Protein AF-0000000069706539 (afdb_homodimer)

Foldseek 3Di:
DCPVPPCPDDDDDPFPDDWDWFQFKKWWKFFPLLQVLLVVCVVVPKFQLLSLLLSLLQCQLLLQLHHQQFFKWKWKQDPVVLAIWIKGQFFFFAQPDALCVQVVVVHQFQDQAFLALFGGGRRLQRSLVSCLPPIDDALCSSNVSSLVLQQWDFHAAVQQVLCQVCVVVLVLFPVSNVQAFCQPPDPGRGDHGGGIRHHPLQSVLSVQLNVQLVVCVVVPDDRNVSSVSSVCCCQQNPVVVLLQVQSVVRPHDDDSVSSNPDHMDIDHWDWDDQPQKIKTKHALLELACLLLLLSLLCSVDQLLVCDDLFLVNQQLSQQSSVQSLLLSFAFGFFCVDPPHGPSQLSNDSVNSPVSSVVRDLFDDLQDHHDDSQVVVVHDDPCVVLRVVLSVVAAADPLVAAQDPPPRPVQCQQFDGWMWIWMRGNVAMTMIMIIRALHPVFHDRGSNSTTGGSQSRLAGSDCSRYVRRHDHHGTRHRFHGIWMWMDGPSGTFKTKWFGTGNCTSQLVSQLVCCCPSVNDDNQCSQADWGKDAFSHFGSGDPRHGRGQHMETEPPNDPVSVVSNVVSPHNYDYDNGHGGWMWMWGADPVVSMIIIHTYPHHNMDMDHD/DCPPPPCVDDDDDPFPDDWDWFQFKKWWKFFPLLQVLLVVCVVVPKFQLLSLLLSLLQCQLLLQLHHQQFFKWKWKQDPVVLAIWIKGQFFFFAQPDALCVQVVVVHQFQDQAFLALFGGGRRLQRSLCSCLPPIDDALCSSNVSSLVLQQWDFHAAVQQVLCQVCVVVLVLFPVSNVQAFCQPPDPGRGDHGGGIRHHPLQSVLSVQLNVQLVVCVVVPDDRNVSSVSSVCCCLQNPVVVLLQVQSVVRPHDDDSVSSNPDHMDIDHWDWDDQPQKIKTKHALLELACLLLLLSLLCSVDQLLVCDDLFLVNQQLSQQSSVQSLLLSQAFGFFCVDPPHGPSQLSNDSVNSPVSSVVRDLFDDLQDHYDDSQVVVVHDDPCVVLRVVLSVVAAADPLVAAQDPPPRPVQCQQFDGWMWIWMRGNVAMTMIMIIRALHPVFHDRGSNSTTGGSQSRLAGSDCSRYVRRHHHHGTRHRFHGIWMWMDGPSGTFKTKWFGTGNCTSQLVSQLVCCCPSVNDDNQCSQADWGKDAFSHFGSGDPRHGRGQHMETEPPNDDVSVVSNVVSRHNYDYDNGHGGWMWMWGADPVVSMIIIHTYPRRNMDMDHD

Secondary structure (DSSP, 8-state):
-------------SSSSPPEEESSEEEEESSHHHHHHHHHHHHTT--HHHHHHHHHHHHHHTTSSB-TBSBEEEEEEETTTTEEEEEEE-----TT--HHHHHHTT-SS--SSSGGGPPPP-HHHHHHHHHHHH--S-HHHHHHHHHHHHH-EEPPHHHHHHHHHTHHHHTTSHHHHHHH-TTTTSS--SPPTT-EE--HHHHHHHHHHHHHHHHHHHTT--HHHHHHHHHHHHHHSHHHHHHHHHHHHTT----HHHHHH---EEEPPEEEEETTEEEEE--TTBSTHHHHHHHHHHTTS-HHHH-TT-HHHHHHHHHHHHHHHHHHHHH---TTSSSPP-HHHHT-HHHHHHHHTT--SS--TT------GGGGT---TTHHHHHHHTTT-EESSTTS---STT-HHHHHHT-----EEEEETTS-EEEE--BBSPSS--B-GGG--BBP-GGGG-BS-TTT-TTSB--TTPPPPB----EEEEETTEEEEEEEE--GGGHHHHHHHHHHHHHTT---HHHHHHS---EE--SPPSSTT-EE-TTEEEEETTS-HHHHHHHHHTT-EEEEES--S--EEEEEEETTTTEEEEEE-SSSS-EEEE-/-------------SSSSPPEEESSEEEEESSHHHHHHHHHHHHTT--HHHHHHHHHHHHHHTTSSB-TBSBEEEEEEETTTTEEEEEEE-----TT--HHHHHHTT-SS--SSSGGGPPPP-HHHHHHHHHHHH--S-HHHHHHHHHHHHH-EEPPHHHHHHHHHTHHHHTTSHHHHHHH-TTTTSS--SPPTT-EE--HHHHHHHHHHHHHHHHHHHTT--HHHHHHHHHHHHHHSHHHHHHHHHHHHTT----HHHHHH---EEEPPEEEEETTEEEEE--TTBSTHHHHHHHHHHTTS-HHHH-TT-HHHHHHHHHHHHHHHHHHHHH---TTSSSPP-HHHHT-HHHHHHHHTT--SS--TT------GGGGT---TTHHHHHHHTTT-EESSTTS---STT-HHHHHHT-----EEEEETTS-EEEE--BBSPSS--B-GGG--BBP-GGGG-BS-TTT-TTSB--TTPPPPB----EEEEETTEEEEEEEE--GGGHHHHHHHHHHHHHTT---HHHHHHS---EE--SPPSSTT-EE-TTEEEEETTS-HHHHHHHHHTT-EEEEES--S--EEEEEEETTTTEEEEEE-SSSS-EEEE-

Organism: NCBI:txid1187080

Solvent-accessible surface area (backbone atoms only — not comparable to full-atom values): 58320 Å² total; per-residue (Å²): 137,81,76,73,73,74,73,78,68,86,68,65,66,90,40,58,56,58,64,39,50,16,56,50,31,39,21,32,21,51,30,54,58,20,10,42,36,12,46,55,34,41,75,73,67,36,49,18,50,27,14,45,40,13,22,50,41,25,33,23,68,62,41,49,27,11,16,51,15,4,28,26,36,34,40,34,38,37,58,89,77,69,42,70,43,21,41,44,8,65,29,29,34,26,74,68,46,40,48,64,58,40,44,75,70,72,36,81,44,48,42,63,57,51,44,67,1,33,27,45,61,9,25,60,52,29,42,45,47,48,31,45,75,68,28,80,62,55,67,53,66,37,40,43,57,24,43,52,37,19,68,38,36,49,36,54,49,69,56,24,50,49,44,47,76,36,40,77,66,32,58,76,35,70,48,23,31,64,60,54,30,78,35,67,91,47,95,64,25,28,55,54,61,41,26,61,46,57,34,64,41,33,31,52,44,54,46,52,36,38,50,39,23,51,51,34,40,74,72,68,42,52,73,46,54,9,39,49,48,20,48,43,33,48,32,68,32,70,54,25,52,40,36,29,52,28,27,39,74,65,61,20,58,57,43,66,64,52,42,54,69,57,72,65,40,80,45,77,49,40,71,43,72,56,96,73,29,38,38,38,22,44,51,44,29,25,46,25,48,36,42,48,29,24,48,47,28,52,67,80,53,69,58,58,80,49,31,90,80,27,48,64,30,47,51,51,52,53,47,39,45,47,49,27,37,25,34,49,58,40,43,36,14,28,74,92,42,80,54,67,52,60,56,67,8,54,65,28,62,66,45,19,54,59,56,44,69,70,63,62,87,48,75,64,61,76,66,57,53,76,78,36,30,63,64,61,80,43,75,68,87,53,59,70,38,61,65,53,21,71,76,67,65,42,66,53,64,51,89,53,43,68,66,58,88,78,21,69,65,53,54,57,41,44,37,58,31,21,27,38,39,23,29,29,64,83,47,33,35,33,14,25,20,34,24,30,12,31,84,70,35,44,30,22,32,83,35,57,32,14,34,13,36,53,39,13,32,26,38,67,48,50,52,61,20,57,28,27,42,56,40,54,62,38,44,49,35,39,53,53,45,24,28,39,30,30,41,91,87,33,77,38,36,34,34,29,42,17,19,24,68,45,24,52,56,44,52,45,49,35,51,44,33,36,74,60,66,64,39,52,55,33,50,28,30,62,49,82,34,59,43,75,34,53,44,63,33,59,43,64,81,27,39,19,24,41,40,24,34,41,35,24,62,81,59,51,69,70,41,52,53,51,39,43,74,29,62,47,33,68,30,70,34,88,72,44,51,47,35,24,38,34,39,35,51,38,74,91,46,63,25,36,36,32,13,48,10,46,47,38,41,36,24,66,46,38,60,138,81,77,73,74,75,73,80,67,88,68,62,62,87,40,58,56,59,65,39,52,18,54,51,31,41,22,32,21,52,29,54,59,19,12,42,35,13,47,54,33,41,74,72,68,36,48,19,49,27,14,46,41,11,22,50,42,24,32,23,67,64,41,50,27,11,16,53,15,4,28,27,34,34,40,35,38,37,57,88,77,68,42,70,41,21,40,43,8,65,29,28,32,27,75,68,47,40,48,63,60,41,44,75,68,72,37,81,45,48,41,62,57,51,44,66,2,34,27,45,62,8,25,60,53,30,42,44,48,49,31,46,75,66,28,80,61,53,65,54,66,37,39,42,58,22,44,52,36,21,68,38,36,48,36,53,49,68,59,24,50,49,43,46,76,35,40,75,67,32,59,74,34,70,49,24,30,64,61,54,30,77,36,68,91,46,96,63,25,28,55,52,63,42,28,61,45,56,35,63,41,32,31,53,46,54,47,52,36,37,49,40,23,52,52,33,39,74,72,68,42,50,74,46,55,8,38,49,48,22,46,45,33,49,32,68,29,69,55,23,51,40,34,28,52,28,27,38,75,64,62,20,58,57,44,64,63,52,42,53,69,56,71,66,41,80,45,76,49,40,70,42,73,55,96,73,30,37,38,38,22,46,51,45,29,26,48,26,46,36,42,49,30,24,47,46,27,51,67,80,52,69,58,59,80,50,31,90,79,28,48,66,31,47,51,50,52,52,46,39,45,48,49,26,37,25,33,50,55,39,43,36,14,29,74,92,41,80,54,66,51,60,55,68,6,55,64,29,62,68,46,19,53,59,55,46,68,70,64,63,86,47,74,63,61,76,67,58,53,77,78,36,30,62,64,60,79,42,77,68,89,54,58,71,38,61,66,54,23,72,77,68,66,43,67,53,63,50,89,53,42,67,66,59,89,79,21,69,66,52,54,56,42,44,35,60,30,20,28,38,40,22,29,29,65,85,48,32,35,33,15,25,19,34,24,30,12,29,82,70,35,44,30,22,33,82,36,58,32,15,34,11,37,51,40,13,32,26,37,66,48,51,52,61,20,56,28,28,43,55,40,53,62,37,44,48,37,40,53,54,45,23,29,38,29,29,40,91,87,34,76,39,36,35,34,28,42,16,20,25,70,46,23,52,54,45,52,45,50,34,52,42,33,35,74,57,67,64,40,52,56,34,51,29,32,60,49,82,36,58,44,76,35,53,44,64,34,58,43,62,81,28,39,18,24,42,40,26,34,40,36,25,62,82,60,50,68,70,42,52,53,51,39,44,73,28,61,47,33,68,30,68,33,88,72,45,54,48,35,24,40,34,37,33,50,38,73,91,46,64,26,37,37,33,13,48,9,48,51,35,42,36,26,68,48,38,60

InterPro domains:
  IPR029055 Nucleophile aminohydrolases, N-terminal [SSF56235] (16-603)
  IPR043137 Gamma-glutamyltranspeptidase, small subunit, C-terminal domain [G3DSA:3.60.20.40] (417-604)
  IPR043138 Gamma-glutamyltranspeptidase, large subunit [G3DSA:1.10.246.130] (269-392)
  IPR052896 Gamma-glutamyltransferase-like enzyme [PTHR43881] (11-601)

Structure (mmCIF, N/CA/C/O backbone):
data_AF-0000000069706539-model_v1
#
loop_
_entity.id
_entity.type
_entity.pdbx_description
1 polymer 'Gamma-glutamyltranspeptidase/glutathione hydrolase'
#
loop_
_atom_site.group_PDB
_atom_site.id
_atom_site.type_symbol
_atom_site.label_atom_id
_atom_site.label_alt_id
_atom_site.label_comp_id
_atom_site.label_asym_id
_atom_site.label_entity_id
_atom_site.label_seq_id
_atom_site.pdbx_PDB_ins_code
_atom_site.Cartn_x
_atom_site.Cartn_y
_atom_site.Cartn_z
_atom_site.occupancy
_atom_site.B_iso_or_equiv
_atom_site.auth_seq_id
_atom_site.auth_comp_id
_atom_site.auth_asym_id
_atom_site.auth_atom_id
_atom_site.pdbx_PDB_model_num
ATOM 1 N N . MET A 1 1 ? 32.812 21.266 -20.422 1 22.33 1 MET A N 1
ATOM 2 C CA . MET A 1 1 ? 33 20 -19.734 1 22.33 1 MET A CA 1
ATOM 3 C C . MET A 1 1 ? 32.062 19.906 -18.531 1 22.33 1 MET A C 1
ATOM 5 O O . MET A 1 1 ? 32.5 19.766 -17.391 1 22.33 1 MET A O 1
ATOM 9 N N . PHE A 1 2 ? 30.906 20.531 -18.562 1 23.3 2 PHE A N 1
ATOM 10 C CA . PHE A 1 2 ? 29.812 20.891 -17.672 1 23.3 2 PHE A CA 1
ATOM 11 C C . PHE A 1 2 ? 29.094 19.656 -17.172 1 23.3 2 PHE A C 1
ATOM 13 O O . PHE A 1 2 ? 28.438 18.953 -17.953 1 23.3 2 PHE A O 1
ATOM 20 N N . LEU A 1 3 ? 29.875 18.984 -16.188 1 25.23 3 LEU A N 1
ATOM 21 C CA . LEU A 1 3 ? 29.422 17.922 -15.297 1 25.23 3 LEU A CA 1
ATOM 22 C C . LEU A 1 3 ? 28.047 18.266 -14.719 1 25.23 3 LEU A C 1
ATOM 24 O O . LEU A 1 3 ? 27.938 19.125 -13.844 1 25.23 3 LEU A O 1
ATOM 28 N N . GLY A 1 4 ? 27.156 18.484 -15.641 1 26.5 4 GLY A N 1
ATOM 29 C CA . GLY A 1 4 ? 25.797 18.734 -15.172 1 26.5 4 GLY A CA 1
ATOM 30 C C . GLY A 1 4 ? 25.344 17.75 -14.117 1 26.5 4 GLY A C 1
ATOM 31 O O . GLY A 1 4 ? 25.219 16.547 -14.383 1 26.5 4 GLY A O 1
ATOM 32 N N . LEU A 1 5 ? 25.812 18 -12.844 1 27.31 5 LEU A N 1
ATOM 33 C CA . LEU A 1 5 ? 25.344 17.406 -11.594 1 27.31 5 LEU A CA 1
ATOM 34 C C . LEU A 1 5 ? 23.812 17.359 -11.555 1 27.31 5 LEU A C 1
ATOM 36 O O . LEU A 1 5 ? 23.156 18.406 -11.555 1 27.31 5 LEU A O 1
ATOM 40 N N . MET A 1 6 ? 23.281 16.438 -12.297 1 27.92 6 MET A N 1
ATOM 41 C CA . MET A 1 6 ? 21.859 16.109 -12.172 1 27.92 6 MET A CA 1
ATOM 42 C C . MET A 1 6 ? 21.453 15.992 -10.711 1 27.92 6 MET A C 1
ATOM 44 O O . MET A 1 6 ? 21.891 15.078 -10.016 1 27.92 6 MET A O 1
ATOM 48 N N . LEU A 1 7 ? 21.5 17.156 -10.031 1 29.5 7 LEU A N 1
ATOM 49 C CA . LEU A 1 7 ? 20.828 17.266 -8.742 1 29.5 7 LEU A CA 1
ATOM 50 C C . LEU A 1 7 ? 19.484 16.547 -8.773 1 29.5 7 LEU A C 1
ATOM 52 O O . LEU A 1 7 ? 18.562 16.969 -9.5 1 29.5 7 LEU A O 1
ATOM 56 N N . ASN A 1 8 ? 19.5 15.25 -8.883 1 32.78 8 ASN A N 1
ATOM 57 C CA . ASN A 1 8 ? 18.328 14.445 -8.594 1 32.78 8 ASN A CA 1
ATOM 58 C C . ASN A 1 8 ? 17.656 14.875 -7.297 1 32.78 8 ASN A C 1
ATOM 60 O O . ASN A 1 8 ? 18.062 14.469 -6.211 1 32.78 8 ASN A O 1
ATOM 64 N N . GLU A 1 9 ? 17.234 16.125 -7.125 1 33.12 9 GLU A N 1
ATOM 65 C CA . GLU A 1 9 ? 16.469 16.734 -6.051 1 33.12 9 GLU A CA 1
ATOM 66 C C . GLU A 1 9 ? 15.383 15.789 -5.539 1 33.12 9 GLU A C 1
ATOM 68 O O . GLU A 1 9 ? 15.031 14.82 -6.211 1 33.12 9 GLU A O 1
ATOM 73 N N . SER A 1 10 ? 14.633 16.266 -4.398 1 36.5 10 SER A N 1
ATOM 74 C CA . SER A 1 10 ? 13.797 15.797 -3.303 1 36.5 10 SER A CA 1
ATOM 75 C C . SER A 1 10 ? 12.484 15.211 -3.82 1 36.5 10 SER A C 1
ATOM 77 O O . SER A 1 10 ? 11.453 15.297 -3.154 1 36.5 10 SER A O 1
ATOM 79 N N . PHE A 1 11 ? 12.273 15.008 -5.047 1 41.41 11 PHE A N 1
ATOM 80 C CA . PHE A 1 11 ? 10.898 14.672 -5.375 1 41.41 11 PHE A CA 1
ATOM 81 C C . PHE A 1 11 ? 10.469 13.398 -4.656 1 41.41 11 PHE A C 1
ATOM 83 O O . PHE A 1 11 ? 11.305 12.562 -4.305 1 41.41 11 PHE A O 1
ATOM 90 N N . GLY A 1 12 ? 9.266 13.336 -4.266 1 46.53 12 GLY A N 1
ATOM 91 C CA . GLY A 1 12 ? 8.477 12.188 -3.855 1 46.53 12 GLY A CA 1
ATOM 92 C C . GLY A 1 12 ? 8.836 10.914 -4.602 1 46.53 12 GLY A C 1
ATOM 93 O O . GLY A 1 12 ? 9.523 10.961 -5.621 1 46.53 12 GLY A O 1
ATOM 94 N N . GLN A 1 13 ? 8.555 9.812 -3.979 1 56.66 13 GLN A N 1
ATOM 95 C CA . GLN A 1 13 ? 8.836 8.484 -4.52 1 56.66 13 GLN A CA 1
ATOM 96 C C . GLN A 1 13 ? 8.367 8.375 -5.973 1 56.66 13 GLN A C 1
ATOM 98 O O . GLN A 1 13 ? 7.238 8.742 -6.297 1 56.66 13 GLN A O 1
ATOM 103 N N . ASN A 1 14 ? 9.242 8.195 -6.836 1 78.75 14 ASN A N 1
ATOM 104 C CA . ASN A 1 14 ? 8.961 8.031 -8.258 1 78.75 14 ASN A CA 1
ATOM 105 C C . ASN A 1 14 ? 8.055 6.832 -8.516 1 78.75 14 ASN A C 1
ATOM 107 O O . ASN A 1 14 ? 7.344 6.789 -9.523 1 78.75 14 ASN A O 1
ATOM 111 N N . THR A 1 15 ? 7.992 6.035 -7.457 1 92.06 15 THR A N 1
ATOM 112 C CA . THR A 1 15 ? 7.156 4.852 -7.617 1 92.06 15 THR A CA 1
ATOM 113 C C . THR A 1 15 ? 5.715 5.148 -7.203 1 92.06 15 THR A C 1
ATOM 115 O O . THR A 1 15 ? 5.441 6.18 -6.582 1 92.06 15 THR A O 1
ATOM 118 N N . GLN A 1 16 ? 4.762 4.398 -7.633 1 94.56 16 GLN A N 1
ATOM 119 C CA . GLN A 1 16 ? 3.35 4.57 -7.301 1 94.56 16 GLN A CA 1
ATOM 120 C C . GLN A 1 16 ? 3.07 4.148 -5.859 1 94.56 16 GLN A C 1
ATOM 122 O O . GLN A 1 16 ? 2.23 4.746 -5.184 1 94.56 16 GLN A O 1
ATOM 127 N N . LYS A 1 17 ? 3.75 3.121 -5.375 1 96.44 17 LYS A N 1
ATOM 128 C CA . LYS A 1 17 ? 3.721 2.68 -3.982 1 96.44 17 LYS A CA 1
ATOM 129 C C . LYS A 1 17 ? 5.066 2.92 -3.303 1 96.44 17 LYS A C 1
ATOM 131 O O . LYS A 1 17 ? 6.105 2.951 -3.967 1 96.44 17 LYS A O 1
ATOM 136 N N . PRO A 1 18 ? 5.055 3.088 -2.004 1 95.81 18 PRO A N 1
ATOM 137 C CA . PRO A 1 18 ? 6.344 3.223 -1.321 1 95.81 18 PRO A CA 1
ATOM 138 C C . PRO A 1 18 ? 7.051 1.884 -1.122 1 95.81 18 PRO A C 1
ATOM 140 O O . PRO A 1 18 ? 6.395 0.857 -0.932 1 95.81 18 PRO A O 1
ATOM 143 N N . PRO A 1 19 ? 8.43 1.904 -1.182 1 96.75 19 PRO A N 1
ATOM 144 C CA . PRO A 1 19 ? 9.125 0.719 -0.67 1 96.75 19 PRO A CA 1
ATOM 145 C C . PRO A 1 19 ? 8.812 0.442 0.799 1 96.75 19 PRO A C 1
ATOM 147 O O . PRO A 1 19 ? 8.664 1.378 1.589 1 96.75 19 PRO A O 1
ATOM 150 N N . LEU A 1 20 ? 8.719 -0.765 1.154 1 98.06 20 LEU A N 1
ATOM 151 C CA . LEU A 1 20 ? 8.578 -1.17 2.549 1 98.06 20 LEU A CA 1
ATOM 152 C C . LEU A 1 20 ? 9.945 -1.479 3.164 1 98.06 20 LEU A C 1
ATOM 154 O O . LEU A 1 20 ? 10.742 -2.203 2.572 1 98.06 20 LEU A O 1
ATOM 158 N N . HIS A 1 21 ? 10.195 -0.873 4.262 1 97.94 21 HIS A N 1
ATOM 159 C CA . HIS A 1 21 ? 11.406 -1.18 5.016 1 97.94 21 HIS A CA 1
ATOM 160 C C . HIS A 1 21 ? 11.086 -1.981 6.273 1 97.94 21 HIS A C 1
ATOM 162 O O . HIS A 1 21 ? 10.062 -1.744 6.918 1 97.94 21 HIS A O 1
ATOM 168 N N . GLY A 1 22 ? 11.891 -2.943 6.574 1 97.88 22 GLY A N 1
ATOM 169 C CA . GLY A 1 22 ? 11.734 -3.713 7.797 1 97.88 22 GLY A CA 1
ATOM 170 C C . GLY A 1 22 ? 13.055 -4.156 8.391 1 97.88 22 GLY A C 1
ATOM 171 O O . GLY A 1 22 ? 14.055 -4.289 7.68 1 97.88 22 GLY A O 1
ATOM 172 N N . LYS A 1 23 ? 13.055 -4.293 9.641 1 97.81 23 LYS A N 1
ATOM 173 C CA . LYS A 1 23 ? 14.188 -4.875 10.359 1 97.81 23 LYS A CA 1
ATOM 174 C C . LYS A 1 23 ? 13.812 -6.227 10.961 1 97.81 23 LYS A C 1
ATOM 176 O O . LYS A 1 23 ? 14.633 -7.145 11 1 97.81 23 LYS A O 1
ATOM 181 N N . HIS A 1 24 ? 12.586 -6.391 11.383 1 98.44 24 HIS A N 1
ATOM 182 C CA . HIS A 1 24 ? 12.148 -7.582 12.102 1 98.44 24 HIS A CA 1
ATOM 183 C C . HIS A 1 24 ? 11.477 -8.578 11.148 1 98.44 24 HIS A C 1
ATOM 185 O O . HIS A 1 24 ? 11.711 -9.781 11.242 1 98.44 24 HIS A O 1
ATOM 191 N N . TRP A 1 25 ? 10.609 -8.062 10.289 1 98.75 25 TRP A N 1
ATOM 192 C CA . TRP A 1 25 ? 9.898 -8.992 9.414 1 98.75 25 TRP A CA 1
ATOM 193 C C . TRP A 1 25 ? 9.25 -8.258 8.25 1 98.75 25 TRP A C 1
ATOM 195 O O . TRP A 1 25 ? 9.164 -7.031 8.25 1 98.75 25 TRP A O 1
ATOM 205 N N . MET A 1 26 ? 8.883 -8.969 7.215 1 98.75 26 MET A N 1
ATOM 206 C CA . MET A 1 26 ? 8.195 -8.539 6 1 98.75 26 MET A CA 1
ATOM 207 C C . MET A 1 26 ? 7.145 -9.562 5.586 1 98.75 26 MET A C 1
ATOM 209 O O . MET A 1 26 ? 7.426 -10.766 5.535 1 98.75 26 MET A O 1
ATOM 213 N N . ALA A 1 27 ? 5.938 -9.109 5.352 1 98.81 27 ALA A N 1
ATOM 214 C CA . ALA A 1 27 ? 4.832 -9.938 4.871 1 98.81 27 ALA A CA 1
ATOM 215 C C . ALA A 1 27 ? 4.184 -9.32 3.635 1 98.81 27 ALA A C 1
ATOM 217 O O . ALA A 1 27 ? 3.539 -8.273 3.717 1 98.81 27 ALA A O 1
ATOM 218 N N . ILE A 1 28 ? 4.316 -9.938 2.48 1 98.81 28 ILE A N 1
ATOM 219 C CA . ILE A 1 28 ? 3.758 -9.43 1.234 1 98.81 28 ILE A CA 1
ATOM 220 C C . ILE A 1 28 ? 2.945 -10.523 0.544 1 98.81 28 ILE A C 1
ATOM 222 O O . ILE A 1 28 ? 3.389 -11.664 0.453 1 98.81 28 ILE A O 1
ATOM 226 N N . THR A 1 29 ? 1.733 -10.195 0.082 1 98.44 29 THR A N 1
ATOM 227 C CA . THR A 1 29 ? 0.932 -11.148 -0.671 1 98.44 29 THR A CA 1
ATOM 228 C C . THR A 1 29 ? -0.071 -10.43 -1.568 1 98.44 29 THR A C 1
ATOM 230 O O . THR A 1 29 ? 0.051 -9.227 -1.8 1 98.44 29 THR A O 1
ATOM 233 N N . GLY A 1 30 ? -0.983 -11.18 -2.121 1 96.38 30 GLY A N 1
ATOM 234 C CA . GLY A 1 30 ? -1.78 -10.711 -3.244 1 96.38 30 GLY A CA 1
ATOM 235 C C . GLY A 1 30 ? -2.934 -9.82 -2.824 1 96.38 30 GLY A C 1
ATOM 236 O O . GLY A 1 30 ? -3.57 -9.18 -3.664 1 96.38 30 GLY A O 1
ATOM 237 N N . LYS A 1 31 ? -3.219 -9.711 -1.516 1 96.69 31 LYS A N 1
ATOM 238 C CA . LYS A 1 31 ? -4.328 -8.898 -1.021 1 96.69 31 LYS A CA 1
ATOM 239 C C . LYS A 1 31 ? -3.959 -8.195 0.283 1 96.69 31 LYS A C 1
ATOM 241 O O . LYS A 1 31 ? -3.264 -8.766 1.125 1 96.69 31 LYS A O 1
ATOM 246 N N . PRO A 1 32 ? -4.586 -7.016 0.495 1 97.94 32 PRO A N 1
ATOM 247 C CA . PRO A 1 32 ? -4.305 -6.305 1.745 1 97.94 32 PRO A CA 1
ATOM 248 C C . PRO A 1 32 ? -4.66 -7.129 2.982 1 97.94 32 PRO A C 1
ATOM 250 O O . PRO A 1 32 ? -3.852 -7.242 3.906 1 97.94 32 PRO A O 1
ATOM 253 N N . LEU A 1 33 ? -5.773 -7.742 3.012 1 98.44 33 LEU A N 1
ATOM 254 C CA . LEU A 1 33 ? -6.184 -8.508 4.184 1 98.44 33 LEU A CA 1
ATOM 255 C C . LEU A 1 33 ? -5.289 -9.727 4.379 1 98.44 33 LEU A C 1
ATOM 257 O O . LEU A 1 33 ? -5.027 -10.133 5.512 1 98.44 33 LEU A O 1
ATOM 261 N N . GLY A 1 34 ? -4.852 -10.297 3.262 1 98.56 34 GLY A N 1
ATOM 262 C CA . GLY A 1 34 ? -3.883 -11.383 3.365 1 98.56 34 GLY A CA 1
ATOM 263 C C . GLY A 1 34 ? -2.588 -10.961 4.035 1 98.56 34 GLY A C 1
ATOM 264 O O . GLY A 1 34 ? -2.055 -11.688 4.875 1 98.56 34 GLY A O 1
ATOM 265 N N . ALA A 1 35 ? -2.09 -9.805 3.656 1 98.75 35 ALA A N 1
ATOM 266 C CA . ALA A 1 35 ? -0.878 -9.273 4.273 1 98.75 35 ALA A CA 1
ATOM 267 C C . ALA A 1 35 ? -1.093 -9 5.758 1 98.75 35 ALA A C 1
ATOM 269 O O . ALA A 1 35 ? -0.197 -9.234 6.574 1 98.75 35 ALA A O 1
ATOM 270 N N . THR A 1 36 ? -2.232 -8.5 6.121 1 98.81 36 THR A N 1
ATOM 271 C CA . THR A 1 36 ? -2.541 -8.242 7.523 1 98.81 36 THR A CA 1
ATOM 272 C C . THR A 1 36 ? -2.521 -9.539 8.328 1 98.81 36 THR A C 1
ATOM 274 O O . THR A 1 36 ? -2.055 -9.555 9.469 1 98.81 36 THR A O 1
ATOM 277 N N . ALA A 1 37 ? -3.01 -10.602 7.742 1 98.88 37 ALA A N 1
ATOM 278 C CA . ALA A 1 37 ? -2.955 -11.906 8.398 1 98.88 37 ALA A CA 1
ATOM 279 C C . ALA A 1 37 ? -1.515 -12.305 8.719 1 98.88 37 ALA A C 1
ATOM 281 O O . ALA A 1 37 ? -1.227 -12.797 9.805 1 98.88 37 ALA A O 1
ATOM 282 N N . GLY A 1 38 ? -0.653 -12.109 7.746 1 98.81 38 GLY A N 1
ATOM 283 C CA . GLY A 1 38 ? 0.756 -12.383 7.984 1 98.81 38 GLY A CA 1
ATOM 284 C C . GLY A 1 38 ? 1.348 -11.531 9.094 1 98.81 38 GLY A C 1
ATOM 285 O O . GLY A 1 38 ? 2.072 -12.031 9.953 1 98.81 38 GLY A O 1
ATOM 286 N N . ALA A 1 39 ? 1.016 -10.266 9.094 1 98.69 39 ALA A N 1
ATOM 287 C CA . ALA A 1 39 ? 1.519 -9.336 10.102 1 98.69 39 ALA A CA 1
ATOM 288 C C . ALA A 1 39 ? 1.058 -9.742 11.5 1 98.69 39 ALA A C 1
ATOM 290 O O . ALA A 1 39 ? 1.806 -9.602 12.469 1 98.69 39 ALA A O 1
ATOM 291 N N . MET A 1 40 ? -0.148 -10.188 11.602 1 98.19 40 MET A N 1
ATOM 292 C CA . MET A 1 40 ? -0.686 -10.633 12.883 1 98.19 40 MET A CA 1
ATOM 293 C C . MET A 1 40 ? 0.145 -11.773 13.461 1 98.19 40 MET A C 1
ATOM 295 O O . MET A 1 40 ? 0.426 -11.805 14.656 1 98.19 40 MET A O 1
ATOM 299 N N . ILE A 1 41 ? 0.536 -12.695 12.602 1 98.75 41 ILE A N 1
ATOM 300 C CA . ILE A 1 41 ? 1.306 -13.859 13.023 1 98.75 41 ILE A CA 1
ATOM 301 C C . ILE A 1 41 ? 2.709 -13.422 13.445 1 98.75 41 ILE A C 1
ATOM 303 O O . ILE A 1 41 ? 3.223 -13.867 14.477 1 98.75 41 ILE A O 1
ATOM 307 N N . PHE A 1 42 ? 3.305 -12.547 12.703 1 98.5 42 PHE A N 1
ATOM 308 C CA . PHE A 1 42 ? 4.609 -12.008 13.078 1 98.5 42 PHE A CA 1
ATOM 309 C C . PHE A 1 42 ? 4.535 -11.312 14.43 1 98.5 42 PHE A C 1
ATOM 311 O O . PHE A 1 42 ? 5.434 -11.461 15.266 1 98.5 42 PHE A O 1
ATOM 318 N N . ALA A 1 43 ? 3.488 -10.555 14.617 1 95.56 43 ALA A N 1
ATOM 319 C CA . ALA A 1 43 ? 3.314 -9.82 15.867 1 95.56 43 ALA A CA 1
ATOM 320 C C . ALA A 1 43 ? 3.191 -10.773 17.047 1 95.56 43 ALA A C 1
ATOM 322 O O . ALA A 1 43 ? 3.516 -10.414 18.188 1 95.56 43 ALA A O 1
ATOM 323 N N . GLN A 1 44 ? 2.779 -11.945 16.812 1 97 44 GLN A N 1
ATOM 324 C CA . GLN A 1 44 ? 2.631 -12.953 17.844 1 97 44 GLN A CA 1
ATOM 325 C C . GLN A 1 44 ? 3.918 -13.758 18.031 1 97 44 GLN A C 1
ATOM 327 O O . GLN A 1 44 ? 3.963 -14.703 18.812 1 97 44 GLN A O 1
ATOM 332 N N . GLY A 1 45 ? 4.902 -13.438 17.234 1 97.5 45 GLY A N 1
ATOM 333 C CA . GLY A 1 45 ? 6.207 -14.055 17.422 1 97.5 45 GLY A CA 1
ATOM 334 C C . GLY A 1 45 ? 6.477 -15.188 16.453 1 97.5 45 GLY A C 1
ATOM 335 O O . GLY A 1 45 ? 7.488 -15.883 16.562 1 97.5 45 GLY A O 1
ATOM 336 N N . GLY A 1 46 ? 5.605 -15.406 15.438 1 98.75 46 GLY A N 1
ATOM 337 C CA . GLY A 1 46 ? 5.832 -16.438 14.438 1 98.75 46 GLY A CA 1
ATOM 338 C C . GLY A 1 46 ? 6.988 -16.125 13.508 1 98.75 46 GLY A C 1
ATOM 339 O O . GLY A 1 46 ? 7.297 -14.953 13.266 1 98.75 46 GLY A O 1
ATOM 340 N N . ASN A 1 47 ? 7.594 -17.141 12.977 1 98.81 47 ASN A N 1
ATOM 341 C CA . ASN A 1 47 ? 8.633 -16.922 11.977 1 98.81 47 ASN A CA 1
ATOM 342 C C . ASN A 1 47 ? 8.039 -16.75 10.578 1 98.81 47 ASN A C 1
ATOM 344 O O . ASN A 1 47 ? 6.824 -16.672 10.422 1 98.81 47 ASN A O 1
ATOM 348 N N . ALA A 1 48 ? 8.836 -16.609 9.602 1 98.94 48 ALA A N 1
ATOM 349 C CA . ALA A 1 48 ? 8.391 -16.328 8.242 1 98.94 48 ALA A CA 1
ATOM 350 C C . ALA A 1 48 ? 7.559 -17.469 7.68 1 98.94 48 ALA A C 1
ATOM 352 O O . ALA A 1 48 ? 6.645 -17.25 6.883 1 98.94 48 ALA A O 1
ATOM 353 N N . VAL A 1 49 ? 7.848 -18.703 8.055 1 98.94 49 VAL A N 1
ATOM 354 C CA . VAL A 1 49 ? 7.07 -19.844 7.594 1 98.94 49 VAL A CA 1
ATOM 355 C C . VAL A 1 49 ? 5.66 -19.781 8.188 1 98.94 49 VAL A C 1
ATOM 357 O O . VAL A 1 49 ? 4.672 -19.969 7.473 1 98.94 49 VAL A O 1
ATOM 360 N N . ASP A 1 50 ? 5.586 -19.484 9.508 1 98.94 50 ASP A N 1
ATOM 361 C CA . ASP A 1 50 ? 4.285 -19.328 10.156 1 98.94 50 ASP A CA 1
ATOM 362 C C . ASP A 1 50 ? 3.441 -18.281 9.438 1 98.94 50 ASP A C 1
ATOM 364 O O . ASP A 1 50 ? 2.271 -18.516 9.133 1 98.94 50 ASP A O 1
ATOM 368 N N . ALA A 1 51 ? 4.086 -17.125 9.227 1 98.94 51 ALA A N 1
ATOM 369 C CA . ALA A 1 51 ? 3.385 -16.016 8.594 1 98.94 51 ALA A CA 1
ATOM 370 C C . ALA A 1 51 ? 2.949 -16.375 7.176 1 98.94 51 ALA A C 1
ATOM 372 O O . ALA A 1 51 ? 1.864 -15.977 6.738 1 98.94 51 ALA A O 1
ATOM 373 N N . SER A 1 52 ? 3.768 -17.047 6.453 1 98.94 52 SER A N 1
ATOM 374 C CA . SER A 1 52 ? 3.424 -17.469 5.098 1 98.94 52 SER A CA 1
ATOM 375 C C . SER A 1 52 ? 2.219 -18.406 5.098 1 98.94 52 SER A C 1
ATOM 377 O O . SER A 1 52 ? 1.364 -18.312 4.211 1 98.94 52 SER A O 1
ATOM 379 N N . CYS A 1 53 ? 2.193 -19.312 6.043 1 98.94 53 CYS A N 1
ATOM 380 C CA . CYS A 1 53 ? 1.056 -20.219 6.156 1 98.94 53 CYS A CA 1
ATOM 381 C C . CYS A 1 53 ? -0.227 -19.453 6.445 1 98.94 53 CYS A C 1
ATOM 383 O O . CYS A 1 53 ? -1.281 -19.766 5.887 1 98.94 53 CYS A O 1
ATOM 385 N N . ALA A 1 54 ? -0.137 -18.453 7.262 1 98.94 54 ALA A N 1
ATOM 386 C CA . ALA A 1 54 ? -1.307 -17.641 7.57 1 98.94 54 ALA A CA 1
ATOM 387 C C . ALA A 1 54 ? -1.764 -16.844 6.352 1 98.94 54 ALA A C 1
ATOM 389 O O . ALA A 1 54 ? -2.965 -16.734 6.09 1 98.94 54 ALA A O 1
ATOM 390 N N . MET A 1 55 ? -0.815 -16.266 5.672 1 98.94 55 MET A N 1
ATOM 391 C CA . MET A 1 55 ? -1.16 -15.531 4.453 1 98.94 55 MET A CA 1
ATOM 392 C C . MET A 1 55 ? -1.788 -16.469 3.424 1 98.94 55 MET A C 1
ATOM 394 O O . MET A 1 55 ? -2.773 -16.109 2.773 1 98.94 55 MET A O 1
ATOM 398 N N . LEU A 1 56 ? -1.217 -17.641 3.271 1 98.81 56 LEU A N 1
ATOM 399 C CA . LEU A 1 56 ? -1.753 -18.641 2.342 1 98.81 56 LEU A CA 1
ATOM 400 C C . LEU A 1 56 ? -3.193 -18.984 2.695 1 98.81 56 LEU A C 1
ATOM 402 O O . LEU A 1 56 ? -4.062 -19.016 1.822 1 98.81 56 LEU A O 1
ATOM 406 N N . ALA A 1 57 ? -3.414 -19.266 3.959 1 98.88 57 ALA A N 1
ATOM 407 C CA . ALA A 1 57 ? -4.762 -19.578 4.418 1 98.88 57 ALA A CA 1
ATOM 408 C C . ALA A 1 57 ? -5.73 -18.438 4.129 1 98.88 57 ALA A C 1
ATOM 410 O O . ALA A 1 57 ? -6.852 -18.672 3.67 1 98.88 57 ALA A O 1
ATOM 411 N N . ALA A 1 58 ? -5.293 -17.281 4.395 1 98.75 58 ALA A N 1
ATOM 412 C CA . ALA A 1 58 ? -6.145 -16.109 4.199 1 98.75 58 ALA A CA 1
ATOM 413 C C . ALA A 1 58 ? -6.492 -15.922 2.727 1 98.75 58 ALA A C 1
ATOM 415 O O . ALA A 1 58 ? -7.66 -15.734 2.379 1 98.75 58 ALA A O 1
ATOM 416 N N . VAL A 1 59 ? -5.52 -15.969 1.857 1 97.94 59 VAL A N 1
ATOM 417 C CA . VAL A 1 59 ? -5.77 -15.672 0.45 1 97.94 59 VAL A CA 1
ATOM 418 C C . VAL A 1 59 ? -6.566 -16.812 -0.185 1 97.94 59 VAL A C 1
ATOM 420 O O . VAL A 1 59 ? -7.352 -16.594 -1.108 1 97.94 59 VAL A O 1
ATOM 423 N N . CYS A 1 60 ? -6.449 -18.062 0.315 1 97.88 60 CYS A N 1
ATOM 424 C CA . CYS A 1 60 ? -7.336 -19.141 -0.096 1 97.88 60 CYS A CA 1
ATOM 425 C C . CYS A 1 60 ? -8.789 -18.812 0.23 1 97.88 60 CYS A C 1
ATOM 427 O O . CYS A 1 60 ? -9.672 -19 -0.606 1 97.88 60 CYS A O 1
ATOM 429 N N . THR A 1 61 ? -8.953 -18.359 1.424 1 98.31 61 THR A N 1
ATOM 430 C CA . THR A 1 61 ? -10.289 -18.047 1.91 1 98.31 61 THR A CA 1
ATOM 431 C C . THR A 1 61 ? -10.891 -16.875 1.117 1 98.31 61 THR A C 1
ATOM 433 O O . THR A 1 61 ? -12.102 -16.844 0.887 1 98.31 61 THR A O 1
ATOM 436 N N . MET A 1 62 ? -10.07 -16.062 0.587 1 97.38 62 MET A N 1
ATOM 437 C CA . MET A 1 62 ? -10.5 -14.883 -0.152 1 97.38 62 MET A CA 1
ATOM 438 C C . MET A 1 62 ? -10.695 -15.203 -1.63 1 97.38 62 MET A C 1
ATOM 440 O O . MET A 1 62 ? -11.148 -14.359 -2.4 1 97.38 62 MET A O 1
ATOM 444 N N . TRP A 1 63 ? -10.305 -16.359 -2.064 1 96.69 63 TRP A N 1
ATOM 445 C CA . TRP A 1 63 ? -10.375 -16.766 -3.467 1 96.69 63 TRP A CA 1
ATOM 446 C C . TRP A 1 63 ? -9.508 -15.859 -4.336 1 96.69 63 TRP A C 1
ATOM 448 O O . TRP A 1 63 ? -9.945 -15.383 -5.383 1 96.69 63 TRP A O 1
ATOM 458 N N . ASP A 1 64 ? -8.336 -15.508 -3.824 1 93.19 64 ASP A N 1
ATOM 459 C CA . ASP A 1 64 ? -7.383 -14.711 -4.594 1 93.19 64 ASP A CA 1
ATOM 460 C C . ASP A 1 64 ? -6.707 -15.555 -5.672 1 93.19 64 ASP A C 1
ATOM 462 O O . ASP A 1 64 ? -5.5 -15.789 -5.621 1 93.19 64 ASP A O 1
ATOM 466 N N . VAL A 1 65 ? -7.422 -15.953 -6.613 1 90.44 65 VAL A N 1
ATOM 467 C CA . VAL A 1 65 ? -7.066 -16.844 -7.719 1 90.44 65 VAL A CA 1
ATOM 468 C C . VAL A 1 65 ? -6.555 -18.172 -7.172 1 90.44 65 VAL A C 1
ATOM 470 O O . VAL A 1 65 ? -5.609 -18.75 -7.715 1 90.44 65 VAL A O 1
ATOM 473 N N . LEU A 1 66 ? -7.02 -18.422 -6.031 1 92.56 66 LEU A N 1
ATOM 474 C CA . LEU A 1 66 ? -6.613 -19.594 -5.262 1 92.56 66 LEU A CA 1
ATOM 475 C C . LEU A 1 66 ? -7.715 -20 -4.285 1 92.56 66 LEU A C 1
ATOM 477 O O . LEU A 1 66 ? -8.43 -19.156 -3.758 1 92.56 66 LEU A O 1
ATOM 481 N N . SER A 1 67 ? -7.855 -21.281 -4.098 1 95.44 67 SER A N 1
ATOM 482 C CA . SER A 1 67 ? -8.664 -21.828 -3.008 1 95.44 67 SER A CA 1
ATOM 483 C C . SER A 1 67 ? -7.965 -23 -2.332 1 95.44 67 SER A C 1
ATOM 485 O O . SER A 1 67 ? -6.875 -23.406 -2.746 1 95.44 67 SER A O 1
ATOM 487 N N . TRP A 1 68 ? -8.617 -23.531 -1.337 1 97.38 68 TRP A N 1
ATOM 488 C CA . TRP A 1 68 ? -8.039 -24.562 -0.478 1 97.38 68 TRP A CA 1
ATOM 489 C C . TRP A 1 68 ? -7.809 -25.859 -1.257 1 97.38 68 TRP A C 1
ATOM 491 O O . TRP A 1 68 ? -6.945 -26.656 -0.893 1 97.38 68 TRP A O 1
ATOM 501 N N . GLY A 1 69 ? -8.539 -26.109 -2.324 1 97.75 69 GLY A N 1
ATOM 502 C CA . GLY A 1 69 ? -8.328 -27.297 -3.127 1 97.75 69 GLY A CA 1
ATOM 503 C C . GLY A 1 69 ? -7.277 -27.125 -4.207 1 97.75 69 GLY A C 1
ATOM 504 O O . GLY A 1 69 ? -7.078 -28 -5.043 1 97.75 69 GLY A O 1
ATOM 505 N N . GLY A 1 70 ? -6.594 -25.953 -4.141 1 96.5 70 GLY A N 1
ATOM 506 C CA . GLY A 1 70 ? -5.578 -25.625 -5.133 1 96.5 70 GLY A CA 1
ATOM 507 C C . GLY A 1 70 ? -4.23 -26.25 -4.824 1 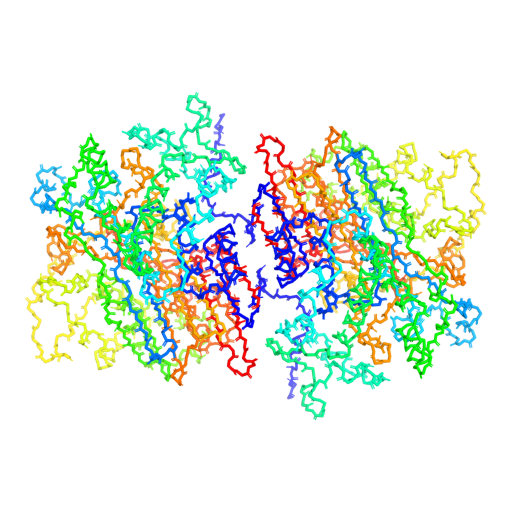96.5 70 GLY A C 1
ATOM 508 O O . GLY A 1 70 ? -4.16 -27.359 -4.289 1 96.5 70 GLY A O 1
ATOM 509 N N . GLU A 1 71 ? -3.227 -25.672 -5.379 1 95.81 71 GLU A N 1
ATOM 510 C CA . GLU A 1 71 ? -1.857 -26.156 -5.25 1 95.81 71 GLU A CA 1
ATOM 511 C C . GLU A 1 71 ? -0.948 -25.109 -4.633 1 95.81 71 GLU A C 1
ATOM 513 O O . GLU A 1 71 ? -1.214 -23.906 -4.75 1 95.81 71 GLU A O 1
ATOM 518 N N . THR A 1 72 ? 0.089 -25.516 -3.984 1 96.56 72 THR A N 1
ATOM 519 C CA . THR A 1 72 ? 1.052 -24.641 -3.33 1 96.56 72 THR A CA 1
ATOM 520 C C . THR A 1 72 ? 2.479 -25.094 -3.6 1 96.56 72 THR A C 1
ATOM 522 O O . THR A 1 72 ? 2.82 -26.25 -3.336 1 96.56 72 THR A O 1
ATOM 525 N N . GLN A 1 73 ? 3.291 -24.25 -4.133 1 97.38 73 GLN A N 1
ATOM 526 C CA . GLN A 1 73 ? 4.727 -24.484 -4.277 1 97.38 73 GLN A CA 1
ATOM 527 C C . GLN A 1 73 ? 5.527 -23.359 -3.621 1 97.38 73 GLN A C 1
ATOM 529 O O . GLN A 1 73 ? 5.133 -22.203 -3.668 1 97.38 73 GLN A O 1
ATOM 534 N N . ALA A 1 74 ? 6.574 -23.75 -3 1 98.75 74 ALA A N 1
ATOM 535 C CA . ALA A 1 74 ? 7.332 -22.766 -2.223 1 98.75 74 ALA A CA 1
ATOM 536 C C . ALA A 1 74 ? 8.828 -23.047 -2.299 1 98.75 74 ALA A C 1
ATOM 538 O O . ALA A 1 74 ? 9.242 -24.188 -2.518 1 98.75 74 ALA A O 1
ATOM 539 N N . LEU A 1 75 ? 9.578 -22 -2.211 1 98.94 75 LEU A N 1
ATOM 540 C CA . LEU A 1 75 ? 10.992 -22.047 -1.836 1 98.94 75 LEU A CA 1
ATOM 541 C C . LEU A 1 75 ? 11.195 -21.453 -0.445 1 98.94 75 LEU A C 1
ATOM 543 O O . LEU A 1 75 ? 10.672 -20.375 -0.139 1 98.94 75 LEU A O 1
ATOM 547 N N . ILE A 1 76 ? 11.953 -22.188 0.402 1 98.94 76 ILE A N 1
ATOM 548 C CA . ILE A 1 76 ? 12.219 -21.75 1.771 1 98.94 76 ILE A CA 1
ATOM 549 C C . ILE A 1 76 ? 13.719 -21.766 2.031 1 98.94 76 ILE A C 1
ATOM 551 O O . ILE A 1 76 ? 14.391 -22.781 1.839 1 98.94 76 ILE A O 1
ATOM 555 N N . TYR A 1 77 ? 14.266 -20.656 2.41 1 98.94 77 TYR A N 1
ATOM 556 C CA . TYR A 1 77 ? 15.625 -20.641 2.926 1 98.94 77 TYR A CA 1
ATOM 557 C C . TYR A 1 77 ? 15.648 -20.953 4.418 1 98.94 77 TYR A C 1
ATOM 559 O O . TYR A 1 77 ? 15.016 -20.25 5.211 1 98.94 77 TYR A O 1
ATOM 567 N N . ASN A 1 78 ? 16.344 -21.969 4.75 1 98.69 78 ASN A N 1
ATOM 568 C CA . ASN A 1 78 ? 16.547 -22.359 6.137 1 98.69 78 ASN A CA 1
ATOM 569 C C . ASN A 1 78 ? 17.844 -21.781 6.699 1 98.69 78 ASN A C 1
ATOM 571 O O . ASN A 1 78 ? 18.938 -22.219 6.34 1 98.69 78 ASN A O 1
ATOM 575 N N . PRO A 1 79 ? 17.688 -20.797 7.543 1 98.12 79 PRO A N 1
ATOM 576 C CA . PRO A 1 79 ? 18.891 -20.125 8.039 1 98.12 79 PRO A CA 1
ATOM 577 C C . PRO A 1 79 ? 19.766 -21.047 8.891 1 98.12 79 PRO A C 1
ATOM 579 O O . PRO A 1 79 ? 20.953 -20.766 9.086 1 98.12 79 PRO A O 1
ATOM 582 N N . ASN A 1 80 ? 19.266 -22.094 9.453 1 97.94 80 ASN A N 1
ATOM 583 C CA . ASN A 1 80 ? 20.031 -23.016 10.273 1 97.94 80 ASN A CA 1
ATOM 584 C C . ASN A 1 80 ? 20.938 -23.922 9.422 1 97.94 80 ASN A C 1
ATOM 586 O O . ASN A 1 80 ? 22.062 -24.203 9.805 1 97.94 80 ASN A O 1
ATOM 590 N N . THR A 1 81 ? 20.438 -24.359 8.305 1 97.81 81 THR A N 1
ATOM 591 C CA . THR A 1 81 ? 21.203 -25.234 7.434 1 97.81 81 THR A CA 1
ATOM 592 C C . THR A 1 81 ? 21.812 -24.469 6.27 1 97.81 81 THR A C 1
ATOM 594 O O . THR A 1 81 ? 22.688 -24.969 5.574 1 97.81 81 THR A O 1
ATOM 597 N N . LYS A 1 82 ? 21.328 -23.297 6.02 1 97.88 82 LYS A N 1
ATOM 598 C CA . LYS A 1 82 ? 21.75 -22.422 4.934 1 97.88 82 LYS A CA 1
ATOM 599 C C . LYS A 1 82 ? 21.438 -23.031 3.572 1 97.88 82 LYS A C 1
ATOM 601 O O . LYS A 1 82 ? 22.234 -22.938 2.643 1 97.88 82 LYS A O 1
ATOM 606 N N . GLN A 1 83 ? 20.297 -23.75 3.555 1 97.88 83 GLN A N 1
ATOM 607 C CA . GLN A 1 83 ? 19.875 -24.391 2.318 1 97.88 83 GLN A CA 1
ATOM 608 C C . GLN A 1 83 ? 18.531 -23.828 1.844 1 97.88 83 GLN A C 1
ATOM 610 O O . GLN A 1 83 ? 17.719 -23.375 2.654 1 97.88 83 GLN A O 1
ATOM 615 N N . VAL A 1 84 ? 18.391 -23.828 0.562 1 98.75 84 VAL A N 1
ATOM 616 C CA . VAL A 1 84 ? 17.078 -23.547 -0.036 1 98.75 84 VAL A CA 1
ATOM 617 C C . VAL A 1 84 ? 16.312 -24.859 -0.232 1 98.75 84 VAL A C 1
ATOM 619 O O . VAL A 1 84 ? 16.828 -25.797 -0.844 1 98.75 84 VAL A O 1
ATOM 622 N N . ILE A 1 85 ? 15.109 -24.906 0.285 1 98.38 85 ILE A N 1
ATOM 623 C CA . ILE A 1 85 ? 14.242 -26.078 0.248 1 98.38 85 ILE A CA 1
ATOM 624 C C . ILE A 1 85 ? 13.055 -25.828 -0.677 1 98.38 85 ILE A C 1
ATOM 626 O O . ILE A 1 85 ? 12.492 -24.719 -0.681 1 98.38 85 ILE A O 1
ATOM 630 N N . ALA A 1 86 ? 12.695 -26.828 -1.451 1 98.69 86 ALA A N 1
ATOM 631 C CA . ALA A 1 86 ? 11.539 -26.703 -2.33 1 98.69 86 ALA A CA 1
ATOM 632 C C . ALA A 1 86 ? 10.375 -27.562 -1.826 1 98.69 86 ALA A C 1
ATOM 634 O O . ALA A 1 86 ? 10.57 -28.703 -1.434 1 98.69 86 ALA A O 1
ATOM 635 N N . ILE A 1 87 ? 9.219 -26.938 -1.771 1 98.81 87 ILE A N 1
ATOM 636 C CA . ILE A 1 87 ? 7.992 -27.625 -1.393 1 98.81 87 ILE A CA 1
ATOM 637 C C . ILE A 1 87 ? 7.137 -27.875 -2.633 1 98.81 87 ILE A C 1
ATOM 639 O O . ILE A 1 87 ? 6.75 -26.938 -3.326 1 98.81 87 ILE A O 1
ATOM 643 N N . ASN A 1 88 ? 6.871 -29.125 -2.936 1 98.62 88 ASN A N 1
ATOM 644 C CA . ASN A 1 88 ? 5.973 -29.562 -3.996 1 98.62 88 ASN A CA 1
ATOM 645 C C . ASN A 1 88 ? 4.645 -30.062 -3.436 1 98.62 88 ASN A C 1
ATOM 647 O O . ASN A 1 88 ? 4.527 -31.234 -3.061 1 98.62 88 ASN A O 1
ATOM 651 N N . ALA A 1 89 ? 3.699 -29.156 -3.381 1 98.44 89 ALA A N 1
ATOM 652 C CA . ALA A 1 89 ? 2.336 -29.5 -2.984 1 98.44 89 ALA A CA 1
ATOM 653 C C . ALA A 1 89 ? 1.375 -29.375 -4.164 1 98.44 89 ALA A C 1
ATOM 655 O O . ALA A 1 89 ? 0.33 -28.734 -4.059 1 98.44 89 ALA A O 1
ATOM 656 N N . MET A 1 90 ? 1.741 -29.906 -5.234 1 97.88 90 MET A N 1
ATOM 657 C CA . MET A 1 90 ? 0.914 -30.016 -6.43 1 97.88 90 MET A CA 1
ATOM 658 C C . MET A 1 90 ? 0.063 -31.281 -6.391 1 97.88 90 MET A C 1
ATOM 660 O O . MET A 1 90 ? 0.57 -32.375 -6.098 1 97.88 90 MET A O 1
ATOM 664 N N . GLY A 1 91 ? -1.212 -31.141 -6.672 1 97.62 91 GLY A N 1
ATOM 665 C CA . GLY A 1 91 ? -2.08 -32.312 -6.793 1 97.62 91 GLY A CA 1
ATOM 666 C C . GLY A 1 91 ? -1.727 -33.188 -7.973 1 97.62 91 GLY A C 1
ATOM 667 O O . GLY A 1 91 ? -0.984 -32.781 -8.867 1 97.62 91 GLY A O 1
ATOM 668 N N . ILE A 1 92 ? -2.281 -34.406 -7.973 1 97.94 92 ILE A N 1
ATOM 669 C CA . ILE A 1 92 ? -2.016 -35.375 -9.039 1 97.94 92 ILE A CA 1
ATOM 670 C C . ILE A 1 92 ? -3.316 -35.719 -9.758 1 97.94 92 ILE A C 1
ATOM 672 O O . ILE A 1 92 ? -4.406 -35.5 -9.234 1 97.94 92 ILE A O 1
ATOM 676 N N . SER A 1 93 ? -3.166 -36.188 -10.961 1 98.31 93 SER A N 1
ATOM 677 C CA . SER A 1 93 ? -4.324 -36.688 -11.703 1 98.31 93 SER A CA 1
ATOM 678 C C . SER A 1 93 ? -4.941 -37.906 -11.023 1 98.31 93 SER A C 1
ATOM 680 O O . SER A 1 93 ? -4.223 -38.812 -10.594 1 98.31 93 SER A O 1
ATOM 682 N N . PRO A 1 94 ? -6.27 -37.906 -10.914 1 98.12 94 PRO A N 1
ATOM 683 C CA . PRO A 1 94 ? -6.918 -39.062 -10.32 1 98.12 94 PRO A CA 1
ATOM 684 C C . PRO A 1 94 ? -6.711 -40.344 -11.141 1 98.12 94 PRO A C 1
ATOM 686 O O . PRO A 1 94 ? -6.438 -40.281 -12.336 1 98.12 94 PRO A O 1
ATOM 689 N N . THR A 1 95 ? -6.926 -41.469 -10.523 1 97.62 95 THR A N 1
ATOM 690 C CA . THR A 1 95 ? -6.645 -42.75 -11.133 1 97.62 95 THR A CA 1
ATOM 691 C C . THR A 1 95 ? -7.531 -42.969 -12.352 1 97.62 95 THR A C 1
ATOM 693 O O . THR A 1 95 ? -7.133 -43.688 -13.289 1 97.62 95 THR A O 1
ATOM 696 N N . GLY A 1 96 ? -8.648 -42.375 -12.375 1 97.12 96 GLY A N 1
ATOM 697 C CA . GLY A 1 96 ? -9.57 -42.531 -13.484 1 97.12 96 GLY A CA 1
ATOM 698 C C . GLY A 1 96 ? -9.273 -41.625 -14.656 1 97.12 96 GLY A C 1
ATOM 699 O O . GLY A 1 96 ? -9.852 -41.781 -15.734 1 97.12 96 GLY A O 1
ATOM 700 N N . ALA A 1 97 ? -8.414 -40.781 -14.547 1 97.88 97 ALA A N 1
ATOM 701 C CA . ALA A 1 97 ? -8.07 -39.812 -15.609 1 97.88 97 ALA A CA 1
ATOM 702 C C . ALA A 1 97 ? -7.02 -40.438 -16.547 1 97.88 97 ALA A C 1
ATOM 704 O O . ALA A 1 97 ? -5.836 -40.5 -16.203 1 97.88 97 ALA A O 1
ATOM 705 N N . THR A 1 98 ? -7.504 -40.781 -17.719 1 97.88 98 THR A N 1
ATOM 706 C CA . THR A 1 98 ? -6.637 -41.344 -18.75 1 97.88 98 THR A CA 1
ATOM 707 C C . THR A 1 98 ? -6.84 -40.625 -20.078 1 97.88 98 THR A C 1
ATOM 709 O O . THR A 1 98 ? -7.844 -39.906 -20.266 1 97.88 98 THR A O 1
ATOM 712 N N . VAL A 1 99 ? -5.852 -40.812 -20.891 1 98.06 99 VAL A N 1
ATOM 713 C CA . VAL A 1 99 ? -5.98 -40.281 -22.25 1 98.06 99 VAL A CA 1
ATOM 714 C C . VAL A 1 99 ? -7.246 -40.812 -22.906 1 98.06 99 VAL A C 1
ATOM 716 O O . VAL A 1 99 ? -8.023 -40.062 -23.484 1 98.06 99 VAL A O 1
ATOM 719 N N . ASP A 1 100 ? -7.488 -42.062 -22.797 1 97.75 100 ASP A N 1
ATOM 720 C CA . ASP A 1 100 ? -8.641 -42.719 -23.406 1 97.75 100 ASP A CA 1
ATOM 721 C C . ASP A 1 100 ? -9.945 -42.156 -22.859 1 97.75 100 ASP A C 1
ATOM 723 O O . ASP A 1 100 ? -10.914 -41.969 -23.609 1 97.75 100 ASP A O 1
ATOM 727 N N . PHE A 1 101 ? -9.984 -41.938 -21.594 1 97.75 101 PHE A N 1
ATOM 728 C CA . PHE A 1 101 ? -11.188 -41.375 -20.969 1 97.75 101 PHE A CA 1
ATOM 729 C C . PHE A 1 101 ? -11.602 -40.094 -21.656 1 97.75 101 PHE A C 1
ATOM 731 O O . PHE A 1 101 ? -12.773 -39.906 -22.016 1 97.75 101 PHE A O 1
ATOM 738 N N . PHE A 1 102 ? -10.711 -39.219 -21.844 1 97.56 102 PHE A N 1
ATOM 739 C CA . PHE A 1 102 ? -11.031 -37.906 -22.422 1 97.56 102 PHE A CA 1
ATOM 740 C C . PHE A 1 102 ? -11.266 -38.031 -23.922 1 97.56 102 PHE A C 1
ATOM 742 O O . PHE A 1 102 ? -12.148 -37.344 -24.469 1 97.56 102 PHE A O 1
ATOM 749 N N . LYS A 1 103 ? -10.523 -38.844 -24.562 1 96.5 103 LYS A N 1
ATOM 750 C CA . LYS A 1 103 ? -10.711 -39.031 -26 1 96.5 103 LYS A CA 1
ATOM 751 C C . LYS A 1 103 ? -12.078 -39.625 -26.297 1 96.5 103 LYS A C 1
ATOM 753 O O . LYS A 1 103 ? -12.703 -39.281 -27.297 1 96.5 103 LYS A O 1
ATOM 758 N N . GLU A 1 104 ? -12.484 -40.5 -25.531 1 97.12 104 GLU A N 1
ATOM 759 C CA . GLU A 1 104 ? -13.797 -41.094 -25.703 1 97.12 104 GLU A CA 1
ATOM 760 C C . GLU A 1 104 ? -14.906 -40.062 -25.578 1 97.12 104 GLU A C 1
ATOM 762 O O . GLU A 1 104 ? -15.992 -40.25 -26.125 1 97.12 104 GLU A O 1
ATOM 767 N N . LYS A 1 105 ? -14.625 -39.094 -24.891 1 96 105 LYS A N 1
ATOM 768 C CA . LYS A 1 105 ? -15.578 -38 -24.75 1 96 105 LYS A CA 1
ATOM 769 C C . LYS A 1 105 ? -15.352 -36.938 -25.812 1 96 105 LYS A C 1
ATOM 771 O O . LYS A 1 105 ? -15.891 -35.812 -25.703 1 96 105 LYS A O 1
ATOM 776 N N . ASN A 1 106 ? -14.484 -37.156 -26.766 1 96.06 106 ASN A N 1
ATOM 777 C CA . ASN A 1 106 ? -14.164 -36.312 -27.891 1 96.06 106 ASN A CA 1
ATOM 778 C C . ASN A 1 106 ? -13.484 -35.031 -27.453 1 96.06 106 ASN A C 1
ATOM 780 O O . ASN A 1 106 ? -13.742 -33.938 -28 1 96.06 106 ASN A O 1
ATOM 784 N N . MET A 1 107 ? -12.742 -35.156 -26.375 1 95.44 107 MET A N 1
ATOM 785 C CA . MET A 1 107 ? -11.977 -34 -25.922 1 95.44 107 MET A CA 1
ATOM 786 C C . MET A 1 107 ? -10.539 -34.062 -26.406 1 95.44 107 MET A C 1
ATOM 788 O O . MET A 1 107 ? -9.891 -35.125 -26.328 1 95.44 107 MET A O 1
ATOM 792 N N . GLN A 1 108 ? -10.086 -32.938 -26.938 1 94.12 108 GLN A N 1
ATOM 793 C CA . GLN A 1 108 ? -8.703 -32.875 -27.375 1 94.12 108 GLN A CA 1
ATOM 794 C C . GLN A 1 108 ? -7.773 -32.562 -26.188 1 94.12 108 GLN A C 1
ATOM 796 O O . GLN A 1 108 ? -6.582 -32.875 -26.25 1 94.12 108 GLN A O 1
ATOM 801 N N . TYR A 1 109 ? -8.289 -31.953 -25.188 1 94.62 109 TYR A N 1
ATOM 802 C CA . TYR A 1 109 ? -7.637 -31.625 -23.922 1 94.62 109 TYR A CA 1
ATOM 803 C C . TYR A 1 109 ? -8.594 -31.781 -22.75 1 94.62 109 TYR A C 1
ATOM 805 O O . TYR A 1 109 ? -9.812 -31.734 -22.938 1 94.62 109 TYR A O 1
ATOM 813 N N . PRO A 1 110 ? -8.062 -32 -21.547 1 96.06 110 PRO A N 1
ATOM 814 C CA . PRO A 1 110 ? -8.969 -31.875 -20.406 1 96.06 110 PRO A CA 1
ATOM 815 C C . PRO A 1 110 ? -9.617 -30.5 -20.312 1 96.06 110 PRO A C 1
ATOM 817 O O . PRO A 1 110 ? -9.023 -29.516 -20.75 1 96.06 110 PRO A O 1
ATOM 820 N N . PRO A 1 111 ? -10.773 -30.453 -19.734 1 95.56 111 PRO A N 1
ATOM 821 C CA . PRO A 1 111 ? -11.5 -29.188 -19.734 1 95.56 111 PRO A CA 1
ATOM 822 C C . PRO A 1 111 ? -10.875 -28.141 -18.812 1 95.56 111 PRO A C 1
ATOM 824 O O . PRO A 1 111 ? -10.195 -28.5 -17.844 1 95.56 111 PRO A O 1
ATOM 827 N N . GLU A 1 112 ? -11.172 -26.859 -19.078 1 93.88 112 GLU A N 1
ATOM 828 C CA . GLU A 1 112 ? -10.633 -25.734 -18.312 1 93.88 112 GLU A CA 1
ATOM 829 C C . GLU A 1 112 ? -11.32 -25.625 -16.953 1 93.88 112 GLU A C 1
ATOM 831 O O . GLU A 1 112 ? -10.695 -25.219 -15.969 1 93.88 112 GLU A O 1
ATOM 836 N N . PHE A 1 113 ? -12.586 -25.969 -16.906 1 94.81 113 PHE A N 1
ATOM 837 C CA . PHE A 1 113 ? -13.398 -25.812 -15.711 1 94.81 113 PHE A CA 1
ATOM 838 C C . PHE A 1 113 ? -14.219 -27.062 -15.438 1 94.81 113 PHE A C 1
ATOM 840 O O . PHE A 1 113 ? -14.273 -27.969 -16.281 1 94.81 113 PHE A O 1
ATOM 847 N N . GLY A 1 114 ? -14.727 -27.109 -14.203 1 96.19 114 GLY A N 1
ATOM 848 C CA . GLY A 1 114 ? -15.57 -28.234 -13.82 1 96.19 114 GLY A CA 1
ATOM 849 C C . GLY A 1 114 ? -14.836 -29.297 -13.023 1 96.19 114 GLY A C 1
ATOM 850 O O . GLY A 1 114 ? -13.625 -29.188 -12.812 1 96.19 114 GLY A O 1
ATOM 851 N N . PRO A 1 115 ? -15.594 -30.281 -12.625 1 96.94 115 PRO A N 1
ATOM 852 C CA . PRO A 1 115 ? -15.016 -31.297 -11.742 1 96.94 115 PRO A CA 1
ATOM 853 C C . PRO A 1 115 ? -13.945 -32.125 -12.43 1 96.94 115 PRO A C 1
ATOM 855 O O . PRO A 1 115 ? -13.039 -32.656 -11.773 1 96.94 115 PRO A O 1
ATOM 858 N N . LEU A 1 116 ? -14 -32.25 -13.789 1 97.62 116 LEU A N 1
ATOM 859 C CA . LEU A 1 116 ? -13.031 -33.031 -14.531 1 97.62 116 LEU A CA 1
ATOM 860 C C . LEU A 1 116 ? -11.711 -32.281 -14.68 1 97.62 116 LEU A C 1
ATOM 862 O O . LEU A 1 116 ? -10.695 -32.875 -15.047 1 97.62 116 LEU A O 1
ATOM 866 N N . ALA A 1 117 ? -11.719 -31.047 -14.352 1 97 117 ALA A N 1
ATOM 867 C CA . ALA A 1 117 ? -10.516 -30.219 -14.453 1 97 117 ALA A CA 1
ATOM 868 C C . ALA A 1 117 ? -9.656 -30.359 -13.195 1 97 117 ALA A C 1
ATOM 870 O O . ALA A 1 117 ? -8.531 -29.844 -13.148 1 97 117 ALA A O 1
ATOM 871 N N . ALA A 1 118 ? -10.031 -31.141 -12.234 1 97.62 118 ALA A N 1
ATOM 872 C CA . ALA A 1 118 ? -9.445 -31.062 -10.898 1 97.62 118 ALA A CA 1
ATOM 873 C C . ALA A 1 118 ? -8.352 -32.125 -10.719 1 97.62 118 ALA A C 1
ATOM 875 O O . ALA A 1 118 ? -8.555 -33.281 -11.039 1 97.62 118 ALA A O 1
ATOM 876 N N . THR A 1 119 ? -7.207 -31.688 -10.25 1 97.81 119 THR A N 1
ATOM 877 C CA . THR A 1 119 ? -6.266 -32.562 -9.578 1 97.81 119 THR A CA 1
ATOM 878 C C . THR A 1 119 ? -6.574 -32.656 -8.086 1 97.81 119 THR A C 1
ATOM 880 O O . THR A 1 119 ? -7.367 -31.859 -7.566 1 97.81 119 THR A O 1
ATOM 883 N N . THR A 1 120 ? -6.055 -33.688 -7.398 1 98.06 120 THR A N 1
ATOM 884 C CA . THR A 1 120 ? -6.262 -33.75 -5.957 1 98.06 120 THR A CA 1
ATOM 885 C C . THR A 1 120 ? -5.809 -32.469 -5.277 1 98.06 120 THR A C 1
ATOM 887 O O . THR A 1 120 ? -4.93 -31.766 -5.785 1 98.06 120 THR A O 1
ATOM 890 N N . PRO A 1 121 ? -6.406 -32.094 -4.125 1 98.12 121 PRO A N 1
ATOM 891 C CA . PRO A 1 121 ? -6.023 -30.859 -3.43 1 98.12 121 PRO A CA 1
ATOM 892 C C . PRO A 1 121 ? -4.594 -30.891 -2.902 1 98.12 121 PRO A C 1
ATOM 894 O O . PRO A 1 121 ? -4.195 -31.875 -2.26 1 98.12 121 PRO A O 1
ATOM 897 N N . GLY A 1 122 ? -3.822 -29.797 -3.113 1 98.31 122 GLY A N 1
ATOM 898 C CA . GLY A 1 122 ? -2.445 -29.734 -2.65 1 98.31 122 GLY A CA 1
ATOM 899 C C . GLY A 1 122 ? -2.221 -28.703 -1.566 1 98.31 122 GLY A C 1
ATOM 900 O O . GLY A 1 122 ? -1.331 -28.859 -0.727 1 98.31 122 GLY A O 1
ATOM 901 N N . THR A 1 123 ? -3.012 -27.672 -1.449 1 98.38 123 THR A N 1
ATOM 902 C CA . THR A 1 123 ? -2.762 -26.5 -0.627 1 98.38 123 THR A CA 1
ATOM 903 C C . THR A 1 123 ? -2.834 -26.844 0.856 1 98.38 123 THR A C 1
ATOM 905 O O . THR A 1 123 ? -1.946 -26.484 1.63 1 98.38 123 THR A O 1
ATOM 908 N N . PRO A 1 124 ? -3.863 -27.641 1.364 1 98.75 124 PRO A N 1
ATOM 909 C CA . PRO A 1 124 ? -3.887 -27.953 2.795 1 98.75 124 PRO A CA 1
ATOM 910 C C . PRO A 1 124 ? -2.666 -28.75 3.242 1 98.75 124 PRO A C 1
ATOM 912 O O . PRO A 1 124 ? -2.072 -28.453 4.281 1 98.75 124 PRO A O 1
ATOM 915 N N . GLY A 1 125 ? -2.311 -29.734 2.395 1 98.75 125 GLY A N 1
ATOM 916 C CA . GLY A 1 125 ? -1.131 -30.531 2.721 1 98.75 125 GLY A CA 1
ATOM 917 C C . GLY A 1 125 ? 0.148 -29.703 2.715 1 98.75 125 GLY A C 1
ATOM 918 O O . GLY A 1 125 ? 1.01 -29.891 3.576 1 98.75 125 GLY A O 1
ATOM 919 N N . GLY A 1 126 ? 0.274 -28.859 1.669 1 98.81 126 GLY A N 1
ATOM 920 C CA . GLY A 1 126 ? 1.436 -27.984 1.607 1 98.81 126 GLY A CA 1
ATOM 921 C C . GLY A 1 126 ? 1.568 -27.078 2.82 1 98.81 126 GLY A C 1
ATOM 922 O O . GLY A 1 126 ? 2.646 -26.984 3.408 1 98.81 126 GLY A O 1
ATOM 923 N N . LEU A 1 127 ? 0.491 -26.453 3.215 1 98.88 127 LEU A N 1
ATOM 924 C CA . LEU A 1 127 ? 0.475 -25.562 4.367 1 98.88 127 LEU A CA 1
ATOM 925 C C . LEU A 1 127 ? 0.88 -26.312 5.637 1 98.88 127 LEU A C 1
ATOM 927 O O . LEU A 1 127 ? 1.764 -25.859 6.367 1 98.88 127 LEU A O 1
ATOM 931 N N . MET A 1 128 ? 0.261 -27.406 5.871 1 98.94 128 MET A N 1
ATOM 932 C CA . MET A 1 128 ? 0.489 -28.141 7.117 1 98.94 128 MET A CA 1
ATOM 933 C C . MET A 1 128 ? 1.894 -28.734 7.152 1 98.94 128 MET A C 1
ATOM 935 O O . MET A 1 128 ? 2.518 -28.797 8.211 1 98.94 128 MET A O 1
ATOM 939 N N . THR A 1 129 ? 2.414 -29.141 5.973 1 98.94 129 THR A N 1
ATOM 940 C CA . THR A 1 129 ? 3.779 -29.641 5.922 1 98.94 129 THR A CA 1
ATOM 941 C C . THR A 1 129 ? 4.785 -28.531 6.195 1 98.94 129 THR A C 1
ATOM 943 O O . THR A 1 129 ? 5.715 -28.703 6.984 1 98.94 129 THR A O 1
ATOM 946 N N . MET A 1 130 ? 4.648 -27.406 5.559 1 98.94 130 MET A N 1
ATOM 947 C CA . MET A 1 130 ? 5.52 -26.266 5.824 1 98.94 130 MET A CA 1
ATOM 948 C C . MET A 1 130 ? 5.508 -25.906 7.309 1 98.94 130 MET A C 1
ATOM 950 O O . MET A 1 130 ? 6.562 -25.703 7.91 1 98.94 130 MET A O 1
ATOM 954 N N . LEU A 1 131 ? 4.324 -25.812 7.844 1 98.94 131 LEU A N 1
ATOM 955 C CA . LEU A 1 131 ? 4.16 -25.438 9.242 1 98.94 131 LEU A CA 1
ATOM 956 C C . LEU A 1 131 ? 4.812 -26.453 10.164 1 98.94 131 LEU A C 1
ATOM 958 O O . LEU A 1 131 ? 5.551 -26.094 11.078 1 98.94 131 LEU A O 1
ATOM 962 N N . ALA A 1 132 ? 4.516 -27.75 9.922 1 98.94 132 ALA A N 1
ATOM 963 C CA . ALA A 1 132 ? 4.996 -28.844 10.773 1 98.94 132 ALA A CA 1
ATOM 964 C C . ALA A 1 132 ? 6.52 -28.922 10.75 1 98.94 132 ALA A C 1
ATOM 966 O O . ALA A 1 132 ? 7.156 -29.109 11.789 1 98.94 132 ALA A O 1
ATOM 967 N N . GLU A 1 133 ? 7.062 -28.797 9.609 1 98.81 133 GLU A N 1
ATOM 968 C CA . GLU A 1 133 ? 8.484 -29.062 9.43 1 98.81 133 GLU A CA 1
ATOM 969 C C . GLU A 1 133 ? 9.328 -27.844 9.75 1 98.81 133 GLU A C 1
ATOM 971 O O . GLU A 1 133 ? 10.461 -27.969 10.219 1 98.81 133 GLU A O 1
ATOM 976 N N . PHE A 1 134 ? 8.781 -26.609 9.492 1 98.75 134 PHE A N 1
ATOM 977 C CA . PHE A 1 134 ? 9.68 -25.469 9.516 1 98.75 134 PHE A CA 1
ATOM 978 C C . PHE A 1 134 ? 9.078 -24.328 10.328 1 98.75 134 PHE A C 1
ATOM 980 O O . PHE A 1 134 ? 9.766 -23.344 10.641 1 98.75 134 PHE A O 1
ATOM 987 N N . GLY A 1 135 ? 7.789 -24.422 10.664 1 98.75 135 GLY A N 1
ATOM 988 C CA . GLY A 1 135 ? 7.141 -23.406 11.484 1 98.75 135 GLY A CA 1
ATOM 989 C C . GLY A 1 135 ? 7.367 -23.609 12.969 1 98.75 135 GLY A C 1
ATOM 990 O O . GLY A 1 135 ? 8.078 -24.531 13.375 1 98.75 135 GLY A O 1
ATOM 991 N N . THR A 1 136 ? 6.805 -22.688 13.758 1 98.81 136 THR A N 1
ATOM 992 C CA . THR A 1 136 ? 6.957 -22.75 15.211 1 98.81 136 THR A CA 1
ATOM 993 C C . THR A 1 136 ? 5.594 -22.703 15.898 1 98.81 136 THR A C 1
ATOM 995 O O . THR A 1 136 ? 5.477 -23.047 17.078 1 98.81 136 THR A O 1
ATOM 998 N N . MET A 1 137 ? 4.602 -22.312 15.18 1 98.81 137 MET A N 1
ATOM 999 C CA . MET A 1 137 ? 3.287 -22.078 15.781 1 98.81 137 MET A CA 1
ATOM 1000 C C . MET A 1 137 ? 2.365 -23.266 15.523 1 98.81 137 MET A C 1
ATOM 1002 O O . MET A 1 137 ? 2.703 -24.172 14.758 1 98.81 137 MET A O 1
ATOM 1006 N N . SER A 1 138 ? 1.208 -23.312 16.203 1 98.88 138 SER A N 1
ATOM 1007 C CA . SER A 1 138 ? 0.201 -24.344 16 1 98.88 138 SER A CA 1
ATOM 1008 C C . SER A 1 138 ? -0.643 -24.062 14.758 1 98.88 138 SER A C 1
ATOM 1010 O O . SER A 1 138 ? -0.637 -22.953 14.242 1 98.88 138 SER A O 1
ATOM 1012 N N . LEU A 1 139 ? -1.3 -25.078 14.328 1 98.94 139 LEU A N 1
ATOM 1013 C CA . LEU A 1 139 ? -2.248 -24.938 13.234 1 98.94 139 LEU A CA 1
ATOM 1014 C C . LEU A 1 139 ? -3.369 -23.969 13.609 1 98.94 139 LEU A C 1
ATOM 1016 O O . LEU A 1 139 ? -3.799 -23.156 12.789 1 98.94 139 LEU A O 1
ATOM 1020 N N . GLU A 1 140 ? -3.832 -24.062 14.836 1 98.88 140 GLU A N 1
ATOM 1021 C CA . GLU A 1 140 ? -4.867 -23.172 15.352 1 98.88 140 GLU A CA 1
ATOM 1022 C C . GLU A 1 140 ? -4.457 -21.703 15.211 1 98.88 140 GLU A C 1
ATOM 1024 O O . GLU A 1 140 ? -5.246 -20.875 14.75 1 98.88 140 GLU A O 1
ATOM 1029 N N . GLN A 1 141 ? -3.244 -21.391 15.594 1 98.75 141 GLN A N 1
ATOM 1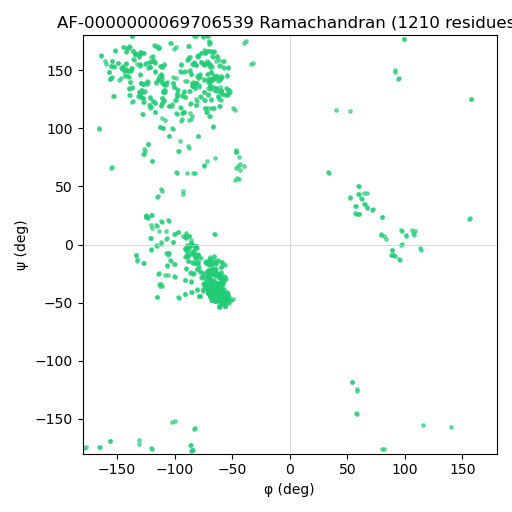030 C CA . GLN A 1 141 ? -2.758 -20.016 15.547 1 98.75 141 GLN A CA 1
ATOM 1031 C C . GLN A 1 141 ? -2.686 -19.516 14.109 1 98.75 141 GLN A C 1
ATOM 1033 O O . GLN A 1 141 ? -3.148 -18.406 13.812 1 98.75 141 GLN A O 1
ATOM 1038 N N . VAL A 1 142 ? -2.15 -20.328 13.18 1 98.81 142 VAL A N 1
ATOM 1039 C CA . VAL A 1 142 ? -1.876 -19.828 11.828 1 98.81 142 VAL A CA 1
ATOM 1040 C C . VAL A 1 142 ? -3.174 -19.781 11.031 1 98.81 142 VAL A C 1
ATOM 1042 O O . VAL A 1 142 ? -3.303 -18.984 10.102 1 98.81 142 VAL A O 1
ATOM 1045 N N . LEU A 1 143 ? -4.23 -20.578 11.406 1 98.88 143 LEU A N 1
ATOM 1046 C CA . LEU A 1 143 ? -5.484 -20.609 10.656 1 98.88 143 LEU A CA 1
ATOM 1047 C C . LEU A 1 143 ? -6.465 -19.578 11.203 1 98.88 143 LEU A C 1
ATOM 1049 O O . LEU A 1 143 ? -7.477 -19.266 10.57 1 98.88 143 LEU A O 1
ATOM 1053 N N . ALA A 1 144 ? -6.18 -18.984 12.344 1 98.88 144 ALA A N 1
ATOM 1054 C CA . ALA A 1 144 ? -7.129 -18.125 13.055 1 98.88 144 ALA A CA 1
ATOM 1055 C C . ALA A 1 144 ? -7.605 -16.984 12.164 1 98.88 144 ALA A C 1
ATOM 1057 O O . ALA A 1 144 ? -8.805 -16.719 12.07 1 98.88 144 ALA A O 1
ATOM 1058 N N . PRO A 1 145 ? -6.684 -16.281 11.5 1 98.81 145 PRO A N 1
ATOM 1059 C CA . PRO A 1 145 ? -7.18 -15.195 10.648 1 98.81 145 PRO A CA 1
ATOM 1060 C C . PRO A 1 145 ? -8.102 -15.688 9.539 1 98.81 145 PRO A C 1
ATOM 1062 O O . PRO A 1 145 ? -9.148 -15.078 9.281 1 98.81 145 PRO A O 1
ATOM 1065 N N . ALA A 1 146 ? -7.742 -16.734 8.875 1 98.88 146 ALA A N 1
ATOM 1066 C CA . ALA A 1 146 ? -8.555 -17.266 7.781 1 98.88 146 ALA A CA 1
ATOM 1067 C C . ALA A 1 146 ? -9.914 -17.734 8.289 1 98.88 146 ALA A C 1
ATOM 1069 O O . ALA A 1 146 ? -10.922 -17.594 7.594 1 98.88 146 ALA A O 1
ATOM 1070 N N . MET A 1 147 ? -9.93 -18.359 9.461 1 98.88 147 MET A N 1
ATOM 1071 C CA . MET A 1 147 ? -11.188 -18.828 10.039 1 98.88 147 MET A CA 1
ATOM 1072 C C . MET A 1 147 ? -12.094 -17.641 10.367 1 98.88 147 MET A C 1
ATOM 1074 O O . MET A 1 147 ? -13.305 -17.703 10.141 1 98.88 147 MET A O 1
ATOM 1078 N N . GLU A 1 148 ? -11.523 -16.594 10.906 1 98.69 148 GLU A N 1
ATOM 1079 C CA . GLU A 1 148 ? -12.32 -15.398 11.133 1 98.69 148 GLU A CA 1
ATOM 1080 C C . GLU A 1 148 ? -12.883 -14.852 9.82 1 98.69 148 GLU A C 1
ATOM 1082 O O . GLU A 1 148 ? -14.047 -14.453 9.758 1 98.69 148 GLU A O 1
ATOM 1087 N N . MET A 1 149 ? -12.062 -14.844 8.82 1 98.62 149 MET A N 1
ATOM 1088 C CA . MET A 1 149 ? -12.5 -14.367 7.512 1 98.62 149 MET A CA 1
ATOM 1089 C C . MET A 1 149 ? -13.625 -15.242 6.965 1 98.62 149 MET A C 1
ATOM 1091 O O . MET A 1 149 ? -14.57 -14.742 6.359 1 98.62 149 MET A O 1
ATOM 1095 N N . ALA A 1 150 ? -13.492 -16.531 7.125 1 98.81 150 ALA A N 1
ATOM 1096 C CA . ALA A 1 150 ? -14.523 -17.438 6.625 1 98.81 150 ALA A CA 1
ATOM 1097 C C . ALA A 1 150 ? -15.875 -17.125 7.25 1 98.81 150 ALA A C 1
ATOM 1099 O O . ALA A 1 150 ? -16.922 -17.312 6.617 1 98.81 150 ALA A O 1
ATOM 1100 N N . LYS A 1 151 ? -15.867 -16.609 8.477 1 98.69 151 LYS A N 1
ATOM 1101 C CA . LYS A 1 151 ? -17.109 -16.203 9.133 1 98.69 151 LYS A CA 1
ATOM 1102 C C . LYS A 1 151 ? -17.688 -14.953 8.484 1 98.69 151 LYS A C 1
ATOM 1104 O O . LYS A 1 151 ? -18.875 -14.656 8.648 1 98.69 151 LYS A O 1
ATOM 1109 N N . GLY A 1 152 ? -16.781 -14.18 7.887 1 98.44 152 GLY A N 1
ATOM 1110 C CA . GLY A 1 152 ? -17.234 -13.008 7.148 1 98.44 152 GLY A CA 1
ATOM 1111 C C . GLY A 1 152 ? -16.156 -11.953 6.988 1 98.44 152 GLY A C 1
ATOM 1112 O O . GLY A 1 152 ? -15.539 -11.539 7.965 1 98.44 152 GLY A O 1
ATOM 1113 N N . TYR A 1 153 ? -15.859 -11.531 5.828 1 98.38 153 TYR A N 1
ATOM 1114 C CA . TYR A 1 153 ? -14.953 -10.438 5.523 1 98.38 153 TYR A CA 1
ATOM 1115 C C . TYR A 1 153 ? -15.484 -9.594 4.371 1 98.38 153 TYR A C 1
ATOM 1117 O O . TYR A 1 153 ? -16.266 -10.07 3.547 1 98.38 153 TYR A O 1
ATOM 1125 N N . PRO A 1 154 ? -15.188 -8.281 4.324 1 98.38 154 PRO A N 1
ATOM 1126 C CA . PRO A 1 154 ? -15.586 -7.48 3.162 1 98.38 154 PRO A CA 1
ATOM 1127 C C . PRO A 1 154 ? -14.852 -7.895 1.885 1 98.38 154 PRO A C 1
ATOM 1129 O O . PRO A 1 154 ? -13.641 -7.707 1.776 1 98.38 154 PRO A O 1
ATOM 1132 N N . ILE A 1 155 ? -15.57 -8.352 0.902 1 97.88 155 ILE A N 1
ATOM 1133 C CA . ILE A 1 155 ? -14.992 -8.898 -0.319 1 97.88 155 ILE A CA 1
ATOM 1134 C C . ILE A 1 155 ? -14.617 -7.77 -1.269 1 97.88 155 ILE A C 1
ATOM 1136 O O . ILE A 1 155 ? -15.336 -6.773 -1.382 1 97.88 155 ILE A O 1
ATOM 1140 N N . GLU A 1 156 ? -13.523 -7.859 -1.889 1 94.88 156 GLU A N 1
ATOM 1141 C CA . GLU A 1 156 ? -13.047 -6.82 -2.799 1 94.88 156 GLU A CA 1
ATOM 1142 C C . GLU A 1 156 ? -13.727 -6.922 -4.156 1 94.88 156 GLU A C 1
ATOM 1144 O O . GLU A 1 156 ? -14.289 -7.965 -4.5 1 94.88 156 GLU A O 1
ATOM 1149 N N . ALA A 1 157 ? -13.68 -5.883 -4.914 1 95.06 157 ALA A N 1
ATOM 1150 C CA . ALA A 1 157 ? -14.422 -5.719 -6.156 1 95.06 157 ALA A CA 1
ATOM 1151 C C . ALA A 1 157 ? -13.984 -6.742 -7.199 1 95.06 157 ALA A C 1
ATOM 1153 O O . ALA A 1 157 ? -14.805 -7.277 -7.941 1 95.06 157 ALA A O 1
ATOM 1154 N N . GLN A 1 158 ? -12.711 -7.012 -7.258 1 92.19 158 GLN A N 1
ATOM 1155 C CA . GLN A 1 158 ? -12.195 -7.875 -8.32 1 92.19 158 GLN A CA 1
ATOM 1156 C C . GLN A 1 158 ? -12.812 -9.266 -8.242 1 92.19 158 GLN A C 1
ATOM 1158 O O . GLN A 1 158 ? -13.352 -9.766 -9.234 1 92.19 158 GLN A O 1
ATOM 1163 N N . THR A 1 159 ? -12.711 -9.852 -7.082 1 94.75 159 THR A N 1
ATOM 1164 C CA . THR A 1 159 ? -13.266 -11.195 -6.906 1 94.75 159 THR A CA 1
ATOM 1165 C C . THR A 1 159 ? -14.781 -11.18 -7.043 1 94.75 159 THR A C 1
ATOM 1167 O O . THR A 1 159 ? -15.359 -12.047 -7.695 1 94.75 159 THR A O 1
ATOM 1170 N N . ALA A 1 160 ? -15.438 -10.203 -6.48 1 97.06 160 ALA A N 1
ATOM 1171 C CA . ALA A 1 160 ? -16.891 -10.078 -6.562 1 97.06 160 ALA A CA 1
ATOM 1172 C C . ALA A 1 160 ? -17.359 -9.961 -8.016 1 97.06 160 ALA A C 1
ATOM 1174 O O . ALA A 1 160 ? -18.328 -10.609 -8.414 1 97.06 160 ALA A O 1
ATOM 1175 N N . ASN A 1 161 ? -16.703 -9.141 -8.766 1 96.12 161 ASN A N 1
ATOM 1176 C CA . ASN A 1 161 ? -17.062 -8.93 -10.172 1 96.12 161 ASN A CA 1
ATOM 1177 C C . ASN A 1 161 ? -16.781 -10.18 -11.008 1 96.12 161 ASN A C 1
ATOM 1179 O O . ASN A 1 161 ? -17.5 -10.461 -11.969 1 96.12 161 ASN A O 1
ATOM 1183 N N . MET A 1 162 ? -15.719 -10.875 -10.648 1 95.19 162 MET A N 1
ATOM 1184 C CA . MET A 1 162 ? -15.438 -12.133 -11.344 1 95.19 162 MET A CA 1
ATOM 1185 C C . MET A 1 162 ? -16.547 -13.148 -11.102 1 95.19 162 MET A C 1
ATOM 1187 O O . MET A 1 162 ? -16.969 -13.844 -12.023 1 95.19 162 MET A O 1
ATOM 1191 N N . ILE A 1 163 ? -17.016 -13.25 -9.883 1 97.88 163 ILE A N 1
ATOM 1192 C CA . ILE A 1 163 ? -18.125 -14.141 -9.555 1 97.88 163 ILE A CA 1
ATOM 1193 C C . ILE A 1 163 ? -19.344 -13.773 -10.398 1 97.88 163 ILE A C 1
ATOM 1195 O O . ILE A 1 163 ? -19.969 -14.641 -11.008 1 97.88 163 ILE A O 1
ATOM 1199 N N . GLU A 1 164 ? -19.609 -12.477 -10.469 1 98.31 164 GLU A N 1
ATOM 1200 C CA . GLU A 1 164 ? -20.781 -12.016 -11.211 1 98.31 164 GLU A CA 1
ATOM 1201 C C . GLU A 1 164 ? -20.641 -12.32 -12.703 1 98.31 164 GLU A C 1
ATOM 1203 O O . GLU A 1 164 ? -21.594 -12.766 -13.344 1 98.31 164 GLU A O 1
ATOM 1208 N N . SER A 1 165 ? -19.5 -12.117 -13.234 1 96.38 165 SER A N 1
ATOM 1209 C CA . SER A 1 165 ? -19.281 -12.281 -14.672 1 96.38 165 SER A CA 1
ATOM 1210 C C . SER A 1 165 ? -19.359 -13.75 -15.078 1 96.38 165 SER A C 1
ATOM 1212 O O . SER A 1 165 ? -19.625 -14.062 -16.234 1 96.38 165 SER A O 1
ATOM 1214 N N . ARG A 1 166 ? -19.109 -14.664 -14.125 1 97 166 ARG A N 1
ATOM 1215 C CA . ARG A 1 166 ? -19.094 -16.094 -14.43 1 97 166 ARG A CA 1
ATOM 1216 C C . ARG A 1 166 ? -20.266 -16.812 -13.781 1 97 166 ARG A C 1
ATOM 1218 O O . ARG A 1 166 ? -20.25 -18.031 -13.633 1 97 166 ARG A O 1
ATOM 1225 N N . LYS A 1 167 ? -21.266 -16.094 -13.438 1 97.88 167 LYS A N 1
ATOM 1226 C CA . LYS A 1 167 ? -22.359 -16.625 -12.625 1 97.88 167 LYS A CA 1
ATOM 1227 C C . LYS A 1 167 ? -23.094 -17.734 -13.352 1 97.88 167 LYS A C 1
ATOM 1229 O O . LYS A 1 167 ? -23.594 -18.672 -12.727 1 97.88 167 LYS A O 1
ATOM 1234 N N . ASP A 1 168 ? -23.234 -17.719 -14.711 1 97.94 168 ASP A N 1
ATOM 1235 C CA . ASP A 1 168 ? -23.969 -18.75 -15.445 1 97.94 168 ASP A CA 1
ATOM 1236 C C . ASP A 1 168 ? -23.281 -20.109 -15.305 1 97.94 168 ASP A C 1
ATOM 1238 O O . ASP A 1 168 ? -23.953 -21.125 -15.117 1 97.94 168 ASP A O 1
ATOM 1242 N N . LEU A 1 169 ? -21.984 -20.094 -15.398 1 97.62 169 LEU A N 1
ATOM 1243 C CA . LEU A 1 169 ? -21.234 -21.328 -15.203 1 97.62 169 LEU A CA 1
ATOM 1244 C C . LEU A 1 169 ? -21.312 -21.797 -13.75 1 97.62 169 LEU A C 1
ATOM 1246 O O . LEU A 1 169 ? -21.469 -22.984 -13.484 1 97.62 169 LEU A O 1
ATOM 1250 N N . ILE A 1 170 ? -21.203 -20.891 -12.844 1 98.38 170 ILE A N 1
ATOM 1251 C CA . ILE A 1 170 ? -21.234 -21.188 -11.414 1 98.38 170 ILE A CA 1
ATOM 1252 C C . ILE A 1 170 ? -22.562 -21.859 -11.055 1 98.38 170 ILE A C 1
ATOM 1254 O O . ILE A 1 170 ? -22.594 -22.766 -10.227 1 98.38 170 ILE A O 1
ATOM 1258 N N . LYS A 1 171 ? -23.578 -21.484 -11.695 1 98.12 171 LYS A N 1
ATOM 1259 C CA . LYS A 1 171 ? -24.922 -22 -11.398 1 98.12 171 LYS A CA 1
ATOM 1260 C C . LYS A 1 171 ? -25.047 -23.469 -11.781 1 98.12 171 LYS A C 1
ATOM 1262 O O . LYS A 1 171 ? -25.969 -24.156 -11.328 1 98.12 171 LYS A O 1
ATOM 1267 N N . GLU A 1 172 ? -24.156 -23.969 -12.578 1 97.88 172 GLU A N 1
ATOM 1268 C CA . GLU A 1 172 ? -24.188 -25.375 -12.953 1 97.88 172 GLU A CA 1
ATOM 1269 C C . GLU A 1 172 ? -23.734 -26.266 -11.797 1 97.88 172 GLU A C 1
ATOM 1271 O O . GLU A 1 172 ? -23.953 -27.484 -11.82 1 97.88 172 GLU A O 1
ATOM 1276 N N . TRP A 1 173 ? -23.141 -25.75 -10.82 1 98.44 173 TRP A N 1
ATOM 1277 C CA . TRP A 1 173 ? -22.594 -26.484 -9.695 1 98.44 173 TRP A CA 1
ATOM 1278 C C . TRP A 1 173 ? -23.281 -26.109 -8.391 1 98.44 173 TRP A C 1
ATOM 1280 O O . TRP A 1 173 ? -23.031 -25.031 -7.84 1 98.44 173 TRP A O 1
ATOM 1290 N N . PRO A 1 174 ? -23.969 -27.031 -7.812 1 98.44 174 PRO A N 1
ATOM 1291 C CA . PRO A 1 174 ? -24.891 -26.672 -6.73 1 98.44 174 PRO A CA 1
ATOM 1292 C C . PRO A 1 174 ? -24.172 -26.078 -5.516 1 98.44 174 PRO A C 1
ATOM 1294 O O . PRO A 1 174 ? -24.672 -25.125 -4.914 1 98.44 174 PRO A O 1
ATOM 1297 N N . TYR A 1 175 ? -23.078 -26.594 -5.129 1 98.56 175 TYR A N 1
ATOM 1298 C CA . TYR A 1 175 ? -22.375 -26.125 -3.938 1 98.56 175 TYR A CA 1
ATOM 1299 C C . TYR A 1 175 ? -21.719 -24.766 -4.195 1 98.56 175 TYR A C 1
ATOM 1301 O O . TYR A 1 175 ? -21.656 -23.922 -3.303 1 98.56 175 TYR A O 1
ATOM 1309 N N . SER A 1 176 ? -21.25 -24.531 -5.43 1 98.69 176 SER A N 1
ATOM 1310 C CA . SER A 1 176 ? -20.688 -23.25 -5.824 1 98.69 176 SER A CA 1
ATOM 1311 C C . SER A 1 176 ? -21.75 -22.172 -5.848 1 98.69 176 SER A C 1
ATOM 1313 O O . SER A 1 176 ? -21.531 -21.062 -5.359 1 98.69 176 SER A O 1
ATOM 1315 N N . LYS A 1 177 ? -22.875 -22.531 -6.43 1 98.5 177 LYS A N 1
ATOM 1316 C CA . LYS A 1 177 ? -24 -21.609 -6.488 1 98.5 177 LYS A CA 1
ATOM 1317 C C . LYS A 1 177 ? -24.391 -21.125 -5.09 1 98.5 177 LYS A C 1
ATOM 1319 O O . LYS A 1 177 ? -24.625 -19.938 -4.879 1 98.5 177 LYS A O 1
ATOM 1324 N N . LYS A 1 178 ? -24.391 -22.031 -4.148 1 98.25 178 LYS A N 1
ATOM 1325 C CA . LYS A 1 178 ? -24.781 -21.75 -2.768 1 98.25 178 LYS A CA 1
ATOM 1326 C C . LYS A 1 178 ? -23.844 -20.75 -2.119 1 98.25 178 LYS A C 1
ATOM 1328 O O . LYS A 1 178 ? -24.281 -19.859 -1.384 1 98.25 178 LYS A O 1
ATOM 1333 N N . VAL A 1 179 ? -22.578 -20.812 -2.416 1 98.38 179 VAL A N 1
ATOM 1334 C CA . VAL A 1 179 ? -21.578 -20.016 -1.723 1 98.38 179 VAL A CA 1
ATOM 1335 C C . VAL A 1 179 ? -21.375 -18.688 -2.451 1 98.38 179 VAL A C 1
ATOM 1337 O O . VAL A 1 179 ? -21.328 -17.625 -1.821 1 98.38 179 VAL A O 1
ATOM 1340 N N . PHE A 1 180 ? -21.312 -18.656 -3.783 1 98.69 180 PHE A N 1
ATOM 1341 C CA . PHE A 1 180 ? -20.828 -17.516 -4.539 1 98.69 180 PHE A CA 1
ATOM 1342 C C . PHE A 1 180 ? -21.953 -16.562 -4.883 1 98.69 180 PHE A C 1
ATOM 1344 O O . PHE A 1 180 ? -21.719 -15.391 -5.191 1 98.69 180 PHE A O 1
ATOM 1351 N N . LEU A 1 181 ? -23.203 -17.047 -4.855 1 98.69 181 LEU A N 1
ATOM 1352 C CA . LEU A 1 181 ? -24.312 -16.219 -5.316 1 98.69 181 LEU A CA 1
ATOM 1353 C C . LEU A 1 181 ? -25.328 -15.984 -4.195 1 98.69 181 LEU A C 1
ATOM 1355 O O . LEU A 1 181 ? -26.469 -16.438 -4.281 1 98.69 181 LEU A O 1
ATOM 1359 N N . PRO A 1 182 ? -24.922 -15.18 -3.254 1 98.25 182 PRO A N 1
ATOM 1360 C CA . PRO A 1 182 ? -25.797 -14.953 -2.104 1 98.25 182 PRO A CA 1
ATOM 1361 C C . PRO A 1 182 ? -27.062 -14.18 -2.473 1 98.25 182 PRO A C 1
ATOM 1363 O O . PRO A 1 182 ? -28.031 -14.18 -1.709 1 98.25 182 PRO A O 1
ATOM 1366 N N . HIS A 1 183 ? -27.156 -13.562 -3.631 1 98.5 183 HIS A N 1
ATOM 1367 C CA . HIS A 1 183 ? -28.312 -12.773 -4.039 1 98.5 183 HIS A CA 1
ATOM 1368 C C . HIS A 1 183 ? -29.016 -13.398 -5.246 1 98.5 183 HIS A C 1
ATOM 1370 O O . HIS A 1 183 ? -29.391 -12.695 -6.18 1 98.5 183 HIS A O 1
ATOM 1376 N N . LEU A 1 184 ? -29.125 -14.703 -5.219 1 97.88 184 LEU A N 1
ATOM 1377 C CA . LEU A 1 184 ? -29.703 -15.453 -6.328 1 97.88 184 LEU A CA 1
ATOM 1378 C C . LEU A 1 184 ? -31.062 -14.891 -6.719 1 97.88 184 LEU A C 1
ATOM 1380 O O . LEU A 1 184 ? -31.906 -14.648 -5.855 1 97.88 184 LEU A O 1
ATOM 1384 N N . GLY A 1 185 ? -31.281 -14.656 -7.992 1 97.38 185 GLY A N 1
ATOM 1385 C CA . GLY A 1 185 ? -32.562 -14.18 -8.508 1 97.38 185 GLY A CA 1
ATOM 1386 C C . GLY A 1 185 ? -32.625 -12.672 -8.672 1 97.38 185 GLY A C 1
ATOM 1387 O O . GLY A 1 185 ? -33.5 -12.148 -9.344 1 97.38 185 GLY A O 1
ATOM 1388 N N . GLN A 1 186 ? -31.672 -12.016 -8.094 1 98 186 GLN A N 1
ATOM 1389 C CA . GLN A 1 186 ? -31.594 -10.562 -8.273 1 98 186 GLN A CA 1
ATOM 1390 C C . GLN A 1 186 ? -30.797 -10.203 -9.523 1 98 186 GLN A C 1
ATOM 1392 O O . GLN A 1 186 ? -30.25 -11.086 -10.195 1 98 186 GLN A O 1
ATOM 1397 N N . GLU A 1 187 ? -30.812 -8.906 -9.891 1 96.94 187 GLU A N 1
ATOM 1398 C CA . GLU A 1 187 ? -30.047 -8.453 -11.039 1 96.94 187 GLU A CA 1
ATOM 1399 C C . GLU A 1 187 ? -28.562 -8.805 -10.883 1 96.94 187 GLU A C 1
ATOM 1401 O O . GLU A 1 187 ? -27.969 -9.398 -11.781 1 96.94 187 GLU A O 1
ATOM 1406 N N . ARG A 1 188 ? -28.031 -8.406 -9.766 1 97.75 188 ARG A N 1
ATOM 1407 C CA . ARG A 1 188 ? -26.719 -8.906 -9.367 1 97.75 188 ARG A CA 1
ATOM 1408 C C . ARG A 1 188 ? -26.844 -10.039 -8.352 1 97.75 188 ARG A C 1
ATOM 1410 O O . ARG A 1 188 ? -27.484 -9.875 -7.312 1 97.75 188 ARG A O 1
ATOM 1417 N N . GLU A 1 189 ? -26.25 -11.117 -8.711 1 98.69 189 GLU A N 1
ATOM 1418 C CA . GLU A 1 189 ? -26.406 -12.289 -7.859 1 98.69 189 GLU A CA 1
ATOM 1419 C C . GLU A 1 189 ? -25.188 -12.484 -6.957 1 98.69 189 GLU A C 1
ATOM 1421 O O . GLU A 1 189 ? -25.297 -13.078 -5.883 1 98.69 189 GLU A O 1
ATOM 1426 N N . ALA A 1 190 ? -23.953 -12 -7.414 1 98.69 190 ALA A N 1
ATOM 1427 C CA . ALA A 1 190 ? -22.719 -12.055 -6.648 1 98.69 190 ALA A CA 1
ATOM 1428 C C . ALA A 1 190 ? -22.688 -10.977 -5.566 1 98.69 190 ALA A C 1
ATOM 1430 O O . ALA A 1 190 ? -23.516 -10.062 -5.57 1 98.69 190 ALA A O 1
ATOM 1431 N N . PRO A 1 191 ? -21.797 -11.094 -4.609 1 98.5 191 PRO A N 1
ATOM 1432 C CA . PRO A 1 191 ? -21.641 -10.016 -3.631 1 98.5 191 PRO A CA 1
ATOM 1433 C C . PRO A 1 191 ? -21.219 -8.695 -4.27 1 98.5 191 PRO A C 1
ATOM 1435 O O . PRO A 1 191 ? -20.641 -8.688 -5.363 1 98.5 191 PRO A O 1
ATOM 1438 N N . HIS A 1 192 ? -21.562 -7.621 -3.619 1 97.38 192 HIS A N 1
ATOM 1439 C CA . HIS A 1 192 ? -21.047 -6.309 -3.98 1 97.38 192 HIS A CA 1
ATOM 1440 C C . HIS A 1 192 ? -19.688 -6.059 -3.34 1 97.38 192 HIS A C 1
ATOM 1442 O O . HIS A 1 192 ? -19.344 -6.676 -2.326 1 97.38 192 HIS A O 1
ATOM 1448 N N . ALA A 1 193 ? -18.891 -5.188 -3.945 1 96.06 193 ALA A N 1
ATOM 1449 C CA . ALA A 1 193 ? -17.641 -4.785 -3.316 1 96.06 193 ALA A CA 1
ATOM 1450 C C . ALA A 1 193 ? -17.875 -4.266 -1.9 1 96.06 193 ALA A C 1
ATOM 1452 O O . ALA A 1 193 ? -18.766 -3.447 -1.674 1 96.06 193 ALA A O 1
ATOM 1453 N N . GLY A 1 194 ? -17.125 -4.781 -0.987 1 96.94 194 GLY A N 1
ATOM 1454 C CA . GLY A 1 194 ? -17.234 -4.332 0.393 1 96.94 194 GLY A CA 1
ATOM 1455 C C . GLY A 1 194 ? -18.266 -5.098 1.192 1 96.94 194 GLY A C 1
ATOM 1456 O O . GLY A 1 194 ? -18.328 -4.977 2.418 1 96.94 194 GLY A O 1
ATOM 1457 N N . GLU A 1 195 ? -19.078 -5.938 0.565 1 98.25 195 GLU A N 1
ATOM 1458 C CA . GLU A 1 195 ? -20.094 -6.738 1.252 1 98.25 195 GLU A CA 1
ATOM 1459 C C . GLU A 1 195 ? -19.438 -7.844 2.086 1 98.25 195 GLU A C 1
ATOM 1461 O O . GLU A 1 195 ? -18.422 -8.414 1.688 1 98.25 195 GLU A O 1
ATOM 1466 N N . ILE A 1 196 ? -19.969 -8.141 3.264 1 98.62 196 ILE A N 1
ATOM 1467 C CA . ILE A 1 196 ? -19.453 -9.203 4.117 1 98.62 196 ILE A CA 1
ATOM 1468 C C . ILE A 1 196 ? -19.75 -10.562 3.479 1 98.62 196 ILE A C 1
ATOM 1470 O O . ILE A 1 196 ? -20.922 -10.961 3.359 1 98.62 196 ILE A O 1
ATOM 1474 N N . PHE A 1 197 ? -18.75 -11.234 3.031 1 98.62 197 PHE A N 1
ATOM 1475 C CA . PHE A 1 197 ? -18.828 -12.539 2.373 1 98.62 197 PHE A CA 1
ATOM 1476 C C . PHE A 1 197 ? -18.594 -13.664 3.373 1 98.62 197 PHE A C 1
ATOM 1478 O O . PHE A 1 197 ? -17.516 -13.75 3.975 1 98.62 197 PHE A O 1
ATOM 1485 N N . VAL A 1 198 ? -19.594 -14.531 3.566 1 98.62 198 VAL A N 1
ATOM 1486 C CA . VAL A 1 198 ? -19.578 -15.562 4.598 1 98.62 198 VAL A CA 1
ATOM 1487 C C . VAL A 1 198 ? -19.406 -16.938 3.955 1 98.62 198 VAL A C 1
ATOM 1489 O O . VAL A 1 198 ? -20.062 -17.25 2.957 1 98.62 198 VAL A O 1
ATOM 1492 N N . GLN A 1 199 ? -18.531 -17.734 4.473 1 98.69 199 GLN A N 1
ATOM 1493 C CA . GLN A 1 199 ? -18.266 -19.078 3.992 1 98.69 199 GLN A CA 1
ATOM 1494 C C . GLN A 1 199 ? -18.359 -20.094 5.129 1 98.69 199 GLN A C 1
ATOM 1496 O O . GLN A 1 199 ? -17.344 -20.672 5.535 1 98.69 199 GLN A O 1
ATOM 1501 N N . GLU A 1 200 ? -19.547 -20.438 5.492 1 98.62 200 GLU A N 1
ATOM 1502 C CA . GLU A 1 200 ? -19.812 -21.25 6.672 1 98.62 200 GLU A CA 1
ATOM 1503 C C . GLU A 1 200 ? -19.234 -22.656 6.527 1 98.62 200 GLU A C 1
ATOM 1505 O O . GLU A 1 200 ? -18.625 -23.172 7.461 1 98.62 200 GLU A O 1
ATOM 1510 N N . ASP A 1 201 ? -19.406 -23.297 5.379 1 98.75 201 ASP A N 1
ATOM 1511 C CA . ASP A 1 201 ? -18.875 -24.641 5.176 1 98.75 201 ASP A CA 1
ATOM 1512 C C . ASP A 1 201 ? -17.359 -24.672 5.293 1 98.75 201 ASP A C 1
ATOM 1514 O O . ASP A 1 201 ? -16.781 -25.609 5.855 1 98.75 201 ASP A O 1
ATOM 1518 N N . LEU A 1 202 ? -16.703 -23.641 4.742 1 98.88 202 LEU A N 1
ATOM 1519 C CA . LEU A 1 202 ? -15.258 -23.562 4.855 1 98.88 202 LEU A CA 1
ATOM 1520 C C . LEU A 1 202 ? -14.828 -23.406 6.312 1 98.88 202 LEU A C 1
ATOM 1522 O O . LEU A 1 202 ? -13.875 -24.047 6.758 1 98.88 202 LEU A O 1
ATOM 1526 N N . TYR A 1 203 ? -15.539 -22.531 7.086 1 98.81 203 TYR A N 1
ATOM 1527 C CA . TYR A 1 203 ? -15.242 -22.375 8.5 1 98.81 203 TYR A CA 1
ATOM 1528 C C . TYR A 1 203 ? -15.297 -23.703 9.234 1 98.81 203 TYR A C 1
ATOM 1530 O O . TYR A 1 203 ? -14.398 -24.016 10.016 1 98.81 203 TYR A O 1
ATOM 1538 N N . GLN A 1 204 ? -16.344 -24.469 8.922 1 98.88 204 GLN A N 1
ATOM 1539 C CA . GLN A 1 204 ? -16.516 -25.75 9.586 1 98.88 204 GLN A CA 1
ATOM 1540 C C . GLN A 1 204 ? -15.406 -26.734 9.211 1 98.88 204 GLN A C 1
ATOM 1542 O O . GLN A 1 204 ? -14.945 -27.5 10.055 1 98.88 204 GLN A O 1
ATOM 1547 N N . THR A 1 205 ? -15.039 -26.719 7.992 1 98.94 205 THR A N 1
ATOM 1548 C CA . THR A 1 205 ? -13.953 -27.578 7.543 1 98.94 205 THR A CA 1
ATOM 1549 C C . THR A 1 205 ? -12.648 -27.219 8.25 1 98.94 205 THR A C 1
ATOM 1551 O O . THR A 1 205 ? -11.938 -28.109 8.734 1 98.94 205 THR A O 1
ATOM 1554 N N . LEU A 1 206 ? -12.281 -25.953 8.328 1 98.94 206 LEU A N 1
ATOM 1555 C CA . LEU A 1 206 ? -11.07 -25.516 9.008 1 98.94 206 LEU A CA 1
ATOM 1556 C C . LEU A 1 206 ? -11.133 -25.812 10.5 1 98.94 206 LEU A C 1
ATOM 1558 O O . LEU A 1 206 ? -10.125 -26.188 11.109 1 98.94 206 LEU A O 1
ATOM 1562 N N . LYS A 1 207 ? -12.32 -25.656 11.039 1 98.88 207 LYS A N 1
ATOM 1563 C CA . LYS A 1 207 ? -12.516 -25.984 12.453 1 98.88 207 LYS A CA 1
ATOM 1564 C C . LYS A 1 207 ? -12.234 -27.453 12.727 1 98.88 207 LYS A C 1
ATOM 1566 O O . LYS A 1 207 ? -11.68 -27.797 13.766 1 98.88 207 LYS A O 1
ATOM 1571 N N . LYS A 1 208 ? -12.656 -28.328 11.852 1 98.88 208 LYS A N 1
ATOM 1572 C CA . LYS A 1 208 ? -12.367 -29.75 11.992 1 98.88 208 LYS A CA 1
ATOM 1573 C C . LYS A 1 208 ? -10.867 -30 12.078 1 98.88 208 LYS A C 1
ATOM 1575 O O . LYS A 1 208 ? -10.414 -30.859 12.852 1 98.88 208 LYS A O 1
ATOM 1580 N N . LEU A 1 209 ? -10.094 -29.328 11.289 1 98.94 209 LEU A N 1
ATOM 1581 C CA . LEU A 1 209 ? -8.648 -29.484 11.305 1 98.94 209 LEU A CA 1
ATOM 1582 C C . LEU A 1 209 ? -8.07 -29.016 12.641 1 98.94 209 LEU A C 1
ATOM 1584 O O . LEU A 1 209 ? -7.246 -29.719 13.242 1 98.94 209 LEU A O 1
ATOM 1588 N N . VAL A 1 210 ? -8.477 -27.828 13.086 1 98.88 210 VAL A N 1
ATOM 1589 C CA . VAL A 1 210 ? -7.992 -27.25 14.336 1 98.88 210 VAL A CA 1
ATOM 1590 C C . VAL A 1 210 ? -8.367 -28.156 15.5 1 98.88 210 VAL A C 1
ATOM 1592 O O . VAL A 1 210 ? -7.555 -28.422 16.391 1 98.88 210 VAL A O 1
ATOM 1595 N N . ASP A 1 211 ? -9.648 -28.703 15.461 1 98.88 211 ASP A N 1
ATOM 1596 C CA . ASP A 1 211 ? -10.109 -29.609 16.516 1 98.88 211 ASP A CA 1
ATOM 1597 C C . ASP A 1 211 ? -9.273 -30.891 16.547 1 98.88 211 ASP A C 1
ATOM 1599 O O . ASP A 1 211 ? -8.961 -31.406 17.625 1 98.88 211 ASP A O 1
ATOM 1603 N N . THR A 1 212 ? -8.961 -31.375 15.43 1 98.94 212 THR A N 1
ATOM 1604 C CA . THR A 1 212 ? -8.141 -32.594 15.344 1 98.94 212 THR A CA 1
ATOM 1605 C C . THR A 1 212 ? -6.762 -32.344 15.945 1 98.94 212 THR A C 1
ATOM 1607 O O . THR A 1 212 ? -6.234 -33.188 16.672 1 98.94 212 THR A O 1
ATOM 1610 N N . GLU A 1 213 ? -6.133 -31.203 15.594 1 98.88 213 GLU A N 1
ATOM 1611 C CA . GLU A 1 213 ? -4.848 -30.844 16.188 1 98.88 213 GLU A CA 1
ATOM 1612 C C . GLU A 1 213 ? -4.938 -30.781 17.703 1 98.88 213 GLU A C 1
ATOM 1614 O O . GLU A 1 213 ? -4.086 -31.328 18.406 1 98.88 213 GLU A O 1
ATOM 1619 N N . LYS A 1 214 ? -5.953 -30.156 18.219 1 98.69 214 LYS A N 1
ATOM 1620 C CA . LYS A 1 214 ? -6.141 -29.984 19.656 1 98.69 214 LYS A CA 1
ATOM 1621 C C . LYS A 1 214 ? -6.305 -31.328 20.359 1 98.69 214 LYS A C 1
ATOM 1623 O O . LYS A 1 214 ? -5.762 -31.531 21.438 1 98.69 214 LYS A O 1
ATOM 1628 N N . GLU A 1 215 ? -7.098 -32.156 19.75 1 98.75 215 GLU A N 1
ATOM 1629 C CA . GLU A 1 215 ? -7.301 -33.5 20.297 1 98.75 215 GLU A CA 1
ATOM 1630 C C . GLU A 1 215 ? -5.988 -34.281 20.359 1 98.75 215 GLU A C 1
ATOM 1632 O O . GLU A 1 215 ? -5.707 -34.938 21.359 1 98.75 215 GLU A O 1
ATOM 1637 N N . ALA A 1 216 ? -5.227 -34.188 19.312 1 98.88 216 ALA A N 1
ATOM 1638 C CA . ALA A 1 216 ? -3.936 -34.875 19.266 1 98.88 216 ALA A CA 1
ATOM 1639 C C . ALA A 1 216 ? -3 -34.344 20.344 1 98.88 216 ALA A C 1
ATOM 1641 O O . ALA A 1 216 ? -2.295 -35.094 21 1 98.88 216 ALA A O 1
ATOM 1642 N N . LEU A 1 217 ? -2.975 -33.031 20.531 1 98.69 217 LEU A N 1
ATOM 1643 C CA . LEU A 1 217 ? -2.158 -32.438 21.578 1 98.69 217 LEU A CA 1
ATOM 1644 C C . LEU A 1 217 ? -2.605 -32.906 22.953 1 98.69 217 LEU A C 1
ATOM 1646 O O . LEU A 1 217 ? -1.772 -33.188 23.812 1 98.69 217 LEU A O 1
ATOM 1650 N N . ALA A 1 218 ? -3.879 -32.906 23.125 1 98.38 218 ALA A N 1
ATOM 1651 C CA . ALA A 1 218 ? -4.434 -33.344 24.391 1 98.38 218 ALA A CA 1
ATOM 1652 C C . ALA A 1 218 ? -4.047 -34.812 24.688 1 98.38 218 ALA A C 1
ATOM 1654 O O . ALA A 1 218 ? -3.955 -35.219 25.844 1 98.38 218 ALA A O 1
ATOM 1655 N N . GLN A 1 219 ? -3.803 -35.562 23.703 1 98.44 219 GLN A N 1
ATOM 1656 C CA . GLN A 1 219 ? -3.4 -36.969 23.844 1 98.44 219 GLN A CA 1
ATOM 1657 C C . GLN A 1 219 ? -1.893 -37.094 24.031 1 98.44 219 GLN A C 1
ATOM 1659 O O . GLN A 1 219 ? -1.355 -38.188 24.078 1 98.44 219 GLN A O 1
ATOM 1664 N N . GLY A 1 220 ? -1.183 -36 24.047 1 98.19 220 GLY A N 1
ATOM 1665 C CA . GLY A 1 220 ? 0.234 -36 24.375 1 98.19 220 GLY A CA 1
ATOM 1666 C C . GLY A 1 220 ? 1.128 -36 23.156 1 98.19 220 GLY A C 1
ATOM 1667 O O . GLY A 1 220 ? 2.344 -36.156 23.266 1 98.19 220 GLY A O 1
ATOM 1668 N N . LYS A 1 221 ? 0.555 -35.75 21.953 1 98.56 221 LYS A N 1
ATOM 1669 C CA . LYS A 1 221 ? 1.376 -35.688 20.75 1 98.56 221 LYS A CA 1
ATOM 1670 C C . LYS A 1 221 ? 2.188 -34.406 20.688 1 98.56 221 LYS A C 1
ATOM 1672 O O . LYS A 1 221 ? 1.834 -33.406 21.328 1 98.56 221 LYS A O 1
ATOM 1677 N N . THR A 1 222 ? 3.293 -34.562 19.953 1 98.62 222 THR A N 1
ATOM 1678 C CA . THR A 1 222 ? 4.082 -33.375 19.719 1 98.62 222 THR A CA 1
ATOM 1679 C C . THR A 1 222 ? 3.35 -32.406 18.766 1 98.62 222 THR A C 1
ATOM 1681 O O . THR A 1 222 ? 2.379 -32.812 18.125 1 98.62 222 THR A O 1
ATOM 1684 N N . ARG A 1 223 ? 3.762 -31.172 18.641 1 98.5 223 ARG A N 1
ATOM 1685 C CA . ARG A 1 223 ? 3.201 -30.172 17.734 1 98.5 223 ARG A CA 1
ATOM 1686 C C . ARG A 1 223 ? 3.184 -30.703 16.297 1 98.5 223 ARG A C 1
ATOM 1688 O O . ARG A 1 223 ? 2.174 -30.594 15.602 1 98.5 223 ARG A O 1
ATOM 1695 N N . LYS A 1 224 ? 4.305 -31.359 15.945 1 98.5 224 LYS A N 1
ATOM 1696 C CA . LYS A 1 224 ? 4.449 -31.891 14.594 1 98.5 224 LYS A CA 1
ATOM 1697 C C . LYS A 1 224 ? 3.457 -33.031 14.352 1 98.5 224 LYS A C 1
ATOM 1699 O O . LYS A 1 224 ? 2.775 -33.062 13.328 1 98.5 224 LYS A O 1
ATOM 1704 N N . GLU A 1 225 ? 3.352 -33.844 15.203 1 98.81 225 GLU A N 1
ATOM 1705 C CA . GLU A 1 225 ? 2.438 -34.969 15.086 1 98.81 225 GLU A CA 1
ATOM 1706 C C . GLU A 1 225 ? 0.985 -34.5 15.055 1 98.81 225 GLU A C 1
ATOM 1708 O O . GLU A 1 225 ? 0.162 -35.094 14.336 1 98.81 225 GLU A O 1
ATOM 1713 N N . ALA A 1 226 ? 0.702 -33.5 15.836 1 98.94 226 ALA A N 1
ATOM 1714 C CA . ALA A 1 226 ? -0.663 -33 15.906 1 98.94 226 ALA A CA 1
ATOM 1715 C C . ALA A 1 226 ? -1.069 -32.344 14.586 1 98.94 226 ALA A C 1
ATOM 1717 O O . ALA A 1 226 ? -2.209 -32.469 14.141 1 98.94 226 ALA A O 1
ATOM 1718 N N . ILE A 1 227 ? -0.164 -31.625 13.992 1 98.94 227 ILE A N 1
ATOM 1719 C CA . ILE A 1 227 ? -0.426 -31.016 12.695 1 98.94 227 ILE A CA 1
ATOM 1720 C C . ILE A 1 227 ? -0.645 -32.094 11.641 1 98.94 227 ILE A C 1
ATOM 1722 O O . ILE A 1 227 ? -1.557 -32 10.82 1 98.94 227 ILE A O 1
ATOM 1726 N N . TYR A 1 228 ? 0.105 -33.125 11.703 1 98.81 228 TYR A N 1
ATOM 1727 C CA . TYR A 1 228 ? -0.028 -34.219 10.719 1 98.81 228 TYR A CA 1
ATOM 1728 C C . TYR A 1 228 ? -1.277 -35.031 10.984 1 98.81 228 TYR A C 1
ATOM 1730 O O . TYR A 1 228 ? -1.798 -35.688 10.078 1 98.81 228 TYR A O 1
ATOM 1738 N N . ALA A 1 229 ? -1.778 -35.031 12.25 1 98.88 229 ALA A N 1
ATOM 1739 C CA . ALA A 1 229 ? -3.086 -35.656 12.492 1 98.88 229 ALA A CA 1
ATOM 1740 C C . ALA A 1 229 ? -4.176 -34.938 11.711 1 98.88 229 ALA A C 1
ATOM 1742 O O . ALA A 1 229 ? -5.082 -35.562 11.164 1 98.88 229 ALA A O 1
ATOM 1743 N N . ALA A 1 230 ? -4.102 -33.625 11.734 1 98.94 230 ALA A N 1
ATOM 1744 C CA . ALA A 1 230 ? -5.023 -32.844 10.922 1 98.94 230 ALA A CA 1
ATOM 1745 C C . ALA A 1 230 ? -4.836 -33.125 9.438 1 98.94 230 ALA A C 1
ATOM 1747 O O . ALA A 1 230 ? -5.812 -33.219 8.695 1 98.94 230 ALA A O 1
ATOM 1748 N N . TYR A 1 231 ? -3.598 -33.25 9.023 1 98.88 231 TYR A N 1
ATOM 1749 C CA . TYR A 1 231 ? -3.27 -33.656 7.66 1 98.88 231 TYR A CA 1
ATOM 1750 C C . TYR A 1 231 ? -3.977 -34.938 7.281 1 98.88 231 TYR A C 1
ATOM 1752 O O . TYR A 1 231 ? -4.621 -35.031 6.23 1 98.88 231 TYR A O 1
ATOM 1760 N N . ASP A 1 232 ? -3.93 -35.906 8.117 1 98.75 232 ASP A N 1
ATOM 1761 C CA . ASP A 1 232 ? -4.535 -37.219 7.859 1 98.75 232 ASP A CA 1
ATOM 1762 C C . ASP A 1 232 ? -6.059 -37.125 7.793 1 98.75 232 ASP A C 1
ATOM 1764 O O . ASP A 1 232 ? -6.695 -37.781 6.969 1 98.75 232 ASP A O 1
ATOM 1768 N N . ARG A 1 233 ? -6.574 -36.344 8.617 1 98.81 233 ARG A N 1
ATOM 1769 C CA . ARG A 1 233 ? -8.023 -36.188 8.578 1 98.81 233 ARG A CA 1
ATOM 1770 C C . ARG A 1 233 ? -8.477 -35.594 7.246 1 98.81 233 ARG A C 1
ATOM 1772 O O . ARG A 1 233 ? -9.516 -36 6.711 1 98.81 233 ARG A O 1
ATOM 1779 N N . PHE A 1 234 ? -7.75 -34.656 6.785 1 98.88 234 PHE A N 1
ATOM 1780 C CA . PHE A 1 234 ? -8.102 -34.031 5.52 1 98.88 234 PHE A CA 1
ATOM 1781 C C . PHE A 1 234 ? -8.062 -35.031 4.379 1 98.88 234 PHE A C 1
ATOM 1783 O O . PHE A 1 234 ? -8.938 -35.031 3.514 1 98.88 234 PHE A O 1
ATOM 1790 N N . TYR A 1 235 ? -7.105 -35.906 4.352 1 98.81 235 TYR A N 1
ATOM 1791 C CA . TYR A 1 235 ? -6.852 -36.688 3.162 1 98.81 235 TYR A CA 1
ATOM 1792 C C . TYR A 1 235 ? -7.395 -38.094 3.328 1 98.81 235 TYR A C 1
ATOM 1794 O O . TYR A 1 235 ? -7.535 -38.844 2.35 1 98.81 235 TYR A O 1
ATOM 1802 N N . LYS A 1 236 ? -7.746 -38.531 4.594 1 98.62 236 LYS A N 1
ATOM 1803 C CA . LYS A 1 236 ? -8.164 -39.906 4.828 1 98.62 236 LYS A CA 1
ATOM 1804 C C . LYS A 1 236 ? -9.422 -39.969 5.688 1 98.62 236 LYS A C 1
ATOM 1806 O O . LYS A 1 236 ? -10.039 -41.031 5.82 1 98.62 236 LYS A O 1
ATOM 1811 N N . GLY A 1 237 ? -9.812 -38.844 6.219 1 98.62 237 GLY A N 1
ATOM 1812 C CA . GLY A 1 237 ? -10.922 -38.812 7.16 1 98.62 237 GLY A CA 1
ATOM 1813 C C . GLY A 1 237 ? -12.227 -38.375 6.543 1 98.62 237 GLY A C 1
ATOM 1814 O O . GLY A 1 237 ? -12.484 -38.625 5.367 1 98.62 237 GLY A O 1
ATOM 1815 N N . ASP A 1 238 ? -13.062 -37.781 7.402 1 98.81 238 ASP A N 1
ATOM 1816 C CA . ASP A 1 238 ? -14.406 -37.375 7 1 98.81 238 ASP A CA 1
ATOM 1817 C C . ASP A 1 238 ? -14.352 -36.219 5.988 1 98.81 238 ASP A C 1
ATOM 1819 O O . ASP A 1 238 ? -15.242 -36.094 5.145 1 98.81 238 ASP A O 1
ATOM 1823 N N . ILE A 1 239 ? -13.352 -35.406 6.082 1 98.81 239 ILE A N 1
ATOM 1824 C CA . ILE A 1 239 ? -13.203 -34.344 5.094 1 98.81 239 ILE A CA 1
ATOM 1825 C C . ILE A 1 239 ? -12.953 -34.938 3.715 1 98.81 239 ILE A C 1
ATOM 1827 O O . ILE A 1 239 ? -13.562 -34.531 2.727 1 98.81 239 ILE A O 1
ATOM 1831 N N . ALA A 1 240 ? -12.086 -35.938 3.65 1 98.81 240 ALA A N 1
ATOM 1832 C CA . ALA A 1 240 ? -11.805 -36.625 2.404 1 98.81 240 ALA A CA 1
ATOM 1833 C C . ALA A 1 240 ? -13.07 -37.281 1.847 1 98.81 240 ALA A C 1
ATOM 1835 O O . ALA A 1 240 ? -13.328 -37.219 0.642 1 98.81 240 ALA A O 1
ATOM 1836 N N . GLU A 1 241 ? -13.828 -37.906 2.711 1 98.88 241 GLU A N 1
ATOM 1837 C CA . GLU A 1 241 ? -15.07 -38.562 2.305 1 98.88 241 GLU A CA 1
ATOM 1838 C C . GLU A 1 241 ? -16.031 -37.562 1.653 1 98.88 241 GLU A C 1
ATOM 1840 O O . GLU A 1 241 ? -16.625 -37.844 0.612 1 98.88 241 GLU A O 1
ATOM 1845 N N . GLU A 1 242 ? -16.125 -36.438 2.258 1 98.88 242 GLU A N 1
ATOM 1846 C CA . GLU A 1 242 ? -17.031 -35.438 1.726 1 98.88 242 GLU A CA 1
ATOM 1847 C C . GLU A 1 242 ? -16.5 -34.844 0.423 1 98.88 242 GLU A C 1
ATOM 1849 O O . GLU A 1 242 ? -17.266 -34.562 -0.496 1 98.88 242 GLU A O 1
ATOM 1854 N N . ILE A 1 243 ? -15.219 -34.625 0.306 1 98.81 243 ILE A N 1
ATOM 1855 C CA . ILE A 1 243 ? -14.609 -34.125 -0.925 1 98.81 243 ILE A CA 1
ATOM 1856 C C . ILE A 1 243 ? -14.898 -35.094 -2.066 1 98.81 243 ILE A C 1
ATOM 1858 O O . ILE A 1 243 ? -15.344 -34.688 -3.141 1 98.81 243 ILE A O 1
ATOM 1862 N N . VAL A 1 244 ? -14.695 -36.375 -1.823 1 98.81 244 VAL A N 1
ATOM 1863 C CA . VAL A 1 244 ? -14.883 -37.406 -2.855 1 98.81 244 VAL A CA 1
ATOM 1864 C C . VAL A 1 244 ? -16.359 -37.5 -3.229 1 98.81 244 VAL A C 1
ATOM 1866 O O . VAL A 1 244 ? -16.719 -37.5 -4.41 1 98.81 244 VAL A O 1
ATOM 1869 N N . ARG A 1 245 ? -17.25 -37.562 -2.252 1 98.75 245 ARG A N 1
ATOM 1870 C CA . ARG A 1 245 ? -18.688 -37.625 -2.506 1 98.75 245 ARG A CA 1
ATOM 1871 C C . ARG A 1 245 ? -19.156 -36.438 -3.35 1 98.75 245 ARG A C 1
ATOM 1873 O O . ARG A 1 245 ? -19.812 -36.625 -4.371 1 98.75 245 ARG A O 1
ATOM 1880 N N . GLY A 1 246 ? -18.797 -35.312 -2.869 1 98.44 246 GLY A N 1
ATOM 1881 C CA . GLY A 1 246 ? -19.219 -34.094 -3.557 1 98.44 246 GLY A CA 1
ATOM 1882 C C . GLY A 1 246 ? -18.656 -33.969 -4.961 1 98.44 246 GLY A C 1
ATOM 1883 O O . GLY A 1 246 ? -19.344 -33.531 -5.879 1 98.44 246 GLY A O 1
ATOM 1884 N N . THR A 1 247 ? -17.391 -34.312 -5.164 1 98.44 247 THR A N 1
ATOM 1885 C CA . THR A 1 247 ? -16.734 -34.25 -6.469 1 98.44 247 THR A CA 1
ATOM 1886 C C . THR A 1 247 ? -17.391 -35.219 -7.441 1 98.44 247 THR A C 1
ATOM 1888 O O . THR A 1 247 ? -17.688 -34.875 -8.578 1 98.44 247 THR A O 1
ATOM 1891 N N . ARG A 1 248 ? -17.672 -36.406 -7.027 1 98.12 248 ARG A N 1
ATOM 1892 C CA . ARG A 1 248 ? -18.266 -37.438 -7.887 1 98.12 248 ARG A CA 1
ATOM 1893 C C . ARG A 1 248 ? -19.703 -37.125 -8.227 1 98.12 248 ARG A C 1
ATOM 1895 O O . ARG A 1 248 ? -20.156 -37.312 -9.352 1 98.12 248 ARG A O 1
ATOM 1902 N N . GLU A 1 249 ? -20.375 -36.594 -7.246 1 98.31 249 GLU A N 1
ATOM 1903 C CA . GLU A 1 249 ? -21.734 -36.188 -7.488 1 98.31 249 GLU A CA 1
ATOM 1904 C C . GLU A 1 249 ? -21.812 -35.188 -8.641 1 98.31 249 GLU A C 1
ATOM 1906 O O . GLU A 1 249 ? -22.781 -35.156 -9.398 1 98.31 249 GLU A O 1
ATOM 1911 N N . GLN A 1 250 ? -20.766 -34.469 -8.805 1 98.19 250 GLN A N 1
ATOM 1912 C CA . GLN A 1 250 ? -20.75 -33.406 -9.789 1 98.19 250 GLN A CA 1
ATOM 1913 C C . GLN A 1 250 ? -20.031 -33.812 -11.062 1 98.19 250 GLN A C 1
ATOM 1915 O O . GLN A 1 250 ? -19.828 -33.031 -11.969 1 98.19 250 GLN A O 1
ATOM 1920 N N . GLY A 1 251 ? -19.594 -35.062 -11.078 1 97.56 251 GLY A N 1
ATOM 1921 C CA . GLY A 1 251 ? -19.047 -35.594 -12.312 1 97.56 251 GLY A CA 1
ATOM 1922 C C . GLY A 1 251 ? -17.547 -35.75 -12.289 1 97.56 251 GLY A C 1
ATOM 1923 O O . GLY A 1 251 ? -16.938 -36.094 -13.305 1 97.56 251 GLY A O 1
ATOM 1924 N N . GLY A 1 252 ? -16.906 -35.594 -11.133 1 97.88 252 GLY A N 1
ATOM 1925 C CA . GLY A 1 252 ? -15.461 -35.719 -11.023 1 97.88 252 GLY A CA 1
ATOM 1926 C C . GLY A 1 252 ? -15.008 -37.156 -10.812 1 97.88 252 GLY A C 1
ATOM 1927 O O . GLY A 1 252 ? -15.828 -38.062 -10.75 1 97.88 252 GLY A O 1
ATOM 1928 N N . LEU A 1 253 ? -13.68 -37.312 -10.664 1 98 253 LEU A N 1
ATOM 1929 C CA . LEU A 1 253 ? -13.133 -38.656 -10.758 1 98 253 LEU A CA 1
ATOM 1930 C C . LEU A 1 253 ? -12.406 -39.062 -9.477 1 98 253 LEU A C 1
ATOM 1932 O O . LEU A 1 253 ? -11.828 -40.125 -9.391 1 98 253 LEU A O 1
ATOM 1936 N N . PHE A 1 254 ? -12.438 -38.25 -8.43 1 98.5 254 PHE A N 1
ATOM 1937 C CA . PHE A 1 254 ? -11.664 -38.5 -7.219 1 98.5 254 PHE A CA 1
ATOM 1938 C C . PHE A 1 254 ? -12.117 -39.812 -6.562 1 98.5 254 PHE A C 1
ATOM 1940 O O . PHE A 1 254 ? -13.312 -40.094 -6.527 1 98.5 254 PHE A O 1
ATOM 1947 N N . THR A 1 255 ? -11.18 -40.5 -6.051 1 98.62 255 THR A N 1
ATOM 1948 C CA . THR A 1 255 ? -11.453 -41.594 -5.129 1 98.62 255 THR A CA 1
ATOM 1949 C C . THR A 1 255 ? -10.789 -41.375 -3.779 1 98.62 255 THR A C 1
ATOM 1951 O O . THR A 1 255 ? -9.906 -40.5 -3.662 1 98.62 255 THR A O 1
ATOM 1954 N N . LEU A 1 256 ? -11.25 -42.062 -2.807 1 98.69 256 LEU A N 1
ATOM 1955 C CA . LEU A 1 256 ? -10.617 -41.969 -1.498 1 98.69 256 LEU A CA 1
ATOM 1956 C C . LEU A 1 256 ? -9.148 -42.375 -1.571 1 98.69 256 LEU A C 1
ATOM 1958 O O . LEU A 1 256 ? -8.305 -41.781 -0.885 1 98.69 256 LEU A O 1
ATOM 1962 N N . GLU A 1 257 ? -8.852 -43.312 -2.396 1 98.38 257 GLU A N 1
ATOM 1963 C CA . GLU A 1 257 ? -7.477 -43.781 -2.555 1 98.38 257 GLU A CA 1
ATOM 1964 C C . GLU A 1 257 ? -6.602 -42.719 -3.195 1 98.38 257 GLU A C 1
ATOM 1966 O O . GLU A 1 257 ? -5.422 -42.594 -2.863 1 98.38 257 GLU A O 1
ATOM 1971 N N . ASP A 1 258 ? -7.129 -42 -4.164 1 98.38 258 ASP A N 1
ATOM 1972 C CA . ASP A 1 258 ? -6.395 -40.906 -4.785 1 98.38 258 ASP A CA 1
ATOM 1973 C C . ASP A 1 258 ? -5.934 -39.906 -3.736 1 98.38 258 ASP A C 1
ATOM 1975 O O . ASP A 1 258 ? -4.801 -39.406 -3.793 1 98.38 258 ASP A O 1
ATOM 1979 N N . LEU A 1 259 ? -6.816 -39.531 -2.797 1 98.69 259 LEU A N 1
ATOM 1980 C CA . LEU A 1 259 ? -6.484 -38.562 -1.756 1 98.69 259 LEU A CA 1
ATOM 1981 C C . LEU A 1 259 ? -5.516 -39.156 -0.745 1 98.69 259 LEU A C 1
ATOM 1983 O O . LEU A 1 259 ? -4.547 -38.531 -0.345 1 98.69 259 LEU A O 1
ATOM 1987 N N . ALA A 1 260 ? -5.734 -40.375 -0.387 1 98.31 260 ALA A N 1
ATOM 1988 C CA . ALA A 1 260 ? -4.949 -41.031 0.662 1 98.31 260 ALA A CA 1
ATOM 1989 C C . ALA A 1 260 ? -3.508 -41.25 0.214 1 98.31 260 ALA A C 1
ATOM 1991 O O . ALA A 1 260 ? -2.582 -41.188 1.028 1 98.31 260 ALA A O 1
ATOM 1992 N N . LYS A 1 261 ? -3.287 -41.438 -1.06 1 96.12 261 LYS A N 1
ATOM 1993 C CA . LYS A 1 261 ? -1.963 -41.781 -1.577 1 96.12 261 LYS A CA 1
ATOM 1994 C C . LYS A 1 261 ? -1.144 -40.531 -1.845 1 96.12 261 LYS A C 1
ATOM 1996 O O . LYS A 1 261 ? 0.087 -40.562 -1.898 1 96.12 261 LYS A O 1
ATOM 2001 N N . TRP A 1 262 ? -1.789 -39.469 -2.062 1 97.19 262 TRP A N 1
ATOM 2002 C CA . TRP A 1 262 ? -1.081 -38.25 -2.369 1 97.19 262 TRP A CA 1
ATOM 2003 C C . TRP A 1 262 ? -0.3 -37.75 -1.154 1 97.19 262 TRP A C 1
ATOM 2005 O O . TRP A 1 262 ? -0.79 -37.812 -0.025 1 97.19 262 TRP A O 1
ATOM 2015 N N . LYS A 1 263 ? 0.875 -37.219 -1.379 1 96.81 263 LYS A N 1
ATOM 2016 C CA . LYS A 1 263 ? 1.688 -36.625 -0.325 1 96.81 263 LYS A CA 1
ATOM 2017 C C . LYS A 1 263 ? 2.477 -35.438 -0.852 1 96.81 263 LYS A C 1
ATOM 2019 O O . LYS A 1 263 ? 2.84 -35.406 -2.029 1 96.81 263 LYS A O 1
ATOM 2024 N N . VAL A 1 264 ? 2.773 -34.531 0.066 1 98.31 264 VAL A N 1
ATOM 2025 C CA . VAL A 1 264 ? 3.676 -33.438 -0.253 1 98.31 264 VAL A CA 1
ATOM 2026 C C . VAL A 1 264 ? 5.09 -33.969 -0.477 1 98.31 264 VAL A C 1
ATOM 2028 O O . VAL A 1 264 ? 5.527 -34.906 0.219 1 98.31 264 VAL A O 1
ATOM 2031 N N . LYS A 1 265 ? 5.762 -33.406 -1.421 1 98 265 LYS A N 1
ATOM 2032 C CA . LYS A 1 265 ? 7.164 -33.75 -1.637 1 98 265 LYS A CA 1
ATOM 2033 C C . LYS A 1 265 ? 8.078 -32.562 -1.275 1 98 265 LYS A C 1
ATOM 2035 O O . LYS A 1 265 ? 7.922 -31.469 -1.803 1 98 265 LYS A O 1
ATOM 2040 N N . ILE A 1 266 ? 8.922 -32.781 -0.365 1 98.19 266 ILE A N 1
ATOM 2041 C CA . ILE A 1 266 ? 10.039 -31.859 -0.14 1 98.19 266 ILE A CA 1
ATOM 2042 C C . ILE A 1 266 ? 11.195 -32.25 -1.059 1 98.19 266 ILE A C 1
ATOM 2044 O O . ILE A 1 266 ? 11.766 -33.344 -0.945 1 98.19 266 ILE A O 1
ATOM 2048 N N . GLU A 1 267 ? 11.531 -31.406 -2.029 1 96.25 267 GLU A N 1
ATOM 2049 C CA . GLU A 1 267 ? 12.484 -31.812 -3.053 1 96.25 267 GLU A CA 1
ATOM 2050 C C . GLU A 1 267 ? 13.617 -30.797 -3.191 1 96.25 267 GLU A C 1
ATOM 2052 O O . GLU A 1 267 ? 13.578 -29.734 -2.561 1 96.25 267 GLU A O 1
ATOM 2057 N N . GLU A 1 268 ? 14.648 -31.203 -3.826 1 96.5 268 GLU A N 1
ATOM 2058 C CA . GLU A 1 268 ? 15.773 -30.312 -4.098 1 96.5 268 GLU A CA 1
ATOM 2059 C C . GLU A 1 268 ? 15.43 -29.312 -5.203 1 96.5 268 GLU A C 1
ATOM 2061 O O . GLU A 1 268 ? 14.945 -29.703 -6.27 1 96.5 268 GLU A O 1
ATOM 2066 N N . PRO A 1 269 ? 15.703 -28.062 -4.953 1 98.5 269 PRO A N 1
ATOM 2067 C CA . PRO A 1 269 ? 15.461 -27.094 -6.023 1 98.5 269 PRO A CA 1
ATOM 2068 C C . PRO A 1 269 ? 16.5 -27.188 -7.141 1 98.5 269 PRO A C 1
ATOM 2070 O O . PRO A 1 269 ? 17.516 -27.875 -6.996 1 98.5 269 PRO A O 1
ATOM 2073 N N . LEU A 1 270 ? 16.203 -26.594 -8.242 1 98.69 270 LEU A N 1
ATOM 2074 C CA . LEU A 1 270 ? 17.188 -26.344 -9.305 1 98.69 270 LEU A CA 1
ATOM 2075 C C . LEU A 1 270 ? 17.797 -24.953 -9.164 1 98.69 270 LEU A C 1
ATOM 2077 O O . LEU A 1 270 ? 17.203 -24.062 -8.539 1 98.69 270 LEU A O 1
ATOM 2081 N N . SER A 1 271 ? 19 -24.766 -9.68 1 98.62 271 SER A N 1
ATOM 2082 C CA . SER A 1 271 ? 19.641 -23.453 -9.578 1 98.62 271 SER A CA 1
ATOM 2083 C C . SER A 1 271 ? 20.641 -23.25 -10.703 1 98.62 271 SER A C 1
ATOM 2085 O O . SER A 1 271 ? 21.031 -24.188 -11.391 1 98.62 271 SER A O 1
ATOM 2087 N N . THR A 1 272 ? 20.953 -22.078 -11.016 1 98.56 272 THR A N 1
ATOM 2088 C CA . THR A 1 272 ? 22.094 -21.672 -11.828 1 98.56 272 THR A CA 1
ATOM 2089 C C . THR A 1 272 ? 22.812 -20.484 -11.188 1 98.56 272 THR A C 1
ATOM 2091 O O . THR A 1 272 ? 22.344 -19.938 -10.188 1 98.56 272 THR A O 1
ATOM 2094 N N . ASN A 1 273 ? 24.031 -20.219 -11.617 1 98.62 273 ASN A N 1
ATOM 2095 C CA . ASN A 1 273 ? 24.781 -19.031 -11.219 1 98.62 273 ASN A CA 1
ATOM 2096 C C . ASN A 1 273 ? 24.766 -17.969 -12.312 1 98.62 273 ASN A C 1
ATOM 2098 O O . ASN A 1 273 ? 25.125 -18.25 -13.461 1 98.62 273 ASN A O 1
ATOM 2102 N N . TYR A 1 274 ? 24.266 -16.844 -12.062 1 98.69 274 TYR A N 1
ATOM 2103 C CA . TYR A 1 274 ? 24.297 -15.688 -12.953 1 98.69 274 TYR A CA 1
ATOM 2104 C C . TYR A 1 274 ? 25.172 -14.586 -12.375 1 98.69 274 TYR A C 1
ATOM 2106 O O . TYR A 1 274 ? 24.734 -13.812 -11.523 1 98.69 274 TYR A O 1
ATOM 2114 N N . LYS A 1 275 ? 26.406 -14.43 -12.859 1 98 275 LYS A N 1
ATOM 2115 C CA . LYS A 1 275 ? 27.344 -13.383 -12.484 1 98 275 LYS A CA 1
ATOM 2116 C C . LYS A 1 275 ? 27.531 -13.312 -10.977 1 98 275 LYS A C 1
ATOM 2118 O O . LYS A 1 275 ? 27.438 -12.234 -10.383 1 98 275 LYS A O 1
ATOM 2123 N N . GLY A 1 276 ? 27.594 -14.438 -10.344 1 98.38 276 GLY A N 1
ATOM 2124 C CA . GLY A 1 276 ? 27.906 -14.516 -8.922 1 98.38 276 GLY A CA 1
ATOM 2125 C C . GLY A 1 276 ? 26.672 -14.633 -8.055 1 98.38 276 GLY A C 1
ATOM 2126 O O . GLY A 1 276 ? 26.766 -14.734 -6.828 1 98.38 276 GLY A O 1
ATOM 2127 N N . ILE A 1 277 ? 25.484 -14.656 -8.617 1 98.88 277 ILE A N 1
ATOM 2128 C CA . ILE A 1 277 ? 24.234 -14.781 -7.883 1 98.88 277 ILE A CA 1
ATOM 2129 C C . ILE A 1 277 ? 23.594 -16.141 -8.172 1 98.88 277 ILE A C 1
ATOM 2131 O O . ILE A 1 277 ? 23.344 -16.484 -9.328 1 98.88 277 ILE A O 1
ATOM 2135 N N . GLU A 1 278 ? 23.359 -16.938 -7.156 1 98.81 278 GLU A N 1
ATOM 2136 C CA . GLU A 1 278 ? 22.656 -18.219 -7.305 1 98.81 278 GLU A CA 1
ATOM 2137 C C . GLU A 1 278 ? 21.141 -18.016 -7.336 1 98.81 278 GLU A C 1
ATOM 2139 O O . GLU A 1 278 ? 20.562 -17.5 -6.379 1 98.81 278 GLU A O 1
ATOM 2144 N N . VAL A 1 279 ? 20.547 -18.406 -8.367 1 98.94 279 VAL A N 1
ATOM 2145 C CA . VAL A 1 279 ? 19.109 -18.25 -8.531 1 98.94 279 VAL A CA 1
ATOM 2146 C C . VAL A 1 279 ? 18.422 -19.609 -8.461 1 98.94 279 VAL A C 1
ATOM 2148 O O . VAL A 1 279 ? 18.828 -20.562 -9.133 1 98.94 279 VAL A O 1
ATOM 2151 N N . TYR A 1 280 ? 17.359 -19.719 -7.664 1 98.94 280 TYR A N 1
ATOM 2152 C CA . TYR A 1 280 ? 16.719 -21 -7.387 1 98.94 280 TYR A CA 1
ATOM 2153 C C . TYR A 1 280 ? 15.289 -21.016 -7.926 1 98.94 280 TYR A C 1
ATOM 2155 O O . TYR A 1 280 ? 14.578 -20.016 -7.848 1 98.94 280 TYR A O 1
ATOM 2163 N N . LYS A 1 281 ? 14.938 -22.125 -8.5 1 98.88 281 LYS A N 1
ATOM 2164 C CA . LYS A 1 281 ? 13.586 -22.469 -8.953 1 98.88 281 LYS A CA 1
ATOM 2165 C C . LYS A 1 281 ? 13.219 -23.906 -8.562 1 98.88 281 LYS A C 1
ATOM 2167 O O . LYS A 1 281 ? 14.086 -24.672 -8.141 1 98.88 281 LYS A O 1
ATOM 2172 N N . LEU A 1 282 ? 11.938 -24.234 -8.664 1 98.56 282 LEU A N 1
ATOM 2173 C CA . LEU A 1 282 ? 11.508 -25.609 -8.453 1 98.56 282 LEU A CA 1
ATOM 2174 C C . LEU A 1 282 ? 11.859 -26.484 -9.656 1 98.56 282 LEU A C 1
ATOM 2176 O O . LEU A 1 282 ? 12.43 -26 -10.633 1 98.56 282 LEU A O 1
ATOM 2180 N N . GLN A 1 283 ? 11.508 -27.781 -9.555 1 98.25 283 GLN A N 1
ATOM 2181 C CA . GLN A 1 283 ? 11.789 -28.766 -10.602 1 98.25 283 GLN A CA 1
ATOM 2182 C C . GLN A 1 283 ? 10.891 -28.531 -11.82 1 98.25 283 GLN A C 1
ATOM 2184 O O . GLN A 1 283 ? 10.008 -27.672 -11.789 1 98.25 283 GLN A O 1
ATOM 2189 N N . GLU A 1 284 ? 11.039 -29.344 -12.852 1 97.94 284 GLU A N 1
ATOM 2190 C CA . GLU A 1 284 ? 10.523 -29.094 -14.195 1 97.94 284 GLU A CA 1
ATOM 2191 C C . GLU A 1 284 ? 9.055 -29.469 -14.297 1 97.94 284 GLU A C 1
ATOM 2193 O O . GLU A 1 284 ? 8.43 -29.266 -15.344 1 97.94 284 GLU A O 1
ATOM 2198 N N . TRP A 1 285 ? 8.461 -29.984 -13.211 1 97.56 285 TRP A N 1
ATOM 2199 C CA . TRP A 1 285 ? 7 -30.047 -13.211 1 97.56 285 TRP A CA 1
ATOM 2200 C C . TRP A 1 285 ? 6.383 -28.656 -13.125 1 97.56 285 TRP A C 1
ATOM 2202 O O . TRP A 1 285 ? 5.188 -28.484 -13.367 1 97.56 285 TRP A O 1
ATOM 2212 N N . THR A 1 286 ? 7.195 -27.641 -12.805 1 97.75 286 THR A N 1
ATOM 2213 C CA . THR A 1 286 ? 6.844 -26.234 -12.953 1 97.75 286 THR A CA 1
ATOM 2214 C C . THR A 1 286 ? 7.531 -25.641 -14.18 1 97.75 286 THR A C 1
ATOM 2216 O O . THR A 1 286 ? 8.398 -26.266 -14.781 1 97.75 286 THR A O 1
ATOM 2219 N N . GLN A 1 287 ? 7.148 -24.359 -14.469 1 97.38 287 GLN A N 1
ATOM 2220 C CA . GLN A 1 287 ? 7.824 -23.688 -15.578 1 97.38 287 GLN A CA 1
ATOM 2221 C C . GLN A 1 287 ? 9.102 -23 -15.102 1 97.38 287 GLN A C 1
ATOM 2223 O O . GLN A 1 287 ? 9.883 -22.484 -15.914 1 97.38 287 GLN A O 1
ATOM 2228 N N . GLY A 1 288 ? 9.461 -23.031 -13.898 1 98.06 288 GLY A N 1
ATOM 2229 C CA . GLY A 1 288 ? 10.492 -22.266 -13.227 1 98.06 288 GLY A CA 1
ATOM 2230 C C . GLY A 1 288 ? 11.844 -22.344 -13.906 1 98.06 288 GLY A C 1
ATOM 2231 O O . GLY A 1 288 ? 12.516 -21.344 -14.102 1 98.06 288 GLY A O 1
ATOM 2232 N N . PRO A 1 289 ? 12.297 -23.516 -14.305 1 98.69 289 PRO A N 1
ATOM 2233 C CA . PRO A 1 289 ? 13.625 -23.688 -14.898 1 98.69 289 PRO A CA 1
ATOM 2234 C C . PRO A 1 289 ? 13.828 -22.828 -16.141 1 98.69 289 PRO A C 1
ATOM 2236 O O . PRO A 1 289 ? 14.969 -22.578 -16.547 1 98.69 289 PRO A O 1
ATOM 2239 N N . VAL A 1 290 ? 12.742 -22.344 -16.703 1 98.56 290 VAL A N 1
ATOM 2240 C CA . VAL A 1 290 ? 12.852 -21.484 -17.875 1 98.56 290 VAL A CA 1
ATOM 2241 C C . VAL A 1 290 ? 13.688 -20.25 -17.531 1 98.56 290 VAL A C 1
ATOM 2243 O O . VAL A 1 290 ? 14.5 -19.797 -18.344 1 98.56 290 VAL A O 1
ATOM 2246 N N . LEU A 1 291 ? 13.391 -19.688 -16.391 1 98.88 291 LEU A N 1
ATOM 2247 C CA . LEU A 1 291 ? 14.133 -18.516 -15.961 1 98.88 291 LEU A CA 1
ATOM 2248 C C . LEU A 1 291 ? 15.625 -18.828 -15.836 1 98.88 291 LEU A C 1
ATOM 2250 O O . LEU A 1 291 ? 16.469 -18.031 -16.25 1 98.88 291 LEU A O 1
ATOM 2254 N N . LEU A 1 292 ? 15.984 -19.969 -15.273 1 98.94 292 LEU A N 1
ATOM 2255 C CA . LEU A 1 292 ? 17.375 -20.391 -15.133 1 98.94 292 LEU A CA 1
ATOM 2256 C C . LEU A 1 292 ? 18.047 -20.547 -16.5 1 98.94 292 LEU A C 1
ATOM 2258 O O . LEU A 1 292 ? 19.156 -20.078 -16.703 1 98.94 292 LEU A O 1
ATOM 2262 N N . GLN A 1 293 ? 17.344 -21.234 -17.422 1 98.94 293 GLN A N 1
ATOM 2263 C CA . GLN A 1 293 ? 17.859 -21.391 -18.781 1 98.94 293 GLN A CA 1
ATOM 2264 C C . GLN A 1 293 ? 18.094 -20.031 -19.438 1 98.94 293 GLN A C 1
ATOM 2266 O O . GLN A 1 293 ? 19.125 -19.844 -20.109 1 98.94 293 GLN A O 1
ATOM 2271 N N . THR A 1 294 ? 17.141 -19.156 -19.297 1 98.94 294 THR A N 1
ATOM 2272 C CA . THR A 1 294 ? 17.234 -17.844 -19.922 1 98.94 294 THR A CA 1
ATOM 2273 C C . THR A 1 294 ? 18.422 -17.062 -19.375 1 98.94 294 THR A C 1
ATOM 2275 O O . THR A 1 294 ? 19.141 -16.391 -20.125 1 98.94 294 THR A O 1
ATOM 2278 N N . LEU A 1 295 ? 18.578 -17.078 -18.062 1 98.94 295 LEU A N 1
ATOM 2279 C CA . LEU A 1 295 ? 19.719 -16.406 -17.469 1 98.94 295 LEU A CA 1
ATOM 2280 C C . LEU A 1 295 ? 21.031 -16.953 -18.016 1 98.94 295 LEU A C 1
ATOM 2282 O O . LEU A 1 295 ? 21.969 -16.203 -18.281 1 98.94 295 LEU A O 1
ATOM 2286 N N . ASN A 1 296 ? 21.156 -18.328 -18.141 1 98.88 296 ASN A N 1
ATOM 2287 C CA . ASN A 1 296 ? 22.344 -18.953 -18.734 1 98.88 296 ASN A CA 1
ATOM 2288 C C . ASN A 1 296 ? 22.609 -18.422 -20.141 1 98.88 296 ASN A C 1
ATOM 2290 O O . ASN A 1 296 ? 23.75 -18.188 -20.516 1 98.88 296 ASN A O 1
ATOM 2294 N N . ILE A 1 297 ? 21.578 -18.266 -20.922 1 98.94 297 ILE A N 1
ATOM 2295 C CA . ILE A 1 297 ? 21.703 -17.75 -22.281 1 98.94 297 ILE A CA 1
ATOM 2296 C C . ILE A 1 297 ? 22.156 -16.297 -22.234 1 98.94 297 ILE A C 1
ATOM 2298 O O . ILE A 1 297 ? 23.109 -15.914 -22.922 1 98.94 297 ILE A O 1
ATOM 2302 N N . LEU A 1 298 ? 21.5 -15.469 -21.391 1 98.88 298 LEU A N 1
ATOM 2303 C CA . LEU A 1 298 ? 21.703 -14.023 -21.359 1 98.88 298 LEU A CA 1
ATOM 2304 C C . LEU A 1 298 ? 23.078 -13.68 -20.797 1 98.88 298 LEU A C 1
ATOM 2306 O O . LEU A 1 298 ? 23.594 -12.586 -21.031 1 98.88 298 LEU A O 1
ATOM 2310 N N . GLU A 1 299 ? 23.641 -14.602 -20.047 1 98.06 299 GLU A N 1
ATOM 2311 C CA . GLU A 1 299 ? 24.984 -14.383 -19.484 1 98.06 299 GLU A CA 1
ATOM 2312 C C . GLU A 1 299 ? 26.016 -14.156 -20.594 1 98.06 299 GLU A C 1
ATOM 2314 O O . GLU A 1 299 ? 27.078 -13.609 -20.344 1 98.06 299 GLU A O 1
ATOM 2319 N N . ASN A 1 300 ? 25.766 -14.523 -21.812 1 98.31 300 ASN A N 1
ATOM 2320 C CA . ASN A 1 300 ? 26.656 -14.398 -22.953 1 98.31 300 ASN A CA 1
ATOM 2321 C C . ASN A 1 300 ? 26.547 -13.031 -23.609 1 98.31 300 ASN A C 1
ATOM 2323 O O . ASN A 1 300 ? 27.203 -12.766 -24.625 1 98.31 300 ASN A O 1
ATOM 2327 N N . PHE A 1 301 ? 25.719 -12.125 -23.078 1 98.5 301 PHE A N 1
ATOM 2328 C CA . PHE A 1 301 ? 25.5 -10.797 -23.641 1 98.5 301 PHE A CA 1
ATOM 2329 C C . PHE A 1 301 ? 25.781 -9.719 -22.594 1 98.5 301 PHE A C 1
ATOM 2331 O O . PHE A 1 301 ? 25.672 -9.969 -21.391 1 98.5 301 PHE A O 1
ATOM 2338 N N . ASP A 1 302 ? 26.109 -8.484 -23.047 1 98.25 302 ASP A N 1
ATOM 2339 C CA . ASP A 1 302 ? 26.281 -7.312 -22.188 1 98.25 302 ASP A CA 1
ATOM 2340 C C . ASP A 1 302 ? 25 -6.477 -22.156 1 98.25 302 ASP A C 1
ATOM 2342 O O . ASP A 1 302 ? 24.938 -5.414 -22.781 1 98.25 302 ASP A O 1
ATOM 2346 N N . LEU A 1 303 ? 24.094 -6.891 -21.375 1 98.5 303 LEU A N 1
ATOM 2347 C CA . LEU A 1 303 ? 22.781 -6.266 -21.328 1 98.5 303 LEU A CA 1
ATOM 2348 C C . LEU A 1 303 ? 22.875 -4.836 -20.812 1 98.5 303 LEU A C 1
ATOM 2350 O O . LEU A 1 303 ? 22.141 -3.955 -21.281 1 98.5 303 LEU A O 1
ATOM 2354 N N . LYS A 1 304 ? 23.703 -4.613 -19.812 1 97.38 304 LYS A N 1
ATOM 2355 C CA . LYS A 1 304 ? 23.859 -3.283 -19.234 1 97.38 304 LYS A CA 1
ATOM 2356 C C . LYS A 1 304 ? 24.203 -2.256 -20.312 1 97.38 304 LYS A C 1
ATOM 2358 O O . LYS A 1 304 ? 23.609 -1.175 -20.359 1 97.38 304 LYS A O 1
ATOM 2363 N N . SER A 1 305 ? 25.125 -2.623 -21.203 1 97.56 305 SER A N 1
ATOM 2364 C CA . SER A 1 305 ? 25.578 -1.707 -22.25 1 97.56 305 SER A CA 1
ATOM 2365 C C . SER A 1 305 ? 24.484 -1.47 -23.297 1 97.56 305 SER A C 1
ATOM 2367 O O . SER A 1 305 ? 24.453 -0.418 -23.938 1 97.56 305 SER A O 1
ATOM 2369 N N . MET A 1 306 ? 23.594 -2.43 -23.469 1 97.25 306 MET A N 1
ATOM 2370 C CA . MET A 1 306 ? 22.484 -2.26 -24.422 1 97.25 306 MET A CA 1
ATOM 2371 C C . MET A 1 306 ? 21.531 -1.166 -23.953 1 97.25 306 MET A C 1
ATOM 2373 O O . MET A 1 306 ? 20.938 -0.462 -24.781 1 97.25 306 MET A O 1
ATOM 2377 N N . GLY A 1 307 ? 21.375 -1.096 -22.609 1 96.88 307 GLY A N 1
ATOM 2378 C CA . GLY A 1 307 ? 20.453 -0.111 -22.047 1 96.88 307 GLY A CA 1
ATOM 2379 C C . GLY A 1 307 ? 19.062 -0.66 -21.797 1 96.88 307 GLY A C 1
ATOM 2380 O O . GLY A 1 307 ? 18.547 -1.435 -22.594 1 96.88 307 GLY A O 1
ATOM 2381 N N . TYR A 1 308 ? 18.484 -0.222 -20.734 1 96.06 308 TYR A N 1
ATOM 2382 C CA . TYR A 1 308 ? 17.156 -0.646 -20.297 1 96.06 308 TYR A CA 1
ATOM 2383 C C . TYR A 1 308 ? 16.109 -0.294 -21.359 1 96.06 308 TYR A C 1
ATOM 2385 O O . TYR A 1 308 ? 15.961 0.874 -21.719 1 96.06 308 TYR A O 1
ATOM 2393 N N . ASN A 1 309 ? 15.469 -1.336 -21.859 1 96.5 309 ASN A N 1
ATOM 2394 C CA . ASN A 1 309 ? 14.344 -1.275 -22.797 1 96.5 309 ASN A CA 1
ATOM 2395 C C . ASN A 1 309 ? 14.734 -0.573 -24.094 1 96.5 309 ASN A C 1
ATOM 2397 O O . ASN A 1 309 ? 13.914 0.13 -24.688 1 96.5 309 ASN A O 1
ATOM 2401 N N . SER A 1 310 ? 15.961 -0.603 -24.422 1 97.06 310 SER A N 1
ATOM 2402 C CA . SER A 1 310 ? 16.359 -0.292 -25.797 1 97.06 310 SER A CA 1
ATOM 2403 C C . SER A 1 310 ? 15.883 -1.366 -26.766 1 97.06 310 SER A C 1
ATOM 2405 O O . SER A 1 310 ? 15.477 -2.451 -26.344 1 97.06 310 SER A O 1
ATOM 2407 N N . ALA A 1 311 ? 15.93 -1.076 -28 1 97.62 311 ALA A N 1
ATOM 2408 C CA . ALA A 1 311 ? 15.539 -2.062 -29 1 97.62 311 ALA A CA 1
ATOM 2409 C C . ALA A 1 311 ? 16.438 -3.297 -28.938 1 97.62 311 ALA A C 1
ATOM 2411 O O . ALA A 1 311 ? 15.953 -4.426 -29.047 1 97.62 311 ALA A O 1
ATOM 2412 N N . ASN A 1 312 ? 17.75 -3.09 -28.766 1 98.25 312 ASN A N 1
ATOM 2413 C CA . ASN A 1 312 ? 18.688 -4.207 -28.672 1 98.25 312 ASN A CA 1
ATOM 2414 C C . ASN A 1 312 ? 18.406 -5.07 -27.453 1 98.25 312 ASN A C 1
ATOM 2416 O O . ASN A 1 312 ? 18.453 -6.301 -27.516 1 98.25 312 ASN A O 1
ATOM 2420 N N . TYR A 1 313 ? 18.172 -4.418 -26.359 1 98.38 313 TYR A N 1
ATOM 2421 C CA . TYR A 1 313 ? 17.844 -5.137 -25.141 1 98.38 313 TYR A CA 1
ATOM 2422 C C . TYR A 1 313 ? 16.562 -5.953 -25.297 1 98.38 313 TYR A C 1
ATOM 2424 O O . TYR A 1 313 ? 16.547 -7.156 -25.031 1 98.38 313 TYR A O 1
ATOM 2432 N N . ILE A 1 314 ? 15.477 -5.324 -25.719 1 98.5 314 ILE A N 1
ATOM 2433 C CA . ILE A 1 314 ? 14.18 -5.973 -25.875 1 98.5 314 ILE A CA 1
ATOM 2434 C C . ILE A 1 314 ? 14.305 -7.148 -26.844 1 98.5 314 ILE A C 1
ATOM 2436 O O . ILE A 1 314 ? 13.812 -8.242 -26.562 1 98.5 314 ILE A O 1
ATOM 2440 N N . ASN A 1 315 ? 14.992 -6.906 -27.953 1 98.44 315 ASN A N 1
ATOM 2441 C CA . ASN A 1 315 ? 15.195 -7.953 -28.938 1 98.44 315 ASN A CA 1
ATOM 2442 C C . ASN A 1 315 ? 15.938 -9.148 -28.344 1 98.44 315 ASN A C 1
ATOM 2444 O O . ASN A 1 315 ? 15.531 -10.297 -28.547 1 98.44 315 ASN A O 1
ATOM 2448 N N . THR A 1 316 ? 17 -8.938 -27.625 1 98.69 316 THR A N 1
ATOM 2449 C CA . THR A 1 316 ? 17.828 -9.984 -27.062 1 98.69 316 THR A CA 1
ATOM 2450 C C . THR A 1 316 ? 17.062 -10.766 -26 1 98.69 316 THR A C 1
ATOM 2452 O O . THR A 1 316 ? 17.062 -12 -26 1 98.69 316 THR A O 1
ATOM 2455 N N . VAL A 1 317 ? 16.406 -10.078 -25.125 1 98.69 317 VAL A N 1
ATOM 2456 C CA . VAL A 1 317 ? 15.664 -10.695 -24.031 1 98.69 317 VAL A CA 1
ATOM 2457 C C . VAL A 1 317 ? 14.484 -11.484 -24.594 1 98.69 317 VAL A C 1
ATOM 2459 O O . VAL A 1 317 ? 14.234 -12.617 -24.172 1 98.69 317 VAL A O 1
ATOM 2462 N N . TYR A 1 318 ? 13.789 -10.922 -25.547 1 98.5 318 TYR A N 1
ATOM 2463 C CA . TYR A 1 318 ? 12.664 -11.594 -26.188 1 98.5 318 TYR A CA 1
ATOM 2464 C C . TYR A 1 318 ? 13.094 -12.93 -26.797 1 98.5 318 TYR A C 1
ATOM 2466 O O . TYR A 1 318 ? 12.461 -13.953 -26.562 1 98.5 318 TYR A O 1
ATOM 2474 N N . GLN A 1 319 ? 14.141 -12.883 -27.5 1 98.62 319 GLN A N 1
ATOM 2475 C CA . GLN A 1 319 ? 14.594 -14.086 -28.188 1 98.62 319 GLN A CA 1
ATOM 2476 C C . GLN A 1 319 ? 15.141 -15.109 -27.203 1 98.62 319 GLN A C 1
ATOM 2478 O O . GLN A 1 319 ? 14.891 -16.312 -27.344 1 98.62 319 GLN A O 1
ATOM 2483 N N . ALA A 1 320 ? 15.891 -14.656 -26.234 1 98.81 320 ALA A N 1
ATOM 2484 C CA . ALA A 1 320 ? 16.406 -15.57 -25.219 1 98.81 320 ALA A CA 1
ATOM 2485 C C . ALA A 1 320 ? 15.281 -16.281 -24.5 1 98.81 320 ALA A C 1
ATOM 2487 O O . ALA A 1 320 ? 15.344 -17.5 -24.266 1 98.81 320 ALA A O 1
ATOM 2488 N N . MET A 1 321 ? 14.258 -15.555 -24.094 1 98.44 321 MET A N 1
ATOM 2489 C CA . MET A 1 321 ? 13.102 -16.141 -23.438 1 98.44 321 MET A CA 1
ATOM 2490 C C . MET A 1 321 ? 12.453 -17.203 -24.312 1 98.44 321 MET A C 1
ATOM 2492 O O . MET A 1 321 ? 12.133 -18.297 -23.844 1 98.44 321 MET A O 1
ATOM 2496 N N . ASN A 1 322 ? 12.328 -16.906 -25.562 1 98.12 322 ASN A N 1
ATOM 2497 C CA . ASN A 1 322 ? 11.578 -17.797 -26.422 1 98.12 322 ASN A CA 1
ATOM 2498 C C . ASN A 1 322 ? 12.383 -19.062 -26.75 1 98.12 322 ASN A C 1
ATOM 2500 O O . ASN A 1 322 ? 11.805 -20.125 -27 1 98.12 322 ASN A O 1
ATOM 2504 N N . LEU A 1 323 ? 13.727 -18.969 -26.734 1 98.56 323 LEU A N 1
ATOM 2505 C CA . LEU A 1 323 ? 14.539 -20.172 -26.828 1 98.56 323 LEU A CA 1
ATOM 2506 C C . LEU A 1 323 ? 14.289 -21.094 -25.641 1 98.56 323 LEU A C 1
ATOM 2508 O O . LEU A 1 323 ? 14.109 -22.312 -25.812 1 98.56 323 LEU A O 1
ATOM 2512 N N . ALA A 1 324 ? 14.234 -20.547 -24.484 1 98.69 324 ALA A N 1
ATOM 2513 C CA . ALA A 1 324 ? 14.008 -21.328 -23.266 1 98.69 324 ALA A CA 1
ATOM 2514 C C . ALA A 1 324 ? 12.57 -21.844 -23.203 1 98.69 324 ALA A C 1
ATOM 2516 O O . ALA A 1 324 ? 12.336 -22.984 -22.828 1 98.69 324 ALA A O 1
ATOM 2517 N N . PHE A 1 325 ? 11.625 -21.047 -23.578 1 98.19 325 PHE A N 1
ATOM 2518 C CA . PHE A 1 325 ? 10.227 -21.438 -23.547 1 98.19 325 PHE A CA 1
ATOM 2519 C C . PHE A 1 325 ? 9.945 -22.531 -24.562 1 98.19 325 PHE A C 1
ATOM 2521 O O . PHE A 1 325 ? 9.109 -23.406 -24.328 1 98.19 325 PHE A O 1
ATOM 2528 N N . ALA A 1 326 ? 10.625 -22.484 -25.656 1 97.69 326 ALA A N 1
ATOM 2529 C CA . ALA A 1 326 ? 10.484 -23.562 -26.625 1 97.69 326 ALA A CA 1
ATOM 2530 C C . ALA A 1 326 ? 10.898 -24.906 -26 1 97.69 326 ALA A C 1
ATOM 2532 O O . ALA A 1 326 ? 10.258 -25.922 -26.234 1 97.69 326 ALA A O 1
ATOM 2533 N N . ASP A 1 327 ? 11.969 -24.875 -25.297 1 98.5 327 ASP A N 1
ATOM 2534 C CA . ASP A 1 327 ? 12.406 -26.062 -24.578 1 98.5 327 ASP A CA 1
ATOM 2535 C C . ASP A 1 327 ? 11.367 -26.5 -23.547 1 98.5 327 ASP A C 1
ATOM 2537 O O . ASP A 1 327 ? 11.07 -27.688 -23.406 1 98.5 327 ASP A O 1
ATOM 2541 N N . ARG A 1 328 ? 10.859 -25.578 -22.75 1 98.19 328 ARG A N 1
ATOM 2542 C CA . ARG A 1 328 ? 9.805 -25.844 -21.781 1 98.19 328 ARG A CA 1
ATOM 2543 C C . ARG A 1 328 ? 8.641 -26.594 -22.422 1 98.19 328 ARG A C 1
ATOM 2545 O O . ARG A 1 328 ? 8.148 -27.578 -21.859 1 98.19 328 ARG A O 1
ATOM 2552 N N . ASP A 1 329 ? 8.227 -26.109 -23.562 1 97.25 329 ASP A N 1
ATOM 2553 C CA . ASP A 1 329 ? 7.012 -26.578 -24.219 1 97.25 329 ASP A CA 1
ATOM 2554 C C . ASP A 1 329 ? 7.145 -28.047 -24.656 1 97.25 329 ASP A C 1
ATOM 2556 O O . ASP A 1 329 ? 6.141 -28.734 -24.844 1 97.25 329 ASP A O 1
ATOM 2560 N N . PHE A 1 330 ? 8.398 -28.469 -24.781 1 97.88 330 PHE A N 1
ATOM 2561 C CA . PHE A 1 330 ? 8.578 -29.828 -25.297 1 97.88 330 PHE A CA 1
ATOM 2562 C C . PHE A 1 330 ? 9.117 -30.75 -24.219 1 97.88 330 PHE A C 1
ATOM 2564 O O . PHE A 1 330 ? 8.703 -31.906 -24.125 1 97.88 330 PHE A O 1
ATOM 2571 N N . TYR A 1 331 ? 9.969 -30.312 -23.328 1 98.38 331 TYR A N 1
ATOM 2572 C CA . TYR A 1 331 ? 10.781 -31.234 -22.531 1 98.38 331 TYR A CA 1
ATOM 2573 C C . TYR A 1 331 ? 10.281 -31.312 -21.094 1 98.38 331 TYR A C 1
ATOM 2575 O O . TYR A 1 331 ? 10.664 -32.188 -20.344 1 98.38 331 TYR A O 1
ATOM 2583 N N . TYR A 1 332 ? 9.516 -30.375 -20.625 1 98.5 332 TYR A N 1
ATOM 2584 C CA . TYR A 1 332 ? 9.172 -30.297 -19.219 1 98.5 332 TYR A CA 1
ATOM 2585 C C . TYR A 1 332 ? 8.062 -31.281 -18.859 1 98.5 332 TYR A C 1
ATOM 2587 O O . TYR A 1 332 ? 7.113 -31.453 -19.641 1 98.5 332 TYR A O 1
ATOM 2595 N N . GLY A 1 333 ? 8.109 -31.859 -17.719 1 98 333 GLY A N 1
ATOM 2596 C CA . GLY A 1 333 ? 7.102 -32.75 -17.156 1 98 333 GLY A CA 1
ATOM 2597 C C . GLY A 1 333 ? 7.434 -33.219 -15.75 1 98 333 GLY A C 1
ATOM 2598 O O . GLY A 1 333 ? 8.375 -32.719 -15.133 1 98 333 GLY A O 1
ATOM 2599 N N . ASP A 1 334 ? 6.648 -34.094 -15.227 1 98.12 334 ASP A N 1
ATOM 2600 C CA . ASP A 1 334 ? 6.805 -34.656 -13.875 1 98.12 334 ASP A CA 1
ATOM 2601 C C . ASP A 1 334 ? 8.039 -35.531 -13.789 1 98.12 334 ASP A C 1
ATOM 2603 O O . ASP A 1 334 ? 8.094 -36.594 -14.406 1 98.12 334 ASP A O 1
ATOM 2607 N N . PRO A 1 335 ? 9 -35.219 -13.008 1 97.25 335 PRO A N 1
ATOM 2608 C CA . PRO A 1 335 ? 10.25 -35.969 -12.953 1 97.25 335 PRO A CA 1
ATOM 2609 C C . PRO A 1 335 ? 10.062 -37.344 -12.328 1 97.25 335 PRO A C 1
ATOM 2611 O O . PRO A 1 335 ? 10.969 -38.188 -12.383 1 97.25 335 PRO A O 1
ATOM 2614 N N . ASP A 1 336 ? 8.984 -37.562 -11.734 1 96.75 336 ASP A N 1
ATOM 2615 C CA . ASP A 1 336 ? 8.734 -38.875 -11.109 1 96.75 336 ASP A CA 1
ATOM 2616 C C . ASP A 1 336 ? 8.227 -39.875 -12.141 1 96.75 336 ASP A C 1
ATOM 2618 O O . ASP A 1 336 ? 8.102 -41.062 -11.836 1 96.75 336 ASP A O 1
ATOM 2622 N N . PHE A 1 337 ? 7.992 -39.438 -13.312 1 97.31 337 PHE A N 1
ATOM 2623 C CA . PHE A 1 337 ? 7.48 -40.281 -14.383 1 97.31 337 PHE A CA 1
ATOM 2624 C C . PHE A 1 337 ? 8.461 -40.344 -15.547 1 97.31 337 PHE A C 1
ATOM 2626 O O . PHE A 1 337 ? 9.32 -39.469 -15.688 1 97.31 337 PHE A O 1
ATOM 2633 N N . ASN A 1 338 ? 8.375 -41.344 -16.359 1 95.81 338 ASN A N 1
ATOM 2634 C CA . ASN A 1 338 ? 9.109 -41.438 -17.625 1 95.81 338 ASN A CA 1
ATOM 2635 C C . ASN A 1 338 ? 8.305 -40.875 -18.781 1 95.81 338 ASN A C 1
ATOM 2637 O O . ASN A 1 338 ? 7.07 -40.938 -18.781 1 95.81 338 ASN A O 1
ATOM 2641 N N . PRO A 1 339 ? 8.945 -40.344 -19.719 1 96.19 339 PRO A N 1
ATOM 2642 C CA . PRO A 1 339 ? 10.398 -40.156 -19.812 1 96.19 339 PRO A CA 1
ATOM 2643 C C . PRO A 1 339 ? 10.906 -39.062 -18.906 1 96.19 339 PRO A C 1
ATOM 2645 O O . PRO A 1 339 ? 10.148 -38.125 -18.562 1 96.19 339 PRO A O 1
ATOM 2648 N N . LYS A 1 340 ? 12.133 -39.156 -18.562 1 96.19 340 LYS A N 1
ATOM 2649 C CA . LYS A 1 340 ? 12.758 -38.125 -17.734 1 96.19 340 LYS A CA 1
ATOM 2650 C C . LYS A 1 340 ? 13.211 -36.938 -18.594 1 96.19 340 LYS A C 1
ATOM 2652 O O . LYS A 1 340 ? 13.828 -37.125 -19.641 1 96.19 340 LYS A O 1
ATOM 2657 N N . SER A 1 341 ? 12.906 -35.781 -18.109 1 97.44 341 SER A N 1
ATOM 2658 C CA . SER A 1 341 ? 13.359 -34.594 -18.781 1 97.44 341 SER A CA 1
ATOM 2659 C C . SER A 1 341 ? 14.875 -34.469 -18.75 1 97.44 341 SER A C 1
ATOM 2661 O O . SER A 1 341 ? 15.508 -34.812 -17.734 1 97.44 341 SER A O 1
ATOM 2663 N N . PRO A 1 342 ? 15.492 -33.969 -19.797 1 98.19 342 PRO A N 1
ATOM 2664 C CA . PRO A 1 342 ? 16.953 -33.812 -19.828 1 98.19 342 PRO A CA 1
ATOM 2665 C C . PRO A 1 342 ? 17.406 -32.5 -19.156 1 98.19 342 PRO A C 1
ATOM 2667 O O . PRO A 1 342 ? 18.094 -31.703 -19.766 1 98.19 342 PRO A O 1
ATOM 2670 N N . MET A 1 343 ? 17.141 -32.344 -17.906 1 98.38 343 MET A N 1
ATOM 2671 C CA . MET A 1 343 ? 17.297 -31.094 -17.188 1 98.38 343 MET A CA 1
ATOM 2672 C C . MET A 1 343 ? 18.766 -30.734 -17.031 1 98.38 343 MET A C 1
ATOM 2674 O O . MET A 1 343 ? 19.141 -29.562 -17.047 1 98.38 343 MET A O 1
ATOM 2678 N N . LYS A 1 344 ? 19.672 -31.719 -16.828 1 98.25 344 LYS A N 1
ATOM 2679 C CA . LYS A 1 344 ? 21.094 -31.438 -16.75 1 98.25 344 LYS A CA 1
ATOM 2680 C C . LYS A 1 344 ? 21.594 -30.75 -18.016 1 98.25 344 LYS A C 1
ATOM 2682 O O . LYS A 1 344 ? 22.375 -29.781 -17.938 1 98.25 344 LYS A O 1
ATOM 2687 N N . GLY A 1 345 ? 21.188 -31.281 -19.156 1 98.69 345 GLY A N 1
ATOM 2688 C CA . GLY A 1 345 ? 21.531 -30.672 -20.422 1 98.69 345 GLY A CA 1
ATOM 2689 C C . GLY A 1 345 ? 20.922 -29.297 -20.609 1 98.69 345 GLY A C 1
ATOM 2690 O O . GLY A 1 345 ? 21.594 -28.359 -21.031 1 98.69 345 GLY A O 1
ATOM 2691 N N . LEU A 1 346 ? 19.672 -29.203 -20.281 1 98.81 346 LEU A N 1
ATOM 2692 C CA . LEU A 1 346 ? 18.922 -27.953 -20.453 1 98.81 346 LEU A CA 1
ATOM 2693 C C . LEU A 1 346 ? 19.547 -26.828 -19.625 1 98.81 346 LEU A C 1
ATOM 2695 O O . LEU A 1 346 ? 19.516 -25.672 -20.031 1 98.81 346 LEU A O 1
ATOM 2699 N N . LEU A 1 347 ? 20.125 -27.172 -18.453 1 98.75 347 LEU A N 1
ATOM 2700 C CA . LEU A 1 347 ? 20.641 -26.141 -17.547 1 98.75 347 LEU A CA 1
ATOM 2701 C C . LEU A 1 347 ? 22.156 -26 -17.688 1 98.75 347 LEU A C 1
ATOM 2703 O O . LEU A 1 347 ? 22.781 -25.25 -16.938 1 98.75 347 LEU A O 1
ATOM 2707 N N . SER A 1 348 ? 22.734 -26.656 -18.703 1 98.31 348 SER A N 1
ATOM 2708 C CA . SER A 1 348 ? 24.188 -26.562 -18.875 1 98.31 348 SER A CA 1
ATOM 2709 C C . SER A 1 348 ? 24.562 -25.234 -19.547 1 98.31 348 SER A C 1
ATOM 2711 O O . SER A 1 348 ? 23.859 -24.766 -20.438 1 98.31 348 SER A O 1
ATOM 2713 N N . LYS A 1 349 ? 25.703 -24.703 -19.125 1 98.44 349 LYS A N 1
ATOM 2714 C CA . LYS A 1 349 ? 26.203 -23.469 -19.703 1 98.44 349 LYS A CA 1
ATOM 2715 C C . LYS A 1 349 ? 26.594 -23.672 -21.172 1 98.44 349 LYS A C 1
ATOM 2717 O O . LYS A 1 349 ? 26.453 -22.766 -21.984 1 98.44 349 LYS A O 1
ATOM 2722 N N . ALA A 1 350 ? 27.062 -24.812 -21.531 1 98.62 350 ALA A N 1
ATOM 2723 C CA . ALA A 1 350 ? 27.453 -25.125 -22.891 1 98.62 350 ALA A CA 1
ATOM 2724 C C . ALA A 1 350 ? 26.25 -25.141 -23.828 1 98.62 350 ALA A C 1
ATOM 2726 O O . ALA A 1 350 ? 26.312 -24.641 -24.953 1 98.62 350 ALA A O 1
ATOM 2727 N N . TYR A 1 351 ? 25.188 -25.766 -23.391 1 98.75 351 TYR A N 1
ATOM 2728 C CA . TYR A 1 351 ? 23.969 -25.75 -24.172 1 98.75 351 TYR A CA 1
ATOM 2729 C C . TYR A 1 351 ? 23.469 -24.328 -24.375 1 98.75 351 TYR A C 1
ATOM 2731 O O . TYR A 1 351 ? 23.078 -23.938 -25.469 1 98.75 351 TYR A O 1
ATOM 2739 N N . ALA A 1 352 ? 23.5 -23.562 -23.312 1 98.88 352 ALA A N 1
ATOM 2740 C CA . ALA A 1 352 ? 23.078 -22.172 -23.375 1 98.88 352 ALA A CA 1
ATOM 2741 C C . ALA A 1 352 ? 23.906 -21.375 -24.375 1 98.88 352 ALA A C 1
ATOM 2743 O O . ALA A 1 352 ? 23.375 -20.531 -25.109 1 98.88 352 ALA A O 1
ATOM 2744 N N . LYS A 1 353 ? 25.172 -21.562 -24.344 1 98.62 353 LYS A N 1
ATOM 2745 C CA . LYS A 1 353 ? 26.062 -20.891 -25.297 1 98.62 353 LYS A CA 1
ATOM 2746 C C . LYS A 1 353 ? 25.703 -21.234 -26.734 1 98.62 353 LYS A C 1
ATOM 2748 O O . LYS A 1 353 ? 25.719 -20.375 -27.609 1 98.62 353 LYS A O 1
ATOM 2753 N N . GLN A 1 354 ? 25.438 -22.516 -26.953 1 98.62 354 GLN A N 1
ATOM 2754 C CA . GLN A 1 354 ? 25 -22.938 -28.281 1 98.62 354 GLN A CA 1
ATOM 2755 C C . GLN A 1 354 ? 23.703 -22.234 -28.688 1 98.62 354 GLN A C 1
ATOM 2757 O O . GLN A 1 354 ? 23.562 -21.766 -29.812 1 98.62 354 GLN A O 1
ATOM 2762 N N . ARG A 1 355 ? 22.75 -22.234 -27.812 1 98.69 355 ARG A N 1
ATOM 2763 C CA . ARG A 1 355 ? 21.453 -21.594 -28.094 1 98.69 355 ARG A CA 1
ATOM 2764 C C . ARG A 1 355 ? 21.625 -20.094 -28.312 1 98.69 355 ARG A C 1
ATOM 2766 O O . ARG A 1 355 ? 20.938 -19.516 -29.156 1 98.69 355 ARG A O 1
ATOM 2773 N N . ALA A 1 356 ? 22.531 -19.438 -27.547 1 98.75 356 ALA A N 1
ATOM 2774 C CA . ALA A 1 356 ? 22.781 -18 -27.641 1 98.75 356 ALA A CA 1
ATOM 2775 C C . ALA A 1 356 ? 23.188 -17.609 -29.047 1 98.75 356 ALA A C 1
ATOM 2777 O O . ALA A 1 356 ? 22.875 -16.5 -29.5 1 98.75 356 ALA A O 1
ATOM 2778 N N . LYS A 1 357 ? 23.766 -18.484 -29.766 1 98.31 357 LYS A N 1
ATOM 2779 C CA . LYS A 1 357 ? 24.25 -18.219 -31.125 1 98.31 357 LYS A CA 1
ATOM 2780 C C . LYS A 1 357 ? 23.078 -18.047 -32.094 1 98.31 357 LYS A C 1
ATOM 2782 O O . LYS A 1 357 ? 23.25 -17.5 -33.188 1 98.31 357 LYS A O 1
ATOM 2787 N N . LEU A 1 358 ? 21.906 -18.438 -31.703 1 98.25 358 LEU A N 1
ATOM 2788 C CA . LEU A 1 358 ? 20.734 -18.375 -32.562 1 98.25 358 LEU A CA 1
ATOM 2789 C C . LEU A 1 358 ? 20.078 -17 -32.5 1 98.25 358 LEU A C 1
ATOM 2791 O O . LEU A 1 358 ? 19.25 -16.656 -33.312 1 98.25 358 LEU A O 1
ATOM 2795 N N . ILE A 1 359 ? 20.422 -16.188 -31.5 1 98 359 ILE A N 1
ATOM 2796 C CA . ILE A 1 359 ? 19.828 -14.859 -31.328 1 98 359 ILE A CA 1
ATOM 2797 C C . ILE A 1 359 ? 20.422 -13.906 -32.375 1 98 359 ILE A C 1
ATOM 2799 O O . ILE A 1 359 ? 21.641 -13.758 -32.469 1 98 359 ILE A O 1
ATOM 2803 N N . GLY A 1 360 ? 19.547 -13.281 -33.156 1 96.31 360 GLY A N 1
ATOM 2804 C CA . GLY A 1 360 ? 19.953 -12.398 -34.25 1 96.31 360 GLY A CA 1
ATOM 2805 C C . GLY A 1 360 ? 19.234 -11.062 -34.219 1 96.31 360 GLY A C 1
ATOM 2806 O O . GLY A 1 360 ? 18.547 -10.727 -33.25 1 96.31 360 GLY A O 1
ATOM 2807 N N . GLU A 1 361 ? 19.438 -10.344 -35.25 1 95.69 361 GLU A N 1
ATOM 2808 C CA . GLU A 1 361 ? 18.891 -9 -35.375 1 95.69 361 GLU A CA 1
ATOM 2809 C C . GLU A 1 361 ? 17.359 -9.031 -35.562 1 95.69 361 GLU A C 1
ATOM 2811 O O . GLU A 1 361 ? 16.672 -8.125 -35.094 1 95.69 361 GLU A O 1
ATOM 2816 N N . LYS A 1 362 ? 16.953 -10.031 -36.156 1 95.44 362 LYS A N 1
ATOM 2817 C CA . LYS A 1 362 ? 15.516 -10.203 -36.375 1 95.44 362 LYS A CA 1
ATOM 2818 C C . LYS A 1 362 ? 14.992 -11.398 -35.594 1 95.44 362 LYS A C 1
ATOM 2820 O O . LYS A 1 362 ? 15.672 -12.422 -35.469 1 95.44 362 LYS A O 1
ATOM 2825 N N . ASN A 1 363 ? 13.82 -11.305 -35.125 1 92.69 363 ASN A N 1
ATOM 2826 C CA . ASN A 1 363 ? 13.18 -12.406 -34.406 1 92.69 363 ASN A CA 1
ATOM 2827 C C . ASN A 1 363 ? 12.836 -13.555 -35.344 1 92.69 363 ASN A C 1
ATOM 2829 O O . ASN A 1 363 ? 12.445 -13.328 -36.5 1 92.69 363 ASN A O 1
ATOM 2833 N N . ASP A 1 364 ? 13.016 -14.703 -34.906 1 94 364 ASP A N 1
ATOM 2834 C CA . ASP A 1 364 ? 12.523 -15.906 -35.594 1 94 364 ASP A CA 1
ATOM 2835 C C . ASP A 1 364 ? 11.258 -16.438 -34.906 1 94 364 ASP A C 1
ATOM 2837 O O . ASP A 1 364 ? 11.336 -17.156 -33.906 1 94 364 ASP A O 1
ATOM 2841 N N . PRO A 1 365 ? 10.086 -16.172 -35.406 1 92.69 365 PRO A N 1
ATOM 2842 C CA . PRO A 1 365 ? 8.844 -16.609 -34.781 1 92.69 365 PRO A CA 1
ATOM 2843 C C . PRO A 1 365 ? 8.664 -18.125 -34.781 1 92.69 365 PRO A C 1
ATOM 2845 O O . PRO A 1 365 ? 7.793 -18.641 -34.062 1 92.69 365 PRO A O 1
ATOM 2848 N N . GLU A 1 366 ? 9.523 -18.859 -35.5 1 91 366 GLU A N 1
ATOM 2849 C CA . GLU A 1 366 ? 9.359 -20.297 -35.656 1 91 366 GLU A CA 1
ATOM 2850 C C . GLU A 1 366 ? 10.406 -21.047 -34.844 1 91 366 GLU A C 1
ATOM 2852 O O . GLU A 1 366 ? 10.469 -22.281 -34.875 1 91 366 GLU A O 1
ATOM 2857 N N . ILE A 1 367 ? 11.148 -20.375 -34.125 1 92.88 367 ILE A N 1
ATOM 2858 C CA . ILE A 1 367 ? 12.219 -21.016 -33.344 1 92.88 367 ILE A CA 1
ATOM 2859 C C . ILE A 1 367 ? 11.641 -22.125 -32.469 1 92.88 367 ILE A C 1
ATOM 2861 O O . ILE A 1 367 ? 10.57 -21.969 -31.891 1 92.88 367 ILE A O 1
ATOM 2865 N N . GLY A 1 368 ? 12.227 -23.312 -32.406 1 94 368 GLY A N 1
ATOM 2866 C CA . GLY A 1 368 ? 11.766 -24.453 -31.656 1 94 368 GLY A CA 1
ATOM 2867 C C . GLY A 1 368 ? 12.758 -24.938 -30.609 1 94 368 GLY A C 1
ATOM 2868 O O . GLY A 1 368 ? 13.797 -24.297 -30.406 1 94 368 GLY A O 1
ATOM 2869 N N . PRO A 1 369 ? 12.414 -26.047 -29.953 1 97.5 369 PRO A N 1
ATOM 2870 C CA . PRO A 1 369 ? 13.32 -26.609 -28.938 1 97.5 369 PRO A CA 1
ATOM 2871 C C . PRO A 1 369 ? 14.648 -27.062 -29.531 1 97.5 369 PRO A C 1
ATOM 2873 O O . PRO A 1 369 ? 14.711 -27.469 -30.703 1 97.5 369 PRO A O 1
ATOM 2876 N N . GLY A 1 370 ? 15.695 -26.875 -28.734 1 97.44 370 GLY A N 1
ATOM 2877 C CA . GLY A 1 370 ? 16.984 -27.453 -29.109 1 97.44 370 GLY A CA 1
ATOM 2878 C C . GLY A 1 370 ? 17.141 -28.891 -28.656 1 97.44 370 GLY A C 1
ATOM 2879 O O . GLY A 1 370 ? 16.156 -29.547 -28.328 1 97.44 370 GLY A O 1
ATOM 2880 N N . ASP A 1 371 ? 18.391 -29.391 -28.844 1 98.25 371 ASP A N 1
ATOM 2881 C CA . ASP A 1 371 ? 18.703 -30.75 -28.391 1 98.25 371 ASP A CA 1
ATOM 2882 C C . ASP A 1 371 ? 19.656 -30.719 -27.203 1 98.25 371 ASP A C 1
ATOM 2884 O O . ASP A 1 371 ? 20.875 -30.625 -27.375 1 98.25 371 ASP A O 1
ATOM 2888 N N . PRO A 1 372 ? 19.125 -30.875 -26.031 1 98.38 372 PRO A N 1
ATOM 2889 C CA . PRO A 1 372 ? 19.969 -30.781 -24.844 1 98.38 372 PRO A CA 1
ATOM 2890 C C . PRO A 1 372 ? 20.688 -32.094 -24.516 1 98.38 372 PRO A C 1
ATOM 2892 O O . PRO A 1 372 ? 21.578 -32.125 -23.672 1 98.38 372 PRO A O 1
ATOM 2895 N N . TYR A 1 373 ? 20.375 -33.156 -25.172 1 98.25 373 TYR A N 1
ATOM 2896 C CA . TYR A 1 373 ? 20.828 -34.5 -24.797 1 98.25 373 TYR A CA 1
ATOM 2897 C C . TYR A 1 373 ? 22.328 -34.625 -24.953 1 98.25 373 TYR A C 1
ATOM 2899 O O . TYR A 1 373 ? 23 -35.219 -24.109 1 98.25 373 TYR A O 1
ATOM 2907 N N . PRO A 1 374 ? 22.891 -34.094 -25.984 1 98.06 374 PRO A N 1
ATOM 2908 C CA . PRO A 1 374 ? 24.344 -34.188 -26.094 1 98.06 374 PRO A CA 1
ATOM 2909 C C . PRO A 1 374 ? 25.078 -33.531 -24.906 1 98.06 374 PRO A C 1
ATOM 2911 O O . PRO A 1 374 ? 26.188 -33.938 -24.57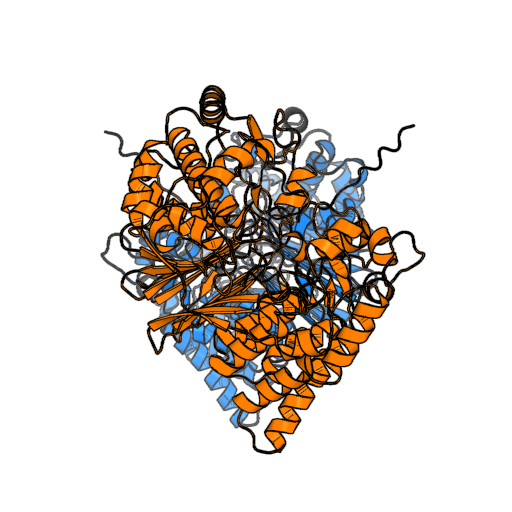8 1 98.06 374 PRO A O 1
ATOM 2914 N N . PHE A 1 375 ? 24.531 -32.656 -24.25 1 98.25 375 PHE A N 1
ATOM 2915 C CA . PHE A 1 375 ? 25.172 -31.906 -23.188 1 98.25 375 PHE A CA 1
ATOM 2916 C C . PHE A 1 375 ? 25 -32.625 -21.844 1 98.25 375 PHE A C 1
ATOM 2918 O O . PHE A 1 375 ? 25.438 -32.125 -20.812 1 98.25 375 PHE A O 1
ATOM 2925 N N . GLN A 1 376 ? 24.312 -33.688 -21.891 1 97.56 376 GLN A N 1
ATOM 2926 C CA . GLN A 1 376 ? 24.297 -34.594 -20.75 1 97.56 376 GLN A CA 1
ATOM 2927 C C . GLN A 1 376 ? 24.703 -36 -21.156 1 97.56 376 GLN A C 1
ATOM 2929 O O . GLN A 1 376 ? 24.234 -36.969 -20.578 1 97.56 376 GLN A O 1
ATOM 2934 N N . ASN A 1 377 ? 25.5 -36.156 -22.266 1 96.5 377 ASN A N 1
ATOM 2935 C CA . ASN A 1 377 ? 26.125 -37.375 -22.781 1 96.5 377 ASN A CA 1
ATOM 2936 C C . ASN A 1 377 ? 25.094 -38.375 -23.234 1 96.5 377 ASN A C 1
ATOM 2938 O O . ASN A 1 377 ? 25.203 -39.562 -22.922 1 96.5 377 ASN A O 1
ATOM 2942 N N . GLY A 1 378 ? 24.062 -37.844 -23.969 1 96.25 378 GLY A N 1
ATOM 2943 C CA . GLY A 1 378 ? 23.031 -38.719 -24.484 1 96.25 378 GLY A CA 1
ATOM 2944 C C . GLY A 1 378 ? 22.578 -38.375 -25.891 1 96.25 378 GLY A C 1
ATOM 2945 O O . GLY A 1 378 ? 23.016 -37.375 -26.453 1 96.25 378 GLY A O 1
ATOM 2946 N N . LYS A 1 379 ? 21.781 -39.281 -26.422 1 96.81 379 LYS A N 1
ATOM 2947 C CA . LYS A 1 379 ? 21.125 -39.062 -27.703 1 96.81 379 LYS A CA 1
ATOM 2948 C C . LYS A 1 379 ? 19.625 -38.844 -27.516 1 96.81 379 LYS A C 1
ATOM 2950 O O . LYS A 1 379 ? 18.984 -39.562 -26.734 1 96.81 379 LYS A O 1
ATOM 2955 N N . ASN A 1 380 ? 19.141 -37.906 -28.219 1 96.62 380 ASN A N 1
ATOM 2956 C CA . ASN A 1 380 ? 17.734 -37.531 -28.078 1 96.62 380 ASN A CA 1
ATOM 2957 C C . ASN A 1 380 ? 16.812 -38.594 -28.688 1 96.62 380 ASN A C 1
ATOM 2959 O O . ASN A 1 380 ? 16.75 -38.719 -29.922 1 96.62 380 ASN A O 1
ATOM 2963 N N . PRO A 1 381 ? 16.062 -39.25 -28 1 96 381 PRO A N 1
ATOM 2964 C CA . PRO A 1 381 ? 15.195 -40.281 -28.547 1 96 381 PRO A CA 1
ATOM 2965 C C . PRO A 1 381 ? 13.906 -39.719 -29.141 1 96 381 PRO A C 1
ATOM 2967 O O . PRO A 1 381 ? 13.109 -40.469 -29.719 1 96 381 PRO A O 1
ATOM 2970 N N . TYR A 1 382 ? 13.742 -38.469 -29.031 1 95.75 382 TYR A N 1
ATOM 2971 C CA . TYR A 1 382 ? 12.453 -37.906 -29.406 1 95.75 382 TYR A CA 1
ATOM 2972 C C . TYR A 1 382 ? 12.602 -36.969 -30.609 1 95.75 382 TYR A C 1
ATOM 2974 O O . TYR A 1 382 ? 11.734 -36.125 -30.844 1 95.75 382 TYR A O 1
ATOM 2982 N N . LEU A 1 383 ? 13.648 -37 -31.312 1 94.5 383 LEU A N 1
ATOM 2983 C CA . LEU A 1 383 ? 13.875 -36.156 -32.469 1 94.5 383 LEU A CA 1
ATOM 2984 C C . LEU A 1 383 ? 12.75 -36.281 -33.469 1 94.5 383 LEU A C 1
ATOM 2986 O O . LEU A 1 383 ? 12.375 -35.281 -34.125 1 94.5 383 LEU A O 1
ATOM 2990 N N . HIS A 1 384 ? 12.266 -37.438 -33.688 1 94.12 384 HIS A N 1
ATOM 2991 C CA . HIS A 1 384 ? 11.188 -37.688 -34.625 1 94.12 384 HIS A CA 1
ATOM 2992 C C . HIS A 1 384 ? 9.922 -36.906 -34.219 1 94.12 384 HIS A C 1
ATOM 2994 O O . HIS A 1 384 ? 9.188 -36.438 -35.094 1 94.12 384 HIS A O 1
ATOM 3000 N N . LEU A 1 385 ? 9.648 -36.812 -33 1 94.75 385 LEU A N 1
ATOM 3001 C CA . LEU A 1 385 ? 8.484 -36.062 -32.5 1 94.75 385 LEU A CA 1
ATOM 3002 C C . LEU A 1 385 ? 8.648 -34.562 -32.75 1 94.75 385 LEU A C 1
ATOM 3004 O O . LEU A 1 385 ? 7.68 -33.875 -33.031 1 94.75 385 LEU A O 1
ATOM 3008 N N . LEU A 1 386 ? 9.852 -34.094 -32.625 1 92.75 386 LEU A N 1
ATOM 3009 C CA . LEU A 1 386 ? 10.117 -32.688 -32.844 1 92.75 386 LEU A CA 1
ATOM 3010 C C . LEU A 1 386 ? 9.797 -32.281 -34.281 1 92.75 386 LEU A C 1
ATOM 3012 O O . LEU A 1 386 ? 9.305 -31.188 -34.531 1 92.75 386 LEU A O 1
ATOM 3016 N N . VAL A 1 387 ? 10.023 -33.188 -35.156 1 90.44 387 VAL A N 1
ATOM 3017 C CA . VAL A 1 387 ? 9.734 -32.938 -36.562 1 90.44 387 VAL A CA 1
ATOM 3018 C C . VAL A 1 387 ? 8.219 -32.906 -36.781 1 90.44 387 VAL A C 1
ATOM 3020 O O . VAL A 1 387 ? 7.703 -32.062 -37.5 1 90.44 387 VAL A O 1
ATOM 3023 N N . LYS A 1 388 ? 7.539 -33.719 -36.156 1 93.31 388 LYS A N 1
ATOM 3024 C CA . LYS A 1 388 ? 6.09 -33.844 -36.312 1 93.31 388 LYS A CA 1
ATOM 3025 C C . LYS A 1 388 ? 5.359 -32.75 -35.594 1 93.31 388 LYS A C 1
ATOM 3027 O O . LYS A 1 388 ? 4.25 -32.375 -35.969 1 93.31 388 LYS A O 1
ATOM 3032 N N . ARG A 1 389 ? 5.941 -32.281 -34.594 1 92.38 389 ARG A N 1
ATOM 3033 C CA . ARG A 1 389 ? 5.336 -31.328 -33.688 1 92.38 389 ARG A CA 1
ATOM 3034 C C . ARG A 1 389 ? 4.906 -30.062 -34.406 1 92.38 389 ARG A C 1
ATOM 3036 O O . ARG A 1 389 ? 3.881 -29.469 -34.062 1 92.38 389 ARG A O 1
ATOM 3043 N N . LYS A 1 390 ? 5.586 -29.719 -35.344 1 87 390 LYS A N 1
ATOM 3044 C CA . LYS A 1 390 ? 5.328 -28.484 -36.094 1 87 390 LYS A CA 1
ATOM 3045 C C . LYS A 1 390 ? 3.918 -28.469 -36.656 1 87 390 LYS A C 1
ATOM 3047 O O . LYS A 1 390 ? 3.281 -27.422 -36.719 1 87 390 LYS A O 1
ATOM 3052 N N . ASN A 1 391 ? 3.514 -29.578 -36.938 1 88.38 391 ASN A N 1
ATOM 3053 C CA . ASN A 1 391 ? 2.195 -29.672 -37.531 1 88.38 391 ASN A CA 1
ATOM 3054 C C . ASN A 1 391 ? 1.096 -29.828 -36.5 1 88.38 391 ASN A C 1
ATOM 3056 O O . ASN A 1 391 ? -0.09 -29.734 -36.812 1 88.38 391 ASN A O 1
ATOM 3060 N N . ALA A 1 392 ? 1.463 -29.938 -35.312 1 89.75 392 ALA A N 1
ATOM 3061 C CA . ALA A 1 392 ? 0.493 -30.219 -34.25 1 89.75 392 ALA A CA 1
ATOM 3062 C C . ALA A 1 392 ? 0.249 -28.969 -33.375 1 89.75 392 ALA A C 1
ATOM 3064 O O . ALA A 1 392 ? -0.71 -28.922 -32.625 1 89.75 392 ALA A O 1
ATOM 3065 N N . LEU A 1 393 ? 0.993 -27.969 -33.594 1 91.38 393 LEU A N 1
ATOM 3066 C CA . LEU A 1 393 ? 0.92 -26.781 -32.75 1 91.38 393 LEU A CA 1
ATOM 3067 C C . LEU A 1 393 ? -0.331 -25.969 -33.062 1 91.38 393 LEU A C 1
ATOM 3069 O O . LEU A 1 393 ? -0.735 -25.875 -34.219 1 91.38 393 LEU A O 1
ATOM 3073 N N . ALA A 1 394 ? -0.936 -25.406 -31.984 1 89.19 394 ALA A N 1
ATOM 3074 C CA . ALA A 1 394 ? -2.119 -24.562 -32.125 1 89.19 394 ALA A CA 1
ATOM 3075 C C . ALA A 1 394 ? -1.749 -23.094 -32.031 1 89.19 394 ALA A C 1
ATOM 3077 O O . ALA A 1 394 ? -0.879 -22.703 -31.266 1 89.19 394 ALA A O 1
ATOM 3078 N N . TYR A 1 395 ? -2.465 -22.281 -32.844 1 87.44 395 TYR A N 1
ATOM 3079 C CA . TYR A 1 395 ? -2.23 -20.844 -32.906 1 87.44 395 TYR A CA 1
ATOM 3080 C C . TYR A 1 395 ? -3.535 -20.062 -32.75 1 87.44 395 TYR A C 1
ATOM 3082 O O . TYR A 1 395 ? -4.598 -20.547 -33.156 1 87.44 395 TYR A O 1
ATOM 3090 N N . TYR A 1 396 ? -3.441 -18.922 -32.125 1 89.12 396 TYR A N 1
ATOM 3091 C CA . TYR A 1 396 ? -4.59 -18.031 -32.031 1 89.12 396 TYR A CA 1
ATOM 3092 C C . TYR A 1 396 ? -4.371 -16.781 -32.875 1 89.12 396 TYR A C 1
ATOM 3094 O O . TYR A 1 396 ? -3.648 -15.867 -32.469 1 89.12 396 TYR A O 1
ATOM 3102 N N . GLN A 1 397 ? -5.008 -16.625 -33.906 1 84.88 397 GLN A N 1
ATOM 3103 C CA . GLN A 1 397 ? -4.906 -15.492 -34.844 1 84.88 397 GLN A CA 1
ATOM 3104 C C . GLN A 1 397 ? -3.479 -14.961 -34.906 1 84.88 397 GLN A C 1
ATOM 3106 O O . GLN A 1 397 ? -3.236 -13.789 -34.625 1 84.88 397 GLN A O 1
ATOM 3111 N N . PRO A 1 398 ? -2.607 -15.828 -35.344 1 86.06 398 PRO A N 1
ATOM 3112 C CA . PRO A 1 398 ? -1.184 -15.492 -35.281 1 86.06 398 PRO A CA 1
ATOM 3113 C C . PRO A 1 398 ? -0.822 -14.281 -36.125 1 86.06 398 PRO A C 1
ATOM 3115 O O . PRO A 1 398 ? 0.247 -13.695 -35.969 1 86.06 398 PRO A O 1
ATOM 3118 N N . GLU A 1 399 ? -1.66 -13.836 -36.969 1 83.38 399 GLU A N 1
ATOM 3119 C CA . GLU A 1 399 ? -1.383 -12.711 -37.844 1 83.38 399 GLU A CA 1
ATOM 3120 C C . GLU A 1 399 ? -1.63 -11.383 -37.125 1 83.38 399 GLU A C 1
ATOM 3122 O O . GLU A 1 399 ? -1.16 -10.336 -37.594 1 83.38 399 GLU A O 1
ATOM 3127 N N . LEU A 1 400 ? -2.338 -11.422 -36 1 82.25 400 LEU A N 1
ATOM 3128 C CA . LEU A 1 400 ? -2.723 -10.203 -35.312 1 82.25 400 LEU A CA 1
ATOM 3129 C C . LEU A 1 400 ? -1.992 -10.094 -33.969 1 82.25 400 LEU A C 1
ATOM 3131 O O . LEU A 1 400 ? -1.781 -11.094 -33.281 1 82.25 400 LEU A O 1
ATOM 3135 N N . PRO A 1 401 ? -1.628 -8.852 -33.656 1 82.06 401 PRO A N 1
ATOM 3136 C CA . PRO A 1 401 ? -1.134 -8.648 -32.281 1 82.06 401 PRO A CA 1
ATOM 3137 C C . PRO A 1 401 ? -2.234 -8.781 -31.234 1 82.06 401 PRO A C 1
ATOM 3139 O O . PRO A 1 401 ? -3.404 -8.969 -31.578 1 82.06 401 PRO A O 1
ATOM 3142 N N . ILE A 1 402 ? -1.832 -8.711 -29.969 1 81.56 402 ILE A N 1
ATOM 3143 C CA . ILE A 1 402 ? -2.805 -8.664 -28.891 1 81.56 402 ILE A CA 1
ATOM 3144 C C . ILE A 1 402 ? -3.709 -7.445 -29.047 1 81.56 402 ILE A C 1
ATOM 3146 O O . ILE A 1 402 ? -3.232 -6.348 -29.344 1 81.56 402 ILE A O 1
ATOM 3150 N N . GLN A 1 403 ? -4.957 -7.738 -28.922 1 77.25 403 GLN A N 1
ATOM 3151 C CA . GLN A 1 403 ? -5.922 -6.668 -29.141 1 77.25 403 GLN A CA 1
ATOM 3152 C C . GLN A 1 403 ? -6.379 -6.055 -27.828 1 77.25 403 GLN A C 1
ATOM 3154 O O . GLN A 1 403 ? -7.566 -6.102 -27.484 1 77.25 403 GLN A O 1
ATOM 3159 N N . GLY A 1 404 ? -5.535 -5.469 -27.047 1 76.12 404 GLY A N 1
ATOM 3160 C CA . GLY A 1 404 ? -5.848 -4.758 -25.812 1 76.12 404 GLY A CA 1
ATOM 3161 C C . GLY A 1 404 ? -6.016 -5.676 -24.625 1 76.12 404 GLY A C 1
ATOM 3162 O O . GLY A 1 404 ? -5.887 -6.895 -24.75 1 76.12 404 GLY A O 1
ATOM 3163 N N . PRO A 1 405 ? -6.363 -5.145 -23.516 1 71.38 405 PRO A N 1
ATOM 3164 C CA . PRO A 1 405 ? -6.457 -5.914 -22.266 1 71.38 405 PRO A CA 1
ATOM 3165 C C . PRO A 1 405 ? -7.625 -6.895 -22.266 1 71.38 405 PRO A C 1
ATOM 3167 O O . PRO A 1 405 ? -7.625 -7.859 -21.5 1 71.38 405 PRO A O 1
ATOM 3170 N N . GLU A 1 406 ? -8.602 -6.684 -23.188 1 76.12 406 GLU A N 1
ATOM 3171 C CA . GLU A 1 406 ? -9.789 -7.531 -23.203 1 76.12 406 GLU A CA 1
ATOM 3172 C C . GLU A 1 406 ? -9.648 -8.648 -24.234 1 76.12 406 GLU A C 1
ATOM 3174 O O . GLU A 1 406 ? -10.602 -9.391 -24.5 1 76.12 406 GLU A O 1
ATOM 3179 N N . ASP A 1 407 ? -8.383 -8.758 -24.75 1 82.5 407 ASP A N 1
ATOM 3180 C CA . ASP A 1 407 ? -8.125 -9.852 -25.672 1 82.5 407 ASP A CA 1
ATOM 3181 C C . ASP A 1 407 ? -8.375 -11.211 -25.016 1 82.5 407 ASP A C 1
ATOM 3183 O O . ASP A 1 407 ? -7.773 -11.523 -23.984 1 82.5 407 ASP A O 1
ATOM 3187 N N . PRO A 1 408 ? -9.242 -12.047 -25.625 1 80.94 408 PRO A N 1
ATOM 3188 C CA . PRO A 1 408 ? -9.539 -13.344 -25.016 1 80.94 408 PRO A CA 1
ATOM 3189 C C . PRO A 1 408 ? -8.289 -14.211 -24.844 1 80.94 408 PRO A C 1
ATOM 3191 O O . PRO A 1 408 ? -8.188 -14.977 -23.875 1 80.94 408 PRO A O 1
ATOM 3194 N N . PHE A 1 409 ? -7.414 -14.062 -25.734 1 80.88 409 PHE A N 1
ATOM 3195 C CA . PHE A 1 409 ? -6.16 -14.797 -25.641 1 80.88 409 PHE A CA 1
ATOM 3196 C C . PHE A 1 409 ? -5.371 -14.367 -24.406 1 80.88 409 PHE A C 1
ATOM 3198 O O . PHE A 1 409 ? -4.852 -15.211 -23.672 1 80.88 409 PHE A O 1
ATOM 3205 N N . LEU A 1 410 ? -5.363 -13.125 -24.234 1 80.19 410 LEU A N 1
ATOM 3206 C CA . LEU A 1 410 ? -4.602 -12.586 -23.109 1 80.19 410 LEU A CA 1
ATOM 3207 C C . LEU A 1 410 ? -5.215 -13.016 -21.781 1 80.19 410 LEU A C 1
ATOM 3209 O O . LEU A 1 410 ? -4.496 -13.367 -20.844 1 80.19 410 LEU A O 1
ATOM 3213 N N . LYS A 1 411 ? -6.504 -13.094 -21.719 1 77.31 411 LYS A N 1
ATOM 3214 C CA . LYS A 1 411 ? -7.215 -13.461 -20.5 1 77.31 411 LYS A CA 1
ATOM 3215 C C . LYS A 1 411 ? -6.895 -14.898 -20.094 1 77.31 411 LYS A C 1
ATOM 3217 O O . LYS A 1 411 ? -6.742 -15.188 -18.906 1 77.31 411 LYS A O 1
ATOM 3222 N N . GLN A 1 412 ? -6.758 -15.602 -21.016 1 73.94 412 GLN A N 1
ATOM 3223 C CA . GLN A 1 412 ? -6.43 -17 -20.75 1 73.94 412 GLN A CA 1
ATOM 3224 C C . GLN A 1 412 ? -4.941 -17.172 -20.453 1 73.94 412 GLN A C 1
ATOM 3226 O O . GLN A 1 412 ? -4.566 -17.922 -19.562 1 73.94 412 GLN A O 1
ATOM 3231 N N . PHE A 1 413 ? -4.211 -16.438 -21.156 1 76.06 413 PHE A N 1
ATOM 3232 C CA . PHE A 1 413 ? -2.758 -16.547 -21.109 1 76.06 413 PHE A CA 1
ATOM 3233 C C . PHE A 1 413 ? -2.221 -16.062 -19.766 1 76.06 413 PHE A C 1
ATOM 3235 O O . PHE A 1 413 ? -1.221 -16.578 -19.266 1 76.06 413 PHE A O 1
ATOM 3242 N N . GLN A 1 414 ? -2.959 -15.078 -19.172 1 73.94 414 GLN A N 1
ATOM 3243 C CA . GLN A 1 414 ? -2.523 -14.477 -17.922 1 73.94 414 GLN A CA 1
ATOM 3244 C C . GLN A 1 414 ? -3.363 -14.977 -16.75 1 73.94 414 GLN A C 1
ATOM 3246 O O . GLN A 1 414 ? -3.506 -14.281 -15.742 1 73.94 414 GLN A O 1
ATOM 3251 N N . SER A 1 415 ? -3.9 -15.984 -17.031 1 63.59 415 SER A N 1
ATOM 3252 C CA . SER A 1 415 ? -4.785 -16.516 -16 1 63.59 415 SER A CA 1
ATOM 3253 C C . SER A 1 415 ? -4.023 -16.797 -14.711 1 63.59 415 SER A C 1
ATOM 3255 O O . SER A 1 415 ? -2.895 -17.281 -14.742 1 63.59 415 SER A O 1
ATOM 3257 N N . GLY A 1 416 ? -4.402 -16.453 -13.68 1 68.19 416 GLY A N 1
ATOM 3258 C CA . GLY A 1 416 ? -4.711 -16.562 -12.266 1 68.19 416 GLY A CA 1
ATOM 3259 C C . GLY A 1 416 ? -3.539 -17.047 -11.43 1 68.19 416 GLY A C 1
ATOM 3260 O O . GLY A 1 416 ? -2.613 -17.656 -11.961 1 68.19 416 GLY A O 1
ATOM 3261 N N . THR A 1 417 ? -2.881 -16.5 -10.547 1 83.25 417 THR A N 1
ATOM 3262 C CA . THR A 1 417 ? -2.055 -16.938 -9.422 1 83.25 417 THR A CA 1
ATOM 3263 C C . THR A 1 417 ? -1.883 -15.812 -8.406 1 83.25 417 THR A C 1
ATOM 3265 O O . THR A 1 417 ? -2.438 -14.727 -8.578 1 83.25 417 THR A O 1
ATOM 3268 N N . THR A 1 418 ? -1.579 -16.156 -7.211 1 92.31 418 THR A N 1
ATOM 3269 C CA . THR A 1 418 ? -1.131 -15.18 -6.223 1 92.31 418 THR A CA 1
ATOM 3270 C C . THR A 1 418 ? 0.287 -15.5 -5.754 1 92.31 418 THR A C 1
ATOM 3272 O O . THR A 1 418 ? 0.909 -16.438 -6.238 1 92.31 418 THR A O 1
ATOM 3275 N N . SER A 1 419 ? 0.828 -14.609 -5.02 1 97 419 SER A N 1
ATOM 3276 C CA . SER A 1 419 ? 2.193 -14.805 -4.539 1 97 419 SER A CA 1
ATOM 3277 C C . SER A 1 419 ? 2.328 -14.398 -3.074 1 97 419 SER A C 1
ATOM 3279 O O . SER A 1 419 ? 1.549 -13.578 -2.58 1 97 419 SER A O 1
ATOM 3281 N N . ILE A 1 420 ? 3.25 -15.008 -2.393 1 98.69 420 ILE A N 1
ATOM 3282 C CA . ILE A 1 420 ? 3.576 -14.695 -1.005 1 98.69 420 ILE A CA 1
ATOM 3283 C C . ILE A 1 420 ? 5.086 -14.539 -0.853 1 98.69 420 ILE A C 1
ATOM 3285 O O . ILE A 1 420 ? 5.855 -15.391 -1.309 1 98.69 420 ILE A O 1
ATOM 3289 N N . GLN A 1 421 ? 5.508 -13.469 -0.303 1 98.94 421 GLN A N 1
ATOM 3290 C CA . GLN A 1 421 ? 6.883 -13.234 0.131 1 98.94 421 GLN A CA 1
ATOM 3291 C C . GLN A 1 421 ? 6.941 -12.922 1.624 1 98.94 421 GLN A C 1
ATOM 3293 O O . GLN A 1 421 ? 6.238 -12.039 2.107 1 98.94 421 GLN A O 1
ATOM 3298 N N . ALA A 1 422 ? 7.77 -13.664 2.387 1 98.94 422 ALA A N 1
ATOM 3299 C CA . ALA A 1 422 ? 7.934 -13.414 3.816 1 98.94 422 ALA A CA 1
ATOM 3300 C C . ALA A 1 422 ? 9.398 -13.562 4.234 1 98.94 422 ALA A C 1
ATOM 3302 O O . ALA A 1 422 ? 10.109 -14.414 3.703 1 98.94 422 ALA A O 1
ATOM 3303 N N . ALA A 1 423 ? 9.828 -12.812 5.109 1 98.94 423 ALA A N 1
ATOM 3304 C CA . ALA A 1 423 ? 11.156 -12.875 5.715 1 98.94 423 ALA A CA 1
ATOM 3305 C C . ALA A 1 423 ? 11.125 -12.383 7.16 1 98.94 423 ALA A C 1
ATOM 3307 O O . ALA A 1 423 ? 10.234 -11.625 7.543 1 98.94 423 ALA A O 1
ATOM 3308 N N . ASP A 1 424 ? 12.078 -12.812 7.949 1 98.81 424 ASP A N 1
ATOM 3309 C CA . ASP A 1 424 ? 12.125 -12.359 9.336 1 98.81 424 ASP A CA 1
ATOM 3310 C C . ASP A 1 424 ? 13.562 -12.188 9.812 1 98.81 424 ASP A C 1
ATOM 3312 O O . ASP A 1 424 ? 14.508 -12.578 9.117 1 98.81 424 ASP A O 1
ATOM 3316 N N . LYS A 1 425 ? 13.75 -11.609 10.938 1 97.75 425 LYS A N 1
ATOM 3317 C CA . LYS A 1 425 ? 15.039 -11.211 11.492 1 97.75 425 LYS A CA 1
ATOM 3318 C C . LYS A 1 425 ? 15.898 -12.43 11.812 1 97.75 425 LYS A C 1
ATOM 3320 O O . LYS A 1 425 ? 17.109 -12.32 11.961 1 97.75 425 LYS A O 1
ATOM 3325 N N . ASP A 1 426 ? 15.227 -13.602 11.984 1 98.06 426 ASP A N 1
ATOM 3326 C CA . ASP A 1 426 ? 15.977 -14.812 12.32 1 98.06 426 ASP A CA 1
ATOM 3327 C C . ASP A 1 426 ? 16.578 -15.453 11.062 1 98.06 426 ASP A C 1
ATOM 3329 O O . ASP A 1 426 ? 17.359 -16.391 11.164 1 98.06 426 ASP A O 1
ATOM 3333 N N . GLY A 1 427 ? 16.156 -15.008 9.891 1 98.5 427 GLY A N 1
ATOM 3334 C CA . GLY A 1 427 ? 16.828 -15.398 8.656 1 98.5 427 GLY A CA 1
ATOM 3335 C C . GLY A 1 427 ? 15.953 -16.25 7.754 1 98.5 427 GLY A C 1
ATOM 3336 O O . GLY A 1 427 ? 16.344 -16.594 6.637 1 98.5 427 GLY A O 1
ATOM 3337 N N . TRP A 1 428 ? 14.758 -16.609 8.203 1 98.88 428 TRP A N 1
ATOM 3338 C CA . TRP A 1 428 ? 13.867 -17.391 7.352 1 98.88 428 TRP A CA 1
ATOM 3339 C C . TRP A 1 428 ? 13.359 -16.547 6.18 1 98.88 428 TRP A C 1
ATOM 3341 O O . TRP A 1 428 ? 13.023 -15.375 6.348 1 98.88 428 TRP A O 1
ATOM 3351 N N . VAL A 1 429 ? 13.391 -17.094 5.016 1 98.94 429 VAL A N 1
ATOM 3352 C CA . VAL A 1 429 ? 12.859 -16.469 3.803 1 98.94 429 VAL A CA 1
ATOM 3353 C C . VAL A 1 429 ? 11.938 -17.453 3.084 1 98.94 429 VAL A C 1
ATOM 3355 O O . VAL A 1 429 ? 12.281 -18.625 2.91 1 98.94 429 VAL A O 1
ATOM 3358 N N . VAL A 1 430 ? 10.734 -17.047 2.715 1 98.94 430 VAL A N 1
ATOM 3359 C CA . VAL A 1 430 ? 9.766 -17.906 2.057 1 98.94 430 VAL A CA 1
ATOM 3360 C C . VAL A 1 430 ? 9.227 -17.234 0.804 1 98.94 430 VAL A C 1
ATOM 3362 O O . VAL A 1 430 ? 8.789 -16.078 0.857 1 98.94 430 VAL A O 1
ATOM 3365 N N . SER A 1 431 ? 9.266 -17.844 -0.284 1 98.94 431 SER A N 1
ATOM 3366 C CA . SER A 1 431 ? 8.641 -17.453 -1.543 1 98.94 431 SER A CA 1
ATOM 3367 C C . SER A 1 431 ? 7.621 -18.5 -2 1 98.94 431 SER A C 1
ATOM 3369 O O . SER A 1 431 ? 7.953 -19.672 -2.158 1 98.94 431 SER A O 1
ATOM 3371 N N . VAL A 1 432 ? 6.371 -18.078 -2.213 1 98.75 432 VAL A N 1
ATOM 3372 C CA . VAL A 1 432 ? 5.309 -19.016 -2.578 1 98.75 432 VAL A CA 1
ATOM 3373 C C . VAL A 1 432 ? 4.578 -18.5 -3.818 1 98.75 432 VAL A C 1
ATOM 3375 O O . VAL A 1 432 ? 4.363 -17.297 -3.969 1 98.75 432 VAL A O 1
ATOM 3378 N N . THR A 1 433 ? 4.25 -19.328 -4.715 1 97.81 433 THR A N 1
ATOM 3379 C CA . THR A 1 433 ? 3.301 -19.078 -5.797 1 97.81 433 THR A CA 1
ATOM 3380 C C . THR A 1 433 ? 2.176 -20.109 -5.773 1 97.81 433 THR A C 1
ATOM 3382 O O . THR A 1 433 ? 2.219 -21.094 -6.512 1 97.81 433 THR A O 1
ATOM 3385 N N . PRO A 1 434 ? 1.192 -19.875 -5.035 1 96.69 434 PRO A N 1
ATOM 3386 C CA . PRO A 1 434 ? 0.038 -20.781 -4.988 1 96.69 434 PRO A CA 1
ATOM 3387 C C . PRO A 1 434 ? -1.019 -20.438 -6.035 1 96.69 434 PRO A C 1
ATOM 3389 O O . PRO A 1 434 ? -1.03 -19.328 -6.566 1 96.69 434 PRO A O 1
ATOM 3392 N N . SER A 1 435 ? -1.835 -21.422 -6.328 1 95.69 435 SER A N 1
ATOM 3393 C CA . SER A 1 435 ? -2.887 -21.203 -7.316 1 95.69 435 SER A CA 1
ATOM 3394 C C . SER A 1 435 ? -3.938 -22.312 -7.254 1 95.69 435 SER A C 1
ATOM 3396 O O . SER A 1 435 ? -3.955 -23.109 -6.312 1 95.69 435 SER A O 1
ATOM 3398 N N . GLY A 1 436 ? -4.844 -22.281 -8.164 1 93.81 436 GLY A N 1
ATOM 3399 C CA . GLY A 1 436 ? -5.848 -23.328 -8.281 1 93.81 436 GLY A CA 1
ATOM 3400 C C . GLY A 1 436 ? -7.113 -23.047 -7.5 1 93.81 436 GLY A C 1
ATOM 3401 O O . GLY A 1 436 ? -7.062 -22.406 -6.441 1 93.81 436 GLY A O 1
ATOM 3402 N N . GLY A 1 437 ? -8.242 -23.562 -8.055 1 92.5 437 GLY A N 1
ATOM 3403 C CA . GLY A 1 437 ? -9.539 -23.297 -7.469 1 92.5 437 GLY A CA 1
ATOM 3404 C C . GLY A 1 437 ? -10.008 -21.859 -7.688 1 92.5 437 GLY A C 1
ATOM 3405 O O . GLY A 1 437 ? -10.609 -21.266 -6.797 1 92.5 437 GLY A O 1
ATOM 3406 N N . TRP A 1 438 ? -9.586 -21.328 -8.781 1 91.75 438 TRP A N 1
ATOM 3407 C CA . TRP A 1 438 ? -9.953 -19.938 -9.016 1 91.75 438 TRP A CA 1
ATOM 3408 C C . TRP A 1 438 ? -11.352 -19.828 -9.609 1 91.75 438 TRP A C 1
ATOM 3410 O O . TRP A 1 438 ? -11.852 -20.781 -10.227 1 91.75 438 TRP A O 1
ATOM 3420 N N . ILE A 1 439 ? -11.969 -18.734 -9.414 1 94.69 439 ILE A N 1
ATOM 3421 C CA . ILE A 1 439 ? -13.328 -18.469 -9.883 1 94.69 439 ILE A CA 1
ATOM 3422 C C . ILE A 1 439 ? -13.352 -18.453 -11.406 1 94.69 439 ILE A C 1
ATOM 3424 O O . ILE A 1 439 ? -12.523 -17.797 -12.047 1 94.69 439 ILE A O 1
ATOM 3428 N N . PRO A 1 440 ? -14.289 -19.125 -12.016 1 95.31 440 PRO A N 1
ATOM 3429 C CA . PRO A 1 440 ? -15.32 -19.969 -11.391 1 95.31 440 PRO A CA 1
ATOM 3430 C C . PRO A 1 440 ? -14.789 -21.312 -10.938 1 95.31 440 PRO A C 1
ATOM 3432 O O . PRO A 1 440 ? -14.211 -22.062 -11.734 1 95.31 440 PRO A O 1
ATOM 3435 N N . ALA A 1 441 ? -15.039 -21.609 -9.695 1 96.31 441 ALA A N 1
ATOM 3436 C CA . ALA A 1 441 ? -14.516 -22.844 -9.094 1 96.31 441 ALA A CA 1
ATOM 3437 C C . ALA A 1 441 ? -15.648 -23.797 -8.719 1 96.31 441 ALA A C 1
ATOM 3439 O O . ALA A 1 441 ? -16.703 -23.359 -8.25 1 96.31 441 ALA A O 1
ATOM 3440 N N . VAL A 1 442 ? -15.422 -25.062 -8.898 1 98.12 442 VAL A N 1
ATOM 3441 C CA . VAL A 1 442 ? -16.312 -26.094 -8.344 1 98.12 442 VAL A CA 1
ATOM 3442 C C . VAL A 1 442 ? -15.961 -26.328 -6.879 1 98.12 442 VAL A C 1
ATOM 3444 O O . VAL A 1 442 ? -14.797 -26.594 -6.539 1 98.12 442 VAL A O 1
ATOM 3447 N N . ILE A 1 443 ? -16.922 -26.203 -6.023 1 98.69 443 ILE A N 1
ATOM 3448 C CA . ILE A 1 443 ? -16.734 -26.5 -4.609 1 98.69 443 ILE A CA 1
ATOM 3449 C C . ILE A 1 443 ? -17.094 -27.953 -4.332 1 98.69 443 ILE A C 1
ATOM 3451 O O . ILE A 1 443 ? -18.156 -28.422 -4.75 1 98.69 443 ILE A O 1
ATOM 3455 N N . ALA A 1 444 ? -16.219 -28.656 -3.623 1 98.56 444 ALA A N 1
ATOM 3456 C CA . ALA A 1 444 ? -16.391 -30.078 -3.338 1 98.56 444 ALA A CA 1
ATOM 3457 C C . ALA A 1 444 ? -17.359 -30.297 -2.186 1 98.56 444 ALA A C 1
ATOM 3459 O O . ALA A 1 444 ? -16.953 -30.344 -1.021 1 98.56 444 ALA A O 1
ATOM 3460 N N . GLY A 1 445 ? -18.625 -30.5 -2.533 1 98.38 445 GLY A N 1
ATOM 3461 C CA . GLY A 1 445 ? -19.625 -30.766 -1.507 1 98.38 445 GLY A CA 1
ATOM 3462 C C . GLY A 1 445 ? -19.719 -29.656 -0.476 1 98.38 445 GLY A C 1
ATOM 3463 O O . GLY A 1 445 ? -19.562 -28.469 -0.804 1 98.38 445 GLY A O 1
ATOM 3464 N N . ASN A 1 446 ? -20 -30.047 0.739 1 98.5 446 ASN A N 1
ATOM 3465 C CA . ASN A 1 446 ? -20.188 -29.094 1.825 1 98.5 446 ASN A CA 1
ATOM 3466 C C . ASN A 1 446 ? -18.891 -28.844 2.59 1 98.5 446 ASN A C 1
ATOM 3468 O O . ASN A 1 446 ? -18.875 -28.875 3.822 1 98.5 446 ASN A O 1
ATOM 3472 N N . THR A 1 447 ? -17.828 -28.641 1.89 1 98.62 447 THR A N 1
ATOM 3473 C CA . THR A 1 447 ? -16.531 -28.438 2.52 1 98.62 447 THR A CA 1
ATOM 3474 C C . THR A 1 447 ? -16.094 -26.984 2.389 1 98.62 447 THR A C 1
ATOM 3476 O O . THR A 1 447 ? -15.25 -26.516 3.152 1 98.62 447 THR A O 1
ATOM 3479 N N . GLY A 1 448 ? -16.562 -26.328 1.392 1 98.44 448 GLY A N 1
ATOM 3480 C CA . GLY A 1 448 ? -16.062 -25.016 1.062 1 98.44 448 GLY A CA 1
ATOM 3481 C C . GLY A 1 448 ? -14.742 -25.047 0.312 1 98.44 448 GLY A C 1
ATOM 3482 O O . GLY A 1 448 ? -14.164 -24 0.007 1 98.44 448 GLY A O 1
ATOM 3483 N N . ILE A 1 449 ? -14.258 -26.188 -0.118 1 98.31 449 ILE A N 1
ATOM 3484 C CA . ILE A 1 449 ? -12.984 -26.375 -0.801 1 98.31 449 ILE A CA 1
ATOM 3485 C C . ILE A 1 449 ? -13.188 -26.281 -2.311 1 98.31 449 ILE A C 1
ATOM 3487 O O . ILE A 1 449 ? -13.883 -27.125 -2.904 1 98.31 449 ILE A O 1
ATOM 3491 N N . GLY A 1 450 ? -12.602 -25.25 -2.914 1 98 450 GLY A N 1
ATOM 3492 C CA . GLY A 1 450 ? -12.617 -25.125 -4.363 1 98 450 GLY A CA 1
ATOM 3493 C C . GLY A 1 450 ? -11.594 -26 -5.051 1 98 450 GLY A C 1
ATOM 3494 O O . GLY A 1 450 ? -10.422 -26.031 -4.66 1 98 450 GLY A O 1
ATOM 3495 N N . LEU A 1 451 ? -11.977 -26.656 -6.102 1 97.19 451 LEU A N 1
ATOM 3496 C CA . LEU A 1 451 ? -11.141 -27.656 -6.754 1 97.19 451 LEU A CA 1
ATOM 3497 C C . LEU A 1 451 ? -10.219 -27 -7.781 1 97.19 451 LEU A C 1
ATOM 3499 O O . LEU A 1 451 ? -10.586 -26.016 -8.422 1 97.19 451 LEU A O 1
ATOM 3503 N N . SER A 1 452 ? -9.125 -27.656 -7.914 1 94.94 452 SER A N 1
ATOM 3504 C CA . SER A 1 452 ? -8.109 -27.234 -8.867 1 94.94 452 SER A CA 1
ATOM 3505 C C . SER A 1 452 ? -8.625 -27.312 -10.305 1 94.94 452 SER A C 1
ATOM 3507 O O . SER A 1 452 ? -9.578 -28.031 -10.586 1 94.94 452 SER A O 1
ATOM 3509 N N . GLN A 1 453 ? -7.98 -26.547 -11.188 1 94.19 453 GLN A N 1
ATOM 3510 C CA . GLN A 1 453 ? -8.281 -26.594 -12.609 1 94.19 453 GLN A CA 1
ATOM 3511 C C . GLN A 1 453 ? -7.062 -27.016 -13.422 1 94.19 453 GLN A C 1
ATOM 3513 O O . GLN A 1 453 ? -6.961 -26.703 -14.609 1 94.19 453 GLN A O 1
ATOM 3518 N N . ARG A 1 454 ? -6.191 -27.688 -12.883 1 94.88 454 ARG A N 1
ATOM 3519 C CA . ARG A 1 454 ? -4.859 -27.828 -13.461 1 94.88 454 ARG A CA 1
ATOM 3520 C C . ARG A 1 454 ? -4.785 -29.031 -14.391 1 94.88 454 ARG A C 1
ATOM 3522 O O . ARG A 1 454 ? -3.824 -29.172 -15.148 1 94.88 454 ARG A O 1
ATOM 3529 N N . MET A 1 455 ? -5.824 -29.844 -14.547 1 96.81 455 MET A N 1
ATOM 3530 C CA . MET A 1 455 ? -5.797 -30.953 -15.5 1 96.81 455 MET A CA 1
ATOM 3531 C C . MET A 1 455 ? -5.602 -30.438 -16.922 1 96.81 455 MET A C 1
ATOM 3533 O O . MET A 1 455 ? -5.016 -31.125 -17.766 1 96.81 455 MET A O 1
ATOM 3537 N N . GLN A 1 456 ? -6.031 -29.25 -17.078 1 95.56 456 GLN A N 1
ATOM 3538 C CA . GLN A 1 456 ? -5.988 -28.641 -18.391 1 95.56 456 GLN A CA 1
ATOM 3539 C C . GLN A 1 456 ? -4.551 -28.438 -18.859 1 95.56 456 GLN A C 1
ATOM 3541 O O . GLN A 1 456 ? -4.305 -28.203 -20.047 1 95.56 456 GLN A O 1
ATOM 3546 N N . SER A 1 457 ? -3.607 -28.547 -17.984 1 96.19 457 SER A N 1
ATOM 3547 C CA . SER A 1 457 ? -2.209 -28.312 -18.328 1 96.19 457 SER A CA 1
ATOM 3548 C C . SER A 1 457 ? -1.586 -29.547 -18.969 1 96.19 457 SER A C 1
ATOM 3550 O O . SER A 1 457 ? -0.5 -29.469 -19.547 1 96.19 457 SER A O 1
ATOM 3552 N N . PHE A 1 458 ? -2.254 -30.688 -18.953 1 97.88 458 PHE A N 1
ATOM 3553 C CA . PHE A 1 458 ? -1.788 -31.891 -19.625 1 97.88 458 PHE A CA 1
ATOM 3554 C C . PHE A 1 458 ? -2.029 -31.812 -21.125 1 97.88 458 PHE A C 1
ATOM 3556 O O . PHE A 1 458 ? -2.889 -31.062 -21.578 1 97.88 458 PHE A O 1
ATOM 3563 N N . VAL A 1 459 ? -1.239 -32.594 -21.797 1 97.12 459 VAL A N 1
ATOM 3564 C CA . VAL A 1 459 ? -1.557 -32.906 -23.188 1 97.12 459 VAL A CA 1
ATOM 3565 C C . VAL A 1 459 ? -2.008 -34.344 -23.312 1 97.12 459 VAL A C 1
ATOM 3567 O O . VAL A 1 459 ? -1.688 -35.188 -22.469 1 97.12 459 VAL A O 1
ATOM 3570 N N . LEU A 1 460 ? -2.809 -34.594 -24.359 1 97.19 460 LEU A N 1
ATOM 3571 C CA . LEU A 1 460 ? -3.277 -35.969 -24.625 1 97.19 460 LEU A CA 1
ATOM 3572 C C . LEU A 1 460 ? -2.545 -36.594 -25.812 1 97.19 460 LEU A C 1
ATOM 3574 O O . LEU A 1 460 ? -2.658 -37.781 -26.062 1 97.19 460 LEU A O 1
ATOM 3578 N N . ASP A 1 461 ? -1.749 -35.719 -26.469 1 95.44 461 ASP A N 1
ATOM 3579 C CA . ASP A 1 461 ? -0.958 -36.125 -27.625 1 95.44 461 ASP A CA 1
ATOM 3580 C C . ASP A 1 461 ? 0.537 -35.969 -27.344 1 95.44 461 ASP A C 1
ATOM 3582 O O . ASP A 1 461 ? 1.029 -34.875 -27.156 1 95.44 461 ASP A O 1
ATOM 3586 N N . GLU A 1 462 ? 1.284 -37.031 -27.453 1 95.56 462 GLU A N 1
ATOM 3587 C CA . GLU A 1 462 ? 2.705 -37.031 -27.125 1 95.56 462 GLU A CA 1
ATOM 3588 C C . GLU A 1 462 ? 3.506 -36.188 -28.094 1 95.56 462 GLU A C 1
ATOM 3590 O O . GLU A 1 462 ? 4.625 -35.75 -27.797 1 95.56 462 GLU A O 1
ATOM 3595 N N . THR A 1 463 ? 2.922 -35.969 -29.281 1 94.88 463 THR A N 1
ATOM 3596 C CA . THR A 1 463 ? 3.611 -35.156 -30.281 1 94.88 463 THR A CA 1
ATOM 3597 C C . THR A 1 463 ? 3.842 -33.75 -29.734 1 94.88 463 THR A C 1
ATOM 3599 O O . THR A 1 463 ? 4.816 -33.094 -30.094 1 94.88 463 THR A O 1
ATOM 3602 N N . LEU A 1 464 ? 2.988 -33.344 -28.891 1 94.75 464 LEU A N 1
ATOM 3603 C CA . LEU A 1 464 ? 3.09 -32 -28.328 1 94.75 464 LEU A CA 1
ATOM 3604 C C . LEU A 1 464 ? 4.152 -31.953 -27.234 1 94.75 464 LEU A C 1
ATOM 3606 O O . LEU A 1 464 ? 4.977 -31.031 -27.219 1 94.75 464 LEU A O 1
ATOM 3610 N N . ASN A 1 465 ? 4.156 -32.906 -26.391 1 97.19 465 ASN A N 1
ATOM 3611 C CA . ASN A 1 465 ? 5.074 -33.031 -25.266 1 97.19 465 ASN A CA 1
ATOM 3612 C C . ASN A 1 465 ? 5.035 -34.438 -24.672 1 97.19 465 ASN A C 1
ATOM 3614 O O . ASN A 1 465 ? 4.188 -34.719 -23.828 1 97.19 465 ASN A O 1
ATOM 3618 N N . PRO A 1 466 ? 5.961 -35.219 -25.016 1 97.44 466 PRO A N 1
ATOM 3619 C CA . PRO A 1 466 ? 5.949 -36.594 -24.531 1 97.44 466 PRO A CA 1
ATOM 3620 C C . PRO A 1 466 ? 6.199 -36.688 -23.031 1 97.44 466 PRO A C 1
ATOM 3622 O O . PRO A 1 466 ? 5.93 -37.719 -22.422 1 97.44 466 PRO A O 1
ATOM 3625 N N . PHE A 1 467 ? 6.703 -35.688 -22.391 1 98 467 PHE A N 1
ATOM 3626 C CA . PHE A 1 467 ? 7.055 -35.719 -20.969 1 98 467 PHE A CA 1
ATOM 3627 C C . PHE A 1 467 ? 5.859 -35.312 -20.125 1 98 467 PHE A C 1
ATOM 3629 O O . PHE A 1 467 ? 5.855 -35.531 -18.906 1 98 467 PHE A O 1
ATOM 3636 N N . ASN A 1 468 ? 4.809 -34.719 -20.703 1 98.25 468 ASN A N 1
ATOM 3637 C CA . ASN A 1 468 ? 3.672 -34.188 -19.969 1 98.25 468 ASN A CA 1
ATOM 3638 C C . ASN A 1 468 ? 2.355 -34.781 -20.438 1 98.25 468 ASN A C 1
ATOM 3640 O O . ASN A 1 468 ? 1.298 -34.188 -20.297 1 98.25 468 ASN A O 1
ATOM 3644 N N . VAL A 1 469 ? 2.365 -35.906 -21 1 98.25 469 VAL A N 1
ATOM 3645 C CA . VAL A 1 469 ? 1.143 -36.625 -21.359 1 98.25 469 VAL A CA 1
ATOM 3646 C C . VAL A 1 469 ? 0.421 -37.094 -20.094 1 98.25 469 VAL A C 1
ATOM 3648 O O . VAL A 1 469 ? 1.053 -37.562 -19.141 1 98.25 469 VAL A O 1
ATOM 3651 N N . LEU A 1 470 ? -0.88 -36.938 -20.094 1 98.44 470 LEU A N 1
ATOM 3652 C CA . LEU A 1 470 ? -1.71 -37.312 -18.953 1 98.44 470 LEU A CA 1
ATOM 3653 C C . LEU A 1 470 ? -1.532 -38.781 -18.609 1 98.44 470 LEU A C 1
ATOM 3655 O O . LEU A 1 470 ? -1.602 -39.656 -19.469 1 98.44 470 LEU A O 1
ATOM 3659 N N . GLU A 1 471 ? -1.279 -39.031 -17.391 1 98.06 471 GLU A N 1
ATOM 3660 C CA . GLU A 1 471 ? -1.264 -40.344 -16.781 1 98.06 471 GLU A CA 1
ATOM 3661 C C . GLU A 1 471 ? -1.812 -40.312 -15.359 1 98.06 471 GLU A C 1
ATOM 3663 O O . GLU A 1 471 ? -1.619 -39.344 -14.648 1 98.06 471 GLU A O 1
ATOM 3668 N N . PRO A 1 472 ? -2.5 -41.375 -14.945 1 98 472 PRO A N 1
ATOM 3669 C CA . PRO A 1 472 ? -2.963 -41.438 -13.562 1 98 472 PRO A CA 1
ATOM 3670 C C . PRO A 1 472 ? -1.826 -41.25 -12.555 1 98 472 PRO A C 1
ATOM 3672 O O . PRO A 1 472 ? -0.801 -41.938 -12.656 1 98 472 PRO A O 1
ATOM 3675 N N . GLY A 1 473 ? -2.051 -40.312 -11.625 1 97.75 473 GLY A N 1
ATOM 3676 C CA . GLY A 1 473 ? -1.086 -40.094 -10.555 1 97.75 473 GLY A CA 1
ATOM 3677 C C . GLY A 1 473 ? 0.001 -39.094 -10.906 1 97.75 473 GLY A C 1
ATOM 3678 O O . GLY A 1 473 ? 0.828 -38.75 -10.062 1 97.75 473 GLY A O 1
ATOM 3679 N N . LYS A 1 474 ? 0.02 -38.625 -12.102 1 98.06 474 LYS A N 1
ATOM 3680 C CA . LYS A 1 474 ? 1.044 -37.719 -12.594 1 98.06 474 LYS A CA 1
ATOM 3681 C C . LYS A 1 474 ? 0.691 -36.281 -12.258 1 98.06 474 LYS A C 1
ATOM 3683 O O . LYS A 1 474 ? -0.486 -35.906 -12.156 1 98.06 474 LYS A O 1
ATOM 3688 N N . ARG A 1 475 ? 1.666 -35.5 -12.008 1 98 475 ARG A N 1
ATOM 3689 C CA . ARG A 1 475 ? 1.491 -34.062 -11.883 1 98 475 ARG A CA 1
ATOM 3690 C C . ARG A 1 475 ? 1.538 -33.406 -13.25 1 98 475 ARG A C 1
ATOM 3692 O O . ARG A 1 475 ? 2.379 -33.719 -14.086 1 98 475 ARG A O 1
ATOM 3699 N N . PRO A 1 476 ? 0.654 -32.469 -13.477 1 97.75 476 PRO A N 1
ATOM 3700 C CA . PRO A 1 476 ? 0.775 -31.688 -14.703 1 97.75 476 PRO A CA 1
ATOM 3701 C C . PRO A 1 476 ? 1.919 -30.672 -14.648 1 97.75 476 PRO A C 1
ATOM 3703 O O . PRO A 1 476 ? 2.35 -30.297 -13.555 1 97.75 476 PRO A O 1
ATOM 3706 N N . ARG A 1 477 ? 2.441 -30.266 -15.781 1 96.94 477 ARG A N 1
ATOM 3707 C CA . ARG A 1 477 ? 3.375 -29.156 -15.836 1 96.94 477 ARG A CA 1
ATOM 3708 C C . ARG A 1 477 ? 2.652 -27.828 -15.625 1 96.94 477 ARG A C 1
ATOM 3710 O O . ARG A 1 477 ? 1.835 -27.422 -16.453 1 96.94 477 ARG A O 1
ATOM 3717 N N . VAL A 1 478 ? 2.979 -27.109 -14.586 1 95.56 478 VAL A N 1
ATOM 3718 C CA . VAL A 1 478 ? 2.205 -25.922 -14.234 1 95.56 478 VAL A CA 1
ATOM 3719 C C . VAL A 1 478 ? 3.066 -24.672 -14.414 1 95.56 478 VAL A C 1
ATOM 3721 O O . VAL A 1 478 ? 4.27 -24.766 -14.664 1 95.56 478 VAL A O 1
ATOM 3724 N N . THR A 1 479 ? 2.398 -23.5 -14.344 1 95.94 479 THR A N 1
ATOM 3725 C CA . THR A 1 479 ? 3.043 -22.203 -14.586 1 95.94 479 THR A CA 1
ATOM 3726 C C . THR A 1 479 ? 3.641 -21.656 -13.297 1 95.94 479 THR A C 1
ATOM 3728 O O . THR A 1 479 ? 4.363 -20.656 -13.312 1 95.94 479 THR A O 1
ATOM 3731 N N . LEU A 1 480 ? 3.396 -22.203 -12.125 1 95.94 480 LEU A N 1
ATOM 3732 C CA . LEU A 1 480 ? 3.695 -21.656 -10.805 1 95.94 480 LEU A CA 1
ATOM 3733 C C . LEU A 1 480 ? 5.195 -21.672 -10.539 1 95.94 480 LEU A C 1
ATOM 3735 O O . LEU A 1 480 ? 5.848 -22.703 -10.703 1 95.94 480 LEU A O 1
ATOM 3739 N N . THR A 1 481 ? 5.758 -20.531 -10.109 1 96.62 481 THR A N 1
ATOM 3740 C CA . THR A 1 481 ? 7.211 -20.438 -10.211 1 96.62 481 THR A CA 1
ATOM 3741 C C . THR A 1 481 ? 7.762 -19.453 -9.195 1 96.62 481 THR A C 1
ATOM 3743 O O . THR A 1 481 ? 8.336 -18.422 -9.562 1 96.62 481 THR A O 1
ATOM 3746 N N . PRO A 1 482 ? 7.656 -19.719 -7.863 1 98.25 482 PRO A N 1
ATOM 3747 C CA . PRO A 1 482 ? 8.383 -18.859 -6.93 1 98.25 482 PRO A CA 1
ATOM 3748 C C . PRO A 1 482 ? 9.883 -18.812 -7.207 1 98.25 482 PRO A C 1
ATOM 3750 O O . PRO A 1 482 ? 10.422 -19.734 -7.836 1 98.25 482 PRO A O 1
ATOM 3753 N N . SER A 1 483 ? 10.539 -17.75 -6.738 1 98.88 483 SER A N 1
ATOM 3754 C CA . SER A 1 483 ? 11.961 -17.578 -7.016 1 98.88 483 SER A CA 1
ATOM 3755 C C . SER A 1 483 ? 12.711 -17.094 -5.777 1 98.88 483 SER A C 1
ATOM 3757 O O . SER A 1 483 ? 12.141 -16.391 -4.934 1 98.88 483 SER A O 1
ATOM 3759 N N . MET A 1 484 ? 13.953 -17.484 -5.727 1 98.94 484 MET A N 1
ATOM 3760 C CA . MET A 1 484 ? 14.859 -17.016 -4.68 1 98.94 484 MET A CA 1
ATOM 3761 C C . MET A 1 484 ? 16.281 -16.922 -5.203 1 98.94 484 MET A C 1
ATOM 3763 O O . MET A 1 484 ? 16.703 -17.719 -6.043 1 98.94 484 MET A O 1
ATOM 3767 N N . ALA A 1 485 ? 16.984 -15.914 -4.781 1 98.94 485 ALA A N 1
ATOM 3768 C CA . ALA A 1 485 ? 18.391 -15.75 -5.156 1 98.94 485 ALA A CA 1
ATOM 3769 C C . ALA A 1 485 ? 19.266 -15.547 -3.926 1 98.94 485 ALA A C 1
ATOM 3771 O O . ALA A 1 485 ? 18.875 -14.883 -2.973 1 98.94 485 ALA A O 1
ATOM 3772 N N . LEU A 1 486 ? 20.391 -16.172 -3.926 1 98.88 486 LEU A N 1
ATOM 3773 C CA . LEU A 1 486 ? 21.422 -15.969 -2.908 1 98.88 486 LEU A CA 1
ATOM 3774 C C . LEU A 1 486 ? 22.672 -15.336 -3.51 1 98.88 486 LEU A C 1
ATOM 3776 O O . LEU A 1 486 ? 23.031 -15.625 -4.652 1 98.88 486 LEU A O 1
ATOM 3780 N N . LYS A 1 487 ? 23.281 -14.5 -2.859 1 98.56 487 LYS A N 1
ATOM 3781 C CA . LYS A 1 487 ? 24.578 -13.898 -3.178 1 98.56 487 LYS A CA 1
ATOM 3782 C C . LYS A 1 487 ? 25.531 -14.016 -2.006 1 98.56 487 LYS A C 1
ATOM 3784 O O . LYS A 1 487 ? 25.188 -13.688 -0.869 1 98.56 487 LYS A O 1
ATOM 3789 N N . ASP A 1 488 ? 26.719 -14.57 -2.225 1 97.44 488 ASP A N 1
ATOM 3790 C CA . ASP A 1 488 ? 27.734 -14.797 -1.192 1 97.44 488 ASP A CA 1
ATOM 3791 C C . ASP A 1 488 ? 27.172 -15.664 -0.066 1 97.44 488 ASP A C 1
ATOM 3793 O O . ASP A 1 488 ? 27.422 -15.391 1.111 1 97.44 488 ASP A O 1
ATOM 3797 N N . GLY A 1 489 ? 26.297 -16.562 -0.439 1 96.75 489 GLY A N 1
ATOM 3798 C CA . GLY A 1 489 ? 25.781 -17.562 0.493 1 96.75 489 GLY A CA 1
ATOM 3799 C C . GLY A 1 489 ? 24.656 -17.031 1.349 1 96.75 489 GLY A C 1
ATOM 3800 O O . GLY A 1 489 ? 24.172 -17.734 2.24 1 96.75 489 GLY A O 1
ATOM 3801 N N . LYS A 1 490 ? 24.188 -15.805 1.059 1 97.88 490 LYS A N 1
ATOM 3802 C CA . LYS A 1 490 ? 23.125 -15.195 1.843 1 97.88 490 LYS A CA 1
ATOM 3803 C C . LYS A 1 490 ? 21.938 -14.812 0.955 1 97.88 490 LYS A C 1
ATOM 3805 O O . LYS A 1 490 ? 22.125 -14.516 -0.228 1 97.88 490 LYS A O 1
ATOM 3810 N N . PRO A 1 491 ? 20.781 -14.82 1.578 1 98.81 491 PRO A N 1
ATOM 3811 C CA . PRO A 1 491 ? 19.641 -14.359 0.786 1 98.81 491 PRO A CA 1
ATOM 3812 C C . PRO A 1 491 ? 19.875 -12.992 0.152 1 98.81 491 PRO A C 1
ATOM 3814 O O . PRO A 1 491 ? 20.375 -12.078 0.813 1 98.81 491 PRO A O 1
ATOM 3817 N N . PHE A 1 492 ? 19.578 -12.859 -1.11 1 98.75 492 PHE A N 1
ATOM 3818 C CA . PHE A 1 492 ? 19.766 -11.625 -1.868 1 98.75 492 PHE A CA 1
ATOM 3819 C C . PHE A 1 492 ? 18.422 -11.07 -2.328 1 98.75 492 PHE A C 1
ATOM 3821 O O . PHE A 1 492 ? 18.172 -9.867 -2.207 1 98.75 492 PHE A O 1
ATOM 3828 N N . LEU A 1 493 ? 17.531 -11.961 -2.861 1 98.94 493 LEU A N 1
ATOM 3829 C CA . LEU A 1 493 ? 16.25 -11.578 -3.434 1 98.94 493 LEU A CA 1
ATOM 3830 C C . LEU A 1 493 ? 15.242 -12.719 -3.34 1 98.94 493 LEU A C 1
ATOM 3832 O O . LEU A 1 493 ? 15.57 -13.867 -3.662 1 98.94 493 LEU A O 1
ATOM 3836 N N . SER A 1 494 ? 14.086 -12.531 -2.818 1 98.94 494 SER A N 1
ATOM 3837 C CA . SER A 1 494 ? 12.906 -13.391 -2.891 1 98.94 494 SER A CA 1
ATOM 3838 C C . SER A 1 494 ? 11.805 -12.75 -3.73 1 98.94 494 SER A C 1
ATOM 3840 O O . SER A 1 494 ? 11.43 -11.602 -3.504 1 98.94 494 SER A O 1
ATOM 3842 N N . PHE A 1 495 ? 11.289 -13.438 -4.746 1 98.75 495 PHE A N 1
ATOM 3843 C CA . PHE A 1 495 ? 10.398 -12.742 -5.668 1 98.75 495 PHE A CA 1
ATOM 3844 C C . PHE A 1 495 ? 9.461 -13.727 -6.367 1 98.75 495 PHE A C 1
ATOM 3846 O O . PHE A 1 495 ? 9.836 -14.867 -6.625 1 98.75 495 PHE A O 1
ATOM 3853 N N . ALA A 1 496 ? 8.289 -13.336 -6.574 1 98 496 ALA A N 1
ATOM 3854 C CA . ALA A 1 496 ? 7.219 -14.094 -7.223 1 98 496 ALA A CA 1
ATOM 3855 C C . ALA A 1 496 ? 6.227 -13.156 -7.914 1 98 496 ALA A C 1
ATOM 3857 O O . ALA A 1 496 ? 6.27 -11.945 -7.715 1 98 496 ALA A O 1
ATOM 3858 N N . VAL A 1 497 ? 5.406 -13.75 -8.734 1 96.44 497 VAL A N 1
ATOM 3859 C CA . VAL A 1 497 ? 4.496 -12.93 -9.523 1 96.44 497 VAL A CA 1
ATOM 3860 C C . VAL A 1 497 ? 3.236 -13.727 -9.852 1 96.44 497 VAL A C 1
ATOM 3862 O O . VAL A 1 497 ? 3.258 -14.961 -9.852 1 96.44 497 VAL A O 1
ATOM 3865 N N . GLN A 1 498 ? 2.17 -13.023 -10.031 1 90.75 498 GLN A N 1
ATOM 3866 C CA . GLN A 1 498 ? 0.975 -13.562 -10.672 1 90.75 498 GLN A CA 1
ATOM 3867 C C . GLN A 1 498 ? 1.02 -13.359 -12.188 1 90.75 498 GLN A C 1
ATOM 3869 O O . GLN A 1 498 ? 1.483 -12.328 -12.664 1 90.75 498 GLN A O 1
ATOM 3874 N N . GLY A 1 499 ? 0.524 -14.438 -12.969 1 90.81 499 GLY A N 1
ATOM 3875 C CA . GLY A 1 499 ? 0.465 -14.102 -14.375 1 90.81 499 GLY A CA 1
ATOM 3876 C C . GLY A 1 499 ? 0.506 -15.312 -15.289 1 90.81 499 GLY A C 1
ATOM 3877 O O . GLY A 1 499 ? 0.967 -15.227 -16.422 1 90.81 499 GLY A O 1
ATOM 3878 N N . GLY A 1 500 ? 0.173 -16.438 -14.883 1 92.38 500 GLY A N 1
ATOM 3879 C CA . GLY A 1 500 ? 0.12 -17.609 -15.742 1 92.38 500 GLY A CA 1
ATOM 3880 C C . GLY A 1 500 ? 1.418 -17.859 -16.484 1 92.38 500 GLY A C 1
ATOM 3881 O O . GLY A 1 500 ? 2.484 -17.938 -15.875 1 92.38 500 GLY A O 1
ATOM 3882 N N . ASP A 1 501 ? 1.273 -17.797 -17.812 1 93.94 501 ASP A N 1
ATOM 3883 C CA . ASP A 1 501 ? 2.424 -18.172 -18.625 1 93.94 501 ASP A CA 1
ATOM 3884 C C . ASP A 1 501 ? 3.432 -17.016 -18.703 1 93.94 501 ASP A C 1
ATOM 3886 O O . ASP A 1 501 ? 4.578 -17.219 -19.109 1 93.94 501 ASP A O 1
ATOM 3890 N N . THR A 1 502 ? 3.078 -15.867 -18.219 1 94.75 502 THR A N 1
ATOM 3891 C CA . THR A 1 502 ? 4 -14.742 -18.312 1 94.75 502 THR A CA 1
ATOM 3892 C C . THR A 1 502 ? 4.91 -14.68 -17.078 1 94.75 502 THR A C 1
ATOM 3894 O O . THR A 1 502 ? 5.848 -13.883 -17.031 1 94.75 502 THR A O 1
ATOM 3897 N N . GLN A 1 503 ? 4.738 -15.469 -16.172 1 96.56 503 GLN A N 1
ATOM 3898 C CA . GLN A 1 503 ? 5.34 -15.32 -14.852 1 96.56 503 GLN A CA 1
ATOM 3899 C C . GLN A 1 503 ? 6.859 -15.234 -14.945 1 96.56 503 GLN A C 1
ATOM 3901 O O . GLN A 1 503 ? 7.465 -14.273 -14.469 1 96.56 503 GLN A O 1
ATOM 3906 N N . ASP A 1 504 ? 7.414 -16.141 -15.633 1 97.31 504 ASP A N 1
ATOM 3907 C CA . ASP A 1 504 ? 8.875 -16.156 -15.625 1 97.31 504 ASP A CA 1
ATOM 3908 C C . ASP A 1 504 ? 9.445 -15.094 -16.562 1 97.31 504 ASP A C 1
ATOM 3910 O O . ASP A 1 504 ? 10.609 -14.703 -16.422 1 97.31 504 ASP A O 1
ATOM 3914 N N . GLN A 1 505 ? 8.656 -14.586 -17.516 1 97.56 505 GLN A N 1
ATOM 3915 C CA . GLN A 1 505 ? 9.07 -13.398 -18.25 1 97.56 505 GLN A CA 1
ATOM 3916 C C . GLN A 1 505 ? 9.156 -12.18 -17.328 1 97.56 505 GLN A C 1
ATOM 3918 O O . GLN A 1 505 ? 10.125 -11.414 -17.391 1 97.56 505 GLN A O 1
ATOM 3923 N N . ASP A 1 506 ? 8.164 -12.086 -16.531 1 97.38 506 ASP A N 1
ATOM 3924 C CA . ASP A 1 506 ? 8.086 -10.969 -15.594 1 97.38 506 ASP A CA 1
ATOM 3925 C C . ASP A 1 506 ? 9.188 -11.062 -14.539 1 97.38 506 ASP A C 1
ATOM 3927 O O . ASP A 1 506 ? 9.859 -10.07 -14.25 1 97.38 506 ASP A O 1
ATOM 3931 N N . LEU A 1 507 ? 9.367 -12.203 -13.961 1 98.62 507 LEU A N 1
ATOM 3932 C CA . LEU A 1 507 ? 10.344 -12.406 -12.898 1 98.62 507 LEU A CA 1
ATOM 3933 C C . LEU A 1 507 ? 11.766 -12.219 -13.422 1 98.62 507 LEU A C 1
ATOM 3935 O O . LEU A 1 507 ? 12.617 -11.664 -12.727 1 98.62 507 LEU A O 1
ATOM 3939 N N . LEU A 1 508 ? 11.992 -12.688 -14.641 1 98.81 508 LEU A N 1
ATOM 3940 C CA . LEU A 1 508 ? 13.297 -12.484 -15.258 1 98.81 508 LEU A CA 1
ATOM 3941 C C . LEU A 1 508 ? 13.625 -11 -15.359 1 98.81 508 LEU A C 1
ATOM 3943 O O . LEU A 1 508 ? 14.719 -10.57 -14.984 1 98.81 508 LEU A O 1
ATOM 3947 N N . GLN A 1 509 ? 12.727 -10.289 -15.852 1 98.56 509 GLN A N 1
ATOM 3948 C CA . GLN A 1 509 ? 12.953 -8.867 -16.078 1 98.56 509 GLN A CA 1
ATOM 3949 C C . GLN A 1 509 ? 13.102 -8.117 -14.766 1 98.56 509 GLN A C 1
ATOM 3951 O O . GLN A 1 509 ? 13.914 -7.191 -14.656 1 98.56 509 GLN A O 1
ATOM 3956 N N . LEU A 1 510 ? 12.336 -8.469 -13.727 1 98.56 510 LEU A N 1
ATOM 3957 C CA . LEU A 1 510 ? 12.539 -7.895 -12.398 1 98.56 510 LEU A CA 1
ATOM 3958 C C . LEU A 1 510 ? 13.969 -8.117 -11.93 1 98.56 510 LEU A C 1
ATOM 3960 O O . LEU A 1 510 ? 14.617 -7.184 -11.445 1 98.56 510 LEU A O 1
ATOM 3964 N N . PHE A 1 511 ? 14.383 -9.375 -12.031 1 98.88 511 PHE A N 1
ATOM 3965 C CA . PHE A 1 511 ? 15.727 -9.742 -11.609 1 98.88 511 PHE A CA 1
ATOM 3966 C C . PHE A 1 511 ? 16.766 -8.922 -12.359 1 98.88 511 PHE A C 1
ATOM 3968 O O . PHE A 1 511 ? 17.672 -8.352 -11.742 1 98.88 511 PHE A O 1
ATOM 3975 N N . LEU A 1 512 ? 16.641 -8.836 -13.664 1 98.88 512 LEU A N 1
ATOM 3976 C CA . LEU A 1 512 ? 17.594 -8.102 -14.492 1 98.88 512 LEU A CA 1
ATOM 3977 C C . LEU A 1 512 ? 17.578 -6.613 -14.156 1 98.88 512 LEU A C 1
ATOM 3979 O O . LEU A 1 512 ? 18.625 -5.957 -14.172 1 98.88 512 LEU A O 1
ATOM 3983 N N . ASN A 1 513 ? 16.406 -6.062 -13.898 1 9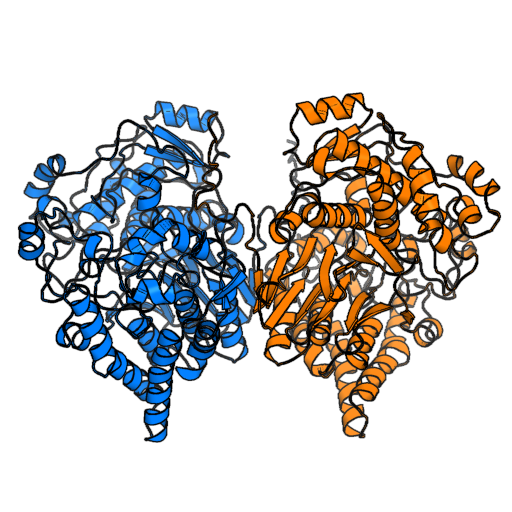8.5 513 ASN A N 1
ATOM 3984 C CA . ASN A 1 513 ? 16.281 -4.652 -13.547 1 98.5 513 ASN A CA 1
ATOM 3985 C C . ASN A 1 513 ? 17.094 -4.32 -12.289 1 98.5 513 ASN A C 1
ATOM 3987 O O . ASN A 1 513 ? 17.688 -3.248 -12.203 1 98.5 513 ASN A O 1
ATOM 3991 N N . ILE A 1 514 ? 17.094 -5.207 -11.367 1 98.5 514 ILE A N 1
ATOM 3992 C CA . ILE A 1 514 ? 17.828 -4.992 -10.125 1 98.5 514 ILE A CA 1
ATOM 3993 C C . ILE A 1 514 ? 19.312 -5.242 -10.352 1 98.5 514 ILE A C 1
ATOM 3995 O O . ILE A 1 514 ? 20.156 -4.414 -10 1 98.5 514 ILE A O 1
ATOM 3999 N N . VAL A 1 515 ? 19.656 -6.305 -11.039 1 98.56 515 VAL A N 1
ATOM 4000 C CA . VAL A 1 515 ? 21.016 -6.805 -11.094 1 98.56 515 VAL A CA 1
ATOM 4001 C C . VAL A 1 515 ? 21.797 -6.074 -12.188 1 98.56 515 VAL A C 1
ATOM 4003 O O . VAL A 1 515 ? 22.984 -5.766 -12.016 1 98.56 515 VAL A O 1
ATOM 4006 N N . GLU A 1 516 ? 21.156 -5.836 -13.352 1 98.44 516 GLU A N 1
ATOM 4007 C CA . GLU A 1 516 ? 21.844 -5.234 -14.492 1 98.44 516 GLU A CA 1
ATOM 4008 C C . GLU A 1 516 ? 21.719 -3.715 -14.469 1 98.44 516 GLU A C 1
ATOM 4010 O O . GLU A 1 516 ? 22.625 -3.004 -14.898 1 98.44 516 GLU A O 1
ATOM 4015 N N . PHE A 1 517 ? 20.562 -3.223 -13.906 1 98 517 PHE A N 1
ATOM 4016 C CA . PHE A 1 517 ? 20.281 -1.805 -14.117 1 98 517 PHE A CA 1
ATOM 4017 C C . PHE A 1 517 ? 20.188 -1.074 -12.781 1 98 517 PHE A C 1
ATOM 4019 O O . PHE A 1 517 ? 19.938 0.13 -12.742 1 98 517 PHE A O 1
ATOM 4026 N N . GLY A 1 518 ? 20.266 -1.701 -11.695 1 97.38 518 GLY A N 1
ATOM 4027 C CA . GLY A 1 518 ? 20.438 -1.071 -10.398 1 97.38 518 GLY A CA 1
ATOM 4028 C C . GLY A 1 518 ? 19.141 -0.523 -9.82 1 97.38 518 GLY A C 1
ATOM 4029 O O . GLY A 1 518 ? 19.172 0.344 -8.945 1 97.38 518 GLY A O 1
ATOM 4030 N N . MET A 1 519 ? 18.047 -1.001 -10.203 1 97.38 519 MET A N 1
ATOM 4031 C CA . MET A 1 519 ? 16.766 -0.539 -9.656 1 97.38 519 MET A CA 1
ATOM 4032 C C . MET A 1 519 ? 16.578 -1.016 -8.227 1 97.38 519 MET A C 1
ATOM 4034 O O . MET A 1 519 ? 17.031 -2.1 -7.859 1 97.38 519 MET A O 1
ATOM 4038 N N . THR A 1 520 ? 15.867 -0.139 -7.391 1 97.12 520 THR A N 1
ATOM 4039 C CA . THR A 1 520 ? 15.391 -0.642 -6.105 1 97.12 520 THR A CA 1
ATOM 4040 C C . THR A 1 520 ? 14.305 -1.696 -6.309 1 97.12 520 THR A C 1
ATOM 4042 O O . THR A 1 520 ? 13.758 -1.826 -7.406 1 97.12 520 THR A O 1
ATOM 4045 N N . VAL A 1 521 ? 14.062 -2.441 -5.336 1 98.44 521 VAL A N 1
ATOM 4046 C CA . VAL A 1 521 ? 13.094 -3.529 -5.438 1 98.44 521 VAL A CA 1
ATOM 4047 C C . VAL A 1 521 ? 11.719 -2.969 -5.785 1 98.44 521 VAL A C 1
ATOM 4049 O O . VAL A 1 521 ? 10.969 -3.572 -6.559 1 98.44 521 VAL A O 1
ATOM 4052 N N . GLN A 1 522 ? 11.336 -1.824 -5.223 1 98.06 522 GLN A N 1
ATOM 4053 C CA . GLN A 1 522 ? 10.039 -1.239 -5.547 1 98.06 522 GLN A CA 1
ATOM 4054 C C . GLN A 1 522 ? 10.008 -0.73 -6.984 1 98.06 522 GLN A C 1
ATOM 4056 O O . GLN A 1 522 ? 9.016 -0.902 -7.691 1 98.06 522 GLN A O 1
ATOM 4061 N N . GLU A 1 523 ? 11.062 -0.034 -7.418 1 97 523 GLU A N 1
ATOM 4062 C CA . GLU A 1 523 ? 11.148 0.383 -8.812 1 97 523 GLU A CA 1
ATOM 4063 C C . GLU A 1 523 ? 10.992 -0.808 -9.758 1 97 523 GLU A C 1
ATOM 4065 O O . GLU A 1 523 ? 10.266 -0.725 -10.75 1 97 523 GLU A O 1
ATOM 4070 N N . ALA A 1 524 ? 11.633 -1.861 -9.398 1 97.88 524 ALA A N 1
ATOM 4071 C CA . ALA A 1 524 ? 11.641 -3.043 -10.25 1 97.88 524 ALA A CA 1
ATOM 4072 C C . ALA A 1 524 ? 10.25 -3.668 -10.344 1 97.88 524 ALA A C 1
ATOM 4074 O O . ALA A 1 524 ? 9.859 -4.184 -11.391 1 97.88 524 ALA A O 1
ATOM 4075 N N . THR A 1 525 ? 9.5 -3.658 -9.289 1 97.5 525 THR A N 1
ATOM 4076 C CA . THR A 1 525 ? 8.188 -4.281 -9.281 1 97.5 525 THR A CA 1
ATOM 4077 C C . THR A 1 525 ? 7.191 -3.451 -10.094 1 97.5 525 THR A C 1
ATOM 4079 O O . THR A 1 525 ? 6.121 -3.938 -10.461 1 97.5 525 THR A O 1
ATOM 4082 N N . GLU A 1 526 ? 7.543 -2.189 -10.391 1 95.88 526 GLU A N 1
ATOM 4083 C CA . GLU A 1 526 ? 6.641 -1.317 -11.141 1 95.88 526 GLU A CA 1
ATOM 4084 C C . GLU A 1 526 ? 7.191 -1.015 -12.531 1 95.88 526 GLU A C 1
ATOM 4086 O O . GLU A 1 526 ? 6.559 -0.303 -13.312 1 95.88 526 GLU A O 1
ATOM 4091 N N . ALA A 1 527 ? 8.352 -1.562 -12.875 1 96 527 ALA A N 1
ATOM 4092 C CA . ALA A 1 527 ? 9.07 -1.214 -14.102 1 96 527 ALA A CA 1
ATOM 4093 C C . ALA A 1 527 ? 8.328 -1.734 -15.328 1 96 527 ALA A C 1
ATOM 4095 O O . ALA A 1 527 ? 7.613 -2.736 -15.258 1 96 527 ALA A O 1
ATOM 4096 N N . ALA A 1 528 ? 8.539 -1.105 -16.469 1 94.5 528 ALA A N 1
ATOM 4097 C CA . ALA A 1 528 ? 7.988 -1.543 -17.75 1 94.5 528 ALA A CA 1
ATOM 4098 C C . ALA A 1 528 ? 8.625 -2.855 -18.203 1 94.5 528 ALA A C 1
ATOM 4100 O O . ALA A 1 528 ? 9.852 -2.988 -18.219 1 94.5 528 ALA A O 1
ATOM 4101 N N . ASN A 1 529 ? 7.793 -3.787 -18.438 1 94.56 529 ASN A N 1
ATOM 4102 C CA . ASN A 1 529 ? 8.219 -5.078 -18.969 1 94.56 529 ASN A CA 1
ATOM 4103 C C . ASN A 1 529 ? 7.68 -5.312 -20.375 1 94.56 529 ASN A C 1
ATOM 4105 O O . ASN A 1 529 ? 6.922 -4.492 -20.891 1 94.56 529 ASN A O 1
ATOM 4109 N N . ILE A 1 530 ? 8.172 -6.328 -20.969 1 96.75 530 ILE A N 1
ATOM 4110 C CA . ILE A 1 530 ? 7.605 -6.805 -22.219 1 96.75 530 ILE A CA 1
ATOM 4111 C C . ILE A 1 530 ? 7.047 -8.211 -22.031 1 96.75 530 ILE A C 1
ATOM 4113 O O . ILE A 1 530 ? 7.469 -8.945 -21.141 1 96.75 530 ILE A O 1
ATOM 4117 N N . HIS A 1 531 ? 6.102 -8.625 -22.875 1 96.12 531 HIS A N 1
ATOM 4118 C CA . HIS A 1 531 ? 5.59 -9.984 -22.906 1 96.12 531 HIS A CA 1
ATOM 4119 C C . HIS A 1 531 ? 5.668 -10.586 -24.297 1 96.12 531 HIS A C 1
ATOM 4121 O O . HIS A 1 531 ? 5.281 -9.938 -25.281 1 96.12 531 HIS A O 1
ATOM 4127 N N . SER A 1 532 ? 6.18 -11.734 -24.375 1 96.19 532 SER A N 1
ATOM 4128 C CA . SER A 1 532 ? 6.105 -12.562 -25.562 1 96.19 532 SER A CA 1
ATOM 4129 C C . SER A 1 532 ? 4.934 -13.539 -25.5 1 96.19 532 SER A C 1
ATOM 4131 O O . SER A 1 532 ? 4.586 -14.016 -24.406 1 96.19 532 SER A O 1
ATOM 4133 N N . TYR A 1 533 ? 4.402 -13.828 -26.641 1 94.88 533 TYR A N 1
ATOM 4134 C CA . TYR A 1 533 ? 3.312 -14.789 -26.75 1 94.88 533 TYR A CA 1
ATOM 4135 C C . TYR A 1 533 ? 3.656 -15.898 -27.734 1 94.88 533 TYR A C 1
ATOM 4137 O O . TYR A 1 533 ? 2.764 -16.562 -28.281 1 94.88 533 TYR A O 1
ATOM 4145 N N . GLN A 1 534 ? 4.93 -16.062 -27.891 1 92.5 534 GLN A N 1
ATOM 4146 C CA . GLN A 1 534 ? 5.434 -17.031 -28.844 1 92.5 534 GLN A CA 1
ATOM 4147 C C . GLN A 1 534 ? 5.406 -18.453 -28.266 1 92.5 534 GLN A C 1
ATOM 4149 O O . GLN A 1 534 ? 5.375 -19.438 -29 1 92.5 534 GLN A O 1
ATOM 4154 N N . MET A 1 535 ? 5.363 -18.656 -27 1 93.06 535 MET A N 1
ATOM 4155 C CA . MET A 1 535 ? 5.336 -19.953 -26.344 1 93.06 535 MET A CA 1
ATOM 4156 C C . MET A 1 535 ? 3.92 -20.516 -26.297 1 93.06 535 MET A C 1
ATOM 4158 O O . MET A 1 535 ? 2.947 -19.766 -26.344 1 93.06 535 MET A O 1
ATOM 4162 N N . GLN A 1 536 ? 3.844 -21.812 -26.172 1 93.5 536 GLN A N 1
ATOM 4163 C CA . GLN A 1 536 ? 2.537 -22.453 -26.047 1 93.5 536 GLN A CA 1
ATOM 4164 C C . GLN A 1 536 ? 1.908 -22.141 -24.688 1 93.5 536 GLN A C 1
ATOM 4166 O O . GLN A 1 536 ? 2.584 -22.188 -23.656 1 93.5 536 GLN A O 1
ATOM 4171 N N . SER A 1 537 ? 0.658 -21.812 -24.734 1 94.06 537 SER A N 1
ATOM 4172 C CA . SER A 1 537 ? -0.086 -21.625 -23.484 1 94.06 537 SER A CA 1
ATOM 4173 C C . SER A 1 537 ? -0.198 -22.922 -22.703 1 94.06 537 SER A C 1
ATOM 4175 O O . SER A 1 537 ? -0.295 -24 -23.281 1 94.06 537 SER A O 1
ATOM 4177 N N . SER A 1 538 ? -0.164 -22.75 -21.406 1 93.88 538 SER A N 1
ATOM 4178 C CA . SER A 1 538 ? -0.401 -23.891 -20.516 1 93.88 538 SER A CA 1
ATOM 4179 C C . SER A 1 538 ? -1.893 -24.172 -20.359 1 93.88 538 SER A C 1
ATOM 4181 O O . SER A 1 538 ? -2.283 -25.156 -19.734 1 93.88 538 SER A O 1
ATOM 4183 N N . PHE A 1 539 ? -2.738 -23.375 -20.938 1 92.25 539 PHE A N 1
ATOM 4184 C CA . PHE A 1 539 ? -4.172 -23.422 -20.688 1 92.25 539 PHE A CA 1
ATOM 4185 C C . PHE A 1 539 ? -4.945 -23.672 -21.969 1 92.25 539 PHE A C 1
ATOM 4187 O O . PHE A 1 539 ? -4.398 -23.531 -23.078 1 92.25 539 PHE A O 1
ATOM 4194 N N . GLY A 1 540 ? -6.105 -24.172 -21.781 1 90.38 540 GLY A N 1
ATOM 4195 C CA . GLY A 1 540 ? -7.027 -24.328 -22.891 1 90.38 540 GLY A CA 1
ATOM 4196 C C . GLY A 1 540 ? -6.473 -25.203 -24.016 1 90.38 540 GLY A C 1
ATOM 4197 O O . GLY A 1 540 ? -6.02 -26.312 -23.766 1 90.38 540 GLY A O 1
ATOM 4198 N N . ALA A 1 541 ? -6.48 -24.594 -25.203 1 90.69 541 ALA A N 1
ATOM 4199 C CA . ALA A 1 541 ? -6.059 -25.328 -26.391 1 90.69 541 ALA A CA 1
ATOM 4200 C C . ALA A 1 541 ? -4.562 -25.172 -26.625 1 90.69 541 ALA A C 1
ATOM 4202 O O . ALA A 1 541 ? -4.062 -25.5 -27.703 1 90.69 541 ALA A O 1
ATOM 4203 N N . HIS A 1 542 ? -3.869 -24.578 -25.688 1 94.06 542 HIS A N 1
ATOM 4204 C CA . HIS A 1 542 ? -2.42 -24.422 -25.719 1 94.06 542 HIS A CA 1
ATOM 4205 C C . HIS A 1 542 ? -1.986 -23.625 -26.953 1 94.06 542 HIS A C 1
ATOM 4207 O O . HIS A 1 542 ? -1.026 -24 -27.625 1 94.06 542 HIS A O 1
ATOM 4213 N N . GLU A 1 543 ? -2.697 -22.609 -27.203 1 92.69 543 GLU A N 1
ATOM 4214 C CA . GLU A 1 543 ? -2.441 -21.781 -28.375 1 92.69 543 GLU A CA 1
ATOM 4215 C C . GLU A 1 543 ? -1.306 -20.797 -28.141 1 92.69 543 GLU A C 1
ATOM 4217 O O . GLU A 1 543 ? -1.013 -20.453 -26.984 1 92.69 543 GLU A O 1
ATOM 4222 N N . SER A 1 544 ? -0.645 -20.375 -29.203 1 93.75 544 SER A N 1
ATOM 4223 C CA . SER A 1 544 ? 0.394 -19.359 -29.141 1 93.75 544 SER A CA 1
ATOM 4224 C C . SER A 1 544 ? 0.166 -18.281 -30.203 1 93.75 544 SER A C 1
ATOM 4226 O O . SER A 1 544 ? -0.684 -18.438 -31.078 1 93.75 544 SER A O 1
ATOM 4228 N N . LYS A 1 545 ? 0.832 -17.188 -30.031 1 93.62 545 LYS A N 1
ATOM 4229 C CA . LYS A 1 545 ? 0.882 -16.094 -31 1 93.62 545 LYS A CA 1
ATOM 4230 C C . LYS A 1 545 ? 2.322 -15.734 -31.359 1 93.62 545 LYS A C 1
ATOM 4232 O O . LYS A 1 545 ? 2.826 -14.695 -30.938 1 93.62 545 LYS A O 1
ATOM 4237 N N . PRO A 1 546 ? 2.902 -16.531 -32.25 1 92.5 546 PRO A N 1
ATOM 4238 C CA . PRO A 1 546 ? 4.32 -16.328 -32.531 1 92.5 546 PRO A CA 1
ATOM 4239 C C . PRO A 1 546 ? 4.609 -14.938 -33.125 1 92.5 546 PRO A C 1
ATOM 4241 O O . PRO A 1 546 ? 3.871 -14.453 -33.969 1 92.5 546 PRO A O 1
ATOM 4244 N N . GLY A 1 547 ? 5.613 -14.281 -32.562 1 92.62 547 GLY A N 1
ATOM 4245 C CA . GLY A 1 547 ? 6.062 -12.992 -33.062 1 92.62 547 GLY A CA 1
ATOM 4246 C C . GLY A 1 547 ? 5.359 -11.82 -32.375 1 92.62 547 GLY A C 1
ATOM 4247 O O . GLY A 1 547 ? 5.77 -10.672 -32.562 1 92.62 547 GLY A O 1
ATOM 4248 N N . SER A 1 548 ? 4.379 -12.094 -31.625 1 94.06 548 SER A N 1
ATOM 4249 C CA . SER A 1 548 ? 3.648 -11.039 -30.953 1 94.06 548 SER A CA 1
ATOM 4250 C C . SER A 1 548 ? 4.371 -10.586 -29.688 1 94.06 548 SER A C 1
ATOM 4252 O O . SER A 1 548 ? 4.941 -11.414 -28.969 1 94.06 548 SER A O 1
ATOM 4254 N N . ILE A 1 549 ? 4.367 -9.273 -29.484 1 95.75 549 ILE A N 1
ATOM 4255 C CA . ILE A 1 549 ? 5 -8.695 -28.297 1 95.75 549 ILE A CA 1
ATOM 4256 C C . ILE A 1 549 ? 4.133 -7.57 -27.75 1 95.75 549 ILE A C 1
ATOM 4258 O O . ILE A 1 549 ? 3.57 -6.781 -28.516 1 95.75 549 ILE A O 1
ATOM 4262 N N . THR A 1 550 ? 3.916 -7.527 -26.484 1 96.19 550 THR A N 1
ATOM 4263 C CA . THR A 1 550 ? 3.328 -6.379 -25.797 1 96.19 550 THR A CA 1
ATOM 4264 C C . THR A 1 550 ? 4.414 -5.512 -25.172 1 96.19 550 THR A C 1
ATOM 4266 O O . THR A 1 550 ? 5.277 -6.012 -24.438 1 96.19 550 THR A O 1
ATOM 4269 N N . LEU A 1 551 ? 4.359 -4.254 -25.484 1 96.5 551 LEU A N 1
ATOM 4270 C CA . LEU A 1 551 ? 5.254 -3.264 -24.891 1 96.5 551 LEU A CA 1
ATOM 4271 C C . LEU A 1 551 ? 4.484 -2.322 -23.969 1 96.5 551 LEU A C 1
ATOM 4273 O O . LEU A 1 551 ? 3.279 -2.127 -24.141 1 96.5 551 LEU A O 1
ATOM 4277 N N . ASN A 1 552 ? 5.199 -1.795 -23 1 95 552 ASN A N 1
ATOM 4278 C CA . ASN A 1 552 ? 4.633 -0.714 -22.203 1 95 552 ASN A CA 1
ATOM 4279 C C . ASN A 1 552 ? 4.469 0.562 -23.016 1 95 552 ASN A C 1
ATOM 4281 O O . ASN A 1 552 ? 5.312 0.884 -23.844 1 95 552 ASN A O 1
ATOM 4285 N N . THR A 1 553 ? 3.482 1.361 -22.719 1 93.06 553 THR A N 1
ATOM 4286 C CA . THR A 1 553 ? 3.189 2.59 -23.453 1 93.06 553 THR A CA 1
ATOM 4287 C C . THR A 1 553 ? 4.328 3.592 -23.297 1 93.06 553 THR A C 1
ATOM 4289 O O . THR A 1 553 ? 4.469 4.508 -24.109 1 93.06 553 THR A O 1
ATOM 4292 N N . SER A 1 554 ? 5.18 3.383 -22.328 1 91.44 554 SER A N 1
ATOM 4293 C CA . SER A 1 554 ? 6.273 4.316 -22.094 1 91.44 554 SER A CA 1
ATOM 4294 C C . SER A 1 554 ? 7.43 4.086 -23.062 1 91.44 554 SER A C 1
ATOM 4296 O O . SER A 1 554 ? 8.328 4.918 -23.172 1 91.44 554 SER A O 1
ATOM 4298 N N . VAL A 1 555 ? 7.477 2.949 -23.75 1 93.81 555 VAL A N 1
ATOM 4299 C CA . VAL A 1 555 ? 8.516 2.699 -24.75 1 93.81 555 VAL A CA 1
ATOM 4300 C C . VAL A 1 555 ? 8.414 3.721 -25.875 1 93.81 555 VAL A C 1
ATOM 4302 O O . VAL A 1 555 ? 7.367 3.832 -26.516 1 93.81 555 VAL A O 1
ATOM 4305 N N . PRO A 1 556 ? 9.477 4.371 -26.156 1 94.38 556 PRO A N 1
ATOM 4306 C CA . PRO A 1 556 ? 9.383 5.488 -27.109 1 94.38 556 PRO A CA 1
ATOM 4307 C C . PRO A 1 556 ? 9.188 5.027 -28.547 1 94.38 556 PRO A C 1
ATOM 4309 O O . PRO A 1 556 ? 9.508 3.885 -28.875 1 94.38 556 PRO A O 1
ATOM 4312 N N . SER A 1 557 ? 8.828 5.953 -29.359 1 94.56 557 SER A N 1
ATOM 4313 C CA . SER A 1 557 ? 8.43 5.672 -30.75 1 94.56 557 SER A CA 1
ATOM 4314 C C . SER A 1 557 ? 9.609 5.172 -31.562 1 94.56 557 SER A C 1
ATOM 4316 O O . SER A 1 557 ? 9.445 4.344 -32.469 1 94.56 557 SER A O 1
ATOM 4318 N N . TRP A 1 558 ? 10.75 5.641 -31.312 1 94.69 558 TRP A N 1
ATOM 4319 C CA . TRP A 1 558 ? 11.891 5.227 -32.125 1 94.69 558 TRP A CA 1
ATOM 4320 C C . TRP A 1 558 ? 12.297 3.795 -31.797 1 94.69 558 TRP A C 1
ATOM 4322 O O . TRP A 1 558 ? 12.805 3.074 -32.656 1 94.69 558 TRP A O 1
ATOM 4332 N N . VAL A 1 559 ? 12.086 3.348 -30.578 1 97.12 559 VAL A N 1
ATOM 4333 C CA . VAL A 1 559 ? 12.312 1.95 -30.219 1 97.12 559 VAL A CA 1
ATOM 4334 C C . VAL A 1 559 ? 11.25 1.074 -30.891 1 97.12 559 VAL A C 1
ATOM 4336 O O . VAL A 1 559 ? 11.57 0.014 -31.438 1 97.12 559 VAL A O 1
ATOM 4339 N N . ARG A 1 560 ? 10.023 1.513 -30.891 1 96.5 560 ARG A N 1
ATOM 4340 C CA . ARG A 1 560 ? 8.914 0.797 -31.516 1 96.5 560 ARG A CA 1
ATOM 4341 C C . ARG A 1 560 ? 9.172 0.593 -33 1 96.5 560 ARG A C 1
ATOM 4343 O O . ARG A 1 560 ? 8.961 -0.5 -33.531 1 96.5 560 ARG A O 1
ATOM 4350 N N . LYS A 1 561 ? 9.617 1.642 -33.656 1 96.12 561 LYS A N 1
ATOM 4351 C CA . LYS A 1 561 ? 9.891 1.589 -35.062 1 96.12 561 LYS A CA 1
ATOM 4352 C C . LYS A 1 561 ? 11 0.592 -35.375 1 96.12 561 LYS A C 1
ATOM 4354 O O . LYS A 1 561 ? 10.922 -0.144 -36.375 1 96.12 561 LYS A O 1
ATOM 4359 N N . ASP A 1 562 ? 11.977 0.621 -34.562 1 97.25 562 ASP A N 1
ATOM 4360 C CA . ASP A 1 562 ? 13.078 -0.317 -34.75 1 97.25 562 ASP A CA 1
ATOM 4361 C C . ASP A 1 562 ? 12.602 -1.761 -34.594 1 97.25 562 ASP A C 1
ATOM 4363 O O . ASP A 1 562 ? 12.953 -2.621 -35.406 1 97.25 562 ASP A O 1
ATOM 4367 N N . LEU A 1 563 ? 11.867 -2.047 -33.625 1 97.62 563 LEU A N 1
ATOM 4368 C CA . LEU A 1 563 ? 11.359 -3.393 -33.375 1 97.62 563 LEU A CA 1
ATOM 4369 C C . LEU A 1 563 ? 10.414 -3.832 -34.469 1 97.62 563 LEU A C 1
ATOM 4371 O O . LEU A 1 563 ? 10.367 -5.016 -34.812 1 97.62 563 LEU A O 1
ATOM 4375 N N . GLU A 1 564 ? 9.672 -2.895 -35 1 95.75 564 GLU A N 1
ATOM 4376 C CA . GLU A 1 564 ? 8.836 -3.197 -36.156 1 95.75 564 GLU A CA 1
ATOM 4377 C C . GLU A 1 564 ? 9.672 -3.684 -37.344 1 95.75 564 GLU A C 1
ATOM 4379 O O . GLU A 1 564 ? 9.32 -4.664 -38 1 95.75 564 GLU A O 1
ATOM 4384 N N . LYS A 1 565 ? 10.703 -3.025 -37.562 1 95.81 565 LYS A N 1
ATOM 4385 C CA . LYS A 1 565 ? 11.602 -3.408 -38.656 1 95.81 565 LYS A CA 1
ATOM 4386 C C . LYS A 1 565 ? 12.195 -4.793 -38.406 1 95.81 565 LYS A C 1
ATOM 4388 O O . LYS A 1 565 ? 12.555 -5.488 -39.344 1 95.81 565 LYS A O 1
ATOM 4393 N N . ARG A 1 566 ? 12.25 -5.113 -37.188 1 96.81 566 ARG A N 1
ATOM 4394 C CA . ARG A 1 566 ? 12.852 -6.395 -36.812 1 96.81 566 ARG A CA 1
ATOM 4395 C C . ARG A 1 566 ? 11.812 -7.512 -36.844 1 96.81 566 ARG A C 1
ATOM 4397 O O . ARG A 1 566 ? 12.125 -8.664 -36.531 1 96.81 566 ARG A O 1
ATOM 4404 N N . GLY A 1 567 ? 10.562 -7.168 -37.094 1 94.06 567 GLY A N 1
ATOM 4405 C CA . GLY A 1 567 ? 9.586 -8.195 -37.438 1 94.06 567 GLY A CA 1
ATOM 4406 C C . GLY A 1 567 ? 8.586 -8.43 -36.312 1 94.06 567 GLY A C 1
ATOM 4407 O O . GLY A 1 567 ? 7.793 -9.375 -36.375 1 94.06 567 GLY A O 1
ATOM 4408 N N . TYR A 1 568 ? 8.516 -7.617 -35.312 1 95.94 568 TYR A N 1
ATOM 4409 C CA . TYR A 1 568 ? 7.625 -7.82 -34.156 1 95.94 568 TYR A CA 1
ATOM 4410 C C . TYR A 1 568 ? 6.23 -7.293 -34.469 1 95.94 568 TYR A C 1
ATOM 4412 O O . TYR A 1 568 ? 6.078 -6.242 -35.094 1 95.94 568 TYR A O 1
ATOM 4420 N N . LYS A 1 569 ? 5.211 -7.984 -34.062 1 94.62 569 LYS A N 1
ATOM 4421 C CA . LYS A 1 569 ? 3.826 -7.523 -34 1 94.62 569 LYS A CA 1
ATOM 4422 C C . LYS A 1 569 ? 3.482 -6.953 -32.625 1 94.62 569 LYS A C 1
ATOM 4424 O O . LYS A 1 569 ? 3.305 -7.699 -31.672 1 94.62 569 LYS A O 1
ATOM 4429 N N . MET A 1 570 ? 3.264 -5.719 -32.688 1 94.94 570 MET A N 1
ATOM 4430 C CA . MET A 1 570 ? 3.322 -5.07 -31.359 1 94.94 570 MET A CA 1
ATOM 4431 C C . MET A 1 570 ? 1.941 -4.59 -30.938 1 94.94 570 MET A C 1
ATOM 4433 O O . MET A 1 570 ? 1.131 -4.188 -31.766 1 94.94 570 MET A O 1
ATOM 4437 N N . ASN A 1 571 ? 1.644 -4.633 -29.703 1 93.38 571 ASN A N 1
ATOM 4438 C CA . ASN A 1 571 ? 0.6 -3.887 -29.016 1 93.38 571 ASN A CA 1
ATOM 4439 C C . ASN A 1 571 ? 1.14 -3.195 -27.766 1 93.38 571 ASN A C 1
ATOM 4441 O O . ASN A 1 571 ? 2.266 -3.461 -27.344 1 93.38 571 ASN A O 1
ATOM 4445 N N . PHE A 1 572 ? 0.373 -2.262 -27.234 1 92.81 572 PHE A N 1
ATOM 4446 C CA . PHE A 1 572 ? 0.873 -1.41 -26.172 1 92.81 572 PHE A CA 1
ATOM 4447 C C . PHE A 1 572 ? -0.116 -1.362 -25.016 1 92.81 572 PHE A C 1
ATOM 4449 O O . PHE A 1 572 ? -1.318 -1.188 -25.219 1 92.81 572 PHE A O 1
ATOM 4456 N N . LEU A 1 573 ? 0.416 -1.577 -23.797 1 91 573 LEU A N 1
ATOM 4457 C CA . LEU A 1 573 ? -0.379 -1.482 -22.578 1 91 573 LEU A CA 1
ATOM 4458 C C . LEU A 1 573 ? 0.317 -0.606 -21.547 1 91 573 LEU A C 1
ATOM 4460 O O . LEU A 1 573 ? 1.542 -0.466 -21.562 1 91 573 LEU A O 1
ATOM 4464 N N . GLU A 1 574 ? -0.464 -0.003 -20.609 1 86.69 574 GLU A N 1
ATOM 4465 C CA . GLU A 1 574 ? 0.086 0.835 -19.547 1 86.69 574 GLU A CA 1
ATOM 4466 C C . GLU A 1 574 ? 0.741 -0.011 -18.469 1 86.69 574 GLU A C 1
ATOM 4468 O O . GLU A 1 574 ? 1.723 0.41 -17.844 1 86.69 574 GLU A O 1
ATOM 4473 N N . ARG A 1 575 ? 0.207 -1.154 -18.219 1 87.19 575 ARG A N 1
ATOM 4474 C CA . ARG A 1 575 ? 0.744 -2.121 -17.266 1 87.19 575 ARG A CA 1
ATOM 4475 C C . ARG A 1 575 ? 1.078 -3.441 -17.953 1 87.19 575 ARG A C 1
ATOM 4477 O O . ARG A 1 575 ? 0.19 -4.113 -18.484 1 87.19 575 ARG A O 1
ATOM 4484 N N . THR A 1 576 ? 2.359 -3.816 -17.922 1 88.62 576 THR A N 1
ATOM 4485 C CA . THR A 1 576 ? 2.807 -4.914 -18.766 1 88.62 576 THR A CA 1
ATOM 4486 C C . THR A 1 576 ? 3.371 -6.055 -17.922 1 88.62 576 THR A C 1
ATOM 4488 O O . THR A 1 576 ? 4.133 -6.887 -18.422 1 88.62 576 THR A O 1
ATOM 4491 N N . SER A 1 577 ? 3.139 -6.055 -16.656 1 88.69 577 SER A N 1
ATOM 4492 C CA . SER A 1 577 ? 3.521 -7.164 -15.789 1 88.69 577 SER A CA 1
ATOM 4493 C C . SER A 1 577 ? 2.354 -7.613 -14.914 1 88.69 577 SER A C 1
ATOM 4495 O O . SER A 1 577 ? 1.391 -6.867 -14.727 1 88.69 577 SER A O 1
ATOM 4497 N N . GLY A 1 578 ? 2.445 -8.906 -14.547 1 90.38 578 GLY A N 1
ATOM 4498 C CA . GLY A 1 578 ? 1.581 -9.273 -13.438 1 90.38 578 GLY A CA 1
ATOM 4499 C C . GLY A 1 578 ? 2.002 -8.648 -12.117 1 90.38 578 GLY A C 1
ATOM 4500 O O . GLY A 1 578 ? 3.045 -7.996 -12.039 1 90.38 578 GLY A O 1
ATOM 4501 N N . PRO A 1 579 ? 1.226 -8.82 -11.141 1 94.12 579 PRO A N 1
ATOM 4502 C CA . PRO A 1 579 ? 1.568 -8.258 -9.836 1 94.12 579 PRO A CA 1
ATOM 4503 C C . PRO A 1 579 ? 2.797 -8.914 -9.211 1 94.12 579 PRO A C 1
ATOM 4505 O O . PRO A 1 579 ? 2.705 -10.016 -8.672 1 94.12 579 PRO A O 1
ATOM 4508 N N . LEU A 1 580 ? 3.92 -8.242 -9.305 1 96.88 580 LEU A N 1
ATOM 4509 C CA . LEU A 1 580 ? 5.199 -8.703 -8.781 1 96.88 580 LEU A CA 1
ATOM 4510 C C . LEU A 1 580 ? 5.336 -8.367 -7.301 1 96.88 580 LEU A C 1
ATOM 4512 O O . LEU A 1 580 ? 4.926 -7.285 -6.867 1 96.88 580 LEU A O 1
ATOM 4516 N N . ASN A 1 581 ? 5.797 -9.234 -6.512 1 98.44 581 ASN A N 1
ATOM 4517 C CA . ASN A 1 581 ? 6.18 -9.047 -5.117 1 98.44 581 ASN A CA 1
ATOM 4518 C C . ASN A 1 581 ? 7.602 -9.539 -4.852 1 98.44 581 ASN A C 1
ATOM 4520 O O . ASN A 1 581 ? 8.008 -10.57 -5.375 1 98.44 581 ASN A O 1
ATOM 4524 N N . ALA A 1 582 ? 8.344 -8.75 -4.066 1 98.88 582 ALA A N 1
ATOM 4525 C CA . ALA A 1 582 ? 9.734 -9.141 -3.844 1 98.88 582 ALA A CA 1
ATOM 4526 C C . ALA A 1 582 ? 10.266 -8.57 -2.531 1 98.88 582 ALA A C 1
ATOM 4528 O O . ALA A 1 582 ? 9.734 -7.582 -2.02 1 98.88 582 ALA A O 1
ATOM 4529 N N . ILE A 1 583 ? 11.227 -9.211 -1.958 1 98.94 583 ILE A N 1
ATOM 4530 C CA . ILE A 1 583 ? 12.016 -8.734 -0.827 1 98.94 583 ILE A CA 1
ATOM 4531 C C . ILE A 1 583 ? 13.492 -8.711 -1.205 1 98.94 583 ILE A C 1
ATOM 4533 O O . ILE A 1 583 ? 14.055 -9.734 -1.609 1 98.94 583 ILE A O 1
ATOM 4537 N N . TRP A 1 584 ? 14.086 -7.57 -1.143 1 98.88 584 TRP A N 1
ATOM 4538 C CA . TRP A 1 584 ? 15.531 -7.422 -1.3 1 98.88 584 TRP A CA 1
ATOM 4539 C C . TRP A 1 584 ? 16.219 -7.273 0.056 1 98.88 584 TRP A C 1
ATOM 4541 O O . TRP A 1 584 ? 15.742 -6.523 0.916 1 98.88 584 TRP A O 1
ATOM 4551 N N . PHE A 1 585 ? 17.297 -7.945 0.284 1 98.75 585 PHE A N 1
ATOM 4552 C CA . PHE A 1 585 ? 17.984 -7.965 1.573 1 98.75 585 PHE A CA 1
ATOM 4553 C C . PHE A 1 585 ? 19.156 -6.988 1.581 1 98.75 585 PHE A C 1
ATOM 4555 O O . PHE A 1 585 ? 20.125 -7.176 0.856 1 98.75 585 PHE A O 1
ATOM 4562 N N . ASP A 1 586 ? 19.031 -5.957 2.371 1 98 586 ASP A N 1
ATOM 4563 C CA . ASP A 1 586 ? 20.078 -4.941 2.529 1 98 586 ASP A CA 1
ATOM 4564 C C . ASP A 1 586 ? 21.062 -5.332 3.623 1 98 586 ASP A C 1
ATOM 4566 O O . ASP A 1 586 ? 20.984 -4.836 4.75 1 98 586 ASP A O 1
ATOM 4570 N N . TRP A 1 587 ? 22.031 -6.113 3.283 1 97.69 587 TRP A N 1
ATOM 4571 C CA . TRP A 1 587 ? 22.984 -6.633 4.258 1 97.69 587 TRP A CA 1
ATOM 4572 C C . TRP A 1 587 ? 23.922 -5.535 4.742 1 97.69 587 TRP A C 1
ATOM 4574 O O . TRP A 1 587 ? 24.5 -5.645 5.824 1 97.69 587 TRP A O 1
ATOM 4584 N N . LYS A 1 588 ? 24.047 -4.5 3.912 1 96.62 588 LYS A N 1
ATOM 4585 C CA . LYS A 1 588 ? 24.875 -3.377 4.34 1 96.62 588 LYS A CA 1
ATOM 4586 C C . LYS A 1 588 ? 24.312 -2.719 5.594 1 96.62 588 LYS A C 1
ATOM 4588 O O . LYS A 1 588 ? 25.062 -2.299 6.473 1 96.62 588 LYS A O 1
ATOM 4593 N N . HIS A 1 589 ? 23 -2.65 5.68 1 97.19 589 HIS A N 1
ATOM 4594 C CA . HIS A 1 589 ? 22.375 -1.918 6.777 1 97.19 589 HIS A CA 1
ATOM 4595 C C . HIS A 1 589 ? 21.562 -2.85 7.676 1 97.19 589 HIS A C 1
ATOM 4597 O O . HIS A 1 589 ? 20.938 -2.402 8.633 1 97.19 589 HIS A O 1
ATOM 4603 N N . ASN A 1 590 ? 21.562 -4.133 7.316 1 96.5 590 ASN A N 1
ATOM 4604 C CA . ASN A 1 590 ? 20.844 -5.148 8.086 1 96.5 590 ASN A CA 1
ATOM 4605 C C . ASN A 1 590 ? 19.359 -4.844 8.164 1 96.5 590 ASN A C 1
ATOM 4607 O O . ASN A 1 590 ? 18.781 -4.805 9.25 1 96.5 590 ASN A O 1
ATOM 4611 N N . SER A 1 591 ? 18.719 -4.586 7.055 1 96.5 591 SER A N 1
ATOM 4612 C CA . SER A 1 591 ? 17.281 -4.367 6.898 1 96.5 591 SER A CA 1
ATOM 4613 C C . SER A 1 591 ? 16.766 -5.023 5.625 1 96.5 591 SER A C 1
ATOM 4615 O O . SER A 1 591 ? 17.547 -5.594 4.852 1 96.5 591 SER A O 1
ATOM 4617 N N . PHE A 1 592 ? 15.398 -5.094 5.477 1 95.94 592 PHE A N 1
ATOM 4618 C CA . PHE A 1 592 ? 14.68 -5.605 4.312 1 95.94 592 PHE A CA 1
ATOM 4619 C C . PHE A 1 592 ? 14.023 -4.469 3.543 1 95.94 592 PHE A C 1
ATOM 4621 O O . PHE A 1 592 ? 13.516 -3.514 4.141 1 95.94 592 PHE A O 1
ATOM 4628 N N . TRP A 1 593 ? 14.133 -4.578 2.225 1 98.38 593 TRP A N 1
ATOM 4629 C CA . TRP A 1 593 ? 13.266 -3.764 1.386 1 98.38 593 TRP A CA 1
ATOM 4630 C C . TRP A 1 593 ? 12.211 -4.625 0.698 1 98.38 593 TRP A C 1
ATOM 4632 O O . TRP A 1 593 ? 12.547 -5.605 0.025 1 98.38 593 TRP A O 1
ATOM 4642 N N . GLY A 1 594 ? 11 -4.309 0.902 1 98.69 594 GLY A N 1
ATOM 4643 C CA . GLY A 1 594 ? 9.914 -4.973 0.196 1 98.69 594 GLY A CA 1
ATOM 4644 C C . GLY A 1 594 ? 9.359 -4.152 -0.952 1 98.69 594 GLY A C 1
ATOM 4645 O O . GLY A 1 594 ? 9.273 -2.926 -0.858 1 98.69 594 GLY A O 1
ATOM 4646 N N . GLY A 1 595 ? 9.078 -4.77 -2.033 1 98.25 595 GLY A N 1
ATOM 4647 C CA . GLY A 1 595 ? 8.398 -4.164 -3.17 1 98.25 595 GLY A CA 1
ATOM 4648 C C . GLY A 1 595 ? 7.148 -4.914 -3.586 1 98.25 595 GLY A C 1
ATOM 4649 O O . GLY A 1 595 ? 7.117 -6.148 -3.555 1 98.25 595 GLY A O 1
ATOM 4650 N N . SER A 1 596 ? 6.113 -4.184 -3.914 1 97.19 596 SER A N 1
ATOM 4651 C CA . SER A 1 596 ? 4.859 -4.734 -4.418 1 97.19 596 SER A CA 1
ATOM 4652 C C . SER A 1 596 ? 4.324 -3.916 -5.59 1 97.19 596 SER A C 1
ATOM 4654 O O . SER A 1 596 ? 4.254 -2.688 -5.512 1 97.19 596 SER A O 1
ATOM 4656 N N . SER A 1 597 ? 3.898 -4.574 -6.566 1 93.44 597 SER A N 1
ATOM 4657 C CA . SER A 1 597 ? 3.48 -3.955 -7.82 1 93.44 597 SER A CA 1
ATOM 4658 C C . SER A 1 597 ? 2.219 -3.119 -7.629 1 93.44 597 SER A C 1
ATOM 4660 O O . SER A 1 597 ? 1.404 -3.408 -6.75 1 93.44 597 SER A O 1
ATOM 4662 N N . ASN A 1 598 ? 2.066 -2.1 -8.484 1 92.31 598 ASN A N 1
ATOM 4663 C CA . ASN A 1 598 ? 0.836 -1.316 -8.539 1 92.31 598 ASN A CA 1
ATOM 4664 C C . ASN A 1 598 ? -0.16 -1.906 -9.531 1 92.31 598 ASN A C 1
ATOM 4666 O O . ASN A 1 598 ? -1.159 -1.269 -9.875 1 92.31 598 ASN A O 1
ATOM 4670 N N . HIS A 1 599 ? 0.254 -3.082 -10.055 1 86.94 599 HIS A N 1
ATOM 4671 C CA . HIS A 1 599 ? -0.621 -3.828 -10.953 1 86.94 599 HIS A CA 1
ATOM 4672 C C . HIS A 1 599 ? -1.417 -4.887 -10.195 1 86.94 599 HIS A C 1
ATOM 4674 O O . HIS A 1 599 ? -0.922 -5.988 -9.953 1 86.94 599 HIS A O 1
ATOM 4680 N N . GLY A 1 600 ? -2.609 -4.477 -9.688 1 86.88 600 GLY A N 1
ATOM 4681 C CA . GLY A 1 600 ? -3.418 -5.371 -8.875 1 86.88 600 GLY A CA 1
ATOM 4682 C C . GLY A 1 600 ? -3.59 -4.891 -7.445 1 86.88 600 GLY A C 1
ATOM 4683 O O . GLY A 1 600 ? -3.451 -3.695 -7.168 1 86.88 600 GLY A O 1
ATOM 4684 N N . GLU A 1 601 ? -3.859 -5.906 -6.574 1 93 601 GLU A N 1
ATOM 4685 C CA . GLU A 1 601 ? -4.172 -5.543 -5.195 1 93 601 GLU A CA 1
ATOM 4686 C C . GLU A 1 601 ? -3.086 -6.02 -4.238 1 93 601 GLU A C 1
ATOM 4688 O O . GLU A 1 601 ? -3.291 -6.051 -3.023 1 93 601 GLU A O 1
ATOM 4693 N N . ASP A 1 602 ? -1.968 -6.441 -4.816 1 96.31 602 ASP A N 1
ATOM 4694 C CA . ASP A 1 602 ? -0.866 -6.93 -3.994 1 96.31 602 ASP A CA 1
ATOM 4695 C C . ASP A 1 602 ? -0.457 -5.891 -2.953 1 96.31 602 ASP A C 1
ATOM 4697 O O . ASP A 1 602 ? -0.506 -4.688 -3.215 1 96.31 602 ASP A O 1
ATOM 4701 N N . TYR A 1 603 ? -0.072 -6.375 -1.827 1 97.62 603 TYR A N 1
ATOM 4702 C CA . TYR A 1 603 ? 0.111 -5.48 -0.69 1 97.62 603 TYR A CA 1
ATOM 4703 C C . TYR A 1 603 ? 1.072 -6.082 0.328 1 97.62 603 TYR A C 1
ATOM 4705 O O . TYR A 1 603 ? 1.201 -7.305 0.422 1 97.62 603 TYR A O 1
ATOM 4713 N N . GLY A 1 604 ? 1.816 -5.223 1.025 1 98.5 604 GLY A N 1
ATOM 4714 C CA . GLY A 1 604 ? 2.771 -5.707 2.01 1 98.5 604 GLY A CA 1
ATOM 4715 C C . GLY A 1 604 ? 2.74 -4.922 3.307 1 98.5 604 GLY A C 1
ATOM 4716 O O . GLY A 1 604 ? 2.188 -3.82 3.357 1 98.5 604 GLY A O 1
ATOM 4717 N N . ILE A 1 605 ? 3.211 -5.484 4.309 1 98.81 605 ILE A N 1
ATOM 4718 C CA . ILE A 1 605 ? 3.373 -4.887 5.633 1 98.81 605 ILE A CA 1
ATOM 4719 C C . ILE A 1 605 ? 4.715 -5.305 6.227 1 98.81 605 ILE A C 1
ATOM 4721 O O . ILE A 1 605 ? 5.133 -6.457 6.086 1 98.81 605 ILE A O 1
ATOM 4725 N N . ALA A 1 606 ? 5.367 -4.395 6.867 1 98.75 606 ALA A N 1
ATOM 4726 C CA . ALA A 1 606 ? 6.688 -4.691 7.418 1 98.75 606 ALA A CA 1
ATOM 4727 C C . ALA A 1 606 ? 6.887 -4.016 8.766 1 98.75 606 ALA A C 1
ATOM 4729 O O . ALA A 1 606 ? 6.145 -3.096 9.125 1 98.75 606 ALA A O 1
ATOM 4730 N N . TRP A 1 607 ? 7.91 -4.461 9.438 1 98.69 607 TRP A N 1
ATOM 4731 C CA . TRP A 1 607 ? 8.375 -3.854 10.68 1 98.69 607 TRP A CA 1
ATOM 4732 C C . TRP A 1 607 ? 9.867 -4.098 10.875 1 98.69 607 TRP A C 1
ATOM 4734 O O . TRP A 1 607 ? 10.359 -5.207 10.648 1 98.69 607 TRP A O 1
ATOM 4744 N N . MET B 1 1 ? -30.75 3.223 -31.531 1 23.06 1 MET B N 1
ATOM 4745 C CA . MET B 1 1 ? -30.953 3.463 -30.109 1 23.06 1 MET B CA 1
ATOM 4746 C C . MET B 1 1 ? -30.016 2.619 -29.266 1 23.06 1 MET B C 1
ATOM 4748 O O . MET B 1 1 ? -30.359 1.523 -28.828 1 23.06 1 MET B O 1
ATOM 4752 N N . PHE B 1 2 ? -28.766 2.439 -29.641 1 24.59 2 PHE B N 1
ATOM 4753 C CA . PHE B 1 2 ? -27.641 1.556 -29.344 1 24.59 2 PHE B CA 1
ATOM 4754 C C . PHE B 1 2 ? -27.062 1.862 -27.969 1 24.59 2 PHE B C 1
ATOM 4756 O O . PHE B 1 2 ? -26.453 2.916 -27.766 1 24.59 2 PHE B O 1
ATOM 4763 N N . LEU B 1 3 ? -27.938 1.427 -26.922 1 25.34 3 LEU B N 1
ATOM 4764 C CA . LEU B 1 3 ? -27.562 1.368 -25.516 1 25.34 3 LEU B CA 1
ATOM 4765 C C . LEU B 1 3 ? -26.203 0.694 -25.344 1 25.34 3 LEU B C 1
ATOM 4767 O O . LEU B 1 3 ? -26.078 -0.516 -25.547 1 25.34 3 LEU B O 1
ATOM 4771 N N . GLY B 1 4 ? -25.188 1.341 -25.844 1 27.62 4 GLY B N 1
ATOM 4772 C CA . GLY B 1 4 ? -23.844 0.853 -25.609 1 27.62 4 GLY B CA 1
ATOM 4773 C C . GLY B 1 4 ? -23.562 0.488 -24.172 1 27.62 4 GLY B C 1
ATOM 4774 O O . GLY B 1 4 ? -23.594 1.352 -23.297 1 27.62 4 GLY B O 1
ATOM 4775 N N . LEU B 1 5 ? -24.031 -0.73 -23.781 1 26.97 5 LEU B N 1
ATOM 4776 C CA . LEU B 1 5 ? -23.688 -1.381 -22.516 1 26.97 5 LEU B CA 1
ATOM 4777 C C . LEU B 1 5 ? -22.188 -1.325 -22.266 1 26.97 5 LEU B C 1
ATOM 4779 O O . LEU B 1 5 ? -21.406 -1.885 -23.047 1 26.97 5 LEU B O 1
ATOM 4783 N N . MET B 1 6 ? -21.719 -0.204 -21.766 1 29.47 6 MET B N 1
ATOM 4784 C CA . MET B 1 6 ? -20.375 -0.127 -21.188 1 29.47 6 MET B CA 1
ATOM 4785 C C . MET B 1 6 ? -20.094 -1.334 -20.312 1 29.47 6 MET B C 1
ATOM 4787 O O . MET B 1 6 ? -20.641 -1.45 -19.219 1 29.47 6 MET B O 1
ATOM 4791 N N . LEU B 1 7 ? -20.062 -2.5 -20.922 1 29.44 7 LEU B N 1
ATOM 4792 C CA . LEU B 1 7 ? -19.469 -3.645 -20.25 1 29.44 7 LEU B CA 1
ATOM 4793 C C . LEU B 1 7 ? -18.156 -3.254 -19.562 1 29.44 7 LEU B C 1
ATOM 4795 O O . LEU B 1 7 ? -17.172 -2.943 -20.234 1 29.44 7 LEU B O 1
ATOM 4799 N N . ASN B 1 8 ? -18.25 -2.463 -18.531 1 32.81 8 ASN B N 1
ATOM 4800 C CA . ASN B 1 8 ? -17.156 -2.24 -17.594 1 32.81 8 ASN B CA 1
ATOM 4801 C C . ASN B 1 8 ? -16.516 -3.555 -17.141 1 32.81 8 ASN B C 1
ATOM 4803 O O . ASN B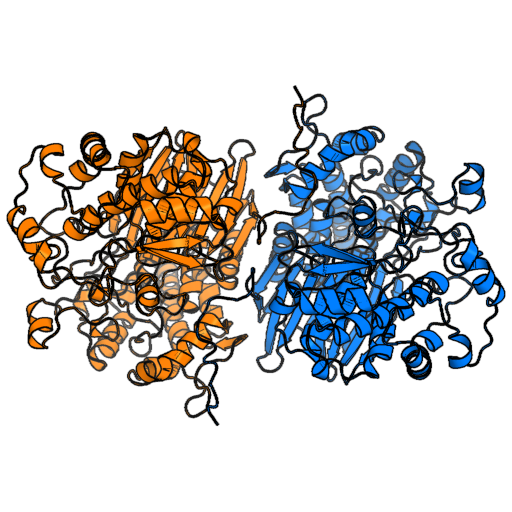 1 8 ? -17.016 -4.211 -16.234 1 32.81 8 ASN B O 1
ATOM 4807 N N . GLU B 1 9 ? -16.047 -4.422 -18.016 1 32.88 9 GLU B N 1
ATOM 4808 C CA . GLU B 1 9 ? -15.305 -5.66 -17.812 1 32.88 9 GLU B CA 1
ATOM 4809 C C . GLU B 1 9 ? -14.289 -5.516 -16.688 1 32.88 9 GLU B C 1
ATOM 4811 O O . GLU B 1 9 ? -13.945 -4.398 -16.297 1 32.88 9 GLU B O 1
ATOM 4816 N N . SER B 1 10 ? -13.594 -6.715 -16.297 1 36.97 10 SER B N 1
ATOM 4817 C CA . SER B 1 10 ? -12.828 -7.273 -15.195 1 36.97 10 SER B CA 1
ATOM 4818 C C . SER B 1 10 ? -11.516 -6.516 -14.992 1 36.97 10 SER B C 1
ATOM 4820 O O . SER B 1 10 ? -10.484 -7.117 -14.688 1 36.97 10 SER B O 1
ATOM 4822 N N . PHE B 1 11 ? -11.242 -5.457 -15.57 1 41.91 11 PHE B N 1
ATOM 4823 C CA . PHE B 1 11 ? -9.875 -4.98 -15.43 1 41.91 11 PHE B CA 1
ATOM 4824 C C . PHE B 1 11 ? -9.539 -4.73 -13.969 1 41.91 11 PHE B C 1
ATOM 4826 O O . PHE B 1 11 ? -10.43 -4.473 -13.156 1 41.91 11 PHE B O 1
ATOM 4833 N N . GLY B 1 12 ? -8.359 -5.047 -13.562 1 46.88 12 GLY B N 1
ATOM 4834 C CA . GLY B 1 12 ? -7.664 -4.637 -12.359 1 46.88 12 GLY B CA 1
ATOM 4835 C C . GLY B 1 12 ? -8.031 -3.234 -11.906 1 46.88 12 GLY B C 1
ATOM 4836 O O . GLY B 1 12 ? -8.641 -2.471 -12.656 1 46.88 12 GLY B O 1
ATOM 4837 N N . GLN B 1 13 ? -7.836 -2.99 -10.641 1 56.25 13 GLN B N 1
ATOM 4838 C CA . GLN B 1 13 ? -8.141 -1.71 -10.008 1 56.25 13 GLN B CA 1
ATOM 4839 C C . GLN B 1 13 ? -7.559 -0.549 -10.805 1 56.25 13 GLN B C 1
ATOM 4841 O O . GLN B 1 13 ? -6.387 -0.576 -11.188 1 56.25 13 GLN B O 1
ATOM 4846 N N . ASN B 1 14 ? -8.336 0.271 -11.289 1 78 14 ASN B N 1
ATOM 4847 C CA . ASN B 1 14 ? -7.949 1.46 -12.039 1 78 14 ASN B CA 1
ATOM 4848 C C . ASN B 1 14 ? -7.062 2.385 -11.211 1 78 14 ASN B C 1
ATOM 4850 O O . ASN B 1 14 ? -6.242 3.121 -11.758 1 78 14 ASN B O 1
ATOM 4854 N N . THR B 1 15 ? -7.109 2.08 -9.93 1 91.81 15 THR B N 1
ATOM 4855 C CA . THR B 1 15 ? -6.301 2.922 -9.055 1 91.81 15 THR B CA 1
ATOM 4856 C C . THR B 1 15 ? -4.883 2.371 -8.938 1 91.81 15 THR B C 1
ATOM 4858 O O . THR B 1 15 ? -4.617 1.231 -9.32 1 91.81 15 THR B O 1
ATOM 4861 N N . GLN B 1 16 ? -3.92 3.148 -8.555 1 94.5 16 GLN B N 1
ATOM 4862 C CA . GLN B 1 16 ? -2.529 2.738 -8.391 1 94.5 16 GLN B CA 1
ATOM 4863 C C . GLN B 1 16 ? -2.352 1.875 -7.141 1 94.5 16 GLN B C 1
ATOM 4865 O O . GLN B 1 16 ? -1.536 0.951 -7.129 1 94.5 16 GLN B O 1
ATOM 4870 N N . LYS B 1 17 ? -3.092 2.158 -6.09 1 96.44 17 LYS B N 1
ATOM 4871 C CA . LYS B 1 17 ? -3.162 1.35 -4.875 1 96.44 17 LYS B CA 1
ATOM 4872 C C . LYS B 1 17 ? -4.539 0.716 -4.715 1 96.44 17 LYS B C 1
ATOM 4874 O O . LYS B 1 17 ? -5.535 1.24 -5.223 1 96.44 17 LYS B O 1
ATOM 4879 N N . PRO B 1 18 ? -4.609 -0.395 -4.023 1 95.81 18 PRO B N 1
ATOM 4880 C CA . PRO B 1 18 ? -5.934 -0.971 -3.779 1 95.81 18 PRO B CA 1
ATOM 4881 C C . PRO B 1 18 ? -6.688 -0.262 -2.656 1 95.81 18 PRO B C 1
ATOM 4883 O O . PRO B 1 18 ? -6.074 0.215 -1.7 1 95.81 18 PRO B O 1
ATOM 4886 N N . PRO B 1 19 ? -8.062 -0.18 -2.797 1 9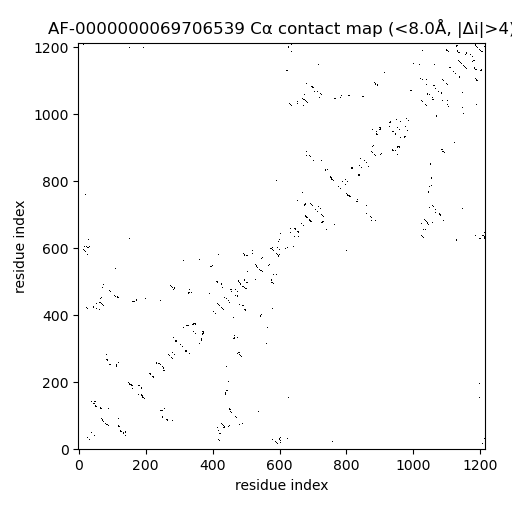6.81 19 PRO B N 1
ATOM 4887 C CA . PRO B 1 19 ? -8.82 0.189 -1.599 1 96.81 19 PRO B CA 1
ATOM 4888 C C . PRO B 1 19 ? -8.609 -0.786 -0.443 1 96.81 19 PRO B C 1
ATOM 4890 O O . PRO B 1 19 ? -8.469 -1.992 -0.665 1 96.81 19 PRO B O 1
ATOM 4893 N N . LEU B 1 20 ? -8.578 -0.312 0.72 1 98.12 20 LEU B N 1
ATOM 4894 C CA . LEU B 1 20 ? -8.531 -1.145 1.917 1 98.12 20 LEU B CA 1
ATOM 4895 C C . LEU B 1 20 ? -9.938 -1.392 2.461 1 98.12 20 LEU B C 1
ATOM 4897 O O . LEU B 1 20 ? -10.727 -0.455 2.604 1 98.12 20 LEU B O 1
ATOM 4901 N N . HIS B 1 21 ? -10.234 -2.609 2.676 1 97.94 21 HIS B N 1
ATOM 4902 C CA . HIS B 1 21 ? -11.492 -2.973 3.314 1 97.94 21 HIS B CA 1
ATOM 4903 C C . HIS B 1 21 ? -11.273 -3.447 4.746 1 97.94 21 HIS B C 1
ATOM 4905 O O . HIS B 1 21 ? -10.281 -4.121 5.031 1 97.94 21 HIS B O 1
ATOM 4911 N N . GLY B 1 22 ? -12.125 -3.051 5.617 1 97.88 22 GLY B N 1
ATOM 4912 C CA . GLY B 1 22 ? -12.07 -3.516 6.996 1 97.88 22 GLY B CA 1
ATOM 4913 C C . GLY B 1 22 ? -13.438 -3.654 7.637 1 97.88 22 GLY B C 1
ATOM 4914 O O . GLY B 1 22 ? -14.391 -2.99 7.227 1 97.88 22 GLY B O 1
ATOM 4915 N N . LYS B 1 23 ? -13.508 -4.523 8.539 1 97.81 23 LYS B N 1
ATOM 4916 C CA . LYS B 1 23 ? -14.695 -4.68 9.375 1 97.81 23 LYS B CA 1
ATOM 4917 C C . LYS B 1 23 ? -14.398 -4.312 10.828 1 97.81 23 LYS B C 1
ATOM 4919 O O . LYS B 1 23 ? -15.242 -3.727 11.508 1 97.81 23 LYS B O 1
ATOM 4924 N N . HIS B 1 24 ? -13.211 -4.586 11.289 1 98.44 24 HIS B N 1
ATOM 4925 C CA . HIS B 1 24 ? -12.836 -4.398 12.695 1 98.44 24 HIS B CA 1
ATOM 4926 C C . HIS B 1 24 ? -12.148 -3.059 12.906 1 98.44 24 HIS B C 1
ATOM 4928 O O . HIS B 1 24 ? -12.422 -2.363 13.883 1 98.44 24 HIS B O 1
ATOM 4934 N N . TRP B 1 25 ? -11.211 -2.738 12.023 1 98.75 25 TRP B N 1
ATOM 4935 C CA . TRP B 1 25 ? -10.484 -1.49 12.234 1 98.75 25 TRP B CA 1
ATOM 4936 C C . TRP B 1 25 ? -9.742 -1.069 10.969 1 98.75 25 TRP B C 1
ATOM 4938 O O . TRP B 1 25 ? -9.625 -1.852 10.023 1 98.75 25 TRP B O 1
ATOM 4948 N N . MET B 1 26 ? -9.344 0.168 10.883 1 98.75 26 MET B N 1
ATOM 4949 C CA . MET B 1 26 ? -8.57 0.825 9.836 1 98.75 26 MET B CA 1
ATOM 4950 C C . MET B 1 26 ? -7.527 1.763 10.43 1 98.75 26 MET B C 1
ATOM 4952 O O . MET B 1 26 ? -7.84 2.568 11.312 1 98.75 26 MET B O 1
ATOM 4956 N N . ALA B 1 27 ? -6.289 1.622 10.008 1 98.81 27 ALA B N 1
ATOM 4957 C CA . ALA B 1 27 ? -5.184 2.486 10.414 1 98.81 27 ALA B CA 1
ATOM 4958 C C . ALA B 1 27 ? -4.445 3.039 9.195 1 98.81 27 ALA B C 1
ATOM 4960 O O . ALA B 1 27 ? -3.783 2.293 8.477 1 98.81 27 ALA B O 1
ATOM 4961 N N . ILE B 1 28 ? -4.527 4.324 8.945 1 98.81 28 ILE B N 1
ATOM 4962 C CA . ILE B 1 28 ? -3.881 4.945 7.793 1 98.81 28 ILE B CA 1
ATOM 4963 C C . ILE B 1 28 ? -3.057 6.148 8.25 1 98.81 28 ILE B C 1
ATOM 4965 O O . ILE B 1 28 ? -3.521 6.953 9.062 1 98.81 28 ILE B O 1
ATOM 4969 N N . THR B 1 29 ? -1.807 6.266 7.777 1 98.44 29 THR B N 1
ATOM 4970 C CA . THR B 1 29 ? -0.987 7.434 8.094 1 98.44 29 THR B CA 1
ATOM 4971 C C . THR B 1 29 ? 0.087 7.641 7.027 1 98.44 29 THR B C 1
ATOM 4973 O O . THR B 1 29 ? 0.007 7.07 5.938 1 98.44 29 THR B O 1
ATOM 4976 N N . GLY B 1 30 ? 1.006 8.516 7.312 1 96.38 30 GLY B N 1
ATOM 4977 C CA . GLY B 1 30 ? 1.884 9.062 6.289 1 96.38 30 GLY B CA 1
ATOM 4978 C C . GLY B 1 30 ? 3.033 8.141 5.93 1 96.38 30 GLY B C 1
ATOM 4979 O O . GLY B 1 30 ? 3.73 8.367 4.941 1 96.38 30 GLY B O 1
ATOM 4980 N N . LYS B 1 31 ? 3.244 7.055 6.688 1 96.69 31 LYS B N 1
ATOM 4981 C CA . LYS B 1 31 ? 4.344 6.129 6.438 1 96.69 31 LYS B CA 1
ATOM 4982 C C . LYS B 1 31 ? 3.918 4.688 6.695 1 96.69 31 LYS B C 1
ATOM 4984 O O . LYS B 1 31 ? 3.156 4.414 7.629 1 96.69 31 LYS B O 1
ATOM 4989 N N . PRO B 1 32 ? 4.559 3.75 5.953 1 97.94 32 PRO B N 1
ATOM 4990 C CA . PRO B 1 32 ? 4.223 2.342 6.176 1 97.94 32 PRO B CA 1
ATOM 4991 C C . PRO B 1 32 ? 4.48 1.893 7.609 1 97.94 32 PRO B C 1
ATOM 4993 O O . PRO B 1 32 ? 3.617 1.271 8.234 1 97.94 32 PRO B O 1
ATOM 4996 N N . LEU B 1 33 ? 5.574 2.229 8.172 1 98.5 33 LEU B N 1
ATOM 4997 C CA . LEU B 1 33 ? 5.895 1.794 9.531 1 98.5 33 LEU B CA 1
ATOM 4998 C C . LEU B 1 33 ? 4.953 2.439 10.539 1 98.5 33 LEU B C 1
ATOM 5000 O O . LEU B 1 33 ? 4.609 1.828 11.555 1 98.5 33 LEU B O 1
ATOM 5004 N N . GLY B 1 34 ? 4.562 3.684 10.258 1 98.56 34 GLY B N 1
ATOM 5005 C CA . GLY B 1 34 ? 3.561 4.316 11.102 1 98.56 34 GLY B CA 1
ATOM 5006 C C . GLY B 1 34 ? 2.24 3.568 11.117 1 98.56 34 GLY B C 1
ATOM 5007 O O . GLY B 1 34 ? 1.635 3.391 12.18 1 98.56 34 GLY B O 1
ATOM 5008 N N . ALA B 1 35 ? 1.802 3.145 9.961 1 98.75 35 ALA B N 1
ATOM 5009 C CA . ALA B 1 35 ? 0.571 2.363 9.859 1 98.75 35 ALA B CA 1
ATOM 5010 C C . ALA B 1 35 ? 0.703 1.035 10.602 1 98.75 35 ALA B C 1
ATOM 5012 O O . ALA B 1 35 ? -0.247 0.578 11.242 1 98.75 35 ALA B O 1
ATOM 5013 N N . THR B 1 36 ? 1.832 0.407 10.5 1 98.81 36 THR B N 1
ATOM 5014 C CA . THR B 1 36 ? 2.062 -0.852 11.203 1 98.81 36 THR B CA 1
ATOM 5015 C C . THR B 1 36 ? 1.957 -0.658 12.711 1 98.81 36 THR B C 1
ATOM 5017 O O . THR B 1 36 ? 1.417 -1.513 13.414 1 98.81 36 THR B O 1
ATOM 5020 N N . ALA B 1 37 ? 2.451 0.453 13.195 1 98.88 37 ALA B N 1
ATOM 5021 C CA . ALA B 1 37 ? 2.322 0.768 14.617 1 98.88 37 ALA B CA 1
ATOM 5022 C C . ALA B 1 37 ? 0.856 0.817 15.039 1 98.88 37 ALA B C 1
ATOM 5024 O O . ALA B 1 37 ? 0.489 0.301 16.094 1 98.88 37 ALA B O 1
ATOM 5025 N N . GLY B 1 38 ? 0.059 1.475 14.234 1 98.81 38 GLY B N 1
ATOM 5026 C CA . GLY B 1 38 ? -1.369 1.502 14.516 1 98.81 38 GLY B CA 1
ATOM 5027 C C . GLY B 1 38 ? -2.004 0.124 14.508 1 98.81 38 GLY B C 1
ATOM 5028 O O . GLY B 1 38 ? -2.797 -0.202 15.391 1 98.81 38 GLY B O 1
ATOM 5029 N N . ALA B 1 39 ? -1.638 -0.685 13.555 1 98.69 39 ALA B N 1
ATOM 5030 C CA . ALA B 1 39 ? -2.176 -2.037 13.438 1 98.69 39 ALA B CA 1
ATOM 5031 C C . ALA B 1 39 ? -1.812 -2.883 14.648 1 98.69 39 ALA B C 1
ATOM 5033 O O . ALA B 1 39 ? -2.615 -3.699 15.109 1 98.69 39 ALA B O 1
ATOM 5034 N N . MET B 1 40 ? -0.627 -2.715 15.133 1 98.25 40 MET B N 1
ATOM 5035 C CA . MET B 1 40 ? -0.183 -3.447 16.312 1 98.25 40 MET B CA 1
ATOM 5036 C C . MET B 1 40 ? -1.08 -3.146 17.516 1 98.25 40 MET B C 1
ATOM 5038 O O . MET B 1 40 ? -1.437 -4.051 18.266 1 98.25 40 MET B O 1
ATOM 5042 N N . ILE B 1 41 ? -1.445 -1.886 17.672 1 98.75 41 ILE B N 1
ATOM 5043 C CA . ILE B 1 41 ? -2.271 -1.463 18.781 1 98.75 41 ILE B CA 1
ATOM 5044 C C . ILE B 1 41 ? -3.686 -2.02 18.625 1 98.75 41 ILE B C 1
ATOM 5046 O O . ILE B 1 41 ? -4.273 -2.521 19.594 1 98.75 41 ILE B O 1
ATOM 5050 N N . PHE B 1 42 ? -4.211 -1.979 17.453 1 98.56 42 PHE B N 1
ATOM 5051 C CA . PHE B 1 42 ? -5.52 -2.57 17.188 1 98.56 42 PHE B CA 1
ATOM 5052 C C . PHE B 1 42 ? -5.512 -4.062 17.5 1 98.56 42 PHE B C 1
ATOM 5054 O O . PHE B 1 42 ? -6.465 -4.582 18.094 1 98.56 42 PHE B O 1
ATOM 5061 N N . ALA B 1 43 ? -4.457 -4.719 17.109 1 95.56 43 ALA B N 1
ATOM 5062 C CA . ALA B 1 43 ? -4.344 -6.156 17.328 1 95.56 43 ALA B CA 1
ATOM 5063 C C . ALA B 1 43 ? -4.316 -6.48 18.812 1 95.56 43 ALA B C 1
ATOM 5065 O O . ALA B 1 43 ? -4.699 -7.578 19.234 1 95.56 43 ALA B O 1
ATOM 5066 N N . GLN B 1 44 ? -3.918 -5.566 19.594 1 97 44 GLN B N 1
ATOM 5067 C CA . GLN B 1 44 ? -3.861 -5.742 21.047 1 97 44 GLN B CA 1
ATOM 5068 C C . GLN B 1 44 ? -5.176 -5.332 21.703 1 97 44 GLN B C 1
ATOM 5070 O O . GLN B 1 44 ? -5.293 -5.34 22.922 1 97 44 GLN B O 1
ATOM 5075 N N . GLY B 1 45 ? -6.102 -4.895 20.906 1 97.44 45 GLY B N 1
ATOM 5076 C CA . GLY B 1 45 ? -7.434 -4.609 21.422 1 97.44 45 GLY B CA 1
ATOM 5077 C C . GLY B 1 45 ? -7.676 -3.131 21.656 1 97.44 45 GLY B C 1
ATOM 5078 O O . GLY B 1 45 ? -8.703 -2.75 22.219 1 97.44 45 GLY B O 1
ATOM 5079 N N . GLY B 1 46 ? -6.758 -2.23 21.25 1 98.75 46 GLY B N 1
ATOM 5080 C CA . GLY B 1 46 ? -6.953 -0.797 21.406 1 98.75 46 GLY B CA 1
ATOM 5081 C C . GLY B 1 46 ? -8.039 -0.241 20.5 1 98.75 46 GLY B C 1
ATOM 5082 O O . GLY B 1 46 ? -8.297 -0.785 19.438 1 98.75 46 GLY B O 1
ATOM 5083 N N . ASN B 1 47 ? -8.641 0.832 20.922 1 98.81 47 ASN B N 1
ATOM 5084 C CA . ASN B 1 47 ? -9.609 1.502 20.062 1 98.81 47 ASN B CA 1
ATOM 5085 C C . ASN B 1 47 ? -8.922 2.449 19.078 1 98.81 47 ASN B C 1
ATOM 5087 O O . ASN B 1 47 ? -7.695 2.479 19 1 98.81 47 ASN B O 1
ATOM 5091 N N . ALA B 1 48 ? -9.656 3.139 18.312 1 98.94 48 ALA B N 1
ATOM 5092 C CA . ALA B 1 48 ? -9.125 3.996 17.266 1 98.94 48 ALA B CA 1
ATOM 5093 C C . ALA B 1 48 ? -8.289 5.133 17.844 1 98.94 48 ALA B C 1
ATOM 5095 O O . ALA B 1 48 ? -7.324 5.582 17.234 1 98.94 48 ALA B O 1
ATOM 5096 N N . VAL B 1 49 ? -8.633 5.629 19.016 1 98.94 49 VAL B N 1
ATOM 5097 C CA . VAL B 1 49 ? -7.859 6.684 19.656 1 98.94 49 VAL B CA 1
ATOM 5098 C C . VAL B 1 49 ? -6.488 6.148 20.078 1 98.94 49 VAL B C 1
ATOM 5100 O O . VAL B 1 49 ? -5.465 6.793 19.828 1 98.94 49 VAL B O 1
ATOM 5103 N N . ASP B 1 50 ? -6.488 4.938 20.688 1 98.94 50 ASP B N 1
ATOM 5104 C CA . ASP B 1 50 ? -5.227 4.297 21.047 1 98.94 50 ASP B CA 1
ATOM 5105 C C . ASP B 1 50 ? -4.312 4.16 19.828 1 98.94 50 ASP B C 1
ATOM 5107 O O . ASP B 1 50 ? -3.131 4.508 19.891 1 98.94 50 ASP B O 1
ATOM 5111 N N . ALA B 1 51 ? -4.91 3.625 18.766 1 98.94 51 ALA B N 1
ATOM 5112 C CA . ALA B 1 51 ? -4.141 3.385 17.547 1 98.94 51 ALA B CA 1
ATOM 5113 C C . ALA B 1 51 ? -3.629 4.695 16.969 1 98.94 51 ALA B C 1
ATOM 5115 O O . ALA B 1 51 ? -2.508 4.754 16.453 1 98.94 51 ALA B O 1
ATOM 5116 N N . SER B 1 52 ? -4.418 5.715 16.969 1 98.94 52 SER B N 1
ATOM 5117 C CA . SER B 1 52 ? -4.004 7.016 16.469 1 98.94 52 SER B CA 1
ATOM 5118 C C . SER B 1 52 ? -2.828 7.57 17.266 1 98.94 52 SER B C 1
ATOM 5120 O O . SER B 1 52 ? -1.919 8.18 16.688 1 98.94 52 SER B O 1
ATOM 5122 N N . CYS B 1 53 ? -2.887 7.418 18.578 1 98.94 53 CYS B N 1
ATOM 5123 C CA . CYS B 1 53 ? -1.784 7.867 19.422 1 98.94 53 CYS B CA 1
ATOM 5124 C C . CYS B 1 53 ? -0.499 7.121 19.078 1 98.94 53 CYS B C 1
ATOM 5126 O O . CYS B 1 53 ? 0.577 7.719 19.031 1 98.94 53 CYS B O 1
ATOM 5128 N N . ALA B 1 54 ? -0.618 5.863 18.812 1 98.94 54 ALA B N 1
ATOM 5129 C CA . ALA B 1 54 ? 0.554 5.074 18.453 1 98.94 54 ALA B CA 1
ATOM 5130 C C . ALA B 1 54 ? 1.105 5.508 17.094 1 98.94 54 ALA B C 1
ATOM 5132 O O . ALA B 1 54 ? 2.322 5.602 16.906 1 98.94 54 ALA B O 1
ATOM 5133 N N . MET B 1 55 ? 0.222 5.691 16.156 1 98.88 55 MET B N 1
ATOM 5134 C CA . MET B 1 55 ? 0.661 6.168 14.844 1 98.88 55 MET B CA 1
ATOM 5135 C C . MET B 1 55 ? 1.326 7.535 14.953 1 98.88 55 MET B C 1
ATOM 5137 O O . MET B 1 55 ? 2.357 7.781 14.328 1 98.88 55 MET B O 1
ATOM 5141 N N . LEU B 1 56 ? 0.736 8.406 15.742 1 98.81 56 LEU B N 1
ATOM 5142 C CA . LEU B 1 56 ? 1.298 9.734 15.953 1 98.81 56 LEU B CA 1
ATOM 5143 C C . LEU B 1 56 ? 2.703 9.648 16.531 1 98.81 56 LEU B C 1
ATOM 5145 O O . LEU B 1 56 ? 3.625 10.312 16.047 1 98.81 56 LEU B O 1
ATOM 5149 N N . ALA B 1 57 ? 2.84 8.828 17.562 1 98.88 57 ALA B N 1
ATOM 5150 C CA . ALA B 1 57 ? 4.148 8.641 18.188 1 98.88 57 ALA B CA 1
ATOM 5151 C C . ALA B 1 57 ? 5.164 8.117 17.172 1 98.88 57 ALA B C 1
ATOM 5153 O O . ALA B 1 57 ? 6.305 8.578 17.141 1 98.88 57 ALA B O 1
ATOM 5154 N N . ALA B 1 58 ? 4.742 7.191 16.406 1 98.75 58 ALA B N 1
ATOM 5155 C CA . ALA B 1 58 ? 5.637 6.578 15.43 1 98.75 58 ALA B CA 1
ATOM 5156 C C . ALA B 1 58 ? 6.078 7.594 14.375 1 98.75 58 ALA B C 1
ATOM 5158 O O . ALA B 1 58 ? 7.27 7.715 14.086 1 98.75 58 ALA B O 1
ATOM 5159 N N . VAL B 1 59 ? 5.152 8.328 13.812 1 97.94 59 VAL B N 1
ATOM 5160 C CA . VAL B 1 59 ? 5.492 9.219 12.711 1 97.94 59 VAL B CA 1
ATOM 5161 C C . VAL B 1 59 ? 6.293 10.414 13.234 1 97.94 59 VAL B C 1
ATOM 5163 O O . VAL B 1 59 ? 7.133 10.969 12.531 1 97.94 59 VAL B O 1
ATOM 5166 N N . CYS B 1 60 ? 6.113 10.82 14.516 1 97.88 60 CYS B N 1
ATOM 5167 C CA . CYS B 1 60 ? 6.988 11.797 15.148 1 97.88 60 CYS B CA 1
ATOM 5168 C C . CYS B 1 60 ? 8.43 11.289 15.195 1 97.88 60 CYS B C 1
ATOM 5170 O O . CYS B 1 60 ? 9.359 12.031 14.867 1 97.88 60 CYS B O 1
ATOM 5172 N N . THR B 1 61 ? 8.531 10.078 15.609 1 98.31 61 THR B N 1
ATOM 5173 C CA . THR B 1 61 ? 9.844 9.461 15.742 1 98.31 61 THR B CA 1
ATOM 5174 C C . THR B 1 61 ? 10.523 9.328 14.383 1 98.31 61 THR B C 1
ATOM 5176 O O . THR B 1 61 ? 11.75 9.445 14.281 1 98.31 61 THR B O 1
ATOM 5179 N N . MET B 1 62 ? 9.766 9.25 13.367 1 97.38 62 MET B N 1
ATOM 5180 C CA . MET B 1 62 ? 10.266 9.062 12.008 1 97.38 62 MET B CA 1
ATOM 5181 C C . MET B 1 62 ? 10.547 10.406 11.344 1 97.38 62 MET B C 1
ATOM 5183 O O . MET B 1 62 ? 11.078 10.453 10.234 1 97.38 62 MET B O 1
ATOM 5187 N N . TRP B 1 63 ? 10.141 11.492 11.938 1 96.62 63 TRP B N 1
ATOM 5188 C CA . TRP B 1 63 ? 10.289 12.828 11.367 1 96.62 63 TRP B CA 1
ATOM 5189 C C . TRP B 1 63 ? 9.5 12.953 10.07 1 96.62 63 TRP B C 1
ATOM 5191 O O . TRP B 1 63 ? 10.016 13.445 9.062 1 96.62 63 TRP B O 1
ATOM 5201 N N . ASP B 1 64 ? 8.305 12.352 10.047 1 93.19 64 ASP B N 1
ATOM 5202 C CA . ASP B 1 64 ? 7.426 12.469 8.891 1 93.19 64 ASP B CA 1
ATOM 5203 C C . ASP B 1 64 ? 6.785 13.859 8.828 1 93.19 64 ASP B C 1
ATOM 5205 O O . ASP B 1 64 ? 5.57 13.992 8.969 1 93.19 64 ASP B O 1
ATOM 5209 N N . VAL B 1 65 ? 7.543 14.82 8.578 1 90.38 65 VAL B N 1
ATOM 5210 C CA . VAL B 1 65 ? 7.227 16.25 8.547 1 90.38 65 VAL B CA 1
ATOM 5211 C C . VAL B 1 65 ? 6.645 16.672 9.891 1 90.38 65 VAL B C 1
ATOM 5213 O O . VAL B 1 65 ? 5.711 17.484 9.945 1 90.38 65 VAL B O 1
ATOM 5216 N N . LEU B 1 66 ? 7.051 15.945 10.836 1 92.44 66 LEU B N 1
ATOM 5217 C CA . LEU B 1 66 ? 6.57 16.094 12.211 1 92.44 66 LEU B CA 1
ATOM 5218 C C . LEU B 1 66 ? 7.598 15.57 13.203 1 92.44 66 LEU B C 1
ATOM 5220 O O . LEU B 1 66 ? 8.305 14.602 12.922 1 92.44 66 LEU B O 1
ATOM 5224 N N . SER B 1 67 ? 7.699 16.234 14.328 1 95.44 67 SER B N 1
ATOM 5225 C CA . SER B 1 67 ? 8.43 15.703 15.477 1 95.44 67 SER B CA 1
ATOM 5226 C C . SER B 1 67 ? 7.652 15.938 16.766 1 95.44 67 SER B C 1
ATOM 5228 O O . SER B 1 67 ? 6.578 16.531 16.766 1 95.44 67 SER B O 1
ATOM 5230 N N . TRP B 1 68 ? 8.227 15.484 17.844 1 97.38 68 TRP B N 1
ATOM 5231 C CA . TRP B 1 68 ? 7.57 15.484 19.156 1 97.38 68 TRP B CA 1
ATOM 5232 C C . TRP B 1 68 ? 7.348 16.906 19.656 1 97.38 68 TRP B C 1
ATOM 5234 O O . TRP B 1 68 ? 6.441 17.156 20.453 1 97.38 68 TRP B O 1
ATOM 5244 N N . GLY B 1 69 ? 8.133 17.875 19.219 1 97.75 69 GLY B N 1
ATOM 5245 C CA . GLY B 1 69 ? 7.93 19.266 19.625 1 97.75 69 GLY B CA 1
ATOM 5246 C C . GLY B 1 69 ? 6.953 20.016 18.75 1 97.75 69 GLY B C 1
ATOM 5247 O O . GLY B 1 69 ? 6.781 21.219 18.891 1 97.75 69 GLY B O 1
ATOM 5248 N N . GLY B 1 70 ? 6.301 19.234 17.828 1 96.56 70 GLY B N 1
ATOM 5249 C CA . GLY B 1 70 ? 5.355 19.828 16.906 1 96.56 70 GLY B CA 1
ATOM 5250 C C . GLY B 1 70 ? 3.973 20.016 17.5 1 96.56 70 GLY B C 1
ATOM 5251 O O . GLY B 1 70 ? 3.836 20.312 18.688 1 96.56 70 GLY B O 1
ATOM 5252 N N . GLU B 1 71 ? 3.029 20.109 16.641 1 95.94 71 GLU B N 1
ATOM 5253 C CA . GLU B 1 71 ? 1.641 20.359 17.016 1 95.94 71 GLU B CA 1
ATOM 5254 C C . GLU B 1 71 ? 0.727 19.25 16.531 1 95.94 71 GLU B C 1
ATOM 5256 O O . GLU B 1 71 ? 1.032 18.578 15.539 1 95.94 71 GLU B O 1
ATOM 5261 N N . THR B 1 72 ? -0.366 19.031 17.188 1 96.69 72 THR B N 1
ATOM 5262 C CA . THR B 1 72 ? -1.338 17.984 16.859 1 96.69 72 THR B CA 1
ATOM 5263 C C . THR B 1 72 ? -2.762 18.531 16.969 1 96.69 72 THR B C 1
ATOM 5265 O O . THR B 1 72 ? -3.16 19.047 18.016 1 96.69 72 THR B O 1
ATOM 5268 N N . GLN B 1 73 ? -3.504 18.453 15.922 1 97.44 73 GLN B N 1
ATOM 5269 C CA . GLN B 1 73 ? -4.93 18.75 15.914 1 97.44 73 GLN B CA 1
ATOM 5270 C C . GLN B 1 73 ? -5.746 17.562 15.414 1 97.44 73 GLN B C 1
ATOM 5272 O O . GLN B 1 73 ? -5.316 16.859 14.508 1 97.44 73 GLN B O 1
ATOM 5277 N N . ALA B 1 74 ? -6.836 17.344 16.047 1 98.75 74 ALA B N 1
ATOM 5278 C CA . ALA B 1 74 ? -7.613 16.141 15.734 1 98.75 74 ALA B CA 1
ATOM 5279 C C . ALA B 1 74 ? -9.109 16.438 15.812 1 98.75 74 ALA B C 1
ATOM 5281 O O . ALA B 1 74 ? -9.539 17.344 16.531 1 98.75 74 ALA B O 1
ATOM 5282 N N . LEU B 1 75 ? -9.836 15.727 15.016 1 98.94 75 LEU B N 1
ATOM 5283 C CA . LEU B 1 75 ? -11.266 15.5 15.203 1 98.94 75 LEU B CA 1
ATOM 5284 C C . LEU B 1 75 ? -11.539 14.055 15.602 1 98.94 75 LEU B C 1
ATOM 5286 O O . LEU B 1 75 ? -11.008 13.125 15 1 98.94 75 LEU B O 1
ATOM 5290 N N . ILE B 1 76 ? -12.359 13.883 16.656 1 98.94 76 ILE B N 1
ATOM 5291 C CA . ILE B 1 76 ? -12.695 12.555 17.172 1 98.94 76 ILE B CA 1
ATOM 5292 C C . ILE B 1 76 ? -14.219 12.398 17.25 1 98.94 76 ILE B C 1
ATOM 5294 O O . ILE B 1 76 ? -14.898 13.211 17.875 1 98.94 76 ILE B O 1
ATOM 5298 N N . TYR B 1 77 ? -14.75 11.422 16.609 1 98.94 77 TYR B N 1
ATOM 5299 C CA . TYR B 1 77 ? -16.141 11.055 16.828 1 98.94 77 TYR B CA 1
ATOM 5300 C C . TYR B 1 77 ? -16.266 10.094 18 1 98.94 77 TYR B C 1
ATOM 5302 O O . TYR B 1 77 ? -15.656 9.016 18 1 98.94 77 TYR B O 1
ATOM 5310 N N . ASN B 1 78 ? -17 10.5 18.953 1 98.69 78 ASN B N 1
ATOM 5311 C CA . ASN B 1 78 ? -17.297 9.672 20.125 1 98.69 78 ASN B CA 1
ATOM 5312 C C . ASN B 1 78 ? -18.609 8.906 19.938 1 98.69 78 ASN B C 1
ATOM 5314 O O . ASN B 1 78 ? -19.688 9.5 20 1 98.69 78 ASN B O 1
ATOM 5318 N N . PRO B 1 79 ? -18.484 7.629 19.734 1 98.06 79 PRO B N 1
ATOM 5319 C CA . PRO B 1 79 ? -19.703 6.855 19.453 1 98.06 79 PRO B CA 1
ATOM 5320 C C . PRO B 1 79 ? -20.656 6.793 20.641 1 98.06 79 PRO B C 1
ATOM 5322 O O . PRO B 1 79 ? -21.828 6.496 20.484 1 98.06 79 PRO B O 1
ATOM 5325 N N . ASN B 1 80 ? -20.203 7.012 21.828 1 97.94 80 ASN B N 1
ATOM 5326 C CA . ASN B 1 80 ? -21.047 6.98 23.016 1 97.94 80 ASN B CA 1
ATOM 5327 C C . ASN B 1 80 ? -21.922 8.227 23.125 1 97.94 80 ASN B C 1
ATOM 5329 O O . ASN B 1 80 ? -23.078 8.148 23.516 1 97.94 80 ASN B O 1
ATOM 5333 N N . THR B 1 81 ? -21.359 9.367 22.797 1 97.81 81 THR B N 1
ATOM 5334 C CA . THR B 1 81 ? -22.109 10.625 22.891 1 97.81 81 THR B CA 1
ATOM 5335 C C . THR B 1 81 ? -22.625 11.047 21.531 1 97.81 81 THR B C 1
ATOM 5337 O O . THR B 1 81 ? -23.469 11.938 21.422 1 97.81 81 THR B O 1
ATOM 5340 N N . LYS B 1 82 ? -22.078 10.484 20.484 1 97.88 82 LYS B N 1
ATOM 5341 C CA . LYS B 1 82 ? -22.422 10.789 19.094 1 97.88 82 LYS B CA 1
ATOM 5342 C C . LYS B 1 82 ? -22.047 12.219 18.734 1 97.88 82 LYS B C 1
ATOM 5344 O O . LYS B 1 82 ? -22.781 12.906 18.031 1 97.88 82 LYS B O 1
ATOM 5349 N N . GLN B 1 83 ? -20.922 12.664 19.344 1 97.88 83 GLN B N 1
ATOM 5350 C CA . GLN B 1 83 ? -20.438 14.016 19.094 1 97.88 83 GLN B CA 1
ATOM 5351 C C . GLN B 1 83 ? -19.062 13.992 18.438 1 97.88 83 GLN B C 1
ATOM 5353 O O . GLN B 1 83 ? -18.297 13.062 18.656 1 97.88 83 GLN B O 1
ATOM 5358 N N . VAL B 1 84 ? -18.844 14.977 17.641 1 98.75 84 VAL B N 1
ATOM 5359 C CA . VAL B 1 84 ? -17.5 15.227 17.125 1 98.75 84 VAL B CA 1
ATOM 5360 C C . VAL B 1 84 ? -16.766 16.188 18.062 1 98.75 84 VAL B C 1
ATOM 5362 O O . VAL B 1 84 ? -17.266 17.266 18.375 1 98.75 84 VAL B O 1
ATOM 5365 N N . ILE B 1 85 ? -15.586 15.781 18.5 1 98.38 85 ILE B N 1
ATOM 5366 C CA . ILE B 1 85 ? -14.75 16.531 19.438 1 98.38 85 ILE B CA 1
ATOM 5367 C C . ILE B 1 85 ? -13.508 17.047 18.734 1 98.38 85 ILE B C 1
ATOM 5369 O O . ILE B 1 85 ? -12.914 16.328 17.906 1 98.38 85 ILE B O 1
ATOM 5373 N N . ALA B 1 86 ? -13.125 18.266 19.047 1 98.69 86 ALA B N 1
ATOM 5374 C CA . ALA B 1 86 ? -11.914 18.844 18.469 1 98.69 86 ALA B CA 1
ATOM 5375 C C . ALA B 1 86 ? -10.812 18.953 19.516 1 98.69 86 ALA B C 1
ATOM 5377 O O . ALA B 1 86 ? -11.062 19.375 20.641 1 98.69 86 ALA B O 1
ATOM 5378 N N . ILE B 1 87 ? -9.641 18.484 19.141 1 98.81 87 ILE B N 1
ATOM 5379 C CA . ILE B 1 87 ? -8.461 18.594 19.984 1 98.81 87 ILE B CA 1
ATOM 5380 C C . ILE B 1 87 ? -7.539 19.688 19.438 1 98.81 87 ILE B C 1
ATOM 5382 O O . ILE B 1 87 ? -7.082 19.609 18.297 1 98.81 87 ILE B O 1
ATOM 5386 N N . ASN B 1 88 ? -7.289 20.703 20.219 1 98.62 88 ASN B N 1
ATOM 5387 C CA . ASN B 1 88 ? -6.34 21.781 19.953 1 98.62 88 ASN B CA 1
ATOM 5388 C C . ASN B 1 88 ? -5.066 21.625 20.781 1 98.62 88 ASN B C 1
ATOM 5390 O O . ASN B 1 88 ? -5.008 22.062 21.938 1 98.62 88 ASN B O 1
ATOM 5394 N N . ALA B 1 89 ? -4.094 20.984 20.172 1 98.44 89 ALA B N 1
ATOM 5395 C CA . ALA B 1 89 ? -2.77 20.844 20.766 1 98.44 89 ALA B CA 1
ATOM 5396 C C . ALA B 1 89 ? -1.735 21.656 20 1 98.44 89 ALA B C 1
ATOM 5398 O O . ALA B 1 89 ? -0.678 21.141 19.625 1 98.44 89 ALA B O 1
ATOM 5399 N N . MET B 1 90 ? -2.057 22.828 19.703 1 97.88 90 MET B N 1
ATOM 5400 C CA . MET B 1 90 ? -1.162 23.797 19.078 1 97.88 90 MET B CA 1
ATOM 5401 C C . MET B 1 90 ? -0.354 24.547 20.141 1 97.88 90 MET B C 1
ATOM 5403 O O . MET B 1 90 ? -0.911 25.016 21.141 1 97.88 90 MET B O 1
ATOM 5407 N N . GLY B 1 91 ? 0.939 24.641 19.938 1 97.69 91 GLY B N 1
ATOM 5408 C CA . GLY B 1 91 ? 1.776 25.438 20.812 1 97.69 91 GLY B CA 1
ATOM 5409 C C . GLY B 1 91 ? 1.471 26.922 20.734 1 97.69 91 GLY B C 1
ATOM 5410 O O . GLY B 1 91 ? 0.793 27.375 19.812 1 97.69 91 GLY B O 1
ATOM 5411 N N . ILE B 1 92 ? 1.999 27.688 21.719 1 97.94 92 ILE B N 1
ATOM 5412 C CA . ILE B 1 92 ? 1.771 29.125 21.781 1 97.94 92 ILE B CA 1
ATOM 5413 C C . ILE B 1 92 ? 3.102 29.859 21.672 1 97.94 92 ILE B C 1
ATOM 5415 O O . ILE B 1 92 ? 4.164 29.281 21.891 1 97.94 92 ILE B O 1
ATOM 5419 N N . SER B 1 93 ? 3.012 31.094 21.266 1 98.38 93 SER B N 1
ATOM 5420 C CA . SER B 1 93 ? 4.199 31.953 21.25 1 98.38 93 SER B CA 1
ATOM 5421 C C . SER B 1 93 ? 4.738 32.188 22.656 1 98.38 93 SER B C 1
ATOM 5423 O O . SER B 1 93 ? 3.971 32.438 23.594 1 98.38 93 SER B O 1
ATOM 5425 N N . PRO B 1 94 ? 6.059 32.062 22.797 1 98.19 94 PRO B N 1
ATOM 5426 C CA . PRO B 1 94 ? 6.641 32.312 24.125 1 98.19 94 PRO B CA 1
ATOM 5427 C C . PRO B 1 94 ? 6.445 33.75 24.578 1 98.19 94 PRO B C 1
ATOM 5429 O O . PRO B 1 94 ? 6.246 34.656 23.75 1 98.19 94 PRO B O 1
ATOM 5432 N N . THR B 1 95 ? 6.59 33.969 25.844 1 97.69 95 THR B N 1
ATOM 5433 C CA . THR B 1 95 ? 6.305 35.25 26.453 1 97.69 95 THR B CA 1
ATOM 5434 C C . THR B 1 95 ? 7.254 36.344 25.922 1 97.69 95 THR B C 1
ATOM 5436 O O . THR B 1 95 ? 6.895 37.5 25.844 1 97.69 95 THR B O 1
ATOM 5439 N N . GLY B 1 96 ? 8.391 35.938 25.484 1 97.12 96 GLY B N 1
ATOM 5440 C CA . GLY B 1 96 ? 9.367 36.875 24.984 1 97.12 96 GLY B CA 1
ATOM 5441 C C . GLY B 1 96 ? 9.172 37.219 23.516 1 97.12 96 GLY B C 1
ATOM 5442 O O . GLY B 1 96 ? 9.812 38.125 23 1 97.12 96 GLY B O 1
ATOM 5443 N N . ALA B 1 97 ? 8.336 36.594 22.859 1 97.81 97 ALA B N 1
ATOM 5444 C CA . ALA B 1 97 ? 8.078 36.844 21.453 1 97.81 97 ALA B CA 1
ATOM 5445 C C . ALA B 1 97 ? 7.074 37.969 21.266 1 97.81 97 ALA B C 1
ATOM 5447 O O . ALA B 1 97 ? 5.871 37.781 21.469 1 97.81 97 ALA B O 1
ATOM 5448 N N . THR B 1 98 ? 7.613 39.094 20.812 1 97.88 98 THR B N 1
ATOM 5449 C CA . THR B 1 98 ? 6.793 40.281 20.547 1 97.88 98 THR B CA 1
ATOM 5450 C C . THR B 1 98 ? 7.094 40.844 19.156 1 97.88 98 THR B C 1
ATOM 5452 O O . THR B 1 98 ? 8.125 40.531 18.562 1 97.88 98 THR B O 1
ATOM 5455 N N . VAL B 1 99 ? 6.16 41.625 18.766 1 98.06 99 VAL B N 1
ATOM 5456 C CA . VAL B 1 99 ? 6.383 42.344 17.5 1 98.06 99 VAL B CA 1
ATOM 5457 C C . VAL B 1 99 ? 7.668 43.156 17.578 1 98.06 99 VAL B C 1
ATOM 5459 O O . VAL B 1 99 ? 8.5 43.125 16.672 1 98.06 99 VAL B O 1
ATOM 5462 N N . ASP B 1 100 ? 7.863 43.844 18.641 1 97.81 100 ASP B N 1
ATOM 5463 C CA . ASP B 1 100 ? 9.031 44.719 18.828 1 97.81 100 ASP B CA 1
ATOM 5464 C C . ASP B 1 100 ? 10.32 43.875 18.812 1 97.81 100 ASP B C 1
ATOM 5466 O O . ASP B 1 100 ? 11.328 44.312 18.25 1 97.81 100 ASP B O 1
ATOM 5470 N N . PHE B 1 101 ? 10.297 42.781 19.438 1 97.69 101 PHE B N 1
ATOM 5471 C CA . PHE B 1 101 ? 11.477 41.906 19.469 1 97.69 101 PHE B CA 1
ATOM 5472 C C . PHE B 1 101 ? 11.977 41.625 18.062 1 97.69 101 PHE B C 1
ATOM 5474 O O . PHE B 1 101 ? 13.164 41.75 17.781 1 97.69 101 PHE B O 1
ATOM 5481 N N . PHE B 1 102 ? 11.102 41.219 17.219 1 97.62 102 PHE B N 1
ATOM 5482 C CA . PHE B 1 102 ? 11.492 40.844 15.859 1 97.62 102 PHE B CA 1
ATOM 5483 C C . PHE B 1 102 ? 11.812 42.062 15.016 1 97.62 102 PHE B C 1
ATOM 5485 O O . PHE B 1 102 ? 12.742 42.031 14.203 1 97.62 102 PHE B O 1
ATOM 5492 N N . LYS B 1 103 ? 11.094 43.094 15.211 1 96.5 103 LYS B N 1
ATOM 5493 C CA . LYS B 1 103 ? 11.359 44.312 14.453 1 96.5 103 LYS B CA 1
ATOM 5494 C C . LYS B 1 103 ? 12.727 44.906 14.805 1 96.5 103 LYS B C 1
ATOM 5496 O O . LYS B 1 103 ? 13.414 45.438 13.938 1 96.5 103 LYS B O 1
ATOM 5501 N N . GLU B 1 104 ? 13.055 44.844 16 1 97.12 104 GLU B N 1
ATOM 5502 C CA . GLU B 1 104 ? 14.359 45.312 16.438 1 97.12 104 GLU B CA 1
ATOM 5503 C C . GLU B 1 104 ? 15.484 44.531 15.773 1 97.12 104 GLU B C 1
ATOM 5505 O O . GLU B 1 104 ? 16.594 45.031 15.633 1 97.12 104 GLU B O 1
ATOM 5510 N N . LYS B 1 105 ? 15.203 43.406 15.438 1 96.06 105 LYS B N 1
ATOM 5511 C CA . LYS B 1 105 ? 16.172 42.594 14.727 1 96.06 105 LYS B CA 1
ATOM 5512 C C . LYS B 1 105 ? 16.047 42.75 13.219 1 96.06 105 LYS B C 1
ATOM 5514 O O . LYS B 1 105 ? 16.609 41.938 12.453 1 96.06 105 LYS B O 1
ATOM 5519 N N . ASN B 1 106 ? 15.211 43.656 12.766 1 96.12 106 ASN B N 1
ATOM 5520 C CA . ASN B 1 106 ? 14.977 44 11.367 1 96.12 106 ASN B CA 1
ATOM 5521 C C . ASN B 1 106 ? 14.312 42.844 10.602 1 96.12 106 ASN B C 1
ATOM 5523 O O . ASN B 1 106 ? 14.633 42.594 9.445 1 96.12 106 ASN B O 1
ATOM 5527 N N . MET B 1 107 ? 13.5 42.125 11.344 1 95.44 107 MET B N 1
ATOM 5528 C CA . MET B 1 107 ? 12.75 41.062 10.688 1 95.44 107 MET B CA 1
ATOM 5529 C C . MET B 1 107 ? 11.336 41.531 10.344 1 95.44 107 MET B C 1
ATOM 5531 O O . MET B 1 107 ? 10.656 42.125 11.172 1 95.44 107 MET B O 1
ATOM 5535 N N . GLN B 1 108 ? 10.961 41.219 9.117 1 94.19 108 GLN B N 1
ATOM 5536 C CA . GLN B 1 108 ? 9.602 41.562 8.688 1 94.19 108 GLN B CA 1
ATOM 5537 C C . GLN B 1 108 ? 8.617 40.469 9.148 1 94.19 108 GLN B C 1
ATOM 5539 O O . GLN B 1 108 ? 7.426 40.75 9.297 1 94.19 108 GLN B O 1
ATOM 5544 N N . TYR B 1 109 ? 9.094 39.281 9.336 1 94.69 109 TYR B N 1
ATOM 5545 C CA . TYR B 1 109 ? 8.375 38.125 9.836 1 94.69 109 TYR B CA 1
ATOM 5546 C C . TYR B 1 109 ? 9.258 37.281 10.758 1 94.69 109 TYR B C 1
ATOM 5548 O O . TYR B 1 109 ? 10.484 37.375 10.688 1 94.69 109 TYR B O 1
ATOM 5556 N N . PRO B 1 110 ? 8.648 36.531 11.656 1 96.12 110 PRO B N 1
ATOM 5557 C CA . PRO B 1 110 ? 9.484 35.531 12.336 1 96.12 110 PRO B CA 1
ATOM 5558 C C . PRO B 1 110 ? 10.164 34.562 11.367 1 96.12 110 PRO B C 1
ATOM 5560 O O . PRO B 1 110 ? 9.641 34.281 10.281 1 96.12 110 PRO B O 1
ATOM 5563 N N . PRO B 1 111 ? 11.289 34.062 11.758 1 95.69 111 PRO B N 1
ATOM 5564 C CA . PRO B 1 111 ? 12.055 33.25 10.82 1 95.69 111 PRO B CA 1
ATOM 5565 C C . PRO B 1 111 ? 11.398 31.875 10.555 1 95.69 111 PRO B C 1
ATOM 5567 O O . PRO B 1 111 ? 10.656 31.375 11.398 1 95.69 111 PRO B O 1
ATOM 5570 N N . GLU B 1 112 ? 11.742 31.281 9.398 1 94 112 GLU B N 1
ATOM 5571 C CA . GLU B 1 112 ? 11.195 29.984 8.977 1 94 112 GLU B CA 1
ATOM 5572 C C . GLU B 1 112 ? 11.797 28.844 9.789 1 94 112 GLU B C 1
ATOM 5574 O O . GLU B 1 112 ? 11.125 27.844 10.047 1 94 112 GLU B O 1
ATOM 5579 N N . PHE B 1 113 ? 13.047 28.984 10.164 1 94.88 113 PHE B N 1
ATOM 5580 C CA . PHE B 1 113 ? 13.789 27.922 10.844 1 94.88 113 PHE B CA 1
ATOM 5581 C C . PHE B 1 113 ? 14.555 28.484 12.039 1 94.88 113 PHE B C 1
ATOM 5583 O O . PHE B 1 113 ? 14.633 29.703 12.219 1 94.88 113 PHE B O 1
ATOM 5590 N N . GLY B 1 114 ? 14.984 27.547 12.875 1 96.25 114 GLY B N 1
ATOM 5591 C CA . GLY B 1 114 ? 15.781 27.938 14.031 1 96.25 114 GLY B CA 1
ATOM 5592 C C . GLY B 1 114 ? 14.969 28.016 15.312 1 96.25 114 GLY B C 1
ATOM 5593 O O . GLY B 1 114 ? 13.75 27.812 15.297 1 96.25 114 GLY B O 1
ATOM 5594 N N . PRO B 1 115 ? 15.672 28.297 16.375 1 96.94 115 PRO B N 1
ATOM 5595 C CA . PRO B 1 115 ? 15.016 28.266 17.688 1 96.94 115 PRO B CA 1
ATOM 5596 C C . PRO B 1 115 ? 13.961 29.375 17.844 1 96.94 115 PRO B C 1
ATOM 5598 O O . PRO B 1 115 ? 13 29.203 18.594 1 96.94 115 PRO B O 1
ATOM 5601 N N . LEU B 1 116 ? 14.102 30.484 17.062 1 97.62 116 LEU B N 1
ATOM 5602 C CA . LEU B 1 116 ? 13.156 31.594 17.156 1 97.62 116 LEU B CA 1
ATOM 5603 C C . LEU B 1 116 ? 11.867 31.281 16.406 1 97.62 116 LEU B C 1
ATOM 5605 O O . LEU B 1 116 ? 10.859 31.969 16.578 1 97.62 116 LEU B O 1
ATOM 5609 N N . ALA B 1 117 ? 11.883 30.234 15.648 1 97.06 117 ALA B N 1
ATOM 5610 C CA . ALA B 1 117 ? 10.711 29.828 14.875 1 97.06 117 ALA B CA 1
ATOM 5611 C C . ALA B 1 117 ? 9.781 28.953 15.719 1 97.06 117 ALA B C 1
ATOM 5613 O O . ALA B 1 117 ? 8.672 28.625 15.289 1 97.06 117 ALA B O 1
ATOM 5614 N N . ALA B 1 118 ? 10.078 28.703 16.953 1 97.62 118 ALA B N 1
ATOM 5615 C CA . ALA B 1 118 ? 9.414 27.641 17.703 1 97.62 118 ALA B CA 1
ATOM 5616 C C . ALA B 1 118 ? 8.281 28.188 18.562 1 97.62 118 ALA B C 1
ATOM 5618 O O . ALA B 1 118 ? 8.469 29.188 19.281 1 97.62 118 ALA B O 1
ATOM 5619 N N . THR B 1 119 ? 7.125 27.594 18.469 1 97.81 119 THR B N 1
ATOM 5620 C CA . THR B 1 119 ? 6.121 27.641 19.516 1 97.81 119 THR B CA 1
ATOM 5621 C C . THR B 1 119 ? 6.34 26.531 20.547 1 97.81 119 THR B C 1
ATOM 5623 O O . THR B 1 119 ? 7.121 25.609 20.297 1 97.81 119 THR B O 1
ATOM 5626 N N . THR B 1 120 ? 5.75 26.672 21.734 1 98.06 120 THR B N 1
ATOM 5627 C CA . THR B 1 120 ? 5.871 25.594 22.719 1 98.06 120 THR B CA 1
ATOM 5628 C C . THR B 1 120 ? 5.414 24.266 22.109 1 98.06 120 THR B C 1
ATOM 5630 O O . THR B 1 120 ? 4.586 24.25 21.203 1 98.06 120 THR B O 1
ATOM 5633 N N . PRO B 1 121 ? 5.941 23.109 22.594 1 98.12 121 PRO B N 1
ATOM 5634 C CA . PRO B 1 121 ? 5.555 21.812 22.047 1 98.12 121 PRO B CA 1
ATOM 5635 C C . PRO B 1 121 ? 4.094 21.469 22.328 1 98.12 121 PRO B C 1
ATOM 5637 O O . PRO B 1 121 ? 3.625 21.609 23.453 1 98.12 121 PRO B O 1
ATOM 5640 N N . GLY B 1 122 ? 3.369 20.953 21.297 1 98.31 122 GLY B N 1
ATOM 5641 C CA . GLY B 1 122 ? 1.969 20.609 21.453 1 98.31 122 GLY B CA 1
ATOM 5642 C C . GLY B 1 122 ? 1.71 19.109 21.328 1 98.31 122 GLY B C 1
ATOM 5643 O O . GLY B 1 122 ? 0.771 18.594 21.922 1 98.31 122 GLY B O 1
ATOM 5644 N N . THR B 1 123 ? 2.514 18.344 20.641 1 98.38 123 THR B N 1
ATOM 5645 C CA . THR B 1 123 ? 2.25 16.969 20.234 1 98.38 123 THR B CA 1
ATOM 5646 C C . THR B 1 123 ? 2.225 16.031 21.453 1 98.38 123 THR B C 1
ATOM 5648 O O . THR B 1 123 ? 1.306 15.234 21.594 1 98.38 123 THR B O 1
ATOM 5651 N N . PRO B 1 124 ? 3.201 16.125 22.438 1 98.75 124 PRO B N 1
ATOM 5652 C CA . PRO B 1 124 ? 3.131 15.219 23.594 1 98.75 124 PRO B CA 1
ATOM 5653 C C . PRO B 1 124 ? 1.86 15.406 24.406 1 98.75 124 PRO B C 1
ATOM 5655 O O . PRO B 1 124 ? 1.215 14.43 24.797 1 98.75 124 PRO B O 1
ATOM 5658 N N . GLY B 1 125 ? 1.531 16.703 24.641 1 98.75 125 GLY B N 1
ATOM 5659 C CA . GLY B 1 125 ? 0.31 16.969 25.375 1 98.75 125 GLY B CA 1
ATOM 5660 C C . GLY B 1 125 ? -0.941 16.5 24.656 1 98.75 125 GLY B C 1
ATOM 5661 O O . GLY B 1 125 ? -1.859 15.969 25.297 1 98.75 125 GLY B O 1
ATOM 5662 N N . GLY B 1 126 ? -0.976 16.781 23.328 1 98.81 126 GLY B N 1
ATOM 5663 C CA . GLY B 1 126 ? -2.105 16.312 22.547 1 98.81 126 GLY B CA 1
ATOM 5664 C C . GLY B 1 126 ? -2.287 14.805 22.594 1 98.81 126 GLY B C 1
ATOM 5665 O O . GLY B 1 126 ? -3.396 14.32 22.828 1 98.81 126 GLY B O 1
ATOM 5666 N N . LEU B 1 127 ? -1.219 14.07 22.422 1 98.88 127 LEU B N 1
ATOM 5667 C CA . LEU B 1 127 ? -1.249 12.617 22.453 1 98.88 127 LEU B CA 1
ATOM 5668 C C . LEU B 1 127 ? -1.751 12.109 23.812 1 98.88 127 LEU B C 1
ATOM 5670 O O . LEU B 1 127 ? -2.666 11.289 23.859 1 98.88 127 LEU B O 1
ATOM 5674 N N . MET B 1 128 ? -1.177 12.602 24.844 1 98.94 128 MET B N 1
ATOM 5675 C CA . MET B 1 128 ? -1.5 12.109 26.188 1 98.94 128 MET B CA 1
ATOM 5676 C C . MET B 1 128 ? -2.92 12.492 26.578 1 98.94 128 MET B C 1
ATOM 5678 O O . MET B 1 128 ? -3.607 11.734 27.266 1 98.94 128 MET B O 1
ATOM 5682 N N . THR B 1 129 ? -3.385 13.688 26.125 1 98.94 129 THR B N 1
ATOM 5683 C CA . THR B 1 129 ? -4.758 14.086 26.406 1 98.94 129 THR B CA 1
ATOM 5684 C C . THR B 1 129 ? -5.746 13.195 25.656 1 98.94 129 THR B C 1
ATOM 5686 O O . THR B 1 129 ? -6.727 12.727 26.219 1 98.94 129 THR B O 1
ATOM 5689 N N . MET B 1 130 ? -5.539 12.969 24.375 1 98.94 130 MET B N 1
ATOM 5690 C CA . MET B 1 130 ? -6.395 12.07 23.609 1 98.94 130 MET B CA 1
ATOM 5691 C C . MET B 1 130 ? -6.461 10.695 24.266 1 98.94 130 MET B C 1
ATOM 5693 O O . MET B 1 130 ? -7.547 10.133 24.422 1 98.94 130 MET B O 1
ATOM 5697 N N . LEU B 1 131 ? -5.309 10.188 24.609 1 98.94 131 LEU B N 1
ATOM 5698 C CA . LEU B 1 131 ? -5.223 8.859 25.203 1 98.94 131 LEU B CA 1
ATOM 5699 C C . LEU B 1 131 ? -5.957 8.812 26.547 1 98.94 131 LEU B C 1
ATOM 5701 O O . LEU B 1 131 ? -6.738 7.895 26.797 1 98.94 131 LEU B O 1
ATOM 5705 N N . ALA B 1 132 ? -5.68 9.82 27.406 1 98.94 132 ALA B N 1
ATOM 5706 C CA . ALA B 1 132 ? -6.246 9.852 28.75 1 98.94 132 ALA B CA 1
ATOM 5707 C C . ALA B 1 132 ? -7.77 9.969 28.703 1 98.94 132 ALA B C 1
ATOM 5709 O O . ALA B 1 132 ? -8.469 9.305 29.469 1 98.94 132 ALA B O 1
ATOM 5710 N N . GLU B 1 133 ? -8.234 10.789 27.859 1 98.81 133 GLU B N 1
ATOM 5711 C CA . GLU B 1 133 ? -9.648 11.148 27.875 1 98.81 133 GLU B CA 1
ATOM 5712 C C . GLU B 1 133 ? -10.477 10.148 27.078 1 98.81 133 GLU B C 1
ATOM 5714 O O . GLU B 1 133 ? -11.641 9.891 27.406 1 98.81 133 GLU B O 1
ATOM 5719 N N . PHE B 1 134 ? -9.875 9.555 26 1 98.75 134 PHE B N 1
ATOM 5720 C CA . PHE B 1 134 ? -10.734 8.836 25.062 1 98.75 134 PHE B CA 1
ATOM 5721 C C . PHE B 1 134 ? -10.156 7.465 24.734 1 98.75 134 PHE B C 1
ATOM 5723 O O . PHE B 1 134 ? -10.828 6.629 24.125 1 98.75 134 PHE B O 1
ATOM 5730 N N . GLY B 1 135 ? -8.891 7.234 25.078 1 98.75 135 GLY B N 1
ATOM 5731 C CA . GLY B 1 135 ? -8.266 5.941 24.859 1 98.75 135 GLY B CA 1
ATOM 5732 C C . GLY B 1 135 ? -8.594 4.926 25.938 1 98.75 135 GLY B C 1
ATOM 5733 O O . GLY B 1 135 ? -9.352 5.215 26.859 1 98.75 135 GLY B O 1
ATOM 5734 N N . THR B 1 136 ? -8.039 3.711 25.766 1 98.81 136 THR B N 1
ATOM 5735 C CA . THR B 1 136 ? -8.281 2.629 26.719 1 98.81 136 THR B CA 1
ATOM 5736 C C . THR B 1 136 ? -6.969 2.023 27.203 1 98.81 136 THR B C 1
ATOM 5738 O O . THR B 1 136 ? -6.934 1.328 28.219 1 98.81 136 THR B O 1
ATOM 5741 N N . MET B 1 137 ? -5.926 2.295 26.5 1 98.81 137 MET B N 1
ATOM 5742 C CA . MET B 1 137 ? -4.648 1.652 26.781 1 98.81 137 MET B CA 1
ATOM 5743 C C . MET B 1 137 ? -3.746 2.568 27.609 1 98.81 137 MET B C 1
ATOM 5745 O O . MET B 1 137 ? -4.066 3.742 27.797 1 98.81 137 MET B O 1
ATOM 5749 N N . SER B 1 138 ? -2.631 2.041 28.125 1 98.88 138 SER B N 1
ATOM 5750 C CA . SER B 1 138 ? -1.645 2.824 28.859 1 98.88 138 SER B CA 1
ATOM 5751 C C . SER B 1 138 ? -0.72 3.582 27.922 1 98.88 138 SER B C 1
ATOM 5753 O O . SER B 1 138 ? -0.661 3.277 26.719 1 98.88 138 SER B O 1
ATOM 5755 N N . LEU B 1 139 ? -0.074 4.539 28.469 1 98.94 139 LEU B N 1
ATOM 5756 C CA . LEU B 1 139 ? 0.941 5.27 27.719 1 98.94 139 LEU B CA 1
ATOM 5757 C C . LEU B 1 139 ? 2.068 4.336 27.281 1 98.94 139 LEU B C 1
ATOM 5759 O O . LEU B 1 139 ? 2.57 4.449 26.156 1 98.94 139 LEU B O 1
ATOM 5763 N N . GLU B 1 140 ? 2.453 3.434 28.156 1 98.88 140 GLU B N 1
ATOM 5764 C CA . GLU B 1 140 ? 3.482 2.441 27.844 1 98.88 140 GLU B CA 1
ATOM 5765 C C . GLU B 1 140 ? 3.123 1.638 26.609 1 98.88 140 GLU B C 1
ATOM 5767 O O . GLU B 1 140 ? 3.961 1.443 25.719 1 98.88 140 GLU B O 1
ATOM 5772 N N . GLN B 1 141 ? 1.898 1.183 26.531 1 98.75 141 GLN B N 1
ATOM 5773 C CA . GLN B 1 141 ? 1.455 0.363 25.406 1 98.75 141 GLN B CA 1
ATOM 5774 C C . GLN B 1 141 ? 1.482 1.156 24.109 1 98.75 141 GLN B C 1
ATOM 5776 O O . GLN B 1 141 ? 1.991 0.674 23.094 1 98.75 141 GLN B O 1
ATOM 5781 N N . VAL B 1 142 ? 0.979 2.402 24.109 1 98.81 142 VAL B N 1
ATOM 5782 C CA . VAL B 1 142 ? 0.803 3.141 22.859 1 98.81 142 VAL B CA 1
ATOM 5783 C C . VAL B 1 142 ? 2.148 3.689 22.391 1 98.81 142 VAL B C 1
ATOM 5785 O O . VAL B 1 142 ? 2.355 3.9 21.188 1 98.81 142 VAL B O 1
ATOM 5788 N N . LEU B 1 143 ? 3.154 3.879 23.312 1 98.88 143 LEU B N 1
ATOM 5789 C CA . LEU B 1 143 ? 4.449 4.438 22.938 1 98.88 143 LEU B CA 1
ATOM 5790 C C . LEU B 1 143 ? 5.426 3.332 22.547 1 98.88 143 LEU B C 1
ATOM 5792 O O . LEU B 1 143 ? 6.477 3.604 21.969 1 98.88 143 LEU B O 1
ATOM 5796 N N . ALA B 1 144 ? 5.086 2.08 22.781 1 98.88 144 ALA B N 1
ATOM 5797 C CA . ALA B 1 144 ? 6.012 0.962 22.625 1 98.88 144 ALA B CA 1
ATOM 5798 C C . ALA B 1 144 ? 6.574 0.909 21.219 1 98.88 144 ALA B C 1
ATOM 5800 O O . ALA B 1 144 ? 7.785 0.787 21.016 1 98.88 144 ALA B O 1
ATOM 5801 N N . PRO B 1 145 ? 5.719 1.019 20.203 1 98.81 145 PRO B N 1
ATOM 5802 C CA . PRO B 1 145 ? 6.297 0.97 18.844 1 98.81 145 PRO B CA 1
ATOM 5803 C C . PRO B 1 145 ? 7.273 2.115 18.578 1 98.81 145 PRO B C 1
ATOM 5805 O O . PRO B 1 145 ? 8.344 1.898 18.016 1 98.81 145 PRO B O 1
ATOM 5808 N N . ALA B 1 146 ? 6.922 3.303 18.953 1 98.88 146 ALA B N 1
ATOM 5809 C CA . ALA B 1 146 ? 7.781 4.465 18.734 1 98.88 146 ALA B CA 1
ATOM 5810 C C . ALA B 1 146 ? 9.094 4.324 19.484 1 98.88 146 ALA B C 1
ATOM 5812 O O . ALA B 1 146 ? 10.148 4.75 19 1 98.88 146 ALA B O 1
ATOM 5813 N N . MET B 1 147 ? 9.016 3.818 20.719 1 98.88 147 MET B N 1
ATOM 5814 C CA . MET B 1 147 ? 10.227 3.623 21.516 1 98.88 147 MET B CA 1
ATOM 5815 C C . MET B 1 147 ? 11.148 2.598 20.859 1 98.88 147 MET B C 1
ATOM 5817 O O . MET B 1 147 ? 12.367 2.779 20.844 1 98.88 147 MET B O 1
ATOM 5821 N N . GLU B 1 148 ? 10.57 1.543 20.359 1 98.69 148 GLU B N 1
ATOM 5822 C CA . GLU B 1 148 ? 11.383 0.583 19.625 1 98.69 148 GLU B CA 1
ATOM 5823 C C . GLU B 1 148 ? 12.039 1.236 18.406 1 98.69 148 GLU B C 1
ATOM 5825 O O . GLU B 1 148 ? 13.211 0.994 18.125 1 98.69 148 GLU B O 1
ATOM 5830 N N . MET B 1 149 ? 11.289 2.027 17.719 1 98.62 149 MET B N 1
ATOM 5831 C CA . MET B 1 149 ? 11.82 2.729 16.547 1 98.62 149 MET B CA 1
ATOM 5832 C C . MET B 1 149 ? 12.945 3.674 16.953 1 98.62 149 MET B C 1
ATOM 5834 O O . MET B 1 149 ? 13.938 3.799 16.234 1 98.62 149 MET B O 1
ATOM 5838 N N . ALA B 1 150 ? 12.766 4.363 18.031 1 98.81 150 ALA B N 1
ATOM 5839 C CA . ALA B 1 150 ? 13.797 5.293 18.484 1 98.81 150 ALA B CA 1
ATOM 5840 C C . ALA B 1 150 ? 15.125 4.574 18.719 1 98.81 150 ALA B C 1
ATOM 5842 O O . ALA B 1 150 ? 16.203 5.156 18.531 1 98.81 150 ALA B O 1
ATOM 5843 N N . LYS B 1 151 ? 15.055 3.305 19.109 1 98.69 151 LYS B N 1
ATOM 5844 C CA . LYS B 1 151 ? 16.266 2.502 19.281 1 98.69 151 LYS B CA 1
ATOM 5845 C C . LYS B 1 151 ? 16.922 2.197 17.938 1 98.69 151 LYS B C 1
ATOM 5847 O O . LYS B 1 151 ? 18.109 1.842 17.891 1 98.69 151 LYS B O 1
ATOM 5852 N N . GLY B 1 152 ? 16.078 2.195 16.906 1 98.44 152 GLY B N 1
ATOM 5853 C CA . GLY B 1 152 ? 16.609 2.02 15.57 1 98.44 152 GLY B CA 1
ATOM 5854 C C . GLY B 1 152 ? 15.578 1.506 14.578 1 98.44 152 GLY B C 1
ATOM 5855 O O . GLY B 1 152 ? 14.906 0.504 14.844 1 98.44 152 GLY B O 1
ATOM 5856 N N . TYR B 1 153 ? 15.359 2.15 13.508 1 98.38 153 TYR B N 1
ATOM 5857 C CA . TYR B 1 153 ? 14.5 1.718 12.406 1 98.38 153 TYR B CA 1
ATOM 5858 C C . TYR B 1 153 ? 15.117 2.064 11.062 1 98.38 153 TYR B C 1
ATOM 5860 O O . TYR B 1 153 ? 15.93 2.984 10.961 1 98.38 153 TYR B O 1
ATOM 5868 N N . PRO B 1 154 ? 14.867 1.28 9.992 1 98.44 154 PRO B N 1
ATOM 5869 C CA . PRO B 1 154 ? 15.352 1.667 8.664 1 98.44 154 PRO B CA 1
ATOM 5870 C C . PRO B 1 154 ? 14.688 2.938 8.141 1 98.44 154 PRO B C 1
ATOM 5872 O O . PRO B 1 154 ? 13.492 2.938 7.852 1 98.44 154 PRO B O 1
ATOM 5875 N N . ILE B 1 155 ? 15.453 3.967 7.914 1 97.88 155 ILE B N 1
ATOM 5876 C CA . ILE B 1 155 ? 14.938 5.277 7.539 1 97.88 155 ILE B CA 1
ATOM 5877 C C . ILE B 1 155 ? 14.648 5.309 6.039 1 97.88 155 ILE B C 1
ATOM 5879 O O . ILE B 1 155 ? 15.406 4.746 5.246 1 97.88 155 ILE B O 1
ATOM 5883 N N . GLU B 1 156 ? 13.586 5.871 5.648 1 94.81 156 GLU B N 1
ATOM 5884 C CA . GLU B 1 156 ? 13.203 5.93 4.242 1 94.81 156 GLU B CA 1
ATOM 5885 C C . GLU B 1 156 ? 13.961 7.031 3.51 1 94.81 156 GLU B C 1
ATOM 5887 O O . GLU B 1 156 ? 14.508 7.938 4.137 1 94.81 156 GLU B O 1
ATOM 5892 N N . ALA B 1 157 ? 13.984 6.969 2.227 1 95 157 ALA B N 1
ATOM 5893 C CA . ALA B 1 157 ? 14.805 7.809 1.362 1 95 157 ALA B CA 1
ATOM 5894 C C . ALA B 1 157 ? 14.398 9.273 1.47 1 95 157 ALA B C 1
ATOM 5896 O O . ALA B 1 157 ? 15.25 10.164 1.468 1 95 157 ALA B O 1
ATOM 5897 N N . GLN B 1 158 ? 13.125 9.523 1.571 1 92.12 158 GLN B N 1
ATOM 5898 C CA . GLN B 1 158 ? 12.648 10.898 1.537 1 92.12 158 GLN B CA 1
ATOM 5899 C C . GLN B 1 158 ? 13.219 11.711 2.699 1 92.12 158 GLN B C 1
ATOM 5901 O O . GLN B 1 158 ? 13.805 12.773 2.494 1 92.12 158 GLN B O 1
ATOM 5906 N N . THR B 1 159 ? 13.039 11.188 3.881 1 94.69 159 THR B N 1
ATOM 5907 C CA . THR B 1 159 ? 13.531 11.883 5.059 1 94.69 159 THR B CA 1
ATOM 5908 C C . THR B 1 159 ? 15.062 11.93 5.055 1 94.69 159 THR B C 1
ATOM 5910 O O . THR B 1 159 ? 15.656 12.969 5.352 1 94.69 159 THR B O 1
ATOM 5913 N N . ALA B 1 160 ? 15.711 10.859 4.691 1 97 160 ALA B N 1
ATOM 5914 C CA . ALA B 1 160 ? 17.172 10.805 4.633 1 97 160 ALA B CA 1
ATOM 5915 C C . ALA B 1 160 ? 17.719 11.836 3.654 1 97 160 ALA B C 1
ATOM 5917 O O . ALA B 1 160 ? 18.688 12.531 3.957 1 97 160 ALA B O 1
ATOM 5918 N N . ASN B 1 161 ? 17.125 11.93 2.502 1 96.06 161 ASN B N 1
ATOM 5919 C CA . ASN B 1 161 ? 17.578 12.867 1.479 1 96.06 161 ASN B CA 1
ATOM 5920 C C . ASN B 1 161 ? 17.312 14.312 1.898 1 96.06 161 ASN B C 1
ATOM 5922 O O . ASN B 1 161 ? 18.078 15.211 1.555 1 96.06 161 ASN B O 1
ATOM 5926 N N . MET B 1 162 ? 16.219 14.508 2.6 1 95.12 162 MET B N 1
ATOM 5927 C CA . MET B 1 162 ? 15.938 15.844 3.117 1 95.12 162 MET B CA 1
ATOM 5928 C C . MET B 1 162 ? 17 16.266 4.121 1 95.12 162 MET B C 1
ATOM 5930 O O . MET B 1 162 ? 17.469 17.406 4.098 1 95.12 162 MET B O 1
ATOM 5934 N N . ILE B 1 163 ? 17.391 15.383 5.004 1 97.88 163 ILE B N 1
ATOM 5935 C CA . ILE B 1 163 ? 18.453 15.664 5.965 1 97.88 163 ILE B CA 1
ATOM 5936 C C . ILE B 1 163 ? 19.734 16.047 5.219 1 97.88 163 ILE B C 1
ATOM 5938 O O . ILE B 1 163 ? 20.359 17.047 5.547 1 97.88 163 ILE B O 1
ATOM 5942 N N . GLU B 1 164 ? 20.031 15.266 4.199 1 98.31 164 GLU B N 1
ATOM 5943 C CA . GLU B 1 164 ? 21.266 15.523 3.441 1 98.31 164 GLU B CA 1
ATOM 5944 C C . GLU B 1 164 ? 21.203 16.875 2.729 1 98.31 164 GLU B C 1
ATOM 5946 O O . GLU B 1 164 ? 22.188 17.609 2.721 1 98.31 164 GLU B O 1
ATOM 5951 N N . SER B 1 165 ? 20.109 17.188 2.164 1 96.31 165 SER B N 1
ATOM 5952 C CA . SER B 1 165 ? 19.969 18.406 1.375 1 96.31 165 S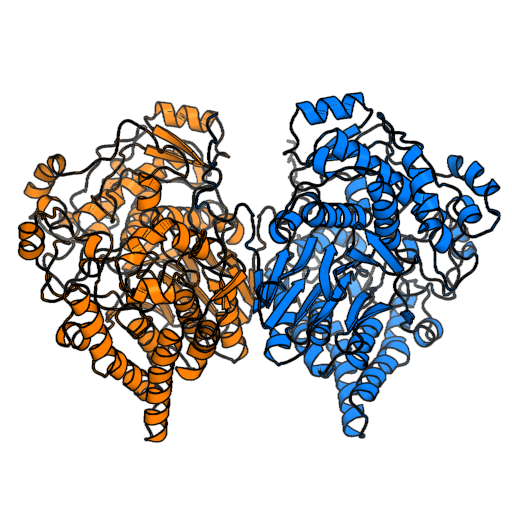ER B CA 1
ATOM 5953 C C . SER B 1 165 ? 20.031 19.641 2.26 1 96.31 165 SER B C 1
ATOM 5955 O O . SER B 1 165 ? 20.375 20.734 1.789 1 96.31 165 SER B O 1
ATOM 5957 N N . ARG B 1 166 ? 19.703 19.484 3.545 1 96.94 166 ARG B N 1
ATOM 5958 C CA . ARG B 1 166 ? 19.656 20.625 4.457 1 96.94 166 ARG B CA 1
ATOM 5959 C C . ARG B 1 166 ? 20.781 20.547 5.492 1 96.94 166 ARG B C 1
ATOM 5961 O O . ARG B 1 166 ? 20.719 21.203 6.531 1 96.94 166 ARG B O 1
ATOM 5968 N N . LYS B 1 167 ? 21.766 19.797 5.219 1 97.88 167 LYS B N 1
ATOM 5969 C CA . LYS B 1 167 ? 22.797 19.469 6.207 1 97.88 167 LYS B CA 1
ATOM 5970 C C . LYS B 1 167 ? 23.547 20.719 6.656 1 97.88 167 LYS B C 1
ATOM 5972 O O . LYS B 1 167 ? 23.984 20.812 7.809 1 97.88 167 LYS B O 1
ATOM 5977 N N . ASP B 1 168 ? 23.766 21.75 5.793 1 97.94 168 ASP B N 1
ATOM 5978 C CA . ASP B 1 168 ? 24.516 22.953 6.176 1 97.94 168 ASP B CA 1
ATOM 5979 C C . ASP B 1 168 ? 23.781 23.719 7.277 1 97.94 168 ASP B C 1
ATOM 5981 O O . ASP B 1 168 ? 24.406 24.203 8.227 1 97.94 168 ASP B O 1
ATOM 5985 N N . LEU B 1 169 ? 22.484 23.828 7.121 1 97.62 169 LEU B N 1
ATOM 5986 C CA . LEU B 1 169 ? 21.688 24.484 8.156 1 97.62 169 LEU B CA 1
ATOM 5987 C C . LEU B 1 169 ? 21.672 23.641 9.43 1 97.62 169 LEU B C 1
ATOM 5989 O O . LEU B 1 169 ? 21.766 24.188 10.539 1 97.62 169 LEU B O 1
ATOM 5993 N N . ILE B 1 170 ? 21.531 22.359 9.305 1 98.38 170 ILE B N 1
ATOM 5994 C CA . ILE B 1 170 ? 21.484 21.438 10.43 1 98.38 170 ILE B CA 1
ATOM 5995 C C . ILE B 1 170 ? 22.75 21.547 11.258 1 98.38 170 ILE B C 1
ATOM 5997 O O . ILE B 1 170 ? 22.719 21.484 12.484 1 98.38 170 ILE B O 1
ATOM 6001 N N . LYS B 1 171 ? 23.828 21.797 10.633 1 98.12 171 LYS B N 1
ATOM 6002 C CA . LYS B 1 171 ? 25.125 21.844 11.289 1 98.12 171 LYS B CA 1
ATOM 6003 C C . LYS B 1 171 ? 25.234 23.062 12.195 1 98.12 171 LYS B C 1
ATOM 6005 O O . LYS B 1 171 ? 26.094 23.125 13.078 1 98.12 171 LYS B O 1
ATOM 6010 N N . GLU B 1 172 ? 24.391 24.031 12.039 1 97.88 172 GLU B N 1
ATOM 6011 C CA . GLU B 1 172 ? 24.391 25.203 12.891 1 97.88 172 GLU B CA 1
ATOM 6012 C C . GLU B 1 172 ? 23.844 24.891 14.281 1 97.88 172 GLU B C 1
ATOM 6014 O O . GLU B 1 172 ? 24.031 25.656 15.219 1 97.88 172 GLU B O 1
ATOM 6019 N N . TRP B 1 173 ? 23.219 23.812 14.453 1 98.44 173 TRP B N 1
ATOM 6020 C CA . TRP B 1 173 ? 22.578 23.422 15.703 1 98.44 173 TRP B CA 1
ATOM 6021 C C . TRP B 1 173 ? 23.203 22.156 16.281 1 98.44 173 TRP B C 1
ATOM 6023 O O . TRP B 1 173 ? 22.953 21.062 15.773 1 98.44 173 TRP B O 1
ATOM 6033 N N . PRO B 1 174 ? 23.828 22.266 17.391 1 98.44 174 PRO B N 1
ATOM 6034 C CA . PRO B 1 174 ? 24.688 21.188 17.859 1 98.44 174 PRO B CA 1
ATOM 6035 C C . PRO B 1 174 ? 23.922 19.891 18.125 1 98.44 174 PRO B C 1
ATOM 6037 O O . PRO B 1 174 ? 24.406 18.797 17.797 1 98.44 174 PRO B O 1
ATOM 6040 N N . TYR B 1 175 ? 22.781 19.938 18.703 1 98.56 175 TYR B N 1
ATOM 6041 C CA . TYR B 1 175 ? 22.031 18.734 19.047 1 98.56 175 TYR B CA 1
ATOM 6042 C C . TYR B 1 175 ? 21.438 18.109 17.797 1 98.56 175 TYR B C 1
ATOM 6044 O O . TYR B 1 175 ? 21.344 16.875 17.703 1 98.56 175 TYR B O 1
ATOM 6052 N N . SER B 1 176 ? 21.031 18.922 16.797 1 98.69 176 SER B N 1
ATOM 6053 C CA . SER B 1 176 ? 20.531 18.438 15.523 1 98.69 176 SER B CA 1
ATOM 6054 C C . SER B 1 176 ? 21.641 17.734 14.734 1 98.69 176 SER B C 1
ATOM 6056 O O . SER B 1 176 ? 21.406 16.656 14.172 1 98.69 176 SER B O 1
ATOM 6058 N N . LYS B 1 177 ? 22.781 18.375 14.719 1 98.5 177 LYS B N 1
ATOM 6059 C CA . LYS B 1 177 ? 23.938 17.812 14.039 1 98.5 177 LYS B CA 1
ATOM 6060 C C . LYS B 1 177 ? 24.25 16.422 14.57 1 98.5 177 LYS B C 1
ATOM 6062 O O . LYS B 1 177 ? 24.5 15.492 13.789 1 98.5 177 LYS B O 1
ATOM 6067 N N . LYS B 1 178 ? 24.172 16.266 15.859 1 98.19 178 LYS B N 1
ATOM 6068 C CA . LYS B 1 178 ? 24.484 15.016 16.547 1 98.19 178 LYS B CA 1
ATOM 6069 C C . LYS B 1 178 ? 23.531 13.898 16.109 1 98.19 178 LYS B C 1
ATOM 6071 O O . LYS B 1 178 ? 23.953 12.758 15.914 1 98.19 178 LYS B O 1
ATOM 6076 N N . VAL B 1 179 ? 22.297 14.195 15.891 1 98.38 179 VAL B N 1
ATOM 6077 C CA . VAL B 1 179 ? 21.281 13.188 15.648 1 98.38 179 VAL B CA 1
ATOM 6078 C C . VAL B 1 179 ? 21.156 12.914 14.156 1 98.38 179 VAL B C 1
ATOM 6080 O O . VAL B 1 179 ? 21.094 11.766 13.727 1 98.38 179 VAL B O 1
ATOM 6083 N N . PHE B 1 180 ? 21.172 13.938 13.289 1 98.69 180 PHE B N 1
ATOM 6084 C CA . PHE B 1 180 ? 20.766 13.82 11.898 1 98.69 180 PHE B CA 1
ATOM 6085 C C . PHE B 1 180 ? 21.938 13.445 11.008 1 98.69 180 PHE B C 1
ATOM 6087 O O . PHE B 1 180 ? 21.766 12.945 9.898 1 98.69 180 PHE B O 1
ATOM 6094 N N . LEU B 1 181 ? 23.172 13.695 11.477 1 98.69 181 LEU B N 1
ATOM 6095 C CA . LEU B 1 181 ? 24.328 13.5 10.609 1 98.69 181 LEU B CA 1
ATOM 6096 C C . LEU B 1 181 ? 25.281 12.461 11.203 1 98.69 181 LEU B C 1
ATOM 6098 O O . LEU B 1 181 ? 26.406 12.781 11.562 1 98.69 181 LEU B O 1
ATOM 6102 N N . PRO B 1 182 ? 24.844 11.234 11.148 1 98.19 182 PRO B N 1
ATOM 6103 C CA . PRO B 1 182 ? 25.656 10.172 11.742 1 98.19 182 PRO B CA 1
ATOM 6104 C C . PRO B 1 182 ? 26.953 9.938 10.984 1 98.19 182 PRO B C 1
ATOM 6106 O O . PRO B 1 182 ? 27.875 9.32 11.516 1 98.19 182 PRO B O 1
ATOM 6109 N N . HIS B 1 183 ? 27.125 10.438 9.773 1 98.5 183 HIS B N 1
ATOM 6110 C CA . HIS B 1 183 ? 28.328 10.227 8.977 1 98.5 183 HIS B CA 1
ATOM 6111 C C . HIS B 1 183 ? 29.078 11.539 8.75 1 98.5 183 HIS B C 1
ATOM 6113 O O . HIS B 1 183 ? 29.547 11.812 7.637 1 98.5 183 HIS B O 1
ATOM 6119 N N . LEU B 1 184 ? 29.156 12.344 9.781 1 97.88 184 LEU B N 1
ATOM 6120 C CA . LEU B 1 184 ? 29.766 13.664 9.703 1 97.88 184 LEU B CA 1
ATOM 6121 C C . LEU B 1 184 ? 31.172 13.57 9.102 1 97.88 184 LEU B C 1
ATOM 6123 O O . LEU B 1 184 ? 31.969 12.727 9.508 1 97.88 184 LEU B O 1
ATOM 6127 N N . GLY B 1 185 ? 31.469 14.406 8.133 1 97.38 185 GLY B N 1
ATOM 6128 C CA . GLY B 1 185 ? 32.781 14.477 7.523 1 97.38 185 GLY B CA 1
ATOM 6129 C C . GLY B 1 185 ? 32.906 13.648 6.254 1 97.38 185 GLY B C 1
ATOM 6130 O O . GLY B 1 185 ? 33.844 13.812 5.484 1 97.38 185 GLY B O 1
ATOM 6131 N N . GLN B 1 186 ? 31.922 12.812 6.039 1 98 186 GLN B N 1
ATOM 6132 C CA . GLN B 1 186 ? 31.906 12.039 4.805 1 98 186 GLN B CA 1
ATOM 6133 C C . GLN B 1 186 ? 31.203 12.797 3.689 1 98 186 GLN B C 1
ATOM 6135 O O . GLN B 1 186 ? 30.656 13.891 3.916 1 98 186 GLN B O 1
ATOM 6140 N N . GLU B 1 187 ? 31.297 12.258 2.457 1 96.94 187 GLU B N 1
ATOM 6141 C CA . GLU B 1 187 ? 30.609 12.883 1.334 1 96.94 187 GLU B CA 1
ATOM 6142 C C . GLU B 1 187 ? 29.109 13.023 1.613 1 96.94 187 GLU B C 1
ATOM 6144 O O . GLU B 1 187 ? 28.547 14.109 1.471 1 96.94 187 GLU B O 1
ATOM 6149 N N . ARG B 1 188 ? 28.516 11.922 1.973 1 97.69 188 ARG B N 1
ATOM 6150 C CA . ARG B 1 188 ? 27.172 11.961 2.533 1 97.69 188 ARG B CA 1
ATOM 6151 C C . ARG B 1 188 ? 27.203 11.891 4.055 1 97.69 188 ARG B C 1
ATOM 6153 O O . ARG B 1 188 ? 27.797 10.961 4.625 1 97.69 188 ARG B O 1
ATOM 6160 N N . GLU B 1 189 ? 26.594 12.867 4.633 1 98.69 189 GLU B N 1
ATOM 6161 C CA . GLU B 1 189 ? 26.672 12.938 6.09 1 98.69 189 GLU B CA 1
ATOM 6162 C C . GLU B 1 189 ? 25.406 12.398 6.734 1 98.69 189 GLU B C 1
ATOM 6164 O O . GLU B 1 189 ? 25.422 11.938 7.875 1 98.69 189 GLU B O 1
ATOM 6169 N N . ALA B 1 190 ? 24.219 12.477 5.996 1 98.69 190 ALA B N 1
ATOM 6170 C CA . ALA B 1 190 ? 22.922 11.953 6.453 1 98.69 190 ALA B CA 1
ATOM 6171 C C . ALA B 1 190 ? 22.859 10.438 6.301 1 98.69 190 ALA B C 1
ATOM 6173 O O . ALA B 1 190 ? 23.703 9.836 5.641 1 98.69 190 ALA B O 1
ATOM 6174 N N . PRO B 1 191 ? 21.906 9.797 6.945 1 98.44 191 PRO B N 1
ATOM 6175 C CA . PRO B 1 191 ? 21.719 8.367 6.715 1 98.44 191 PRO B CA 1
ATOM 6176 C C . PRO B 1 191 ? 21.375 8.039 5.262 1 98.44 191 PRO B C 1
ATOM 6178 O O . PRO B 1 191 ? 20.891 8.898 4.531 1 98.44 191 PRO B O 1
ATOM 6181 N N . HIS B 1 192 ? 21.703 6.84 4.871 1 97.25 192 HIS B N 1
ATOM 6182 C CA . HIS B 1 192 ? 21.25 6.301 3.596 1 97.25 192 HIS B CA 1
ATOM 6183 C C . HIS B 1 192 ? 19.859 5.688 3.721 1 97.25 192 HIS B C 1
ATOM 6185 O O . HIS B 1 192 ? 19.438 5.301 4.816 1 97.25 192 HIS B O 1
ATOM 6191 N N . ALA B 1 193 ? 19.141 5.629 2.611 1 95.94 193 ALA B N 1
ATOM 6192 C CA . ALA B 1 193 ? 17.859 4.922 2.615 1 95.94 193 ALA B CA 1
ATOM 6193 C C . ALA B 1 193 ? 18.016 3.49 3.123 1 95.94 193 ALA B C 1
ATOM 6195 O O . ALA B 1 193 ? 18.922 2.773 2.689 1 95.94 193 ALA B O 1
ATOM 6196 N N . GLY B 1 194 ? 17.203 3.121 4.051 1 96.94 194 GLY B N 1
ATOM 6197 C CA . GLY B 1 194 ? 17.234 1.768 4.578 1 96.94 194 GLY B CA 1
ATOM 6198 C C . GLY B 1 194 ? 18.203 1.604 5.738 1 96.94 194 GLY B C 1
ATOM 6199 O O . GLY B 1 194 ? 18.203 0.576 6.418 1 96.94 194 GLY B O 1
ATOM 6200 N N . GLU B 1 195 ? 19.031 2.607 6.039 1 98.25 195 GLU B N 1
ATOM 6201 C CA . GLU B 1 195 ? 19.969 2.555 7.156 1 98.25 195 GLU B CA 1
ATOM 6202 C C . GLU B 1 195 ? 19.234 2.621 8.492 1 98.25 195 GLU B C 1
ATOM 6204 O O . GLU B 1 195 ? 18.234 3.318 8.625 1 98.25 195 GLU B O 1
ATOM 6209 N N . ILE B 1 196 ? 19.703 1.875 9.492 1 98.62 196 ILE B N 1
ATOM 6210 C CA . ILE B 1 196 ? 19.109 1.903 10.828 1 98.62 196 ILE B CA 1
ATOM 6211 C C . ILE B 1 196 ? 19.406 3.246 11.492 1 98.62 196 ILE B C 1
ATOM 6213 O O . ILE B 1 196 ? 20.562 3.561 11.789 1 98.62 196 ILE B O 1
ATOM 6217 N N . PHE B 1 197 ? 18.422 4.043 11.672 1 98.69 197 PHE B N 1
ATOM 6218 C CA . PHE B 1 197 ? 18.484 5.371 12.273 1 98.69 197 PHE B CA 1
ATOM 6219 C C . PHE B 1 197 ? 18.172 5.316 13.758 1 98.69 197 PHE B C 1
ATOM 6221 O O . PHE B 1 197 ? 17.062 4.941 14.141 1 98.69 197 PHE B O 1
ATOM 6228 N N . VAL B 1 198 ? 19.125 5.688 14.617 1 98.62 198 VAL B N 1
ATOM 6229 C CA . VAL B 1 198 ? 19.016 5.539 16.062 1 98.62 198 VAL B CA 1
ATOM 6230 C C . VAL B 1 198 ? 18.844 6.91 16.719 1 98.62 198 VAL B C 1
ATOM 6232 O O . VAL B 1 198 ? 19.547 7.863 16.359 1 98.62 198 VAL B O 1
ATOM 6235 N N . GLN B 1 199 ? 17.922 7.039 17.609 1 98.69 199 GLN B N 1
ATOM 6236 C CA . GLN B 1 199 ? 17.641 8.273 18.344 1 98.69 199 GLN B CA 1
ATOM 6237 C C . GLN B 1 199 ? 17.641 8.031 19.844 1 98.69 199 GLN B C 1
ATOM 6239 O O . GLN B 1 199 ? 16.578 8.109 20.484 1 98.69 199 GLN B O 1
ATOM 6244 N N . GLU B 1 200 ? 18.781 7.93 20.406 1 98.56 200 GLU B N 1
ATOM 6245 C CA . GLU B 1 200 ? 18.969 7.523 21.797 1 98.56 200 GLU B CA 1
ATOM 6246 C C . GLU B 1 200 ? 18.344 8.539 22.75 1 98.56 200 GLU B C 1
ATOM 6248 O O . GLU B 1 200 ? 17.672 8.164 23.719 1 98.56 200 GLU B O 1
ATOM 6253 N N . ASP B 1 201 ? 18.578 9.828 22.547 1 98.75 201 ASP B N 1
ATOM 6254 C CA . ASP B 1 201 ? 18.031 10.852 23.422 1 98.75 201 ASP B CA 1
ATOM 6255 C C . ASP B 1 201 ? 16.5 10.82 23.422 1 98.75 201 ASP B C 1
ATOM 6257 O O . ASP B 1 201 ? 15.875 11 24.469 1 98.75 201 ASP B O 1
ATOM 6261 N N . LEU B 1 202 ? 15.922 10.617 22.25 1 98.88 202 LEU B N 1
ATOM 6262 C CA . LEU B 1 202 ? 14.461 10.523 22.172 1 98.88 202 LEU B CA 1
ATOM 6263 C C . LEU B 1 202 ? 13.961 9.312 22.938 1 98.88 202 LEU B C 1
ATOM 6265 O O . LEU B 1 202 ? 12.961 9.398 23.656 1 98.88 202 LEU B O 1
ATOM 6269 N N . TYR B 1 203 ? 14.641 8.133 22.797 1 98.81 203 TYR B N 1
ATOM 6270 C CA . TYR B 1 203 ? 14.266 6.938 23.547 1 98.81 203 TYR B CA 1
ATOM 6271 C C . TYR B 1 203 ? 14.234 7.215 25.031 1 98.81 203 TYR B C 1
ATOM 6273 O O . TYR B 1 203 ? 13.281 6.836 25.719 1 98.81 203 TYR B O 1
ATOM 6281 N N . GLN B 1 204 ? 15.281 7.91 25.5 1 98.88 204 GLN B N 1
ATOM 6282 C CA . GLN B 1 204 ? 15.383 8.203 26.922 1 98.88 204 GLN B CA 1
ATOM 6283 C C . GLN B 1 204 ? 14.266 9.141 27.375 1 98.88 204 GLN B C 1
ATOM 6285 O O . GLN B 1 204 ? 13.727 8.984 28.484 1 98.88 204 GLN B O 1
ATOM 6290 N N . THR B 1 205 ? 13.969 10.086 26.578 1 98.94 205 THR B N 1
ATOM 6291 C CA . THR B 1 205 ? 12.891 11.016 26.906 1 98.94 205 THR B CA 1
ATOM 6292 C C . THR B 1 205 ? 11.555 10.281 26.984 1 98.94 205 THR B C 1
ATOM 6294 O O . THR B 1 205 ? 10.789 10.484 27.938 1 98.94 205 THR B O 1
ATOM 6297 N N . LEU B 1 206 ? 11.219 9.422 26.031 1 98.94 206 LEU B N 1
ATOM 6298 C CA . LEU B 1 206 ? 9.977 8.656 26.047 1 98.94 206 LEU B CA 1
ATOM 6299 C C . LEU B 1 206 ? 9.945 7.695 27.234 1 98.94 206 LEU B C 1
ATOM 6301 O O . LEU B 1 206 ? 8.898 7.477 27.828 1 98.94 206 LEU B O 1
ATOM 6305 N N . LYS B 1 207 ? 11.102 7.137 27.516 1 98.88 207 LYS B N 1
ATOM 6306 C CA . LYS B 1 207 ? 11.203 6.238 28.656 1 98.88 207 LYS B CA 1
ATOM 6307 C C . LYS B 1 207 ? 10.867 6.965 29.953 1 98.88 207 LYS B C 1
ATOM 6309 O O . LYS B 1 207 ? 10.234 6.391 30.844 1 98.88 207 LYS B O 1
ATOM 6314 N N . LYS B 1 208 ? 11.312 8.188 30.125 1 98.88 208 LYS B N 1
ATOM 6315 C CA . LYS B 1 208 ? 10.977 8.984 31.297 1 98.88 208 LYS B CA 1
ATOM 6316 C C . LYS B 1 208 ? 9.461 9.125 31.453 1 98.88 208 LYS B C 1
ATOM 6318 O O . LYS B 1 208 ? 8.945 9.07 32.562 1 98.88 208 LYS B O 1
ATOM 6323 N N . LEU B 1 209 ? 8.766 9.32 30.375 1 98.94 209 LEU B N 1
ATOM 6324 C CA . LEU B 1 209 ? 7.312 9.445 30.422 1 98.94 209 LEU B CA 1
ATOM 6325 C C . LEU B 1 209 ? 6.668 8.141 30.875 1 98.94 209 LEU B C 1
ATOM 6327 O O . LEU B 1 209 ? 5.789 8.141 31.734 1 98.94 209 LEU B O 1
ATOM 6331 N N . VAL B 1 210 ? 7.086 7.027 30.25 1 98.88 210 VAL B N 1
ATOM 6332 C CA . VAL B 1 210 ? 6.543 5.707 30.562 1 98.88 210 VAL B CA 1
ATOM 6333 C C . VAL B 1 210 ? 6.82 5.375 32.031 1 98.88 210 VAL B C 1
ATOM 6335 O O . VAL B 1 210 ? 5.945 4.867 32.719 1 98.88 210 VAL B O 1
ATOM 6338 N N . ASP B 1 211 ? 8.078 5.711 32.5 1 98.88 211 ASP B N 1
ATOM 6339 C CA . ASP B 1 211 ? 8.445 5.453 33.875 1 98.88 211 ASP B CA 1
ATOM 6340 C C . ASP B 1 211 ? 7.574 6.262 34.844 1 98.88 211 ASP B C 1
ATOM 6342 O O . ASP B 1 211 ? 7.184 5.766 35.906 1 98.88 211 ASP B O 1
ATOM 6346 N N . THR B 1 212 ? 7.324 7.453 34.5 1 98.94 212 THR B N 1
ATOM 6347 C CA . THR B 1 212 ? 6.477 8.297 35.344 1 98.94 212 THR B CA 1
ATOM 6348 C C . THR B 1 212 ? 5.066 7.723 35.438 1 98.94 212 THR B C 1
ATOM 6350 O O . THR B 1 212 ? 4.473 7.707 36.531 1 98.94 212 THR B O 1
ATOM 6353 N N . GLU B 1 213 ? 4.5 7.297 34.312 1 98.88 213 GLU B N 1
ATOM 6354 C CA . GLU B 1 213 ? 3.195 6.645 34.312 1 98.88 213 GLU B CA 1
ATOM 6355 C C . GLU B 1 213 ? 3.195 5.426 35.25 1 98.88 213 GLU B C 1
ATOM 6357 O O . GLU B 1 213 ? 2.287 5.258 36.062 1 98.88 213 GLU B O 1
ATOM 6362 N N . LYS B 1 214 ? 4.191 4.598 35.125 1 98.69 214 LYS B N 1
ATOM 6363 C CA . LYS B 1 214 ? 4.293 3.367 35.906 1 98.69 214 LYS B CA 1
ATOM 6364 C C . LYS B 1 214 ? 4.371 3.672 37.406 1 98.69 214 LYS B C 1
ATOM 6366 O O . LYS B 1 214 ? 3.758 2.98 38.219 1 98.69 214 LYS B O 1
ATOM 6371 N N . GLU B 1 215 ? 5.172 4.656 37.719 1 98.75 215 GLU B N 1
ATOM 6372 C CA . GLU B 1 215 ? 5.297 5.066 39.125 1 98.75 215 GLU B CA 1
ATOM 6373 C C . GLU B 1 215 ? 3.961 5.543 39.688 1 98.75 215 GLU B C 1
ATOM 6375 O O . GLU B 1 215 ? 3.6 5.203 40.812 1 98.75 215 GLU B O 1
ATOM 6380 N N . ALA B 1 216 ? 3.273 6.32 38.906 1 98.88 216 ALA B N 1
ATOM 6381 C CA . ALA B 1 216 ? 1.968 6.82 39.312 1 98.88 216 ALA B CA 1
ATOM 6382 C C . ALA B 1 216 ? 0.984 5.672 39.531 1 98.88 216 ALA B C 1
ATOM 6384 O O . ALA B 1 216 ? 0.218 5.668 40.5 1 98.88 216 ALA B O 1
ATOM 6385 N N . LEU B 1 217 ? 0.982 4.723 38.656 1 98.69 217 LEU B N 1
ATOM 6386 C CA . LEU B 1 217 ? 0.121 3.553 38.781 1 98.69 217 LEU B CA 1
ATOM 6387 C C . LEU B 1 217 ? 0.468 2.764 40.031 1 98.69 217 LEU B C 1
ATOM 6389 O O . LEU B 1 217 ? -0.424 2.309 40.75 1 98.69 217 LEU B O 1
ATOM 6393 N N . ALA B 1 218 ? 1.728 2.598 40.219 1 98.38 218 ALA B N 1
ATOM 6394 C CA . ALA B 1 218 ? 2.189 1.875 41.406 1 98.38 218 ALA B CA 1
ATOM 6395 C C . ALA B 1 218 ? 1.743 2.576 42.688 1 98.38 218 ALA B C 1
ATOM 6397 O O . ALA B 1 218 ? 1.571 1.935 43.719 1 98.38 218 ALA B O 1
ATOM 6398 N N . GLN B 1 219 ? 1.532 3.83 42.656 1 98.44 219 GLN B N 1
ATOM 6399 C CA . GLN B 1 219 ? 1.084 4.621 43.781 1 98.44 219 GLN B CA 1
ATOM 6400 C C . GLN B 1 219 ? -0.437 4.598 43.906 1 98.44 219 GLN B C 1
ATOM 6402 O O . GLN B 1 219 ? -1.008 5.285 44.75 1 98.44 219 GLN B O 1
ATOM 6407 N N . GLY B 1 220 ? -1.106 3.914 43.031 1 98.19 220 GLY B N 1
ATOM 6408 C CA . GLY B 1 220 ? -2.539 3.703 43.156 1 98.19 220 GLY B CA 1
ATOM 6409 C C . GLY B 1 220 ? -3.357 4.684 42.344 1 98.19 220 GLY B C 1
ATOM 6410 O O . GLY B 1 220 ? -4.582 4.734 42.469 1 98.19 220 GLY B O 1
ATOM 6411 N N . LYS B 1 221 ? -2.701 5.418 41.438 1 98.56 221 LYS B N 1
ATOM 6412 C CA . LYS B 1 221 ? -3.445 6.348 40.594 1 98.56 221 LYS B CA 1
ATOM 6413 C C . LYS B 1 221 ? -4.211 5.605 39.5 1 98.56 221 LYS B C 1
ATOM 6415 O O . LYS B 1 221 ? -3.861 4.473 39.125 1 98.56 221 LYS B O 1
ATOM 6420 N N . THR B 1 222 ? -5.27 6.301 39.062 1 98.62 222 THR B N 1
ATOM 6421 C CA . THR B 1 222 ? -6.008 5.75 37.938 1 98.62 222 THR B CA 1
ATOM 6422 C C . THR B 1 222 ? -5.191 5.867 36.656 1 98.62 222 THR B C 1
ATOM 6424 O O . THR B 1 222 ? -4.195 6.59 36.625 1 98.62 222 THR B O 1
ATOM 6427 N N . ARG B 1 223 ? -5.559 5.188 35.594 1 98.5 223 ARG B N 1
ATOM 6428 C CA . ARG B 1 223 ? -4.918 5.258 34.281 1 98.5 223 ARG B CA 1
ATOM 6429 C C . ARG B 1 223 ? -4.828 6.699 33.781 1 98.5 223 ARG B C 1
ATOM 6431 O O . ARG B 1 223 ? -3.775 7.141 33.344 1 98.5 223 ARG B O 1
ATOM 6438 N N . LYS B 1 224 ? -5.953 7.418 34 1 98.5 224 LYS B N 1
ATOM 6439 C CA . LYS B 1 224 ? -6.027 8.805 33.562 1 98.5 224 LYS B CA 1
ATOM 6440 C C . LYS B 1 224 ? -5.059 9.688 34.344 1 98.5 224 LYS B C 1
ATOM 6442 O O . LYS B 1 224 ? -4.316 10.477 33.75 1 98.5 224 LYS B O 1
ATOM 6447 N N . GLU B 1 225 ? -5.027 9.531 35.5 1 98.81 225 GLU B N 1
ATOM 6448 C CA . GLU B 1 225 ? -4.141 10.312 36.375 1 98.81 225 GLU B CA 1
ATOM 6449 C C . GLU B 1 225 ? -2.676 10.008 36.094 1 98.81 225 GLU B C 1
ATOM 6451 O O . GLU B 1 225 ? -1.829 10.898 36.125 1 98.81 225 GLU B O 1
ATOM 6456 N N . ALA B 1 226 ? -2.406 8.75 35.812 1 98.94 226 ALA B N 1
ATOM 6457 C CA . ALA B 1 226 ? -1.033 8.336 35.531 1 98.94 226 ALA B CA 1
ATOM 6458 C C . ALA B 1 226 ? -0.528 8.93 34.219 1 98.94 226 ALA B C 1
ATOM 6460 O O . ALA B 1 226 ? 0.632 9.336 34.125 1 98.94 226 ALA B O 1
ATOM 6461 N N . ILE B 1 227 ? -1.376 8.977 33.25 1 98.94 227 ILE B N 1
ATOM 6462 C CA . ILE B 1 227 ? -1.019 9.578 31.969 1 98.94 227 ILE B CA 1
ATOM 6463 C C . ILE B 1 227 ? -0.766 11.078 32.156 1 98.94 227 ILE B C 1
ATOM 6465 O O . ILE B 1 227 ? 0.197 11.625 31.625 1 98.94 227 ILE B O 1
ATOM 6469 N N . TYR B 1 228 ? -1.542 11.703 32.969 1 98.81 228 TYR B N 1
ATOM 6470 C CA . TYR B 1 228 ? -1.379 13.133 33.188 1 98.81 228 TYR B CA 1
ATOM 6471 C C . TYR B 1 228 ? -0.173 13.422 34.062 1 98.81 228 TYR B C 1
ATOM 6473 O O . TYR B 1 228 ? 0.386 14.516 34.031 1 98.81 228 TYR B O 1
ATOM 6481 N N . ALA B 1 229 ? 0.247 12.43 34.906 1 98.88 229 ALA B N 1
ATOM 6482 C CA . ALA B 1 229 ? 1.52 12.586 35.625 1 98.88 229 ALA B CA 1
ATOM 6483 C C . ALA B 1 229 ? 2.678 12.695 34.625 1 98.88 229 ALA B C 1
ATOM 6485 O O . ALA B 1 229 ? 3.598 13.492 34.844 1 98.88 229 ALA B O 1
ATOM 6486 N N . ALA B 1 230 ? 2.635 11.867 33.625 1 98.94 230 ALA B N 1
ATOM 6487 C CA . ALA B 1 230 ? 3.627 11.969 32.562 1 98.94 230 ALA B CA 1
ATOM 6488 C C . ALA B 1 230 ? 3.523 13.312 31.844 1 98.94 230 ALA B C 1
ATOM 6490 O O . ALA B 1 230 ? 4.543 13.922 31.5 1 98.94 230 ALA B O 1
ATOM 6491 N N . TYR B 1 231 ? 2.303 13.742 31.609 1 98.88 231 TYR B N 1
ATOM 6492 C CA . TYR B 1 231 ? 2.049 15.062 31.031 1 98.88 231 TYR B CA 1
ATOM 6493 C C . TYR B 1 231 ? 2.74 16.156 31.844 1 98.88 231 TYR B C 1
ATOM 6495 O O . TYR B 1 231 ? 3.445 17 31.281 1 98.88 231 TYR B O 1
ATOM 6503 N N . ASP B 1 232 ? 2.613 16.109 33.125 1 98.75 232 ASP B N 1
ATOM 6504 C CA . ASP B 1 232 ? 3.195 17.125 34 1 98.75 232 ASP B CA 1
ATOM 6505 C C . ASP B 1 232 ? 4.723 17.062 33.969 1 98.75 232 ASP B C 1
ATOM 6507 O O . ASP B 1 232 ? 5.391 18.094 34 1 98.75 232 ASP B O 1
ATOM 6511 N N . ARG B 1 233 ? 5.207 15.914 33.906 1 98.81 233 ARG B N 1
ATOM 6512 C CA . ARG B 1 233 ? 6.66 15.805 33.844 1 98.81 233 ARG B CA 1
ATOM 6513 C C . ARG B 1 233 ? 7.211 16.453 32.594 1 98.81 233 ARG B C 1
ATOM 6515 O O . ARG B 1 233 ? 8.266 17.094 32.625 1 98.81 233 ARG B O 1
ATOM 6522 N N . PHE B 1 234 ? 6.547 16.234 31.531 1 98.88 234 PHE B N 1
ATOM 6523 C CA . PHE B 1 234 ? 6.992 16.812 30.25 1 98.88 234 PHE B CA 1
ATOM 6524 C C . PHE B 1 234 ? 6.992 18.328 30.312 1 98.88 234 PHE B C 1
ATOM 6526 O O . PHE B 1 234 ? 7.918 18.984 29.828 1 98.88 234 PHE B O 1
ATOM 6533 N N . TYR B 1 235 ? 6.023 18.938 30.922 1 98.81 235 TYR B N 1
ATOM 6534 C CA . TYR B 1 235 ? 5.82 20.375 30.766 1 98.81 235 TYR B CA 1
ATOM 6535 C C . TYR B 1 235 ? 6.309 21.125 32 1 98.81 235 TYR B C 1
ATOM 6537 O O . TYR B 1 235 ? 6.488 22.344 31.969 1 98.81 235 TYR B O 1
ATOM 6545 N N . LYS B 1 236 ? 6.582 20.391 33.156 1 98.62 236 LYS B N 1
ATOM 6546 C CA . LYS B 1 236 ? 6.938 21.062 34.406 1 98.62 236 LYS B CA 1
ATOM 6547 C C . LYS B 1 236 ? 8.141 20.406 35.062 1 98.62 236 LYS B C 1
ATOM 6549 O O . LYS B 1 236 ? 8.719 20.953 36 1 98.62 236 LYS B O 1
ATOM 6554 N N . GLY B 1 237 ? 8.531 19.281 34.531 1 98.62 237 GLY B N 1
ATOM 6555 C CA . GLY B 1 237 ? 9.578 18.5 35.188 1 98.62 237 GLY B CA 1
ATOM 6556 C C . GLY B 1 237 ? 10.93 18.656 34.5 1 98.62 237 GLY B C 1
ATOM 6557 O O . GLY B 1 237 ? 11.25 19.719 33.969 1 98.62 237 GLY B O 1
ATOM 6558 N N . ASP B 1 238 ? 11.734 17.594 34.656 1 98.81 238 ASP B N 1
ATOM 6559 C CA . ASP B 1 238 ? 13.102 17.594 34.156 1 98.81 238 ASP B CA 1
ATOM 6560 C C . ASP B 1 238 ? 13.141 17.656 32.625 1 98.81 238 ASP B C 1
ATOM 6562 O O . ASP B 1 238 ? 14.086 18.203 32.062 1 98.81 238 ASP B O 1
ATOM 6566 N N . ILE B 1 239 ? 12.156 17.109 32 1 98.81 239 ILE B N 1
ATOM 6567 C CA . ILE B 1 239 ? 12.102 17.203 30.547 1 98.81 239 ILE B CA 1
ATOM 6568 C C . ILE B 1 239 ? 11.914 18.656 30.141 1 98.81 239 ILE B C 1
ATOM 6570 O O . ILE B 1 239 ? 12.594 19.141 29.219 1 98.81 239 ILE B O 1
ATOM 6574 N N . ALA B 1 240 ? 11.023 19.359 30.797 1 98.81 240 ALA B N 1
ATOM 6575 C CA . ALA B 1 240 ? 10.805 20.781 30.547 1 98.81 240 ALA B CA 1
ATOM 6576 C C . ALA B 1 240 ? 12.086 21.578 30.766 1 98.81 240 ALA B C 1
ATOM 6578 O O . ALA B 1 240 ? 12.414 22.469 29.969 1 98.81 240 ALA B O 1
ATOM 6579 N N . GLU B 1 241 ? 12.773 21.281 31.844 1 98.88 241 GLU B N 1
ATOM 6580 C CA . GLU B 1 241 ? 14.023 21.969 32.156 1 98.88 241 GLU B CA 1
ATOM 6581 C C . GLU B 1 241 ? 15.039 21.812 31.031 1 98.88 241 GLU B C 1
ATOM 6583 O O . GLU B 1 241 ? 15.688 22.781 30.641 1 98.88 241 GLU B O 1
ATOM 6588 N N . GLU B 1 242 ? 15.125 20.625 30.562 1 98.88 242 GLU B N 1
ATOM 6589 C CA . GLU B 1 242 ? 16.094 20.375 29.5 1 98.88 242 GLU B CA 1
ATOM 6590 C C . GLU B 1 242 ? 15.656 21.031 28.188 1 98.88 242 GLU B C 1
ATOM 6592 O O . GLU B 1 242 ? 16.5 21.547 27.438 1 98.88 242 GLU B O 1
ATOM 6597 N N . ILE B 1 243 ? 14.391 21.031 27.875 1 98.81 243 ILE B N 1
ATOM 6598 C CA . ILE B 1 243 ? 13.875 21.688 26.672 1 98.81 243 ILE B CA 1
ATOM 6599 C C . ILE B 1 243 ? 14.203 23.172 26.719 1 98.81 243 ILE B C 1
ATOM 6601 O O . ILE B 1 243 ? 14.727 23.734 25.766 1 98.81 243 ILE B O 1
ATOM 6605 N N . VAL B 1 244 ? 13.953 23.812 27.859 1 98.81 244 VAL B N 1
ATOM 6606 C CA . VAL B 1 244 ? 14.18 25.234 28 1 98.81 244 VAL B CA 1
ATOM 6607 C C . VAL B 1 244 ? 15.672 25.547 27.922 1 98.81 244 VAL B C 1
ATOM 6609 O O . VAL B 1 244 ? 16.094 26.453 27.203 1 98.81 244 VAL B O 1
ATOM 6612 N N . ARG B 1 245 ? 16.5 24.797 28.656 1 98.75 245 ARG B N 1
ATOM 6613 C CA . ARG B 1 245 ? 17.938 25 28.625 1 98.75 245 ARG B CA 1
ATOM 6614 C C . ARG B 1 245 ? 18.5 24.906 27.219 1 98.75 245 ARG B C 1
ATOM 6616 O O . ARG B 1 245 ? 19.219 25.781 26.75 1 98.75 245 ARG B O 1
ATOM 6623 N N . GLY B 1 246 ? 18.141 23.812 26.609 1 98.44 246 GLY B N 1
ATOM 6624 C CA . GLY B 1 246 ? 18.625 23.562 25.266 1 98.44 246 GLY B CA 1
ATOM 6625 C C . GLY B 1 246 ? 18.156 24.594 24.266 1 98.44 246 GLY B C 1
ATOM 6626 O O . GLY B 1 246 ? 18.922 25.016 23.375 1 98.44 246 GLY B O 1
ATOM 6627 N N . THR B 1 247 ? 16.891 25 24.312 1 98.44 247 THR B N 1
ATOM 6628 C CA . THR B 1 247 ? 16.328 25.984 23.406 1 98.44 247 THR B CA 1
ATOM 6629 C C . THR B 1 247 ? 17 27.344 23.594 1 98.44 247 THR B C 1
ATOM 6631 O O . THR B 1 247 ? 17.391 28 22.609 1 98.44 247 THR B O 1
ATOM 6634 N N . ARG B 1 248 ? 17.234 27.781 24.797 1 98.19 248 ARG B N 1
ATOM 6635 C CA . ARG B 1 248 ? 17.828 29.078 25.078 1 98.19 248 ARG B CA 1
ATOM 6636 C C . ARG B 1 248 ? 19.312 29.078 24.703 1 98.19 248 ARG B C 1
ATOM 6638 O O . ARG B 1 248 ? 19.812 30.078 24.172 1 98.19 248 ARG B O 1
ATOM 6645 N N . GLU B 1 249 ? 19.938 27.984 24.953 1 98.31 249 GLU B N 1
ATOM 6646 C CA . GLU B 1 249 ? 21.344 27.859 24.547 1 98.31 249 GLU B CA 1
ATOM 6647 C C . GLU B 1 249 ? 21.5 28.125 23.062 1 98.31 249 GLU B C 1
ATOM 6649 O O . GLU B 1 249 ? 22.516 28.672 22.625 1 98.31 249 GLU B O 1
ATOM 6654 N N . GLN B 1 250 ? 20.484 27.828 22.344 1 98.19 250 GLN B N 1
ATOM 6655 C CA . GLN B 1 250 ? 20.562 27.922 20.891 1 98.19 250 GLN B CA 1
ATOM 6656 C C . GLN B 1 250 ? 19.906 29.188 20.375 1 98.19 250 GLN B C 1
ATOM 6658 O O . GLN B 1 250 ? 19.766 29.391 19.172 1 98.19 250 GLN B O 1
ATOM 6663 N N . GLY B 1 251 ? 19.422 30 21.297 1 97.56 251 GLY B N 1
ATOM 6664 C CA . GLY B 1 251 ? 18.938 31.312 20.906 1 97.56 251 GLY B CA 1
ATOM 6665 C C . GLY B 1 251 ? 17.438 31.438 20.969 1 97.56 251 GLY B C 1
ATOM 6666 O O . GLY B 1 251 ? 16.875 32.469 20.547 1 97.56 251 GLY B O 1
ATOM 6667 N N . GLY B 1 252 ? 16.734 30.453 21.516 1 97.94 252 GLY B N 1
ATOM 6668 C CA . GLY B 1 252 ? 15.289 30.5 21.594 1 97.94 252 GLY B CA 1
ATOM 6669 C C . GLY B 1 252 ? 14.773 31.25 22.812 1 97.94 252 GLY B C 1
ATOM 6670 O O . GLY B 1 252 ? 15.562 31.75 23.609 1 97.94 252 GLY B O 1
ATOM 6671 N N . LEU B 1 253 ? 13.445 31.266 22.953 1 98 253 LEU B N 1
ATOM 6672 C CA . LEU B 1 253 ? 12.867 32.219 23.906 1 98 253 LEU B CA 1
ATOM 6673 C C . LEU B 1 253 ? 12.055 31.484 24.969 1 98 253 LEU B C 1
ATOM 6675 O O . LEU B 1 253 ? 11.438 32.125 25.828 1 98 253 LEU B O 1
ATOM 6679 N N . PHE B 1 254 ? 12.047 30.156 25 1 98.5 254 PHE B N 1
ATOM 6680 C CA . PHE B 1 254 ? 11.203 29.406 25.922 1 98.5 254 PHE B CA 1
ATOM 6681 C C . PHE B 1 254 ? 11.578 29.703 27.375 1 98.5 254 PHE B C 1
ATOM 6683 O O . PHE B 1 254 ? 12.758 29.828 27.703 1 98.5 254 PHE B O 1
ATOM 6690 N N . THR B 1 255 ? 10.602 29.797 28.188 1 98.62 255 THR B N 1
ATOM 6691 C CA . THR B 1 255 ? 10.781 29.766 29.641 1 98.62 255 THR B CA 1
ATOM 6692 C C . THR B 1 255 ? 10.047 28.578 30.25 1 98.62 255 THR B C 1
ATOM 6694 O O . THR B 1 255 ? 9.18 27.969 29.609 1 98.62 255 THR B O 1
ATOM 6697 N N . LEU B 1 256 ? 10.43 28.25 31.438 1 98.69 256 LEU B N 1
ATOM 6698 C CA . LEU B 1 256 ? 9.727 27.172 32.125 1 98.69 256 LEU B CA 1
ATOM 6699 C C . LEU B 1 256 ? 8.25 27.531 32.312 1 98.69 256 LEU B C 1
ATOM 6701 O O . LEU B 1 256 ? 7.383 26.656 32.25 1 98.69 256 LEU B O 1
ATOM 6705 N N . GLU B 1 257 ? 7.973 28.781 32.531 1 98.38 257 GLU B N 1
ATOM 6706 C CA . GLU B 1 257 ? 6.602 29.234 32.688 1 98.38 257 GLU B CA 1
ATOM 6707 C C . GLU B 1 257 ? 5.793 29.094 31.406 1 98.38 257 GLU B C 1
ATOM 6709 O O . GLU B 1 257 ? 4.598 28.797 31.453 1 98.38 257 GLU B O 1
ATOM 6714 N N . ASP B 1 258 ? 6.402 29.391 30.281 1 98.38 258 ASP B N 1
ATOM 6715 C CA . ASP B 1 258 ? 5.734 29.203 29 1 98.38 258 ASP B CA 1
ATOM 6716 C C . ASP B 1 258 ? 5.238 27.766 28.844 1 98.38 258 ASP B C 1
ATOM 6718 O O . ASP B 1 258 ? 4.129 27.531 28.359 1 98.38 258 ASP B O 1
ATOM 6722 N N . LEU B 1 259 ? 6.07 26.766 29.203 1 98.69 259 LEU B N 1
ATOM 6723 C CA . LEU B 1 259 ? 5.703 25.359 29.094 1 98.69 259 LEU B CA 1
ATOM 6724 C C . LEU B 1 259 ? 4.656 24.984 30.141 1 98.69 259 LEU B C 1
ATOM 6726 O O . LEU B 1 259 ? 3.682 24.297 29.828 1 98.69 259 LEU B O 1
ATOM 6730 N N . ALA B 1 260 ? 4.828 25.469 31.312 1 98.31 260 ALA B N 1
ATOM 6731 C CA . ALA B 1 260 ? 3.965 25.078 32.438 1 98.31 260 ALA B CA 1
ATOM 6732 C C . ALA B 1 260 ? 2.547 25.609 32.219 1 98.31 260 ALA B C 1
ATOM 6734 O O . ALA B 1 260 ? 1.576 24.969 32.625 1 98.31 260 ALA B O 1
ATOM 6735 N N . LYS B 1 261 ? 2.391 26.734 31.578 1 96.06 261 LYS B N 1
ATOM 6736 C CA . LYS B 1 261 ? 1.091 27.375 31.438 1 96.06 261 LYS B CA 1
ATOM 6737 C C . LYS B 1 261 ? 0.325 26.828 30.234 1 96.06 261 LYS B C 1
ATOM 6739 O O . LYS B 1 261 ? -0.899 26.953 30.172 1 96.06 261 LYS B O 1
ATOM 6744 N N . TRP B 1 262 ? 1.009 26.312 29.328 1 97.25 262 TRP B N 1
ATOM 6745 C CA . TRP B 1 262 ? 0.353 25.797 28.125 1 97.25 262 TRP B CA 1
ATOM 6746 C C . TRP B 1 262 ? -0.487 24.562 28.469 1 97.25 262 TRP B C 1
ATOM 6748 O O . TRP B 1 262 ? -0.07 23.719 29.25 1 97.25 262 TRP B O 1
ATOM 6758 N N . LYS B 1 263 ? -1.625 24.453 27.859 1 96.81 263 LYS B N 1
ATOM 6759 C CA . LYS B 1 263 ? -2.484 23.281 28.016 1 96.81 263 LYS B CA 1
ATOM 6760 C C . LYS B 1 263 ? -3.203 22.969 26.703 1 96.81 263 LYS B C 1
ATOM 6762 O O . LYS B 1 263 ? -3.494 23.859 25.906 1 96.81 263 LYS B O 1
ATOM 6767 N N . VAL B 1 264 ? -3.531 21.688 26.578 1 98.31 264 VAL B N 1
ATOM 6768 C CA . VAL B 1 264 ? -4.379 21.266 25.469 1 98.31 264 VAL B CA 1
ATOM 6769 C C . VAL B 1 264 ? -5.793 21.812 25.656 1 98.31 264 VAL B C 1
ATOM 6771 O O . VAL B 1 264 ? -6.297 21.875 26.781 1 98.31 264 VAL B O 1
ATOM 6774 N N . LYS B 1 265 ? -6.391 22.203 24.562 1 98 265 LYS B N 1
ATOM 6775 C CA . LYS B 1 265 ? -7.785 22.625 24.609 1 98 265 LYS B CA 1
ATOM 6776 C C . LYS B 1 265 ? -8.688 21.625 23.875 1 98 265 LYS B C 1
ATOM 6778 O O . LYS B 1 265 ? -8.469 21.344 22.703 1 98 265 LYS B O 1
ATOM 6783 N N . ILE B 1 266 ? -9.586 21.062 24.562 1 98.19 266 ILE B N 1
ATOM 6784 C CA . ILE B 1 266 ? -10.688 20.359 23.938 1 98.19 266 ILE B CA 1
ATOM 6785 C C . ILE B 1 266 ? -11.805 21.328 23.578 1 98.19 266 ILE B C 1
ATOM 6787 O O . ILE B 1 266 ? -12.398 21.953 24.453 1 98.19 266 ILE B O 1
ATOM 6791 N N . GLU B 1 267 ? -12.047 21.578 22.312 1 96.19 267 GLU B N 1
ATOM 6792 C CA . GLU B 1 267 ? -12.953 22.656 21.922 1 96.19 267 GLU B CA 1
ATOM 6793 C C . GLU B 1 267 ? -14.039 22.156 20.984 1 96.19 267 GLU B C 1
ATOM 6795 O O . GLU B 1 267 ? -14.008 21 20.547 1 96.19 267 GLU B O 1
ATOM 6800 N N . GLU B 1 268 ? -15.047 22.938 20.828 1 96.44 268 GLU B N 1
ATOM 6801 C CA . GLU B 1 268 ? -16.125 22.609 19.891 1 96.44 268 GLU B CA 1
ATOM 6802 C C . GLU B 1 268 ? -15.695 22.828 18.453 1 96.44 268 GLU B C 1
ATOM 6804 O O . GLU B 1 268 ? -15.148 23.891 18.109 1 96.44 268 GLU B O 1
ATOM 6809 N N . PRO B 1 269 ? -15.945 21.859 17.625 1 98.5 269 PRO B N 1
ATOM 6810 C CA . PRO B 1 269 ? -15.617 22.062 16.219 1 98.5 269 PRO B CA 1
ATOM 6811 C C . PRO B 1 269 ? -16.594 23.016 15.516 1 98.5 269 PRO B C 1
ATOM 6813 O O . PRO B 1 269 ? -17.625 23.375 16.078 1 98.5 269 PRO B O 1
ATOM 6816 N N . LEU B 1 270 ? -16.219 23.484 14.375 1 98.69 270 LEU B N 1
ATOM 6817 C CA . LEU B 1 270 ? -17.125 24.172 13.461 1 98.69 270 LEU B CA 1
ATOM 6818 C C . LEU B 1 270 ? -17.703 23.203 12.43 1 98.69 270 LEU B C 1
ATOM 6820 O O . LEU B 1 270 ? -17.125 22.141 12.172 1 98.69 270 LEU B O 1
ATOM 6824 N N . SER B 1 271 ? -18.875 23.516 11.891 1 98.62 271 SER B N 1
ATOM 6825 C CA . SER B 1 271 ? -19.469 22.641 10.898 1 98.62 271 SER B CA 1
ATOM 6826 C C . SER B 1 271 ? -20.406 23.406 9.969 1 98.62 271 SER B C 1
ATOM 6828 O O . SER B 1 271 ? -20.766 24.547 10.25 1 98.62 271 SER B O 1
ATOM 6830 N N . THR B 1 272 ? -20.672 22.938 8.859 1 98.56 272 THR B N 1
ATOM 6831 C CA . THR B 1 272 ? -21.734 23.328 7.953 1 98.56 272 THR B CA 1
ATOM 6832 C C . THR B 1 272 ? -22.453 22.109 7.391 1 98.56 272 THR B C 1
ATOM 6834 O O . THR B 1 272 ? -22.031 20.969 7.629 1 98.56 272 THR B O 1
ATOM 6837 N N . ASN B 1 273 ? -23.641 22.312 6.84 1 98.62 273 ASN B N 1
ATOM 6838 C CA . ASN B 1 273 ? -24.375 21.266 6.125 1 98.62 273 ASN B CA 1
ATOM 6839 C C . ASN B 1 273 ? -24.25 21.453 4.613 1 98.62 273 ASN B C 1
ATOM 6841 O O . ASN B 1 273 ? -24.547 22.516 4.082 1 98.62 273 ASN B O 1
ATOM 6845 N N . TYR B 1 274 ? -23.75 20.531 3.932 1 98.69 274 TYR B N 1
ATOM 6846 C CA . TYR B 1 274 ? -23.688 20.484 2.473 1 98.69 274 TYR B CA 1
ATOM 6847 C C . TYR B 1 274 ? -24.562 19.375 1.924 1 98.69 274 TYR B C 1
ATOM 6849 O O . TYR B 1 274 ? -24.156 18.203 1.897 1 98.69 274 TYR B O 1
ATOM 6857 N N . LYS B 1 275 ? -25.766 19.688 1.419 1 97.94 275 LYS B N 1
ATOM 6858 C CA . LYS B 1 275 ? -26.703 18.766 0.783 1 97.94 275 LYS B CA 1
ATOM 6859 C C . LYS B 1 275 ? -26.969 17.547 1.674 1 97.94 275 LYS B C 1
ATOM 6861 O O . LYS B 1 275 ? -26.891 16.406 1.217 1 97.94 275 LYS B O 1
ATOM 6866 N N . GLY B 1 276 ? -27.109 17.781 2.949 1 98.31 276 GLY B N 1
ATOM 6867 C CA . GLY B 1 276 ? -27.5 16.734 3.885 1 98.31 276 GLY B CA 1
ATOM 6868 C C . GLY B 1 276 ? -26.328 16.094 4.602 1 98.31 276 GLY B C 1
ATOM 6869 O O . GLY B 1 276 ? -26.516 15.219 5.445 1 98.31 276 GLY B O 1
ATOM 6870 N N . ILE B 1 277 ? -25.109 16.516 4.328 1 98.88 277 ILE B N 1
ATOM 6871 C CA . ILE B 1 277 ? -23.906 15.984 4.965 1 98.88 277 ILE B CA 1
ATOM 6872 C C . ILE B 1 277 ? -23.297 17.047 5.875 1 98.88 277 ILE B C 1
ATOM 6874 O O . ILE B 1 277 ? -22.984 18.156 5.426 1 98.88 277 ILE B O 1
ATOM 6878 N N . GLU B 1 278 ? -23.141 16.766 7.152 1 98.81 278 GLU B N 1
ATOM 6879 C CA . GLU B 1 278 ? -22.469 17.656 8.086 1 98.81 278 GLU B CA 1
ATOM 6880 C C . GLU B 1 278 ? -20.953 17.516 8.008 1 98.81 278 GLU B C 1
ATOM 6882 O O . GLU B 1 278 ? -20.406 16.422 8.242 1 98.81 278 GLU B O 1
ATOM 6887 N N . VAL B 1 279 ? -20.312 18.531 7.703 1 98.94 279 VAL B N 1
ATOM 6888 C CA . VAL B 1 279 ? -18.859 18.531 7.559 1 98.94 279 VAL B CA 1
ATOM 6889 C C . VAL B 1 279 ? -18.219 19.312 8.703 1 98.94 279 VAL B C 1
ATOM 6891 O O . VAL B 1 279 ? -18.609 20.438 8.992 1 98.94 279 VAL B O 1
ATOM 6894 N N . TYR B 1 280 ? -17.203 18.734 9.344 1 98.94 280 TYR B N 1
ATOM 6895 C CA . TYR B 1 280 ? -16.625 19.312 10.547 1 98.94 280 TYR B CA 1
ATOM 6896 C C . TYR B 1 280 ? -15.164 19.703 10.305 1 98.94 280 TYR B C 1
ATOM 6898 O O . TYR B 1 280 ? -14.43 18.984 9.625 1 98.94 280 TYR B O 1
ATOM 6906 N N . LYS B 1 281 ? -14.805 20.828 10.836 1 98.88 281 LYS B N 1
ATOM 6907 C CA . LYS B 1 281 ? -13.445 21.359 10.898 1 98.88 281 LYS B CA 1
ATOM 6908 C C . LYS B 1 281 ? -13.141 21.938 12.273 1 98.88 281 LYS B C 1
ATOM 6910 O O . LYS B 1 281 ? -14.055 22.141 13.086 1 98.88 281 LYS B O 1
ATOM 6915 N N . LEU B 1 282 ? -11.867 22.203 12.555 1 98.56 282 LEU B N 1
ATOM 6916 C CA . LEU B 1 282 ? -11.484 22.906 13.773 1 98.56 282 LEU B CA 1
ATOM 6917 C C . LEU B 1 282 ? -11.789 24.391 13.672 1 98.56 282 LEU B C 1
ATOM 6919 O O . LEU B 1 282 ? -12.281 24.859 12.641 1 98.56 282 LEU B O 1
ATOM 6923 N N . GLN B 1 283 ? -11.492 25.125 14.766 1 98.19 283 GLN B N 1
ATOM 6924 C CA . GLN B 1 283 ? -11.727 26.562 14.844 1 98.19 283 GLN B CA 1
ATOM 6925 C C . GLN B 1 283 ? -10.758 27.344 13.961 1 98.19 283 GLN B C 1
ATOM 6927 O O . GLN B 1 283 ? -9.844 26.75 13.367 1 98.19 283 GLN B O 1
ATOM 6932 N N . GLU B 1 284 ? -10.867 28.656 13.922 1 97.94 284 GLU B N 1
ATOM 6933 C CA . GLU B 1 284 ? -10.266 29.516 12.906 1 97.94 284 GLU B CA 1
ATOM 6934 C C . GLU B 1 284 ? -8.797 29.797 13.219 1 97.94 284 GLU B C 1
ATOM 6936 O O . GLU B 1 284 ? -8.109 30.453 12.445 1 97.94 284 GLU B O 1
ATOM 6941 N N . TRP B 1 285 ? -8.281 29.266 14.336 1 97.56 285 TRP B N 1
ATOM 6942 C CA . TRP B 1 285 ? -6.828 29.266 14.484 1 97.56 285 TRP B CA 1
ATOM 6943 C C . TRP B 1 285 ? -6.18 28.297 13.5 1 97.56 285 TRP B C 1
ATOM 6945 O O . TRP B 1 285 ? -4.965 28.359 13.281 1 97.56 285 TRP B O 1
ATOM 6955 N N . THR B 1 286 ? -6.977 27.438 12.867 1 97.75 286 THR B N 1
ATOM 6956 C CA . THR B 1 286 ? -6.578 26.641 11.703 1 97.75 286 THR B CA 1
ATOM 6957 C C . THR B 1 286 ? -7.172 27.234 10.43 1 97.75 286 THR B C 1
ATOM 6959 O O . THR B 1 286 ? -8.016 28.141 10.484 1 97.75 286 THR B O 1
ATOM 6962 N N . GLN B 1 287 ? -6.738 26.641 9.273 1 97.38 287 GLN B N 1
ATOM 6963 C CA . GLN B 1 287 ? -7.324 27.094 8.016 1 97.38 287 GLN B CA 1
ATOM 6964 C C . GLN B 1 287 ? -8.609 26.328 7.707 1 97.38 287 GLN B C 1
ATOM 6966 O O . GLN B 1 287 ? -9.32 26.656 6.754 1 97.38 287 GLN B O 1
ATOM 6971 N N . GLY B 1 288 ? -9.039 25.422 8.469 1 98 288 GLY B N 1
ATOM 6972 C CA . GLY B 1 288 ? -10.086 24.453 8.227 1 98 288 GLY B CA 1
ATOM 6973 C C . GLY B 1 288 ? -11.398 25.078 7.789 1 98 288 GLY B C 1
ATOM 6974 O O . GLY B 1 288 ? -12.023 24.609 6.84 1 98 288 GLY B O 1
ATOM 6975 N N . PRO B 1 289 ? -11.867 26.125 8.43 1 98.69 289 PRO B N 1
ATOM 6976 C CA . PRO B 1 289 ? -13.164 26.734 8.102 1 98.69 289 PRO B CA 1
ATOM 6977 C C . PRO B 1 289 ? -13.266 27.156 6.641 1 98.69 289 PRO B C 1
ATOM 6979 O O . PRO B 1 289 ? -14.367 27.344 6.121 1 98.69 289 PRO B O 1
ATOM 6982 N N . VAL B 1 290 ? -12.133 27.266 5.973 1 98.56 290 VAL B N 1
ATOM 6983 C CA . VAL B 1 290 ? -12.141 27.641 4.562 1 98.56 290 VAL B CA 1
ATOM 6984 C C . VAL B 1 290 ? -12.961 26.609 3.77 1 98.56 290 VAL B C 1
ATOM 6986 O O . VAL B 1 290 ? -13.703 26.984 2.857 1 98.56 290 VAL B O 1
ATOM 6989 N N . LEU B 1 291 ? -12.719 25.359 4.086 1 98.88 291 LEU B N 1
ATOM 6990 C CA . LEU B 1 291 ? -13.453 24.312 3.389 1 98.88 291 LEU B CA 1
ATOM 6991 C C . LEU B 1 291 ? -14.953 24.453 3.619 1 98.88 291 LEU B C 1
ATOM 6993 O O . LEU B 1 291 ? -15.742 24.297 2.689 1 98.88 291 LEU B O 1
ATOM 6997 N N . LEU B 1 292 ? -15.375 24.75 4.848 1 98.94 292 LEU B N 1
ATOM 6998 C CA . LEU B 1 292 ? -16.781 24.938 5.172 1 98.94 292 LEU B CA 1
ATOM 6999 C C . LEU B 1 292 ? -17.375 26.109 4.395 1 98.94 292 LEU B C 1
ATOM 7001 O O . LEU B 1 292 ? -18.469 26.016 3.832 1 98.94 292 LEU B O 1
ATOM 7005 N N . GLN B 1 293 ? -16.641 27.25 4.387 1 98.94 293 GLN B N 1
ATOM 7006 C CA . GLN B 1 293 ? -17.078 28.422 3.627 1 98.94 293 GLN B CA 1
ATOM 7007 C C . GLN B 1 293 ? -17.25 28.078 2.148 1 98.94 293 GLN B C 1
ATOM 7009 O O . GLN B 1 293 ? -18.219 28.5 1.518 1 98.94 293 GLN B O 1
ATOM 7014 N N . THR B 1 294 ? -16.266 27.375 1.604 1 98.94 294 THR B N 1
ATOM 7015 C CA . THR B 1 294 ? -16.297 27.031 0.183 1 98.94 294 THR B CA 1
ATOM 7016 C C . THR B 1 294 ? -17.484 26.156 -0.15 1 98.94 294 THR B C 1
ATOM 7018 O O . THR B 1 294 ? -18.125 26.328 -1.183 1 98.94 294 THR B O 1
ATOM 7021 N N . LEU B 1 295 ? -17.703 25.156 0.682 1 98.94 295 LEU B N 1
ATOM 7022 C CA . LEU B 1 295 ? -18.875 24.297 0.476 1 98.94 295 LEU B CA 1
ATOM 7023 C C . LEU B 1 295 ? -20.156 25.109 0.475 1 98.94 295 LEU B C 1
ATOM 7025 O O . LEU B 1 295 ? -21.062 24.859 -0.333 1 98.94 295 LEU B O 1
ATOM 7029 N N . ASN B 1 296 ? -20.312 26.078 1.461 1 98.88 296 ASN B N 1
ATOM 7030 C CA . ASN B 1 296 ? -21.484 26.953 1.492 1 98.88 296 ASN B CA 1
ATOM 7031 C C . ASN B 1 296 ? -21.641 27.719 0.183 1 98.88 296 ASN B C 1
ATOM 7033 O O . ASN B 1 296 ? -22.766 27.891 -0.305 1 98.88 296 ASN B O 1
ATOM 7037 N N . ILE B 1 297 ? -20.562 28.203 -0.367 1 98.94 297 ILE B N 1
ATOM 7038 C CA . ILE B 1 297 ? -20.594 28.938 -1.632 1 98.94 297 ILE B CA 1
ATOM 7039 C C . ILE B 1 297 ? -21 28 -2.76 1 98.94 297 ILE B C 1
ATOM 7041 O O . ILE B 1 297 ? -21.906 28.312 -3.543 1 98.94 297 ILE B O 1
ATOM 7045 N N . LEU B 1 298 ? -20.391 26.797 -2.828 1 98.88 298 LEU B N 1
ATOM 7046 C CA . LEU B 1 298 ? -20.547 25.859 -3.938 1 98.88 298 LEU B CA 1
ATOM 7047 C C . LEU B 1 298 ? -21.938 25.25 -3.93 1 98.88 298 LEU B C 1
ATOM 7049 O O . LEU B 1 298 ? -22.406 24.75 -4.957 1 98.88 298 LEU B O 1
ATOM 7053 N N . GLU B 1 299 ? -22.578 25.266 -2.779 1 98.12 299 GLU B N 1
ATOM 7054 C CA . GLU B 1 299 ? -23.922 24.734 -2.674 1 98.12 299 GLU B CA 1
ATOM 7055 C C . GLU B 1 299 ? -24.891 25.469 -3.604 1 98.12 299 GLU B C 1
ATOM 7057 O O . GLU B 1 299 ? -25.953 24.969 -3.936 1 98.12 299 GLU B O 1
ATOM 7062 N N . ASN B 1 300 ? -24.578 26.656 -4.074 1 98.31 300 ASN B N 1
ATOM 7063 C CA . ASN B 1 300 ? -25.406 27.484 -4.945 1 98.31 300 ASN B CA 1
ATOM 7064 C C . ASN B 1 300 ? -25.203 27.125 -6.414 1 98.31 300 ASN B C 1
ATOM 7066 O O . ASN B 1 300 ? -25.797 27.75 -7.297 1 98.31 300 ASN B O 1
ATOM 7070 N N . PHE B 1 301 ? -24.406 26.109 -6.734 1 98.5 301 PHE B N 1
ATOM 7071 C CA . PHE B 1 301 ? -24.109 25.703 -8.102 1 98.5 301 PHE B CA 1
ATOM 7072 C C . PHE B 1 301 ? -24.422 24.219 -8.297 1 98.5 301 PHE B C 1
ATOM 7074 O O . PHE B 1 301 ? -24.406 23.438 -7.344 1 98.5 301 PHE B O 1
ATOM 7081 N N . ASP B 1 302 ? -24.688 23.812 -9.562 1 98.25 302 ASP B N 1
ATOM 7082 C CA . ASP B 1 302 ? -24.859 22.406 -9.938 1 98.25 302 ASP B CA 1
ATOM 7083 C C . ASP B 1 302 ? -23.562 21.812 -10.492 1 98.25 302 ASP B C 1
ATOM 7085 O O . ASP B 1 302 ? -23.438 21.641 -11.703 1 98.25 302 ASP B O 1
ATOM 7089 N N . LEU B 1 303 ? -22.719 21.453 -9.625 1 98.56 303 LEU B N 1
ATOM 7090 C CA . LEU B 1 303 ? -21.391 20.984 -10 1 98.56 303 LEU B CA 1
ATOM 7091 C C . LEU B 1 303 ? -21.469 19.688 -10.789 1 98.56 303 LEU B C 1
ATOM 7093 O O . LEU B 1 303 ? -20.688 19.453 -11.711 1 98.56 303 LEU B O 1
ATOM 7097 N N . LYS B 1 304 ? -22.344 18.797 -10.383 1 97.44 304 LYS B N 1
ATOM 7098 C CA . LYS B 1 304 ? -22.5 17.5 -11.062 1 97.44 304 LYS B CA 1
ATOM 7099 C C . LYS B 1 304 ? -22.766 17.703 -12.555 1 97.44 304 LYS B C 1
ATOM 7101 O O . LYS B 1 304 ? -22.141 17.047 -13.391 1 97.44 304 LYS B O 1
ATOM 7106 N N . SER B 1 305 ? -23.625 18.656 -12.883 1 97.62 305 SER B N 1
ATOM 7107 C CA . SER B 1 305 ? -24 18.906 -14.273 1 97.62 305 SER B CA 1
ATOM 7108 C C . SER B 1 305 ? -22.828 19.516 -15.047 1 97.62 305 SER B C 1
ATOM 7110 O O . SER B 1 305 ? -22.734 19.344 -16.266 1 97.62 305 SER B O 1
ATOM 7112 N N . MET B 1 306 ? -21.953 20.25 -14.375 1 97.25 306 MET B N 1
ATOM 7113 C CA . MET B 1 306 ? -20.797 20.844 -15.039 1 97.25 306 MET B CA 1
ATOM 7114 C C . MET B 1 306 ? -19.844 19.766 -15.531 1 97.25 306 MET B C 1
ATOM 7116 O O . MET B 1 306 ? -19.188 19.938 -16.562 1 97.25 306 MET B O 1
ATOM 7120 N N . GLY B 1 307 ? -19.766 18.672 -14.719 1 96.88 307 GLY B N 1
ATOM 7121 C CA . GLY B 1 307 ? -18.859 17.594 -15.078 1 96.88 307 GLY B CA 1
ATOM 7122 C C . GLY B 1 307 ? -17.5 17.703 -14.406 1 96.88 307 GLY B C 1
ATOM 7123 O O . GLY B 1 307 ? -16.953 18.797 -14.281 1 96.88 307 GLY B O 1
ATOM 7124 N N . TYR B 1 308 ? -16.969 16.578 -14.047 1 96.19 308 TYR B N 1
ATOM 7125 C CA . TYR B 1 308 ? -15.688 16.484 -13.375 1 96.19 308 TYR B CA 1
ATOM 7126 C C . TYR B 1 308 ? -14.57 17.047 -14.25 1 96.19 308 TYR B C 1
ATOM 7128 O O . TYR B 1 308 ? -14.367 16.594 -15.375 1 96.19 308 TYR B O 1
ATOM 7136 N N . ASN B 1 309 ? -13.93 18.078 -13.727 1 96.56 309 ASN B N 1
ATOM 7137 C CA . ASN B 1 309 ? -12.75 18.734 -14.289 1 96.56 309 ASN B CA 1
ATOM 7138 C C . ASN B 1 309 ? -13.039 19.297 -15.672 1 96.56 309 ASN B C 1
ATOM 7140 O O . ASN B 1 309 ? -12.172 19.297 -16.547 1 96.56 309 ASN B O 1
ATOM 7144 N N . SER B 1 310 ? -14.25 19.609 -15.93 1 97.12 310 SER B N 1
ATOM 7145 C CA . SER B 1 310 ? -14.555 20.484 -17.047 1 97.12 310 SER B CA 1
ATOM 7146 C C . SER B 1 310 ? -14.047 21.906 -16.797 1 97.12 310 SER B C 1
ATOM 7148 O O . SER B 1 310 ? -13.695 22.25 -15.672 1 97.12 310 SER B O 1
ATOM 7150 N N . ALA B 1 311 ? -14.008 22.672 -17.812 1 97.62 311 ALA B N 1
ATOM 7151 C CA . ALA B 1 311 ? -13.586 24.062 -17.656 1 97.62 311 ALA B CA 1
ATOM 7152 C C . ALA B 1 311 ? -14.516 24.812 -16.703 1 97.62 311 ALA B C 1
ATOM 7154 O O . ALA B 1 311 ? -14.055 25.594 -15.875 1 97.62 311 ALA B O 1
ATOM 7155 N N . ASN B 1 312 ? -15.836 24.609 -16.844 1 98.31 312 ASN B N 1
ATOM 7156 C CA . ASN B 1 312 ? -16.797 25.25 -15.961 1 98.31 312 ASN B CA 1
ATOM 7157 C C . ASN B 1 312 ? -16.609 24.844 -14.508 1 98.31 312 ASN B C 1
ATOM 7159 O O . ASN B 1 312 ? -16.703 25.688 -13.609 1 98.31 312 ASN B O 1
ATOM 7163 N N . TYR B 1 313 ? -16.422 23.578 -14.32 1 98.44 313 TYR B N 1
ATOM 7164 C CA . TYR B 1 313 ? -16.188 23.078 -12.969 1 98.44 313 TYR B CA 1
ATOM 7165 C C . TYR B 1 313 ? -14.93 23.688 -12.367 1 98.44 313 TYR B C 1
ATOM 7167 O O . TYR B 1 313 ? -14.969 24.219 -11.258 1 98.44 313 TYR B O 1
ATOM 7175 N N . ILE B 1 314 ? -13.812 23.578 -13.062 1 98.56 314 ILE B N 1
ATOM 7176 C CA . ILE B 1 314 ? -12.523 24.062 -12.578 1 98.56 314 ILE B CA 1
ATOM 7177 C C . ILE B 1 314 ? -12.625 25.562 -12.273 1 98.56 314 ILE B C 1
ATOM 7179 O O . ILE B 1 314 ? -12.172 26.016 -11.219 1 98.56 314 ILE B O 1
ATOM 7183 N N . ASN B 1 315 ? -13.242 26.281 -13.195 1 98.44 315 ASN B N 1
ATOM 7184 C CA . ASN B 1 315 ? -13.414 27.719 -13.023 1 98.44 315 ASN B CA 1
ATOM 7185 C C . ASN B 1 315 ? -14.227 28.031 -11.766 1 98.44 315 ASN B C 1
ATOM 7187 O O . ASN B 1 315 ? -13.844 28.906 -10.977 1 98.44 315 ASN B O 1
ATOM 7191 N N . THR B 1 316 ? -15.32 27.375 -11.555 1 98.69 316 THR B N 1
ATOM 7192 C CA . THR B 1 316 ? -16.219 27.609 -10.43 1 98.69 316 THR B CA 1
ATOM 7193 C C . THR B 1 316 ? -15.531 27.266 -9.109 1 98.69 316 THR B C 1
ATOM 7195 O O . THR B 1 316 ? -15.57 28.047 -8.156 1 98.69 316 THR B O 1
ATOM 7198 N N . VAL B 1 317 ? -14.906 26.141 -9.055 1 98.69 317 VAL B N 1
ATOM 7199 C CA . VAL B 1 317 ? -14.25 25.656 -7.84 1 98.69 317 VAL B CA 1
ATOM 7200 C C . VAL B 1 317 ? -13.062 26.562 -7.508 1 98.69 317 VAL B C 1
ATOM 7202 O O . VAL B 1 317 ? -12.867 26.953 -6.352 1 98.69 317 VAL B O 1
ATOM 7205 N N . TYR B 1 318 ? -12.289 26.922 -8.508 1 98.56 318 TYR B N 1
ATOM 7206 C CA . TYR B 1 318 ? -11.148 27.812 -8.328 1 98.56 318 TYR B CA 1
ATOM 7207 C C . TYR B 1 318 ? -11.586 29.141 -7.695 1 98.56 318 TYR B C 1
ATOM 7209 O O . TYR B 1 318 ? -10.992 29.594 -6.711 1 98.56 318 TYR B O 1
ATOM 7217 N N . GLN B 1 319 ? -12.578 29.688 -8.234 1 98.62 319 GLN B N 1
ATOM 7218 C CA . GLN B 1 319 ? -13.023 31 -7.766 1 98.62 319 GLN B CA 1
ATOM 7219 C C . GLN B 1 319 ? -13.664 30.891 -6.383 1 98.62 319 GLN B C 1
ATOM 7221 O O . GLN B 1 319 ? -13.438 31.75 -5.527 1 98.62 319 GLN B O 1
ATOM 7226 N N . ALA B 1 320 ? -14.453 29.875 -6.168 1 98.81 320 ALA B N 1
ATOM 7227 C CA . ALA B 1 320 ? -15.062 29.672 -4.855 1 98.81 320 ALA B CA 1
ATOM 7228 C C . ALA B 1 320 ? -14 29.531 -3.771 1 98.81 320 ALA B C 1
ATOM 7230 O O . ALA B 1 320 ? -14.117 30.125 -2.697 1 98.81 320 ALA B O 1
ATOM 7231 N N . MET B 1 321 ? -12.984 28.719 -4.035 1 98.5 321 MET B N 1
ATOM 7232 C CA . MET B 1 321 ? -11.883 28.547 -3.094 1 98.5 321 MET B CA 1
ATOM 7233 C C . MET B 1 321 ? -11.219 29.875 -2.781 1 98.5 321 MET B C 1
ATOM 7235 O O . MET B 1 321 ? -10.961 30.203 -1.618 1 98.5 321 MET B O 1
ATOM 7239 N N . ASN B 1 322 ? -11.008 30.656 -3.789 1 98.19 322 ASN B N 1
ATOM 7240 C CA . ASN B 1 322 ? -10.234 31.875 -3.592 1 98.19 322 ASN B CA 1
ATOM 7241 C C . ASN B 1 322 ? -11.055 32.938 -2.875 1 98.19 322 ASN B C 1
ATOM 7243 O O . ASN B 1 322 ? -10.5 33.781 -2.17 1 98.19 322 ASN B O 1
ATOM 7247 N N . LEU B 1 323 ? -12.398 32.906 -3.006 1 98.56 323 LEU B N 1
ATOM 7248 C CA . LEU B 1 323 ? -13.242 33.781 -2.182 1 98.56 323 LEU B CA 1
ATOM 7249 C C . LEU B 1 323 ? -13.086 33.438 -0.704 1 98.56 323 LEU B C 1
ATOM 7251 O O . LEU B 1 323 ? -12.938 34.344 0.133 1 98.56 323 LEU B O 1
ATOM 7255 N N . ALA B 1 324 ? -13.094 32.188 -0.409 1 98.69 324 ALA B N 1
ATOM 7256 C CA . ALA B 1 324 ? -12.961 31.734 0.973 1 98.69 324 ALA B CA 1
ATOM 7257 C C . ALA B 1 324 ? -11.547 31.969 1.495 1 98.69 324 ALA B C 1
ATOM 7259 O O . ALA B 1 324 ? -11.359 32.375 2.643 1 98.69 324 ALA B O 1
ATOM 7260 N N . PHE B 1 325 ? -10.555 31.734 0.697 1 98.25 325 PHE B N 1
ATOM 7261 C CA . PHE B 1 325 ? -9.172 31.906 1.119 1 98.25 325 PHE B CA 1
ATOM 7262 C C . PHE B 1 325 ? -8.859 33.375 1.345 1 98.25 325 PHE B C 1
ATOM 7264 O O . PHE B 1 325 ? -8.07 33.719 2.223 1 98.25 325 PHE B O 1
ATOM 7271 N N . ALA B 1 326 ? -9.469 34.219 0.571 1 97.69 326 ALA B N 1
ATOM 7272 C CA . ALA B 1 326 ? -9.297 35.656 0.821 1 97.69 326 ALA B CA 1
ATOM 7273 C C . ALA B 1 326 ? -9.789 36.031 2.219 1 97.69 326 ALA B C 1
ATOM 7275 O O . ALA B 1 326 ? -9.164 36.812 2.904 1 97.69 326 ALA B O 1
ATOM 7276 N N . ASP B 1 327 ? -10.906 35.469 2.582 1 98.56 327 ASP B N 1
ATOM 7277 C CA . ASP B 1 327 ? -11.414 35.688 3.932 1 98.56 327 ASP B CA 1
ATOM 7278 C C . ASP B 1 327 ? -10.461 35.125 4.977 1 98.56 327 ASP B C 1
ATOM 7280 O O . ASP B 1 327 ? -10.203 35.781 6 1 98.56 327 ASP B O 1
ATOM 7284 N N . ARG B 1 328 ? -9.961 33.938 4.789 1 98.25 328 ARG B N 1
ATOM 7285 C CA . ARG B 1 328 ? -8.977 33.312 5.672 1 98.25 328 ARG B CA 1
ATOM 7286 C C . ARG B 1 328 ? -7.801 34.25 5.918 1 98.25 328 ARG B C 1
ATOM 7288 O O . ARG B 1 328 ? -7.367 34.406 7.059 1 98.25 328 ARG B O 1
ATOM 7295 N N . ASP B 1 329 ? -7.305 34.812 4.844 1 97.31 329 ASP B N 1
ATOM 7296 C CA . ASP B 1 329 ? -6.066 35.594 4.863 1 97.31 329 ASP B CA 1
ATOM 7297 C C . ASP B 1 329 ? -6.215 36.844 5.711 1 97.31 329 ASP B C 1
ATOM 7299 O O . ASP B 1 329 ? -5.227 37.406 6.199 1 97.31 329 ASP B O 1
ATOM 7303 N N . PHE B 1 330 ? -7.469 37.25 5.914 1 97.88 330 PHE B N 1
ATOM 7304 C CA . PHE B 1 330 ? -7.656 38.5 6.617 1 97.88 330 PHE B CA 1
ATOM 7305 C C . PHE B 1 330 ? -8.289 38.281 7.988 1 97.88 330 PHE B C 1
ATOM 7307 O O . PHE B 1 330 ? -7.922 38.938 8.961 1 97.88 330 PHE B O 1
ATOM 7314 N N . TYR B 1 331 ? -9.188 37.344 8.156 1 98.44 331 TYR B N 1
ATOM 7315 C CA . TYR B 1 331 ? -10.078 37.344 9.312 1 98.44 331 TYR B CA 1
ATOM 7316 C C . TYR B 1 331 ? -9.664 36.25 10.305 1 98.44 331 TYR B C 1
ATOM 7318 O O . TYR B 1 331 ? -10.117 36.25 11.453 1 98.44 331 TYR B O 1
ATOM 7326 N N . TYR B 1 332 ? -8.898 35.281 9.922 1 98.5 332 TYR B N 1
ATOM 7327 C CA . TYR B 1 332 ? -8.648 34.125 10.781 1 98.5 332 TYR B CA 1
ATOM 7328 C C . TYR B 1 332 ? -7.586 34.438 11.828 1 98.5 332 TYR B C 1
ATOM 7330 O O . TYR B 1 332 ? -6.602 35.125 11.531 1 98.5 332 TYR B O 1
ATOM 7338 N N . GLY B 1 333 ? -7.715 33.906 12.992 1 98 333 GLY B N 1
ATOM 7339 C CA . GLY B 1 333 ? -6.77 34.031 14.086 1 98 333 GLY B CA 1
ATOM 7340 C C . GLY B 1 333 ? -7.199 33.25 15.312 1 98 333 GLY B C 1
ATOM 7341 O O . GLY B 1 333 ? -8.156 32.469 15.266 1 98 333 GLY B O 1
ATOM 7342 N N . ASP B 1 334 ? -6.477 33.375 16.391 1 98.12 334 ASP B N 1
ATOM 7343 C CA . ASP B 1 334 ? -6.727 32.656 17.641 1 98.12 334 ASP B CA 1
ATOM 7344 C C . ASP B 1 334 ? -7.988 33.188 18.328 1 98.12 334 ASP B C 1
ATOM 7346 O O . ASP B 1 334 ? -8.031 34.344 18.75 1 98.12 334 ASP B O 1
ATOM 7350 N N . PRO B 1 335 ? -8.984 32.406 18.5 1 97.25 335 PRO B N 1
ATOM 7351 C CA . PRO B 1 335 ? -10.25 32.906 19.062 1 97.25 335 PRO B CA 1
ATOM 7352 C C . PRO B 1 335 ? -10.141 33.281 20.531 1 97.25 335 PRO B C 1
ATOM 7354 O O . PRO B 1 335 ? -11.062 33.875 21.094 1 97.25 335 PRO B O 1
ATOM 7357 N N . ASP B 1 336 ? -9.109 32.938 21.125 1 96.69 336 ASP B N 1
ATOM 7358 C CA . ASP B 1 336 ? -8.93 33.25 22.547 1 96.69 336 ASP B CA 1
ATOM 7359 C C . ASP B 1 336 ? -8.383 34.656 22.703 1 96.69 336 ASP B C 1
ATOM 7361 O O . ASP B 1 336 ? -8.305 35.188 23.828 1 96.69 336 ASP B O 1
ATOM 7365 N N . PHE B 1 337 ? -8.07 35.281 21.641 1 97.25 337 PHE B N 1
ATOM 7366 C CA . PHE B 1 337 ? -7.52 36.625 21.656 1 97.25 337 PHE B CA 1
ATOM 7367 C C . PHE B 1 337 ? -8.43 37.594 20.906 1 97.25 337 PHE B C 1
ATOM 7369 O O . PHE B 1 337 ? -9.242 37.188 20.078 1 97.25 337 PHE B O 1
ATOM 7376 N N . ASN B 1 338 ? -8.328 38.875 21.203 1 95.75 338 ASN B N 1
ATOM 7377 C CA . ASN B 1 338 ? -8.984 39.906 20.438 1 95.75 338 ASN B CA 1
ATOM 7378 C C . ASN B 1 338 ? -8.094 40.438 19.297 1 95.75 338 ASN B C 1
ATOM 7380 O O . ASN B 1 338 ? -6.871 40.438 19.438 1 95.75 338 ASN B O 1
ATOM 7384 N N . PRO B 1 339 ? -8.672 40.844 18.266 1 96.12 339 PRO B N 1
ATOM 7385 C CA . PRO B 1 339 ? -10.102 40.844 17.969 1 96.12 339 PRO B CA 1
ATOM 7386 C C . PRO B 1 339 ? -10.633 39.438 17.656 1 96.12 339 PRO B C 1
ATOM 7388 O O . PRO B 1 339 ? -9.875 38.594 17.203 1 96.12 339 PRO B O 1
ATOM 7391 N N . LYS B 1 340 ? -11.883 39.281 17.875 1 96.12 340 LYS B N 1
ATOM 7392 C CA . LYS B 1 340 ? -12.516 38.031 17.547 1 96.12 340 LYS B CA 1
ATOM 7393 C C . LYS B 1 340 ? -12.883 37.938 16.062 1 96.12 340 LYS B C 1
ATOM 7395 O O . LYS B 1 340 ? -13.445 38.906 15.516 1 96.12 340 LYS B O 1
ATOM 7400 N N . SER B 1 341 ? -12.578 36.844 15.516 1 97.44 341 SER B N 1
ATOM 7401 C CA . SER B 1 341 ? -12.953 36.625 14.125 1 97.44 341 SER B CA 1
ATOM 7402 C C . SER B 1 341 ? -14.469 36.562 13.961 1 97.44 341 SER B C 1
ATOM 7404 O O . SER B 1 341 ? -15.172 36 14.82 1 97.44 341 SER B O 1
ATOM 7406 N N . PRO B 1 342 ? -15.008 37.094 12.883 1 98.19 342 PRO B N 1
ATOM 7407 C CA . PRO B 1 342 ? -16.453 37.031 12.641 1 98.19 342 PRO B CA 1
ATOM 7408 C C . PRO B 1 342 ? -16.906 35.719 12.039 1 98.19 342 PRO B C 1
ATOM 7410 O O . PRO B 1 342 ? -17.547 35.688 10.977 1 98.19 342 PRO B O 1
ATOM 7413 N N . MET B 1 343 ? -16.719 34.625 12.711 1 98.38 343 MET B N 1
ATOM 7414 C CA . MET B 1 343 ? -16.891 33.281 12.172 1 98.38 343 MET B CA 1
ATOM 7415 C C . MET B 1 343 ? -18.359 32.969 11.922 1 98.38 343 MET B C 1
ATOM 7417 O O . MET B 1 343 ? -18.688 32.281 10.969 1 98.38 343 MET B O 1
ATOM 7421 N N . LYS B 1 344 ? -19.281 33.469 12.742 1 98.25 344 LYS B N 1
ATOM 7422 C CA . LYS B 1 344 ? -20.719 33.281 12.492 1 98.25 344 LYS B CA 1
ATOM 7423 C C . LYS B 1 344 ? -21.125 33.844 11.133 1 98.25 344 LYS B C 1
ATOM 7425 O O . LYS B 1 344 ? -21.859 33.188 10.391 1 98.25 344 LYS B O 1
ATOM 7430 N N . GLY B 1 345 ? -20.656 35.062 10.859 1 98.69 345 GLY B N 1
ATOM 7431 C CA . GLY B 1 345 ? -20.906 35.656 9.562 1 98.69 345 GLY B CA 1
ATOM 7432 C C . GLY B 1 345 ? -20.25 34.906 8.422 1 98.69 345 GLY B C 1
ATOM 7433 O O . GLY B 1 345 ? -20.875 34.656 7.387 1 98.69 345 GLY B O 1
ATOM 7434 N N . LEU B 1 346 ? -19.016 34.562 8.625 1 98.81 346 LEU B N 1
ATOM 7435 C CA . LEU B 1 346 ? -18.234 33.875 7.598 1 98.81 346 LEU B CA 1
ATOM 7436 C C . LEU B 1 346 ? -18.859 32.562 7.215 1 98.81 346 LEU B C 1
ATOM 7438 O O . LEU B 1 346 ? -18.781 32.125 6.059 1 98.81 346 LEU B O 1
ATOM 7442 N N . LEU B 1 347 ? -19.531 31.875 8.172 1 98.75 347 LEU B N 1
ATOM 7443 C CA . LEU B 1 347 ? -20.062 30.531 7.914 1 98.75 347 LEU B CA 1
ATOM 7444 C C . LEU B 1 347 ? -21.562 30.609 7.625 1 98.75 347 LEU B C 1
ATOM 7446 O O . LEU B 1 347 ? -22.219 29.562 7.477 1 98.75 347 LEU B O 1
ATOM 7450 N N . SER B 1 348 ? -22.094 31.812 7.469 1 98.31 348 SER B N 1
ATOM 7451 C CA . SER B 1 348 ? -23.531 31.938 7.188 1 98.31 348 SER B CA 1
ATOM 7452 C C . SER B 1 348 ? -23.828 31.625 5.727 1 98.31 348 SER B C 1
ATOM 7454 O O . SER B 1 348 ? -23.062 31.984 4.836 1 98.31 348 SER B O 1
ATOM 7456 N N . LYS B 1 349 ? -24.969 31 5.504 1 98.44 349 LYS B N 1
ATOM 7457 C CA . LYS B 1 349 ? -25.406 30.688 4.148 1 98.44 349 LYS B CA 1
ATOM 7458 C C . LYS B 1 349 ? -25.719 31.953 3.359 1 98.44 349 LYS B C 1
ATOM 7460 O O . LYS B 1 349 ? -25.5 32 2.148 1 98.44 349 LYS B O 1
ATOM 7465 N N . ALA B 1 350 ? -26.172 32.969 4 1 98.62 350 ALA B N 1
ATOM 7466 C CA . ALA B 1 350 ? -26.5 34.219 3.348 1 98.62 350 ALA B CA 1
ATOM 7467 C C . ALA B 1 350 ? -25.234 34.938 2.846 1 98.62 350 ALA B C 1
ATOM 7469 O O . ALA B 1 350 ? -25.219 35.5 1.747 1 98.62 350 ALA B O 1
ATOM 7470 N N . TYR B 1 351 ? -24.234 34.969 3.674 1 98.75 351 TYR B N 1
ATOM 7471 C CA . TYR B 1 351 ? -22.969 35.531 3.24 1 98.75 351 TYR B CA 1
ATOM 7472 C C . TYR B 1 351 ? -22.422 34.75 2.039 1 98.75 351 TYR B C 1
ATOM 7474 O O . TYR B 1 351 ? -21.938 35.375 1.073 1 98.75 351 TYR B O 1
ATOM 7482 N N . ALA B 1 352 ? -22.5 33.438 2.111 1 98.88 352 ALA B N 1
ATOM 7483 C CA . ALA B 1 352 ? -22.016 32.594 1.02 1 98.88 352 ALA B CA 1
ATOM 7484 C C . ALA B 1 352 ? -22.766 32.906 -0.278 1 98.88 352 ALA B C 1
ATOM 7486 O O . ALA B 1 352 ? -22.156 32.938 -1.354 1 98.88 352 ALA B O 1
ATOM 7487 N N . LYS B 1 353 ? -24.047 33.031 -0.193 1 98.62 353 LYS B N 1
ATOM 7488 C CA . LYS B 1 353 ? -24.859 33.375 -1.363 1 98.62 353 LYS B CA 1
ATOM 7489 C C . LYS B 1 353 ? -24.406 34.688 -1.973 1 98.62 353 LYS B C 1
ATOM 7491 O O . LYS B 1 353 ? -24.344 34.844 -3.195 1 98.62 353 LYS B O 1
ATOM 7496 N N . GLN B 1 354 ? -24.172 35.656 -1.106 1 98.62 354 GLN B N 1
ATOM 7497 C CA . GLN B 1 354 ? -23.656 36.938 -1.587 1 98.62 354 GLN B CA 1
ATOM 7498 C C . GLN B 1 354 ? -22.328 36.781 -2.297 1 98.62 354 GLN B C 1
ATOM 7500 O O . GLN B 1 354 ? -22.109 37.344 -3.369 1 98.62 354 GLN B O 1
ATOM 7505 N N . ARG B 1 355 ? -21.422 36.094 -1.701 1 98.69 355 ARG B N 1
ATOM 7506 C CA . ARG B 1 355 ? -20.109 35.844 -2.293 1 98.69 355 ARG B CA 1
ATOM 7507 C C . ARG B 1 355 ? -20.219 35.094 -3.605 1 98.69 355 ARG B C 1
ATOM 7509 O O . ARG B 1 355 ? -19.469 35.344 -4.547 1 98.69 355 ARG B O 1
ATOM 7516 N N . ALA B 1 356 ? -21.141 34.094 -3.686 1 98.75 356 ALA B N 1
ATOM 7517 C CA . ALA B 1 356 ? -21.344 33.281 -4.871 1 98.75 356 ALA B CA 1
ATOM 7518 C C . ALA B 1 356 ? -21.656 34.125 -6.094 1 98.75 356 ALA B C 1
ATOM 7520 O O . ALA B 1 356 ? -21.297 33.781 -7.215 1 98.75 356 ALA B O 1
ATOM 7521 N N . LYS B 1 357 ? -22.234 35.25 -5.898 1 98.31 357 LYS B N 1
ATOM 7522 C CA . LYS B 1 357 ? -22.609 36.125 -6.988 1 98.31 357 LYS B CA 1
ATOM 7523 C C . LYS B 1 357 ? -21.391 36.75 -7.66 1 98.31 357 LYS B C 1
ATOM 7525 O O . LYS B 1 357 ? -21.469 37.25 -8.781 1 98.31 357 LYS B O 1
ATOM 7530 N N . LEU B 1 358 ? -20.266 36.688 -7.035 1 98.31 358 LEU B N 1
ATOM 7531 C CA . LEU B 1 358 ? -19.031 37.281 -7.562 1 98.31 358 LEU B CA 1
ATOM 7532 C C . LEU B 1 358 ? -18.344 36.312 -8.539 1 98.31 358 LEU B C 1
ATOM 7534 O O . LEU B 1 358 ? -17.453 36.719 -9.281 1 98.31 358 LEU B O 1
ATOM 7538 N N . ILE B 1 359 ? -18.703 35.031 -8.562 1 98.06 359 ILE B N 1
ATOM 7539 C CA . ILE B 1 359 ? -18.094 34.062 -9.453 1 98.06 359 ILE B CA 1
ATOM 7540 C C . ILE B 1 359 ? -18.594 34.281 -10.883 1 98.06 359 ILE B C 1
ATOM 7542 O O . ILE B 1 359 ? -19.797 34.312 -11.125 1 98.06 359 ILE B O 1
ATOM 7546 N N . GLY B 1 360 ? -17.656 34.469 -11.812 1 96.31 360 GLY B N 1
ATOM 7547 C CA . GLY B 1 360 ? -17.984 34.75 -13.195 1 96.31 360 GLY B CA 1
ATOM 7548 C C . GLY B 1 360 ? -17.219 33.875 -14.188 1 96.31 360 GLY B C 1
ATOM 7549 O O . GLY B 1 360 ? -16.578 32.906 -13.797 1 96.31 360 GLY B O 1
ATOM 7550 N N . GLU B 1 361 ? -17.312 34.25 -15.406 1 95.69 361 GLU B N 1
ATOM 7551 C CA . GLU B 1 361 ? -16.719 33.5 -16.5 1 95.69 361 GLU B CA 1
ATOM 7552 C C . GLU B 1 361 ? -15.195 33.594 -16.484 1 95.69 361 GLU B C 1
ATOM 7554 O O . GLU B 1 361 ? -14.5 32.656 -16.859 1 95.69 361 GLU B O 1
ATOM 7559 N N . LYS B 1 362 ? -14.781 34.688 -16.078 1 95.44 362 LYS B N 1
ATOM 7560 C CA . LYS B 1 362 ? -13.336 34.906 -15.984 1 95.44 362 LYS B CA 1
ATOM 7561 C C . LYS B 1 362 ? -12.898 35.031 -14.523 1 95.44 362 LYS B C 1
ATOM 7563 O O . LYS B 1 362 ? -13.609 35.625 -13.703 1 95.44 362 LYS B O 1
ATOM 7568 N N . ASN B 1 363 ? -11.758 34.594 -14.234 1 92.75 363 ASN B N 1
ATOM 7569 C CA . ASN B 1 363 ? -11.188 34.719 -12.898 1 92.75 363 ASN B CA 1
ATOM 7570 C C . ASN B 1 363 ? -10.82 36.156 -12.57 1 92.75 363 ASN B C 1
ATOM 7572 O O . ASN B 1 363 ? -10.344 36.906 -13.445 1 92.75 363 ASN B O 1
ATOM 7576 N N . ASP B 1 364 ? -11.055 36.562 -11.414 1 94 364 ASP B N 1
ATOM 7577 C CA . ASP B 1 364 ? -10.555 37.812 -10.875 1 94 364 ASP B CA 1
ATOM 7578 C C . ASP B 1 364 ? -9.352 37.594 -9.969 1 94 364 ASP B C 1
ATOM 7580 O O . ASP B 1 364 ? -9.516 37.281 -8.789 1 94 364 ASP B O 1
ATOM 7584 N N . PRO B 1 365 ? -8.164 37.781 -10.406 1 92.88 365 PRO B N 1
ATOM 7585 C CA . PRO B 1 365 ? -6.969 37.531 -9.602 1 92.88 365 PRO B CA 1
ATOM 7586 C C . PRO B 1 365 ? -6.836 38.469 -8.414 1 92.88 365 PRO B C 1
ATOM 7588 O O . PRO B 1 365 ? -6.027 38.25 -7.516 1 92.88 365 PRO B O 1
ATOM 7591 N N . GLU B 1 366 ? -7.672 39.531 -8.352 1 91.25 366 GLU B N 1
ATOM 7592 C CA . GLU B 1 366 ? -7.547 40.531 -7.309 1 91.25 366 GLU B CA 1
ATOM 7593 C C . GLU B 1 366 ? -8.656 40.406 -6.273 1 91.25 366 GLU B C 1
ATOM 7595 O O . GLU B 1 366 ? -8.758 41.219 -5.355 1 91.25 366 GLU B O 1
ATOM 7600 N N . ILE B 1 367 ? -9.43 39.438 -6.395 1 93.06 367 ILE B N 1
ATOM 7601 C CA . ILE B 1 367 ? -10.562 39.281 -5.488 1 93.06 367 ILE B CA 1
ATOM 7602 C C . ILE B 1 367 ? -10.07 39.281 -4.043 1 93.06 367 ILE B C 1
ATOM 7604 O O . ILE B 1 367 ? -9.031 38.688 -3.732 1 93.06 367 ILE B O 1
ATOM 7608 N N . GLY B 1 368 ? -10.688 40 -3.111 1 94.12 368 GLY B N 1
ATOM 7609 C CA . GLY B 1 368 ? -10.297 40.125 -1.714 1 94.12 368 GLY B CA 1
ATOM 7610 C C . GLY B 1 368 ? -11.375 39.656 -0.755 1 94.12 368 GLY B C 1
ATOM 7611 O O . GLY B 1 368 ? -12.406 39.125 -1.18 1 94.12 368 GLY B O 1
ATOM 7612 N N . PRO B 1 369 ? -11.102 39.844 0.545 1 97.56 369 PRO B N 1
ATOM 7613 C CA . PRO B 1 369 ? -12.078 39.438 1.562 1 97.56 369 PRO B CA 1
ATOM 7614 C C . PRO B 1 369 ? -13.391 40.219 1.451 1 97.56 369 PRO B C 1
ATOM 7616 O O . PRO B 1 369 ? -13.391 41.375 1.021 1 97.56 369 PRO B O 1
ATOM 7619 N N . GLY B 1 370 ? -14.469 39.531 1.751 1 97.44 370 GLY B N 1
ATOM 7620 C CA . GLY B 1 370 ? -15.742 40.219 1.885 1 97.44 370 GLY B CA 1
ATOM 7621 C C . GLY B 1 370 ? -15.977 40.781 3.273 1 97.44 370 GLY B C 1
ATOM 7622 O O . GLY B 1 370 ? -15.031 40.906 4.059 1 97.44 370 GLY B O 1
ATOM 7623 N N . ASP B 1 371 ? -17.219 41.281 3.469 1 98.25 371 ASP B N 1
ATOM 7624 C CA . ASP B 1 371 ? -17.609 41.781 4.781 1 98.25 371 ASP B CA 1
ATOM 7625 C C . ASP B 1 371 ? -18.625 40.875 5.449 1 98.25 371 ASP B C 1
ATOM 7627 O O . ASP B 1 371 ? -19.828 40.969 5.191 1 98.25 371 ASP B O 1
ATOM 7631 N N . PRO B 1 372 ? -18.172 40.062 6.348 1 98.38 372 PRO B N 1
ATOM 7632 C CA . PRO B 1 372 ? -19.094 39.094 6.977 1 98.38 372 PRO B CA 1
ATOM 7633 C C . PRO B 1 372 ? -19.859 39.688 8.148 1 98.38 372 PRO B C 1
ATOM 7635 O O . PRO B 1 372 ? -20.797 39.094 8.656 1 98.38 372 PRO B O 1
ATOM 7638 N N . TYR B 1 373 ? -19.531 40.875 8.57 1 98.25 373 TYR B N 1
ATOM 7639 C CA . TYR B 1 373 ? -20.047 41.438 9.82 1 98.25 373 TYR B CA 1
ATOM 7640 C C . TYR B 1 373 ? -21.547 41.688 9.734 1 98.25 373 TYR B C 1
ATOM 7642 O O . TYR B 1 373 ? -22.281 41.438 10.695 1 98.25 373 TYR B O 1
ATOM 7650 N N . PRO B 1 374 ? -22.031 42.156 8.625 1 98.06 374 PRO B N 1
ATOM 7651 C CA . PRO B 1 374 ? -23.484 42.344 8.547 1 98.06 374 PRO B CA 1
ATOM 7652 C C . PRO B 1 374 ? -24.25 41.031 8.75 1 98.06 374 PRO B C 1
ATOM 7654 O O . PRO B 1 374 ? -25.406 41.062 9.211 1 98.06 374 PRO B O 1
ATOM 7657 N N . PHE B 1 375 ? -23.734 39.969 8.523 1 98.25 375 PHE B N 1
ATOM 7658 C CA . PHE B 1 375 ? -24.406 38.688 8.578 1 98.25 375 PHE B CA 1
ATOM 7659 C C . PHE B 1 375 ? -24.344 38.094 9.977 1 98.25 375 PHE B C 1
ATOM 7661 O O . PHE B 1 375 ? -24.844 37 10.219 1 98.25 375 PHE B O 1
ATOM 7668 N N . GLN B 1 376 ? -23.688 38.75 10.82 1 97.56 376 GLN B N 1
ATOM 7669 C CA . GLN B 1 376 ? -23.75 38.438 12.242 1 97.56 376 GLN B CA 1
ATOM 7670 C C . GLN B 1 376 ? -24.188 39.656 13.055 1 97.56 376 GLN B C 1
ATOM 7672 O O . GLN B 1 376 ? -23.781 39.844 14.203 1 97.56 376 GLN B O 1
ATOM 7677 N N . ASN B 1 377 ? -24.891 40.656 12.43 1 96.5 377 ASN B N 1
ATOM 7678 C CA . ASN B 1 377 ? -25.531 41.844 13 1 96.5 377 ASN B CA 1
ATOM 7679 C C . ASN B 1 377 ? -24.5 42.812 13.562 1 96.5 377 ASN B C 1
ATOM 7681 O O . ASN B 1 377 ? -24.672 43.312 14.68 1 96.5 377 ASN B O 1
ATOM 7685 N N . GLY B 1 378 ? -23.422 43 12.742 1 96.25 378 GLY B N 1
ATOM 7686 C CA . GLY B 1 378 ? -22.375 43.906 13.172 1 96.25 378 GLY B CA 1
ATOM 7687 C C . GLY B 1 378 ? -21.844 44.781 12.039 1 96.25 378 GLY B C 1
ATOM 7688 O O . GLY B 1 378 ? -22.203 44.594 10.875 1 96.25 378 GLY B O 1
ATOM 7689 N N . LYS B 1 379 ? -21.047 45.75 12.469 1 96.94 379 LYS B N 1
ATOM 7690 C CA . LYS B 1 379 ? -20.297 46.594 11.531 1 96.94 379 LYS B CA 1
ATOM 7691 C C . LYS B 1 379 ? -18.812 46.25 11.57 1 96.94 379 LYS B C 1
ATOM 7693 O O . LYS B 1 379 ? -18.234 46.094 12.648 1 96.94 379 LYS B O 1
ATOM 7698 N N . ASN B 1 380 ? -18.266 46.188 10.43 1 96.69 380 ASN B N 1
ATOM 7699 C CA . ASN B 1 380 ? -16.859 45.812 10.312 1 96.69 380 ASN B CA 1
ATOM 7700 C C . ASN B 1 380 ? -15.93 46.938 10.781 1 96.69 380 ASN B C 1
ATOM 7702 O O . ASN B 1 380 ? -15.805 47.969 10.117 1 96.69 380 ASN B O 1
ATOM 7706 N N . PRO B 1 381 ? -15.234 46.781 11.789 1 96.06 381 PRO B N 1
ATOM 7707 C CA . PRO B 1 381 ? -14.359 47.844 12.281 1 96.06 381 PRO B CA 1
ATOM 7708 C C . PRO B 1 381 ? -13.023 47.906 11.547 1 96.06 381 PRO B C 1
ATOM 7710 O O . PRO B 1 381 ? -12.203 48.812 11.812 1 96.06 381 PRO B O 1
ATOM 7713 N N . TYR B 1 382 ? -12.836 47.031 10.648 1 95.81 382 TYR B N 1
ATOM 7714 C CA . TYR B 1 382 ? -11.508 46.906 10.047 1 95.81 382 TYR B CA 1
ATOM 7715 C C . TYR B 1 382 ? -11.555 47.25 8.562 1 95.81 382 TYR B C 1
ATOM 7717 O O . TYR B 1 382 ? -10.648 46.875 7.809 1 95.81 382 TYR B O 1
ATOM 7725 N N . LEU B 1 383 ? -12.555 47.875 8.102 1 94.69 383 LEU B N 1
ATOM 7726 C CA . LEU B 1 383 ? -12.688 48.219 6.691 1 94.69 383 LEU B CA 1
ATOM 7727 C C . LEU B 1 383 ? -11.5 49.062 6.219 1 94.69 383 LEU B C 1
ATOM 7729 O O . LEU B 1 383 ? -11.062 48.906 5.074 1 94.69 383 LEU B O 1
ATOM 7733 N N . HIS B 1 384 ? -11.039 49.938 7.023 1 94.25 384 HIS B N 1
ATOM 7734 C CA . HIS B 1 384 ? -9.914 50.812 6.668 1 94.25 384 HIS B CA 1
ATOM 7735 C C . HIS B 1 384 ? -8.656 49.969 6.41 1 94.25 384 HIS B C 1
ATOM 7737 O O . HIS B 1 384 ? -7.859 50.312 5.535 1 94.25 384 HIS B O 1
ATOM 7743 N N . LEU B 1 385 ? -8.453 48.906 7.129 1 95 385 LEU B N 1
ATOM 7744 C CA . LEU B 1 385 ? -7.301 48.031 6.93 1 95 385 LEU B CA 1
ATOM 7745 C C . LEU B 1 385 ? -7.41 47.281 5.609 1 95 385 LEU B C 1
ATOM 7747 O O . LEU B 1 385 ? -6.402 47.031 4.945 1 95 385 LEU B O 1
ATOM 7751 N N . LEU B 1 386 ? -8.602 46.938 5.25 1 93.12 386 LEU B N 1
ATOM 7752 C CA . LEU B 1 386 ? -8.812 46.219 3.994 1 93.12 386 LEU B CA 1
ATOM 7753 C C . LEU B 1 386 ? -8.391 47.062 2.807 1 93.12 386 LEU B C 1
ATOM 7755 O O . LEU B 1 386 ? -7.859 46.562 1.821 1 93.12 386 LEU B O 1
ATOM 7759 N N . VAL B 1 387 ? -8.594 48.312 2.934 1 90.56 387 VAL B N 1
ATOM 7760 C CA . VAL B 1 387 ? -8.211 49.25 1.874 1 90.56 387 VAL B CA 1
ATOM 7761 C C . VAL B 1 387 ? -6.691 49.344 1.807 1 90.56 387 VAL B C 1
ATOM 7763 O O . VAL B 1 387 ? -6.109 49.344 0.72 1 90.56 387 VAL B O 1
ATOM 7766 N N . LYS B 1 388 ? -6.07 49.375 2.855 1 93.5 388 LYS B N 1
ATOM 7767 C CA . LYS B 1 388 ? -4.621 49.531 2.943 1 93.5 388 LYS B CA 1
ATOM 7768 C C . LYS B 1 388 ? -3.906 48.219 2.59 1 93.5 388 LYS B C 1
ATOM 7770 O O . LYS B 1 388 ? -2.764 48.25 2.127 1 93.5 388 LYS B O 1
ATOM 7775 N N . ARG B 1 389 ? -4.535 47.188 2.826 1 92.62 389 ARG B N 1
ATOM 7776 C CA . ARG B 1 389 ? -3.961 45.875 2.709 1 92.62 389 ARG B CA 1
ATOM 7777 C C . ARG B 1 389 ? -3.451 45.625 1.294 1 92.62 389 ARG B C 1
ATOM 7779 O O . ARG B 1 389 ? -2.43 44.938 1.106 1 92.62 389 ARG B O 1
ATOM 7786 N N . LYS B 1 390 ? -4.062 46.156 0.392 1 86.5 390 LYS B N 1
ATOM 7787 C CA . LYS B 1 390 ? -3.723 45.906 -1.01 1 86.5 390 LYS B CA 1
ATOM 7788 C C . LYS B 1 390 ? -2.277 46.312 -1.296 1 86.5 390 LYS B C 1
ATOM 7790 O O . LYS B 1 390 ? -1.604 45.688 -2.115 1 86.5 390 LYS B O 1
ATOM 7795 N N . ASN B 1 391 ? -1.885 47.219 -0.604 1 88.94 391 ASN B N 1
ATOM 7796 C CA . ASN B 1 391 ? -0.535 47.75 -0.825 1 88.94 391 ASN B CA 1
ATOM 7797 C C . ASN B 1 391 ? 0.492 47 0.02 1 88.94 391 ASN B C 1
ATOM 7799 O O . ASN B 1 391 ? 1.698 47.156 -0.179 1 88.94 391 ASN B O 1
ATOM 7803 N N . ALA B 1 392 ? 0.057 46.156 0.847 1 90.31 392 ALA B N 1
ATOM 7804 C CA . ALA B 1 392 ? 0.95 45.469 1.785 1 90.31 392 ALA B CA 1
ATOM 7805 C C . ALA B 1 392 ? 1.172 44.031 1.381 1 90.31 392 ALA B C 1
ATOM 7807 O O . ALA B 1 392 ? 2.076 43.344 1.894 1 90.31 392 ALA B O 1
ATOM 7808 N N . LEU B 1 393 ? 0.467 43.531 0.427 1 91.94 393 LEU B N 1
ATOM 7809 C CA . LEU B 1 393 ? 0.521 42.125 0.045 1 91.94 393 LEU B CA 1
ATOM 7810 C C . LEU B 1 393 ? 1.81 41.844 -0.708 1 91.94 393 LEU B C 1
ATOM 7812 O O . LEU B 1 393 ? 2.283 42.656 -1.499 1 91.94 393 LEU B O 1
ATOM 7816 N N . ALA B 1 394 ? 2.371 40.625 -0.41 1 90.38 394 ALA B N 1
ATOM 7817 C CA . ALA B 1 394 ? 3.584 40.156 -1.082 1 90.38 394 ALA B CA 1
ATOM 7818 C C . ALA B 1 394 ? 3.25 39.188 -2.201 1 90.38 394 ALA B C 1
ATOM 7820 O O . ALA B 1 394 ? 2.344 38.344 -2.061 1 90.38 394 ALA B O 1
ATOM 7821 N N . TYR B 1 395 ? 4.023 39.281 -3.297 1 89.56 395 TYR B N 1
ATOM 7822 C CA . TYR B 1 395 ? 3.836 38.406 -4.457 1 89.56 395 TYR B CA 1
ATOM 7823 C C . TYR B 1 395 ? 5.152 37.781 -4.887 1 89.56 395 TYR B C 1
ATOM 7825 O O . TYR B 1 395 ? 6.223 38.375 -4.707 1 89.56 395 TYR B O 1
ATOM 7833 N N . TYR B 1 396 ? 5.059 36.562 -5.383 1 90.38 396 TYR B N 1
ATOM 7834 C CA . TYR B 1 396 ? 6.223 35.875 -5.957 1 90.38 396 TYR B CA 1
ATOM 7835 C C . TYR B 1 396 ? 6.098 35.781 -7.469 1 90.38 396 TYR B C 1
ATOM 7837 O O . TYR B 1 396 ? 5.387 34.906 -7.973 1 90.38 396 TYR B O 1
ATOM 7845 N N . GLN B 1 397 ? 6.797 36.469 -8.195 1 86.19 397 GLN B N 1
ATOM 7846 C CA . GLN B 1 397 ? 6.789 36.469 -9.656 1 86.19 397 GLN B CA 1
ATOM 7847 C C . GLN B 1 397 ? 5.383 36.219 -10.195 1 86.19 397 GLN B C 1
ATOM 7849 O O . GLN B 1 397 ? 5.164 35.25 -10.953 1 86.19 397 GLN B O 1
ATOM 7854 N N . PRO B 1 398 ? 4.512 37.125 -9.859 1 86.5 398 PRO B N 1
ATOM 7855 C CA . PRO B 1 398 ? 3.098 36.906 -10.172 1 86.5 398 PRO B CA 1
ATOM 7856 C C . PRO B 1 398 ? 2.826 36.812 -11.672 1 86.5 398 PRO B C 1
ATOM 7858 O O . PRO B 1 398 ? 1.769 36.344 -12.086 1 86.5 398 PRO B O 1
ATOM 7861 N N . GLU B 1 399 ? 3.732 37.188 -12.5 1 83.75 399 GLU B N 1
ATOM 7862 C CA . GLU B 1 399 ? 3.541 37.156 -13.945 1 83.75 399 GLU B CA 1
ATOM 7863 C C . GLU B 1 399 ? 3.789 35.75 -14.508 1 83.75 399 GLU B C 1
ATOM 7865 O O . GLU B 1 399 ? 3.379 35.469 -15.633 1 83.75 399 GLU B O 1
ATOM 7870 N N . LEU B 1 400 ? 4.422 34.906 -13.727 1 82.81 400 LEU B N 1
ATOM 7871 C CA . LEU B 1 400 ? 4.801 33.562 -14.203 1 82.81 400 LEU B CA 1
ATOM 7872 C C . LEU B 1 400 ? 3.988 32.469 -13.5 1 82.81 400 LEU B C 1
ATOM 7874 O O . LEU B 1 400 ? 3.697 32.594 -12.305 1 82.81 400 LEU B O 1
ATOM 7878 N N . PRO B 1 401 ? 3.648 31.453 -14.289 1 82.44 401 PRO B N 1
ATOM 7879 C CA . PRO B 1 401 ? 3.074 30.281 -13.625 1 82.44 401 PRO B CA 1
ATOM 7880 C C . PRO B 1 401 ? 4.098 29.516 -12.789 1 82.44 401 PRO B C 1
ATOM 7882 O O . PRO B 1 401 ? 5.281 29.875 -12.781 1 82.44 401 PRO B O 1
ATOM 7885 N N . ILE B 1 402 ? 3.613 28.516 -12.078 1 81.5 402 ILE B N 1
ATOM 7886 C CA . ILE B 1 402 ? 4.512 27.625 -11.367 1 81.5 402 ILE B CA 1
ATOM 7887 C C . ILE B 1 402 ? 5.461 26.953 -12.359 1 81.5 402 ILE B C 1
ATOM 7889 O O . ILE B 1 402 ? 5.035 26.5 -13.422 1 81.5 402 ILE B O 1
ATOM 7893 N N . GLN B 1 403 ? 6.684 26.984 -11.961 1 77.12 403 GLN B N 1
ATOM 7894 C CA . GLN B 1 403 ? 7.695 26.453 -12.867 1 77.12 403 GLN B CA 1
ATOM 7895 C C . GLN B 1 403 ? 8.078 25.031 -12.484 1 77.12 403 GLN B C 1
ATOM 7897 O O . GLN B 1 403 ? 9.234 24.75 -12.148 1 77.12 403 GLN B O 1
ATOM 7902 N N . GLY B 1 404 ? 7.211 24.078 -12.516 1 75.75 404 GLY B N 1
ATOM 7903 C CA . GLY B 1 404 ? 7.457 22.672 -12.273 1 75.75 404 GLY B CA 1
ATOM 7904 C C . GLY B 1 404 ? 7.535 22.312 -10.797 1 75.75 404 GLY B C 1
ATOM 7905 O O . GLY B 1 404 ? 7.387 23.188 -9.938 1 75.75 404 GLY B O 1
ATOM 7906 N N . PRO B 1 405 ? 7.824 21.109 -10.484 1 71.69 405 PRO B N 1
ATOM 7907 C CA . PRO B 1 405 ? 7.82 20.641 -9.102 1 71.69 405 PRO B CA 1
ATOM 7908 C C . PRO B 1 405 ? 8.961 21.219 -8.273 1 71.69 405 PRO B C 1
ATOM 7910 O O . PRO B 1 405 ? 8.891 21.234 -7.039 1 71.69 405 PRO B O 1
ATOM 7913 N N . GLU B 1 406 ? 9.992 21.766 -8.953 1 75.19 406 GLU B N 1
ATOM 7914 C CA . GLU B 1 406 ? 11.156 22.281 -8.242 1 75.19 406 GLU B CA 1
ATOM 7915 C C . GLU B 1 406 ? 11.055 23.797 -8.031 1 75.19 406 GLU B C 1
ATOM 7917 O O . GLU B 1 406 ? 12 24.422 -7.566 1 75.19 406 GLU B O 1
ATOM 7922 N N . ASP B 1 407 ? 9.82 24.297 -8.328 1 82.56 407 ASP B N 1
ATOM 7923 C CA . ASP B 1 407 ? 9.594 25.719 -8.086 1 82.56 407 ASP B CA 1
ATOM 7924 C C . ASP B 1 407 ? 9.773 26.062 -6.605 1 82.56 407 ASP B C 1
ATOM 7926 O O . ASP B 1 407 ? 9.094 25.484 -5.75 1 82.56 407 ASP B O 1
ATOM 7930 N N . PRO B 1 408 ? 10.641 27.031 -6.289 1 80.88 408 PRO B N 1
ATOM 7931 C CA . PRO B 1 408 ? 10.859 27.375 -4.883 1 80.88 408 PRO B CA 1
ATOM 7932 C C . PRO B 1 408 ? 9.578 27.828 -4.18 1 80.88 408 PRO B C 1
ATOM 7934 O O . PRO B 1 408 ? 9.406 27.578 -2.986 1 80.88 408 PRO B O 1
ATOM 7937 N N . PHE B 1 409 ? 8.766 28.438 -4.914 1 81.5 409 PHE B N 1
ATOM 7938 C CA . PHE B 1 409 ? 7.484 28.875 -4.359 1 81.5 409 PHE B CA 1
ATOM 7939 C C . PHE B 1 409 ? 6.641 27.672 -3.955 1 81.5 409 PHE B C 1
ATOM 7941 O O . PHE B 1 409 ? 6.051 27.656 -2.873 1 81.5 409 PHE B O 1
ATOM 7948 N N . LEU B 1 410 ? 6.668 26.734 -4.801 1 80.19 410 LEU B N 1
ATOM 7949 C CA . LEU B 1 410 ? 5.859 25.547 -4.547 1 80.19 410 LEU B CA 1
ATOM 7950 C C . LEU B 1 410 ? 6.383 24.766 -3.338 1 80.19 410 LEU B C 1
ATOM 7952 O O . LEU B 1 410 ? 5.602 24.281 -2.521 1 80.19 410 LEU B O 1
ATOM 7956 N N . LYS B 1 411 ? 7.672 24.734 -3.172 1 77.25 411 LYS B N 1
ATOM 7957 C CA . LYS B 1 411 ? 8.305 24.016 -2.07 1 77.25 411 LYS B CA 1
ATOM 7958 C C . LYS B 1 411 ? 7.91 24.609 -0.724 1 77.25 411 LYS B C 1
ATOM 7960 O O . LYS B 1 411 ? 7.684 23.891 0.244 1 77.25 411 LYS B O 1
ATOM 7965 N N . GLN B 1 412 ? 7.789 25.781 -0.764 1 73.75 412 GLN B N 1
ATOM 7966 C CA . GLN B 1 412 ? 7.398 26.484 0.458 1 73.75 412 GLN B CA 1
ATOM 7967 C C . GLN B 1 412 ? 5.891 26.391 0.683 1 73.75 412 GLN B C 1
ATOM 7969 O O . GLN B 1 412 ? 5.438 26.172 1.807 1 73.75 412 GLN B O 1
ATOM 7974 N N . PHE B 1 413 ? 5.23 26.484 -0.375 1 75.88 413 PHE B N 1
ATOM 7975 C CA . PHE B 1 413 ? 3.775 26.562 -0.348 1 75.88 413 PHE B CA 1
ATOM 7976 C C . PHE B 1 413 ? 3.172 25.234 0.089 1 75.88 413 PHE B C 1
ATOM 7978 O O . PHE B 1 413 ? 2.127 25.203 0.74 1 75.88 413 PHE B O 1
ATOM 7985 N N . GLN B 1 414 ? 3.912 24.141 -0.244 1 74 414 GLN B N 1
ATOM 7986 C CA . GLN B 1 414 ? 3.418 22.797 0.046 1 74 414 GLN B CA 1
ATOM 7987 C C . GLN B 1 414 ? 4.168 22.172 1.22 1 74 414 GLN B C 1
ATOM 7989 O O . GLN B 1 414 ? 4.277 20.953 1.316 1 74 414 GLN B O 1
ATOM 7994 N N . SER B 1 415 ? 4.672 23.016 1.875 1 63.94 415 SER B N 1
ATOM 7995 C CA . SER B 1 415 ? 5.473 22.516 2.99 1 63.94 415 SER B CA 1
ATOM 7996 C C . SER B 1 415 ? 4.625 21.703 3.963 1 63.94 415 SER B C 1
ATOM 7998 O O . SER B 1 415 ? 3.475 22.062 4.234 1 63.94 415 SER B O 1
ATOM 8000 N N . GLY B 1 416 ? 4.973 20.703 4.395 1 68.38 416 GLY B N 1
ATOM 8001 C CA . GLY B 1 416 ? 5.176 19.625 5.34 1 68.38 416 GLY B CA 1
ATOM 8002 C C . GLY B 1 416 ? 3.959 19.344 6.199 1 68.38 416 GLY B C 1
ATOM 8003 O O . GLY B 1 416 ? 3.119 20.219 6.406 1 68.38 416 GLY B O 1
ATOM 8004 N N . THR B 1 417 ? 3.25 18.344 6.262 1 83.5 417 THR B N 1
ATOM 8005 C CA . THR B 1 417 ? 2.328 17.781 7.242 1 83.5 417 THR B CA 1
ATOM 8006 C C . THR B 1 417 ? 2.129 16.281 6.996 1 83.5 417 THR B C 1
ATOM 8008 O O . THR B 1 417 ? 2.693 15.727 6.055 1 83.5 417 THR B O 1
ATOM 8011 N N . THR B 1 418 ? 1.765 15.578 8.008 1 92.38 418 THR B N 1
ATOM 8012 C CA . THR B 1 418 ? 1.282 14.211 7.852 1 92.38 418 THR B CA 1
ATOM 8013 C C . THR B 1 418 ? -0.169 14.094 8.305 1 92.38 418 THR B C 1
ATOM 8015 O O . THR B 1 418 ? -0.784 15.086 8.703 1 92.38 418 THR B O 1
ATOM 8018 N N . SER B 1 419 ? -0.734 12.977 8.039 1 97 419 SER B N 1
ATOM 8019 C CA . SER B 1 419 ? -2.129 12.773 8.414 1 97 419 SER B CA 1
ATOM 8020 C C . SER B 1 419 ? -2.34 11.383 9.008 1 97 419 SER B C 1
ATOM 8022 O O . SER B 1 419 ? -1.57 10.461 8.734 1 97 419 SER B O 1
ATOM 8024 N N . ILE B 1 420 ? -3.311 11.266 9.867 1 98.69 420 ILE B N 1
ATOM 8025 C CA . ILE B 1 420 ? -3.709 10 10.477 1 98.69 420 ILE B CA 1
ATOM 8026 C C . ILE B 1 420 ? -5.223 9.828 10.359 1 98.69 420 ILE B 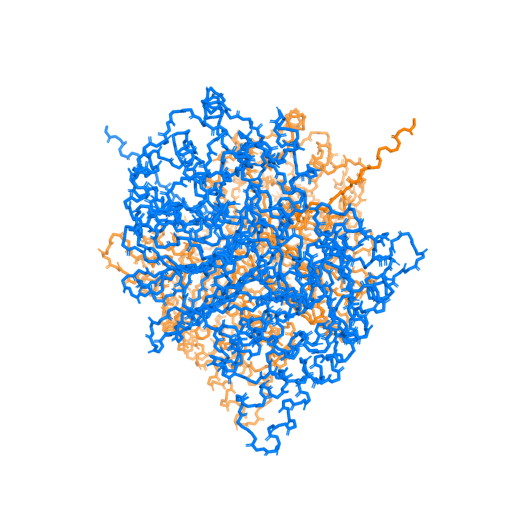C 1
ATOM 8028 O O . ILE B 1 420 ? -5.984 10.742 10.688 1 98.69 420 ILE B O 1
ATOM 8032 N N . GLN B 1 421 ? -5.648 8.742 9.859 1 98.94 421 GLN B N 1
ATOM 8033 C CA . GLN B 1 421 ? -7.039 8.297 9.867 1 98.94 421 GLN B CA 1
ATOM 8034 C C . GLN B 1 421 ? -7.18 6.945 10.562 1 98.94 421 GLN B C 1
ATOM 8036 O O . GLN B 1 421 ? -6.477 5.992 10.227 1 98.94 421 GLN B O 1
ATOM 8041 N N . ALA B 1 422 ? -8.07 6.84 11.555 1 98.94 422 ALA B N 1
ATOM 8042 C CA . ALA B 1 422 ? -8.312 5.578 12.25 1 98.94 422 ALA B CA 1
ATOM 8043 C C . ALA B 1 422 ? -9.805 5.395 12.539 1 98.94 422 ALA B C 1
ATOM 8045 O O . ALA B 1 422 ? -10.508 6.363 12.828 1 98.94 422 ALA B O 1
ATOM 8046 N N . ALA B 1 423 ? -10.266 4.25 12.484 1 98.94 423 ALA B N 1
ATOM 8047 C CA . ALA B 1 423 ? -11.625 3.857 12.828 1 98.94 423 ALA B CA 1
ATOM 8048 C C . ALA B 1 423 ? -11.664 2.428 13.359 1 98.94 423 ALA B C 1
ATOM 8050 O O . ALA B 1 423 ? -10.773 1.627 13.07 1 98.94 423 ALA B O 1
ATOM 8051 N N . ASP B 1 424 ? -12.68 2.119 14.141 1 98.81 424 ASP B N 1
ATOM 8052 C CA . ASP B 1 424 ? -12.797 0.758 14.656 1 98.81 424 ASP B CA 1
ATOM 8053 C C . ASP B 1 424 ? -14.258 0.319 14.734 1 98.81 424 ASP B C 1
ATOM 8055 O O . ASP B 1 424 ? -15.164 1.131 14.547 1 98.81 424 ASP B O 1
ATOM 8059 N N . LYS B 1 425 ? -14.5 -0.913 14.977 1 97.75 425 LYS B N 1
ATOM 8060 C CA . LYS B 1 425 ? -15.805 -1.559 14.945 1 97.75 425 LYS B CA 1
ATOM 8061 C C . LYS B 1 425 ? -16.719 -1.012 16.047 1 97.75 425 LYS B C 1
ATOM 8063 O O . LYS B 1 425 ? -17.938 -1.154 15.969 1 97.75 425 LYS B O 1
ATOM 8068 N N . ASP B 1 426 ? -16.094 -0.422 17.109 1 98.12 426 ASP B N 1
ATOM 8069 C CA . ASP B 1 426 ? -16.891 0.104 18.203 1 98.12 426 ASP B CA 1
ATOM 8070 C C . ASP B 1 426 ? -17.438 1.493 17.875 1 98.12 426 ASP B C 1
ATOM 8072 O O . ASP B 1 426 ? -18.25 2.043 18.625 1 98.12 426 ASP B O 1
ATOM 8076 N N . GLY B 1 427 ? -16.938 2.113 16.812 1 98.5 427 GLY B N 1
ATOM 8077 C CA . GLY B 1 427 ? -17.531 3.334 16.297 1 98.5 427 GLY B CA 1
ATOM 8078 C C . GLY B 1 427 ? -16.641 4.547 16.453 1 98.5 427 GLY B C 1
ATOM 8079 O O . GLY B 1 427 ? -16.969 5.637 15.977 1 98.5 427 GLY B O 1
ATOM 8080 N N . TRP B 1 428 ? -15.477 4.391 17.078 1 98.88 428 TRP B N 1
ATOM 8081 C CA . TRP B 1 428 ? -14.555 5.516 17.188 1 98.88 428 TRP B CA 1
ATOM 8082 C C . TRP B 1 428 ? -13.961 5.879 15.836 1 98.88 428 TRP B C 1
ATOM 8084 O O . TRP B 1 428 ? -13.609 5 15.047 1 98.88 428 TRP B O 1
ATOM 8094 N N . VAL B 1 429 ? -13.93 7.133 15.531 1 98.94 429 VAL B N 1
ATOM 8095 C CA . VAL B 1 429 ? -13.312 7.664 14.32 1 98.94 429 VAL B CA 1
ATOM 8096 C C . VAL B 1 429 ? -12.375 8.812 14.688 1 98.94 429 VAL B C 1
ATOM 8098 O O . VAL B 1 429 ? -12.742 9.703 15.461 1 98.94 429 VAL B O 1
ATOM 8101 N N . VAL B 1 430 ? -11.141 8.812 14.211 1 98.94 430 VAL B N 1
ATOM 8102 C CA . VAL B 1 430 ? -10.156 9.844 14.531 1 98.94 430 VAL B CA 1
ATOM 8103 C C . VAL B 1 430 ? -9.523 10.359 13.242 1 98.94 430 VAL B C 1
ATOM 8105 O O . VAL B 1 430 ? -9.062 9.578 12.406 1 98.94 430 VAL B O 1
ATOM 8108 N N . SER B 1 431 ? -9.523 11.594 13.031 1 98.94 431 SER B N 1
ATOM 8109 C CA . SER B 1 431 ? -8.805 12.305 11.969 1 98.94 431 SER B CA 1
ATOM 8110 C C . SER B 1 431 ? -7.793 13.289 12.555 1 98.94 431 SER B C 1
ATOM 8112 O O . SER B 1 431 ? -8.148 14.164 13.344 1 98.94 431 SER B O 1
ATOM 8114 N N . VAL B 1 432 ? -6.527 13.156 12.172 1 98.75 432 VAL B N 1
ATOM 8115 C CA . VAL B 1 432 ? -5.473 13.992 12.734 1 98.75 432 VAL B CA 1
ATOM 8116 C C . VAL B 1 432 ? -4.652 14.617 11.602 1 98.75 432 VAL B C 1
ATOM 8118 O O . VAL B 1 432 ? -4.391 13.961 10.586 1 98.75 432 VAL B O 1
ATOM 8121 N N . THR B 1 433 ? -4.297 15.82 11.695 1 97.88 433 THR B N 1
ATOM 8122 C CA . THR B 1 433 ? -3.279 16.469 10.883 1 97.88 433 THR B CA 1
ATOM 8123 C C . THR B 1 433 ? -2.189 17.078 11.766 1 97.88 433 THR B C 1
ATOM 8125 O O . THR B 1 433 ? -2.221 18.266 12.078 1 97.88 433 THR B O 1
ATOM 8128 N N . PRO B 1 434 ? -1.238 16.328 12.109 1 96.75 434 PRO B N 1
ATOM 8129 C CA . PRO B 1 434 ? -0.113 16.828 12.906 1 96.75 434 PRO B CA 1
ATOM 8130 C C . PRO B 1 434 ? 1.015 17.391 12.047 1 96.75 434 PRO B C 1
ATOM 8132 O O . PRO B 1 434 ? 1.087 17.109 10.844 1 96.75 434 PRO B O 1
ATOM 8135 N N . SER B 1 435 ? 1.817 18.203 12.664 1 95.81 435 SER B N 1
ATOM 8136 C CA . SER B 1 435 ? 2.932 18.812 11.938 1 95.81 435 SER B CA 1
ATOM 8137 C C . SER B 1 435 ? 3.945 19.438 12.898 1 95.81 435 SER B C 1
ATOM 8139 O O . SER B 1 435 ? 3.879 19.219 14.109 1 95.81 435 SER B O 1
ATOM 8141 N N . GLY B 1 436 ? 4.906 20.094 12.352 1 93.88 436 GLY B N 1
ATOM 8142 C CA . GLY B 1 436 ? 5.883 20.828 13.141 1 93.88 436 GLY B CA 1
ATOM 8143 C C . GLY B 1 436 ? 7.109 20 13.492 1 93.88 436 GLY B C 1
ATOM 8144 O O . GLY B 1 436 ? 7.02 18.781 13.648 1 93.88 436 GLY B O 1
ATOM 8145 N N . GLY B 1 437 ? 8.25 20.734 13.633 1 92.69 437 GLY B N 1
ATOM 8146 C CA . GLY B 1 437 ? 9.516 20.062 13.867 1 92.69 437 GLY B CA 1
ATOM 8147 C C . GLY B 1 437 ? 10.039 19.328 12.656 1 92.69 437 GLY B C 1
ATOM 8148 O O . GLY B 1 437 ? 10.609 18.234 12.781 1 92.69 437 GLY B O 1
ATOM 8149 N N . TRP B 1 438 ? 9.703 19.828 11.516 1 91.81 438 TRP B N 1
ATOM 8150 C CA . TRP B 1 438 ? 10.117 19.125 10.312 1 91.81 438 TRP B CA 1
ATOM 8151 C C . TRP B 1 438 ? 11.555 19.469 9.938 1 91.81 438 TRP B C 1
ATOM 8153 O O . TRP B 1 438 ? 12.062 20.531 10.32 1 91.81 438 TRP B O 1
ATOM 8163 N N . ILE B 1 439 ? 12.188 18.625 9.258 1 94.69 439 ILE B N 1
ATOM 8164 C CA . ILE B 1 439 ? 13.57 18.766 8.828 1 94.69 439 ILE B CA 1
ATOM 8165 C C . ILE B 1 439 ? 13.695 19.953 7.863 1 94.69 439 ILE B C 1
ATOM 8167 O O . ILE B 1 439 ? 12.922 20.062 6.902 1 94.69 439 ILE B O 1
ATOM 8171 N N . PRO B 1 440 ? 14.648 20.828 8.062 1 95.38 440 PRO B N 1
ATOM 8172 C CA . PRO B 1 440 ? 15.617 20.828 9.156 1 95.38 440 PRO B CA 1
ATOM 8173 C C . PRO B 1 440 ? 15.016 21.359 10.469 1 95.38 440 PRO B C 1
ATOM 8175 O O . PRO B 1 440 ? 14.469 22.453 10.5 1 95.38 440 PRO B O 1
ATOM 8178 N N . ALA B 1 441 ? 15.18 20.562 11.492 1 96.44 441 ALA B N 1
ATOM 8179 C CA . ALA B 1 441 ? 14.594 20.891 12.789 1 96.44 441 ALA B CA 1
ATOM 8180 C C . ALA B 1 441 ? 15.672 21.172 13.828 1 96.44 441 ALA B C 1
ATOM 8182 O O . ALA B 1 441 ? 16.703 20.5 13.852 1 96.44 441 ALA B O 1
ATOM 8183 N N . VAL B 1 442 ? 15.43 22.125 14.688 1 98.19 442 VAL B N 1
ATOM 8184 C CA . VAL B 1 442 ? 16.234 22.312 15.883 1 98.19 442 VAL B CA 1
ATOM 8185 C C . VAL B 1 442 ? 15.797 21.344 16.969 1 98.19 442 VAL B C 1
ATOM 8187 O O . VAL B 1 442 ? 14.617 21.266 17.312 1 98.19 442 VAL B O 1
ATOM 8190 N N . ILE B 1 443 ? 16.719 20.562 17.453 1 98.75 443 ILE B N 1
ATOM 8191 C CA . ILE B 1 443 ? 16.422 19.656 18.562 1 98.75 443 ILE B CA 1
ATOM 8192 C C . ILE B 1 443 ? 16.734 20.359 19.891 1 98.75 443 ILE B C 1
ATOM 8194 O O . ILE B 1 443 ? 17.797 20.938 20.062 1 98.75 443 ILE B O 1
ATOM 8198 N N . ALA B 1 444 ? 15.805 20.281 20.828 1 98.56 444 ALA B N 1
ATOM 8199 C CA . ALA B 1 444 ? 15.906 20.953 22.125 1 98.56 444 ALA B CA 1
ATOM 8200 C C . ALA B 1 444 ? 16.812 20.172 23.078 1 98.56 444 ALA B C 1
ATOM 8202 O O . ALA B 1 444 ? 16.328 19.297 23.812 1 98.56 444 ALA B O 1
ATOM 8203 N N . GLY B 1 445 ? 18.078 20.531 23.094 1 98.38 445 GLY B N 1
ATOM 8204 C CA . GLY B 1 445 ? 19.016 19.875 24 1 98.38 445 GLY B CA 1
ATOM 8205 C C . GLY B 1 445 ? 19.078 18.359 23.797 1 98.38 445 GLY B C 1
ATOM 8206 O O . GLY B 1 445 ? 18.969 17.891 22.672 1 98.38 445 GLY B O 1
ATOM 8207 N N . ASN B 1 446 ? 19.266 17.672 24.875 1 98.5 446 ASN B N 1
ATOM 8208 C CA . ASN B 1 446 ? 19.422 16.219 24.828 1 98.5 446 ASN B CA 1
ATOM 8209 C C . ASN B 1 446 ? 18.094 15.5 25.031 1 98.5 446 ASN B C 1
ATOM 8211 O O . ASN B 1 446 ? 18 14.555 25.828 1 98.5 446 ASN B O 1
ATOM 8215 N N . THR B 1 447 ? 17.078 15.969 24.406 1 98.62 447 THR B N 1
ATOM 8216 C CA . THR B 1 447 ? 15.75 15.383 24.562 1 98.62 447 THR B CA 1
ATOM 8217 C C . THR B 1 447 ? 15.359 14.578 23.328 1 98.62 447 THR B C 1
ATOM 8219 O O . THR B 1 447 ? 14.484 13.711 23.391 1 98.62 447 THR B O 1
ATOM 8222 N N . GLY B 1 448 ? 15.906 14.922 22.219 1 98.44 448 GLY B N 1
ATOM 8223 C CA . GLY B 1 448 ? 15.461 14.352 20.953 1 98.44 448 GLY B CA 1
ATOM 8224 C C . GLY B 1 448 ? 14.195 14.992 20.438 1 98.44 448 GLY B C 1
ATOM 8225 O O . GLY B 1 448 ? 13.664 14.578 19.391 1 98.44 448 GLY B O 1
ATOM 8226 N N . ILE B 1 449 ? 13.703 16.062 21.016 1 98.31 449 ILE B N 1
ATOM 8227 C CA . ILE B 1 449 ? 12.461 16.75 20.656 1 98.31 449 ILE B CA 1
ATOM 8228 C C . ILE B 1 449 ? 12.758 17.859 19.641 1 98.31 449 ILE B C 1
ATOM 8230 O O . ILE B 1 449 ? 13.461 18.812 19.953 1 98.31 449 ILE B O 1
ATOM 8234 N N . GLY B 1 450 ? 12.234 17.688 18.422 1 98 450 GLY B N 1
ATOM 8235 C CA . GLY B 1 450 ? 12.344 18.734 17.422 1 98 450 GLY B CA 1
ATOM 8236 C C . GLY B 1 450 ? 11.336 19.844 17.625 1 98 450 GLY B C 1
ATOM 8237 O O . GLY B 1 450 ? 10.148 19.594 17.828 1 98 450 GLY B O 1
ATOM 8238 N N . LEU B 1 451 ? 11.773 21.062 17.469 1 97.19 451 LEU B N 1
ATOM 8239 C CA . LEU B 1 451 ? 10.953 22.234 17.781 1 97.19 451 LEU B CA 1
ATOM 8240 C C . LEU B 1 451 ? 10.109 22.641 16.594 1 97.19 451 LEU B C 1
ATOM 8242 O O . LEU B 1 451 ? 10.547 22.516 15.445 1 97.19 451 LEU B O 1
ATOM 8246 N N . SER B 1 452 ? 9.008 23.172 16.938 1 94.94 452 SER B N 1
ATOM 8247 C CA . SER B 1 452 ? 8.055 23.688 15.953 1 94.94 452 SER B CA 1
ATOM 8248 C C . SER B 1 452 ? 8.664 24.812 15.133 1 94.94 452 SER B C 1
ATOM 8250 O O . SER B 1 452 ? 9.609 25.469 15.578 1 94.94 452 SER B O 1
ATOM 8252 N N . GLN B 1 453 ? 8.086 25.047 13.961 1 94.31 453 GLN B N 1
ATOM 8253 C CA . GLN B 1 453 ? 8.477 26.172 13.102 1 94.31 453 GLN B CA 1
ATOM 8254 C C . GLN B 1 453 ? 7.289 27.094 12.844 1 94.31 453 GLN B C 1
ATOM 8256 O O . GLN B 1 453 ? 7.266 27.812 11.844 1 94.31 453 GLN B O 1
ATOM 8261 N N . ARG B 1 454 ? 6.379 27.125 13.656 1 95 454 ARG B N 1
ATOM 8262 C CA . ARG B 1 454 ? 5.078 27.688 13.32 1 95 454 ARG B CA 1
ATOM 8263 C C . ARG B 1 454 ? 5.027 29.172 13.656 1 95 454 ARG B C 1
ATOM 8265 O O . ARG B 1 454 ? 4.117 29.891 13.227 1 95 454 ARG B O 1
ATOM 8272 N N . MET B 1 455 ? 6.047 29.797 14.258 1 96.88 455 MET B N 1
ATOM 8273 C CA . MET B 1 455 ? 6.047 31.234 14.508 1 96.88 455 MET B CA 1
ATOM 8274 C C . MET B 1 455 ? 5.957 32 13.203 1 96.88 455 MET B C 1
ATOM 8276 O O . MET B 1 455 ? 5.402 33.125 13.164 1 96.88 455 MET B O 1
ATOM 8280 N N . GLN B 1 456 ? 6.426 31.359 12.211 1 95.62 456 GLN B N 1
ATOM 8281 C CA . GLN B 1 456 ? 6.48 32 10.898 1 95.62 456 GLN B CA 1
ATOM 8282 C C . GLN B 1 456 ? 5.078 32.281 10.367 1 95.62 456 GLN B C 1
ATOM 8284 O O . GLN B 1 456 ? 4.914 33.062 9.422 1 95.62 456 GLN B O 1
ATOM 8289 N N . SER B 1 457 ? 4.086 31.688 10.945 1 96.31 457 SER B N 1
ATOM 8290 C CA . SER B 1 457 ? 2.721 31.859 10.461 1 96.31 457 SER B CA 1
ATOM 8291 C C . SER B 1 457 ? 2.105 33.156 10.969 1 96.31 457 SER B C 1
ATOM 8293 O O . SER B 1 457 ? 1.064 33.594 10.477 1 96.31 457 SER B O 1
ATOM 8295 N N . PHE B 1 458 ? 2.738 33.844 11.914 1 97.94 458 PHE B N 1
ATOM 8296 C CA . PHE B 1 458 ? 2.279 35.125 12.406 1 97.94 458 PHE B CA 1
ATOM 8297 C C . PHE B 1 458 ? 2.613 36.25 11.414 1 97.94 458 PHE B C 1
ATOM 8299 O O . PHE B 1 458 ? 3.521 36.094 10.594 1 97.94 458 PHE B O 1
ATOM 8306 N N . VAL B 1 459 ? 1.846 37.281 11.547 1 97.25 459 VAL B N 1
ATOM 8307 C CA . VAL B 1 459 ? 2.238 38.531 10.93 1 97.25 459 VAL B CA 1
ATOM 8308 C C . VAL B 1 459 ? 2.652 39.531 12.008 1 97.25 459 VAL B C 1
ATOM 8310 O O . VAL B 1 459 ? 2.26 39.406 13.172 1 97.25 459 VAL B O 1
ATOM 8313 N N . LEU B 1 460 ? 3.508 40.5 11.594 1 97.31 460 LEU B N 1
ATOM 8314 C CA . LEU B 1 460 ? 3.953 41.531 12.516 1 97.31 460 LEU B CA 1
ATOM 8315 C C . LEU B 1 460 ? 3.275 42.844 12.203 1 97.31 460 LEU B C 1
ATOM 8317 O O . LEU B 1 460 ? 3.357 43.812 12.992 1 97.31 460 LEU B O 1
ATOM 8321 N N . ASP B 1 461 ? 2.551 42.844 11.078 1 95.56 461 ASP B N 1
ATOM 8322 C CA . ASP B 1 461 ? 1.818 44.031 10.625 1 95.56 461 ASP B CA 1
ATOM 8323 C C . ASP B 1 461 ? 0.315 43.781 10.594 1 95.56 461 ASP B C 1
ATOM 8325 O O . ASP B 1 461 ? -0.156 42.938 9.82 1 95.56 461 ASP B O 1
ATOM 8329 N N . GLU B 1 462 ? -0.454 44.531 11.297 1 95.69 462 GLU B N 1
ATOM 8330 C CA . GLU B 1 462 ? -1.892 44.312 11.422 1 95.69 462 GLU B CA 1
ATOM 8331 C C . GLU B 1 462 ? -2.607 44.562 10.094 1 95.69 462 GLU B C 1
ATOM 8333 O O . GLU B 1 462 ? -3.73 44.094 9.898 1 95.69 462 GLU B O 1
ATOM 8338 N N . THR B 1 463 ? -1.941 45.312 9.219 1 95.06 463 THR B N 1
ATOM 8339 C CA . THR B 1 463 ? -2.545 45.594 7.918 1 95.06 463 THR B CA 1
ATOM 8340 C C . THR B 1 463 ? -2.77 44.281 7.156 1 95.06 463 THR B C 1
ATOM 8342 O O . THR B 1 463 ? -3.703 44.188 6.359 1 95.06 463 THR B O 1
ATOM 8345 N N . LEU B 1 464 ? -1.96 43.375 7.438 1 95 464 LEU B N 1
ATOM 8346 C CA . LEU B 1 464 ? -2.059 42.094 6.738 1 95 464 LEU B CA 1
ATOM 8347 C C . LEU B 1 464 ? -3.184 41.25 7.316 1 95 464 LEU B C 1
ATOM 8349 O O . LEU B 1 464 ? -3.977 40.656 6.57 1 95 464 LEU B O 1
ATOM 8353 N N . ASN B 1 465 ? -3.273 41.188 8.586 1 97.31 465 ASN B N 1
ATOM 8354 C CA . ASN B 1 465 ? -4.262 40.406 9.336 1 97.31 465 ASN B CA 1
ATOM 8355 C C . ASN B 1 465 ? -4.301 40.844 10.805 1 97.31 465 ASN B C 1
ATOM 8357 O O . ASN B 1 465 ? -3.516 40.344 11.617 1 97.31 465 ASN B O 1
ATOM 8361 N N . PRO B 1 466 ? -5.219 41.625 11.133 1 97.5 466 PRO B N 1
ATOM 8362 C CA . PRO B 1 466 ? -5.273 42.125 12.516 1 97.5 466 PRO B CA 1
ATOM 8363 C C . PRO B 1 466 ? -5.613 41.031 13.516 1 97.5 466 PRO B C 1
ATOM 8365 O O . PRO B 1 466 ? -5.406 41.219 14.719 1 97.5 466 PRO B O 1
ATOM 8368 N N . PHE B 1 467 ? -6.133 39.906 13.117 1 98.06 467 PHE B N 1
ATOM 8369 C CA . PHE B 1 467 ? -6.566 38.844 13.992 1 98.06 467 PHE B CA 1
ATOM 8370 C C . PHE B 1 467 ? -5.41 37.875 14.289 1 98.06 467 PHE B C 1
ATOM 8372 O O . PHE B 1 467 ? -5.484 37.094 15.219 1 98.06 467 PHE B O 1
ATOM 8379 N N . ASN B 1 468 ? -4.316 37.938 13.539 1 98.25 468 ASN B N 1
ATOM 8380 C CA . ASN B 1 468 ? -3.213 37 13.648 1 98.25 468 ASN B CA 1
ATOM 8381 C C . ASN B 1 468 ? -1.886 37.719 13.898 1 98.25 468 ASN B C 1
ATOM 8383 O O . ASN B 1 468 ? -0.822 37.188 13.562 1 98.25 468 ASN B O 1
ATOM 8387 N N . VAL B 1 469 ? -1.889 38.844 14.422 1 98.25 469 VAL B N 1
ATOM 8388 C CA . VAL B 1 469 ? -0.667 39.531 14.82 1 98.25 469 VAL B CA 1
ATOM 8389 C C . VAL B 1 469 ? -0.033 38.812 16 1 98.25 469 VAL B C 1
ATOM 8391 O O . VAL B 1 469 ? -0.733 38.406 16.938 1 98.25 469 VAL B O 1
ATOM 8394 N N . LEU B 1 470 ? 1.264 38.719 15.969 1 98.5 470 LEU B N 1
ATOM 8395 C CA . LEU B 1 470 ? 2.012 38.031 17.016 1 98.5 470 LEU B CA 1
ATOM 8396 C C . LEU B 1 470 ? 1.771 38.688 18.375 1 98.5 470 LEU B C 1
ATOM 8398 O O . LEU B 1 470 ? 1.868 39.906 18.5 1 98.5 470 LEU B O 1
ATOM 8402 N N . GLU B 1 471 ? 1.442 37.906 19.297 1 98.06 471 GLU B N 1
ATOM 8403 C CA . GLU B 1 471 ? 1.353 38.281 20.719 1 98.06 471 GLU B CA 1
ATOM 8404 C C . GLU B 1 471 ? 1.814 37.156 21.609 1 98.06 471 GLU B C 1
ATOM 8406 O O . GLU B 1 471 ? 1.602 35.969 21.297 1 98.06 471 GLU B O 1
ATOM 8411 N N . PRO B 1 472 ? 2.441 37.469 22.734 1 97.94 472 PRO B N 1
ATOM 8412 C CA . PRO B 1 472 ? 2.814 36.406 23.672 1 97.94 472 PRO B CA 1
ATOM 8413 C C . PRO B 1 472 ? 1.621 35.562 24.109 1 97.94 472 PRO B C 1
ATOM 8415 O O . PRO B 1 472 ? 0.585 36.094 24.5 1 97.94 472 PRO B O 1
ATOM 8418 N N . GLY B 1 473 ? 1.817 34.25 23.969 1 97.75 473 GLY B N 1
ATOM 8419 C CA . GLY B 1 473 ? 0.792 33.312 24.438 1 97.75 473 GLY B CA 1
ATOM 8420 C C . GLY B 1 473 ? -0.241 33 23.375 1 97.75 473 GLY B C 1
ATOM 8421 O O . GLY B 1 473 ? -1.105 32.125 23.578 1 97.75 473 GLY B O 1
ATOM 8422 N N . LYS B 1 474 ? -0.172 33.625 22.25 1 98.06 474 LYS B N 1
ATOM 8423 C CA . LYS B 1 474 ? -1.136 33.438 21.172 1 98.06 474 LYS B CA 1
ATOM 8424 C C . LYS B 1 474 ? -0.761 32.25 20.281 1 98.06 474 LYS B C 1
ATOM 8426 O O . LYS B 1 474 ? 0.418 31.938 20.141 1 98.06 474 LYS B O 1
ATOM 8431 N N . ARG B 1 475 ? -1.729 31.609 19.797 1 98 475 ARG B N 1
ATOM 8432 C CA . ARG B 1 475 ? -1.52 30.609 18.766 1 98 475 ARG B CA 1
ATOM 8433 C C . ARG B 1 475 ? -1.469 31.234 17.375 1 98 475 ARG B C 1
ATOM 8435 O O . ARG B 1 475 ? -2.27 32.125 17.062 1 98 475 ARG B O 1
ATOM 8442 N N . PRO B 1 476 ? -0.541 30.812 16.578 1 97.75 476 PRO B N 1
ATOM 8443 C CA . PRO B 1 476 ? -0.564 31.266 15.188 1 97.75 476 PRO B CA 1
ATOM 8444 C C . PRO B 1 476 ? -1.68 30.609 14.375 1 97.75 476 PRO B C 1
ATOM 8446 O O . PRO B 1 476 ? -2.164 29.547 14.734 1 97.75 476 PRO B O 1
ATOM 8449 N N . ARG B 1 477 ? -2.125 31.266 13.305 1 97 477 ARG B N 1
ATOM 8450 C CA . ARG B 1 477 ? -3.023 30.625 12.352 1 97 477 ARG B CA 1
ATOM 8451 C C . ARG B 1 477 ? -2.279 29.609 11.492 1 97 477 ARG B C 1
ATOM 8453 O O . ARG B 1 477 ? -1.403 29.969 10.711 1 97 477 ARG B O 1
ATOM 8460 N N . VAL B 1 478 ? -2.65 28.359 11.578 1 95.56 478 VAL B N 1
ATOM 8461 C CA . VAL B 1 478 ? -1.866 27.312 10.922 1 95.56 478 VAL B CA 1
ATOM 8462 C C . VAL B 1 478 ? -2.684 26.672 9.797 1 95.56 478 VAL B C 1
ATOM 8464 O O . VAL B 1 478 ? -3.873 26.969 9.648 1 95.56 478 VAL B O 1
ATOM 8467 N N . THR B 1 479 ? -1.988 25.859 8.977 1 96 479 THR B N 1
ATOM 8468 C CA . THR B 1 479 ? -2.584 25.25 7.793 1 96 479 THR B CA 1
ATOM 8469 C C . THR B 1 479 ? -3.242 23.922 8.148 1 96 479 THR B C 1
ATOM 8471 O O . THR B 1 479 ? -3.938 23.328 7.32 1 96 479 THR B O 1
ATOM 8474 N N . LEU B 1 480 ? -3.082 23.344 9.312 1 96.06 480 LEU B N 1
ATOM 8475 C CA . LEU B 1 480 ? -3.441 21.984 9.703 1 96.06 480 LEU B CA 1
ATOM 8476 C C . LEU B 1 480 ? -4.957 21.828 9.805 1 96.06 480 LEU B C 1
ATOM 8478 O O . LEU B 1 480 ? -5.625 22.609 10.477 1 96.06 480 LEU B O 1
ATOM 8482 N N . THR B 1 481 ? -5.5 20.812 9.148 1 96.62 481 THR B N 1
ATOM 8483 C CA . THR B 1 481 ? -6.941 20.875 8.93 1 96.62 481 THR B CA 1
ATOM 8484 C C . THR B 1 481 ? -7.523 19.469 8.766 1 96.62 481 THR B C 1
ATOM 8486 O O . THR B 1 481 ? -8.047 19.125 7.703 1 96.62 481 THR B O 1
ATOM 8489 N N . PRO B 1 482 ? -7.516 18.609 9.812 1 98.25 482 PRO B N 1
ATOM 8490 C CA . PRO B 1 482 ? -8.273 17.359 9.688 1 98.25 482 PRO B CA 1
ATOM 8491 C C . PRO B 1 482 ? -9.75 17.594 9.391 1 98.25 482 PRO B C 1
ATOM 8493 O O . PRO B 1 482 ? -10.281 18.672 9.672 1 98.25 482 PRO B O 1
ATOM 8496 N N . SER B 1 483 ? -10.406 16.578 8.82 1 98.88 483 SER B N 1
ATOM 8497 C CA . SER B 1 483 ? -11.797 16.719 8.422 1 98.88 483 SER B CA 1
ATOM 8498 C C . SER B 1 483 ? -12.609 15.477 8.781 1 98.88 483 SER B C 1
ATOM 8500 O O . SER B 1 483 ? -12.07 14.367 8.812 1 98.88 483 SER B O 1
ATOM 8502 N N . MET B 1 484 ? -13.844 15.719 9.055 1 98.94 484 MET B N 1
ATOM 8503 C CA . MET B 1 484 ? -14.805 14.641 9.289 1 98.94 484 MET B CA 1
ATOM 8504 C C . MET B 1 484 ? -16.188 15.023 8.789 1 98.94 484 MET B C 1
ATOM 8506 O O . MET B 1 484 ? -16.578 16.188 8.852 1 98.94 484 MET B O 1
ATOM 8510 N N . ALA B 1 485 ? -16.906 14.078 8.242 1 98.94 485 ALA B N 1
ATOM 8511 C CA . ALA B 1 485 ? -18.281 14.312 7.793 1 98.94 485 ALA B CA 1
ATOM 8512 C C . ALA B 1 485 ? -19.219 13.258 8.352 1 98.94 485 ALA B C 1
ATOM 8514 O O . ALA B 1 485 ? -18.859 12.078 8.461 1 98.94 485 ALA B O 1
ATOM 8515 N N . LEU B 1 486 ? -20.359 13.68 8.758 1 98.88 486 LEU B N 1
ATOM 8516 C CA . LEU B 1 486 ? -21.453 12.797 9.188 1 98.88 486 LEU B CA 1
ATOM 8517 C C . LEU B 1 486 ? -22.641 12.898 8.242 1 98.88 486 LEU B C 1
ATOM 8519 O O . LEU B 1 486 ? -22.938 13.984 7.727 1 98.88 486 LEU B O 1
ATOM 8523 N N . LYS B 1 487 ? -23.266 11.883 7.965 1 98.56 487 LYS B N 1
ATOM 8524 C CA . LYS B 1 487 ? -24.516 11.781 7.219 1 98.56 487 LYS B CA 1
ATOM 8525 C C . LYS B 1 487 ? -25.547 10.984 7.996 1 98.56 487 LYS B C 1
ATOM 8527 O O . LYS B 1 487 ? -25.266 9.883 8.477 1 98.56 487 LYS B O 1
ATOM 8532 N N . ASP B 1 488 ? -26.734 11.531 8.211 1 97.38 488 ASP B N 1
ATOM 8533 C CA . ASP B 1 488 ? -27.812 10.914 8.977 1 97.38 488 ASP B CA 1
ATOM 8534 C C . ASP B 1 488 ? -27.359 10.57 10.398 1 97.38 488 ASP B C 1
ATOM 8536 O O . ASP B 1 488 ? -27.656 9.5 10.914 1 97.38 488 ASP B O 1
ATOM 8540 N N . GLY B 1 489 ? -26.484 11.406 10.906 1 96.81 489 GLY B N 1
ATOM 8541 C CA . GLY B 1 489 ? -26.062 11.297 12.289 1 96.81 489 GLY B CA 1
ATOM 8542 C C . GLY B 1 489 ? -24.953 10.273 12.5 1 96.81 489 GLY B C 1
ATOM 8543 O O . GLY B 1 489 ? -24.547 10.016 13.633 1 96.81 489 GLY B O 1
ATOM 8544 N N . LYS B 1 490 ? -24.453 9.695 11.391 1 97.94 490 LYS B N 1
ATOM 8545 C CA . LYS B 1 490 ? -23.406 8.672 11.477 1 97.94 490 LYS B CA 1
ATOM 8546 C C . LYS B 1 490 ? -22.172 9.086 10.695 1 97.94 490 LYS B C 1
ATOM 8548 O O . LYS B 1 490 ? -22.266 9.82 9.711 1 97.94 490 LYS B O 1
ATOM 8553 N N . PRO B 1 491 ? -21.047 8.562 11.164 1 98.81 491 PRO B N 1
ATOM 8554 C CA . PRO B 1 491 ? -19.844 8.859 10.375 1 98.81 491 PRO B CA 1
ATOM 8555 C C . PRO B 1 491 ? -20 8.492 8.906 1 98.81 491 PRO B C 1
ATOM 8557 O O . PRO B 1 491 ? -20.516 7.414 8.586 1 98.81 491 PRO B O 1
ATOM 8560 N N . PHE B 1 492 ? -19.625 9.367 8.023 1 98.75 492 PHE B N 1
ATOM 8561 C CA . PHE B 1 492 ? -19.734 9.188 6.578 1 98.75 492 PHE B CA 1
ATOM 8562 C C . PHE B 1 492 ? -18.344 9.156 5.938 1 98.75 492 PHE B C 1
ATOM 8564 O O . PHE B 1 492 ? -18.062 8.297 5.094 1 98.75 492 PHE B O 1
ATOM 8571 N N . LEU B 1 493 ? -17.453 10.117 6.352 1 98.94 493 LEU B N 1
ATOM 8572 C CA . LEU B 1 493 ? -16.125 10.281 5.773 1 98.94 493 LEU B CA 1
ATOM 8573 C C . LEU B 1 493 ? -15.164 10.898 6.781 1 98.94 493 LEU B C 1
ATOM 8575 O O . LEU B 1 493 ? -15.5 11.875 7.449 1 98.94 493 LEU B O 1
ATOM 8579 N N . SER B 1 494 ? -14.031 10.344 7.027 1 98.94 494 SER B N 1
ATOM 8580 C CA . SER B 1 494 ? -12.875 10.906 7.719 1 98.94 494 SER B CA 1
ATOM 8581 C C . SER B 1 494 ? -11.711 11.125 6.762 1 98.94 494 SER B C 1
ATOM 8583 O O . SER B 1 494 ? -11.32 10.211 6.031 1 98.94 494 SER B O 1
ATOM 8585 N N . PHE B 1 495 ? -11.148 12.32 6.688 1 98.75 495 PHE B N 1
ATOM 8586 C CA . PHE B 1 495 ? -10.188 12.57 5.621 1 98.75 495 PHE B CA 1
ATOM 8587 C C . PHE B 1 495 ? -9.242 13.703 6 1 98.75 495 PHE B C 1
ATOM 8589 O O . PHE B 1 495 ? -9.633 14.641 6.703 1 98.75 495 PHE B O 1
ATOM 8596 N N . ALA B 1 496 ? -8.039 13.602 5.641 1 98 496 ALA B N 1
ATOM 8597 C CA . ALA B 1 496 ? -6.957 14.555 5.879 1 98 496 ALA B CA 1
ATOM 8598 C C . ALA B 1 496 ? -5.902 14.477 4.781 1 98 496 ALA B C 1
ATOM 8600 O O . ALA B 1 496 ? -5.922 13.562 3.955 1 98 496 ALA B O 1
ATOM 8601 N N . VAL B 1 497 ? -5.055 15.445 4.785 1 96.5 497 VAL B N 1
ATOM 8602 C CA . VAL B 1 497 ? -4.074 15.516 3.705 1 96.5 497 VAL B CA 1
ATOM 8603 C C . VAL B 1 497 ? -2.82 16.234 4.191 1 96.5 497 VAL B C 1
ATOM 8605 O O . VAL B 1 497 ? -2.875 17.016 5.156 1 96.5 497 VAL B O 1
ATOM 8608 N N . GLN B 1 498 ? -1.726 15.922 3.584 1 90.88 498 GLN B N 1
ATOM 8609 C CA . GLN B 1 498 ? -0.509 16.719 3.674 1 90.88 498 GLN B CA 1
ATOM 8610 C C . GLN B 1 498 ? -0.454 17.766 2.562 1 90.88 498 GLN B C 1
ATOM 8612 O O . GLN B 1 498 ? -0.86 17.5 1.431 1 90.88 498 GLN B O 1
ATOM 8617 N N . GLY B 1 499 ? 0.065 19.031 2.936 1 90.88 499 GLY B N 1
ATOM 8618 C CA . GLY B 1 499 ? 0.219 19.906 1.784 1 90.88 499 GLY B CA 1
ATOM 8619 C C . GLY B 1 499 ? 0.202 21.375 2.146 1 90.88 499 GLY B C 1
ATOM 8620 O O . GLY B 1 499 ? -0.188 22.219 1.335 1 90.88 499 GLY B O 1
ATOM 8621 N N . GLY B 1 500 ? 0.478 21.75 3.307 1 92.44 500 GLY B N 1
ATOM 8622 C CA . GLY B 1 500 ? 0.552 23.156 3.666 1 92.44 500 GLY B CA 1
ATOM 8623 C C . GLY B 1 500 ? -0.706 23.938 3.316 1 92.44 500 GLY B C 1
ATOM 8624 O O . GLY B 1 500 ? -1.809 23.547 3.705 1 92.44 500 GLY B O 1
ATOM 8625 N N . ASP B 1 501 ? -0.48 24.906 2.449 1 94.06 501 ASP B N 1
ATOM 8626 C CA . ASP B 1 501 ? -1.587 25.812 2.145 1 94.06 501 ASP B CA 1
ATOM 8627 C C . ASP B 1 501 ? -2.557 25.172 1.15 1 94.06 501 ASP B C 1
ATOM 8629 O O . ASP B 1 501 ? -3.678 25.656 0.976 1 94.06 501 ASP B O 1
ATOM 8633 N N . THR B 1 502 ? -2.201 24.047 0.589 1 94.75 502 THR B N 1
ATOM 8634 C CA . THR B 1 502 ? -3.084 23.438 -0.397 1 94.75 502 THR B CA 1
ATOM 8635 C C . THR B 1 502 ? -4.066 22.484 0.274 1 94.75 502 THR B C 1
ATOM 8637 O O . THR B 1 502 ? -4.98 21.969 -0.373 1 94.75 502 THR B O 1
ATOM 8640 N N . GLN B 1 503 ? -3.971 22.281 1.47 1 96.69 503 GLN B N 1
ATOM 8641 C CA . GLN B 1 503 ? -4.652 21.188 2.148 1 96.69 503 GLN B CA 1
ATOM 8642 C C . GLN B 1 503 ? -6.16 21.25 1.926 1 96.69 503 GLN B C 1
ATOM 8644 O O . GLN B 1 503 ? -6.766 20.281 1.442 1 96.69 503 GLN B O 1
ATOM 8649 N N . ASP B 1 504 ? -6.699 22.375 2.166 1 97.38 504 ASP B N 1
ATOM 8650 C CA . ASP B 1 504 ? -8.156 22.406 2.098 1 97.38 504 ASP B CA 1
ATOM 8651 C C . ASP B 1 504 ? -8.641 22.484 0.65 1 97.38 504 ASP B C 1
ATOM 8653 O O . ASP B 1 504 ? -9.797 22.172 0.36 1 97.38 504 ASP B O 1
ATOM 8657 N N . GLN B 1 505 ? -7.77 22.875 -0.295 1 97.56 505 GLN B N 1
ATOM 8658 C CA . GLN B 1 505 ? -8.102 22.703 -1.705 1 97.56 505 GLN B CA 1
ATOM 8659 C C . GLN B 1 505 ? -8.211 21.234 -2.072 1 97.56 505 GLN B C 1
ATOM 8661 O O . GLN B 1 505 ? -9.148 20.828 -2.76 1 97.56 505 GLN B O 1
ATOM 8666 N N . ASP B 1 506 ? -7.27 20.516 -1.588 1 97.44 506 ASP B N 1
ATOM 8667 C CA . ASP B 1 506 ? -7.219 19.078 -1.856 1 97.44 506 ASP B CA 1
ATOM 8668 C C . ASP B 1 506 ? -8.383 18.359 -1.188 1 97.44 506 ASP B C 1
ATOM 8670 O O . ASP B 1 506 ? -9.047 17.516 -1.81 1 97.44 506 ASP B O 1
ATOM 8674 N N . LEU B 1 507 ? -8.633 18.641 0.058 1 98.62 507 LEU B N 1
ATOM 8675 C CA . LEU B 1 507 ? -9.68 17.969 0.825 1 98.62 507 LEU B CA 1
ATOM 8676 C C . LEU B 1 507 ? -11.055 18.297 0.257 1 98.62 507 LEU B C 1
ATOM 8678 O O . LEU B 1 507 ? -11.938 17.438 0.217 1 98.62 507 LEU B O 1
ATOM 8682 N N . LEU B 1 508 ? -11.227 19.531 -0.161 1 98.81 508 LEU B N 1
ATOM 8683 C CA . LEU B 1 508 ? -12.484 19.922 -0.79 1 98.81 508 LEU B CA 1
ATOM 8684 C C . LEU B 1 508 ? -12.758 19.078 -2.027 1 98.81 508 LEU B C 1
ATOM 8686 O O . LEU B 1 508 ? -13.859 18.547 -2.191 1 98.81 508 LEU B O 1
ATOM 8690 N N . GLN B 1 509 ? -11.805 19 -2.826 1 98.62 509 GLN B N 1
ATOM 8691 C CA . GLN B 1 509 ? -11.977 18.281 -4.086 1 98.62 509 GLN B CA 1
ATOM 8692 C C . GLN B 1 509 ? -12.18 16.781 -3.848 1 98.62 509 GLN B C 1
ATOM 8694 O O . GLN B 1 509 ? -12.969 16.141 -4.543 1 98.62 509 GLN B O 1
ATOM 8699 N N . LEU B 1 510 ? -11.492 16.172 -2.877 1 98.56 510 LEU B N 1
ATOM 8700 C CA . LEU B 1 510 ? -11.758 14.797 -2.5 1 98.56 510 LEU B CA 1
ATOM 8701 C C . LEU B 1 510 ? -13.227 14.609 -2.117 1 98.56 510 LEU B C 1
ATOM 8703 O O . LEU B 1 510 ? -13.875 13.664 -2.576 1 98.56 510 LEU B O 1
ATOM 8707 N N . PHE B 1 511 ? -13.664 15.5 -1.233 1 98.88 511 PHE B N 1
ATOM 8708 C CA . PHE B 1 511 ? -15.047 15.445 -0.764 1 98.88 511 PHE B CA 1
ATOM 8709 C C . PHE B 1 511 ? -16.016 15.531 -1.933 1 98.88 511 PHE B C 1
ATOM 8711 O O . PHE B 1 511 ? -16.938 14.727 -2.045 1 98.88 511 PHE B O 1
ATOM 8718 N N . LEU B 1 512 ? -15.812 16.484 -2.816 1 98.88 512 LEU B N 1
ATOM 8719 C CA . LEU B 1 512 ? -16.703 16.688 -3.961 1 98.88 512 LEU B CA 1
ATOM 8720 C C . LEU B 1 512 ? -16.656 15.492 -4.898 1 98.88 512 LEU B C 1
ATOM 8722 O O . LEU B 1 512 ? -17.672 15.125 -5.484 1 98.88 512 LEU B O 1
ATOM 8726 N N . ASN B 1 513 ? -15.477 14.914 -5.102 1 98.56 513 ASN B N 1
ATOM 8727 C CA . ASN B 1 513 ? -15.336 13.75 -5.961 1 98.56 513 ASN B CA 1
ATOM 8728 C C . ASN B 1 513 ? -16.203 12.586 -5.48 1 98.56 513 ASN B C 1
ATOM 8730 O O . ASN B 1 513 ? -16.781 11.859 -6.289 1 98.56 513 ASN B O 1
ATOM 8734 N N . ILE B 1 514 ? -16.281 12.43 -4.207 1 98.5 514 ILE B N 1
ATOM 8735 C CA . ILE B 1 514 ? -17.094 11.352 -3.633 1 98.5 514 ILE B CA 1
ATOM 8736 C C . ILE B 1 514 ? -18.562 11.734 -3.674 1 98.5 514 ILE B C 1
ATOM 8738 O O . ILE B 1 514 ? -19.406 10.961 -4.148 1 98.5 514 ILE B O 1
ATOM 8742 N N . VAL B 1 515 ? -18.891 12.945 -3.307 1 98.56 515 VAL B N 1
ATOM 8743 C CA . VAL B 1 515 ? -20.281 13.336 -3.037 1 98.56 515 VAL B CA 1
ATOM 8744 C C . VAL B 1 515 ? -20.953 13.75 -4.34 1 98.56 515 VAL B C 1
ATOM 8746 O O . VAL B 1 515 ? -22.141 13.453 -4.547 1 98.56 515 VAL B O 1
ATOM 8749 N N . GLU B 1 516 ? -20.25 14.484 -5.215 1 98.5 516 GLU B N 1
ATOM 8750 C CA . GLU B 1 516 ? -20.844 15.008 -6.441 1 98.5 516 GLU B CA 1
ATOM 8751 C C . GLU B 1 516 ? -20.672 14.031 -7.602 1 98.5 516 GLU B C 1
ATOM 8753 O O . GLU B 1 516 ? -21.531 13.938 -8.477 1 98.5 516 GLU B O 1
ATOM 8758 N N . PHE B 1 517 ? -19.547 13.25 -7.562 1 98 517 PHE B N 1
ATOM 8759 C CA . PHE B 1 517 ? -19.219 12.5 -8.766 1 98 517 PHE B CA 1
ATOM 8760 C C . PHE B 1 517 ? -19.188 11 -8.484 1 98 517 PHE B C 1
ATOM 8762 O O . PHE B 1 517 ? -18.891 10.203 -9.383 1 98 517 PHE B O 1
ATOM 8769 N N . GLY B 1 518 ? -19.344 10.562 -7.328 1 97.38 518 GLY B N 1
ATOM 8770 C CA . GLY B 1 518 ? -19.578 9.164 -7.004 1 97.38 518 GLY B CA 1
ATOM 8771 C C . GLY B 1 518 ? -18.297 8.336 -6.992 1 97.38 518 GLY B C 1
ATOM 8772 O O . GLY B 1 518 ? -18.359 7.109 -7.113 1 97.38 518 GLY B O 1
ATOM 8773 N N . MET B 1 519 ? -17.188 8.891 -6.801 1 97.44 519 MET B N 1
ATOM 8774 C CA . MET B 1 519 ? -15.938 8.148 -6.742 1 97.44 519 MET B CA 1
ATOM 8775 C C . MET B 1 519 ? -15.852 7.328 -5.457 1 97.44 519 MET B C 1
ATOM 8777 O O . MET B 1 519 ? -16.359 7.746 -4.418 1 97.44 519 MET B O 1
ATOM 8781 N N . THR B 1 520 ? -15.18 6.109 -5.562 1 97.19 520 THR B N 1
ATOM 8782 C CA . THR B 1 520 ? -14.789 5.418 -4.34 1 97.19 520 THR B CA 1
ATOM 8783 C C . THR B 1 520 ? -13.727 6.211 -3.582 1 97.19 520 THR B C 1
ATOM 8785 O O . THR B 1 520 ? -13.117 7.125 -4.137 1 97.19 520 THR B O 1
ATOM 8788 N N . VAL B 1 521 ? -13.57 5.926 -2.379 1 98.5 521 VAL B N 1
ATOM 8789 C CA . VAL B 1 521 ? -12.633 6.664 -1.541 1 98.5 521 VAL B CA 1
ATOM 8790 C C . VAL B 1 521 ? -11.219 6.543 -2.109 1 98.5 521 VAL B C 1
ATOM 8792 O O . VAL B 1 521 ? -10.445 7.504 -2.084 1 98.5 521 VAL B O 1
ATOM 8795 N N . GLN B 1 522 ? -10.844 5.371 -2.619 1 98.06 522 GLN B N 1
ATOM 8796 C CA . GLN B 1 522 ? -9.508 5.215 -3.197 1 98.06 522 GLN B CA 1
ATOM 8797 C C . GLN B 1 522 ? -9.375 6.012 -4.492 1 98.06 522 GLN B C 1
ATOM 8799 O O . GLN B 1 522 ? -8.344 6.641 -4.738 1 98.06 522 GLN B O 1
ATOM 8804 N N . GLU B 1 523 ? -10.383 5.938 -5.371 1 97.06 523 GLU B N 1
ATOM 8805 C CA . GLU B 1 523 ? -10.367 6.762 -6.578 1 97.06 523 GLU B CA 1
ATOM 8806 C C . GLU B 1 523 ? -10.188 8.234 -6.238 1 97.06 523 GLU B C 1
ATOM 8808 O O . GLU B 1 523 ? -9.406 8.938 -6.887 1 97.06 523 GLU B O 1
ATOM 8813 N N . ALA B 1 524 ? -10.867 8.648 -5.234 1 97.88 524 ALA B N 1
ATOM 8814 C CA . ALA B 1 524 ? -10.859 10.062 -4.859 1 97.88 524 ALA B CA 1
ATOM 8815 C C . ALA B 1 524 ? -9.484 10.484 -4.344 1 97.88 524 ALA B C 1
ATOM 8817 O O . ALA B 1 524 ? -9.047 11.609 -4.582 1 97.88 524 ALA B O 1
ATOM 8818 N N . THR B 1 525 ? -8.805 9.633 -3.643 1 97.56 525 THR B N 1
ATOM 8819 C CA . THR B 1 525 ? -7.512 9.984 -3.074 1 97.56 525 THR B CA 1
ATOM 8820 C C . THR B 1 525 ? -6.445 10.062 -4.168 1 97.56 525 THR B C 1
ATOM 8822 O O . THR B 1 525 ? -5.371 10.625 -3.953 1 97.56 525 THR B O 1
ATOM 8825 N N . GLU B 1 526 ? -6.738 9.5 -5.348 1 95.88 526 GLU B N 1
ATOM 8826 C CA . GLU B 1 526 ? -5.766 9.508 -6.438 1 95.88 526 GLU B CA 1
ATOM 8827 C C . GLU B 1 526 ? -6.223 10.398 -7.586 1 95.88 526 GLU B C 1
ATOM 8829 O O . GLU B 1 526 ? -5.523 10.531 -8.594 1 95.88 526 GLU B O 1
ATOM 8834 N N . ALA B 1 527 ? -7.371 11.055 -7.449 1 96.12 527 ALA B N 1
ATOM 8835 C CA . ALA B 1 527 ? -8 11.797 -8.531 1 96.12 527 ALA B CA 1
ATOM 8836 C C . ALA B 1 527 ? -7.207 13.055 -8.867 1 96.12 527 ALA B C 1
ATOM 8838 O O . ALA B 1 527 ? -6.523 13.617 -8.008 1 96.12 527 ALA B O 1
ATOM 8839 N N . ALA B 1 528 ? -7.34 13.539 -10.086 1 94.56 528 ALA B N 1
ATOM 8840 C CA . ALA B 1 528 ? -6.727 14.789 -10.523 1 94.56 528 ALA B CA 1
ATOM 8841 C C . ALA B 1 528 ? -7.367 15.992 -9.828 1 94.56 528 ALA B C 1
ATOM 8843 O O . ALA B 1 528 ? -8.594 16.125 -9.805 1 94.56 528 ALA B O 1
ATOM 8844 N N . ASN B 1 529 ? -6.547 16.75 -9.219 1 94.69 529 ASN B N 1
ATOM 8845 C CA . ASN B 1 529 ? -6.977 17.984 -8.578 1 94.69 529 ASN B CA 1
ATOM 8846 C C . ASN B 1 529 ? -6.355 19.203 -9.25 1 94.69 529 ASN B C 1
ATOM 8848 O O . ASN B 1 529 ? -5.551 19.062 -10.172 1 94.69 529 ASN B O 1
ATOM 8852 N N . ILE B 1 530 ? -6.84 20.312 -8.852 1 96.81 530 ILE B N 1
ATOM 8853 C CA . ILE B 1 530 ? -6.211 21.578 -9.242 1 96.81 530 ILE B CA 1
ATOM 8854 C C . ILE B 1 530 ? -5.707 22.297 -8 1 96.81 530 ILE B C 1
ATOM 8856 O O . ILE B 1 530 ? -6.211 22.078 -6.895 1 96.81 530 ILE B O 1
ATOM 8860 N N . HIS B 1 531 ? -4.73 23.172 -8.148 1 96.19 531 HIS B N 1
ATOM 8861 C CA . HIS B 1 531 ? -4.258 24.047 -7.074 1 96.19 531 HIS B CA 1
ATOM 8862 C C . HIS B 1 531 ? -4.273 25.516 -7.496 1 96.19 531 HIS B C 1
ATOM 8864 O O . HIS B 1 531 ? -3.816 25.844 -8.586 1 96.19 531 HIS B O 1
ATOM 8870 N N . SER B 1 532 ? -4.809 26.312 -6.668 1 96.25 532 SER B N 1
ATOM 8871 C CA . SER B 1 532 ? -4.684 27.75 -6.777 1 96.25 532 SER B CA 1
ATOM 8872 C C . SER B 1 532 ? -3.547 28.281 -5.906 1 96.25 532 SER B C 1
ATOM 8874 O O . SER B 1 532 ? -3.275 27.734 -4.832 1 96.25 532 SER B O 1
ATOM 8876 N N . TYR B 1 533 ? -2.955 29.344 -6.371 1 94.94 533 TYR B N 1
ATOM 8877 C CA . TYR B 1 533 ? -1.89 30 -5.621 1 94.94 533 TYR B CA 1
ATOM 8878 C C . TYR B 1 533 ? -2.203 31.469 -5.406 1 94.94 533 TYR B C 1
ATOM 8880 O O . TYR B 1 533 ? -1.299 32.281 -5.176 1 94.94 533 TYR B O 1
ATOM 8888 N N . GLN B 1 534 ? -3.467 31.734 -5.457 1 92.56 534 GLN B N 1
ATOM 8889 C CA . GLN B 1 534 ? -3.936 33.094 -5.336 1 92.56 534 GLN B CA 1
ATOM 8890 C C . GLN B 1 534 ? -3.988 33.531 -3.875 1 92.56 534 GLN B C 1
ATOM 8892 O O . GLN B 1 534 ? -3.945 34.75 -3.576 1 92.56 534 GLN B O 1
ATOM 8897 N N . MET B 1 535 ? -4.031 32.688 -2.92 1 93.19 535 MET B N 1
ATOM 8898 C CA . MET B 1 535 ? -4.086 33 -1.494 1 93.19 535 MET B CA 1
ATOM 8899 C C . MET B 1 535 ? -2.691 33.281 -0.945 1 93.19 535 MET B C 1
ATOM 8901 O O . MET B 1 535 ? -1.695 32.812 -1.502 1 93.19 535 MET B O 1
ATOM 8905 N N . GLN B 1 536 ? -2.668 34.031 0.142 1 93.62 536 GLN B N 1
ATOM 8906 C CA . GLN B 1 536 ? -1.391 34.281 0.799 1 93.62 536 GLN B CA 1
ATOM 8907 C C . GLN B 1 536 ? -0.84 33 1.452 1 93.62 536 GLN B C 1
ATOM 8909 O O . GLN B 1 536 ? -1.581 32.281 2.098 1 93.62 536 GLN B O 1
ATOM 8914 N N . SER B 1 537 ? 0.427 32.812 1.255 1 94.12 537 SER B N 1
ATOM 8915 C CA . SER B 1 537 ? 1.094 31.688 1.926 1 94.12 537 SER B CA 1
ATOM 8916 C C . SER B 1 537 ? 1.119 31.891 3.438 1 94.12 537 SER B C 1
ATOM 8918 O O . SER B 1 537 ? 1.212 33.031 3.916 1 94.12 537 SER B O 1
ATOM 8920 N N . SER B 1 538 ? 1.015 30.781 4.121 1 94.12 538 SER B N 1
ATOM 8921 C CA . SER B 1 538 ? 1.164 30.812 5.574 1 94.12 538 SER B CA 1
ATOM 8922 C C . SER B 1 538 ? 2.635 30.797 5.977 1 94.12 538 SER B C 1
ATOM 8924 O O . SER B 1 538 ? 2.959 30.938 7.16 1 94.12 538 SER B O 1
ATOM 8926 N N . PHE B 1 539 ? 3.533 30.734 5.043 1 92.44 539 PHE B N 1
ATOM 8927 C CA . PHE B 1 539 ? 4.945 30.516 5.328 1 92.44 539 PHE B CA 1
ATOM 8928 C C . PHE B 1 539 ? 5.789 31.656 4.762 1 92.44 539 PHE B C 1
ATOM 8930 O O . PHE B 1 539 ? 5.32 32.438 3.926 1 92.44 539 PHE B O 1
ATOM 8937 N N . GLY B 1 540 ? 6.926 31.781 5.344 1 90.56 540 GLY B N 1
ATOM 8938 C CA . GLY B 1 540 ? 7.91 32.719 4.816 1 90.56 540 GLY B CA 1
ATOM 8939 C C . GLY B 1 540 ? 7.402 34.125 4.754 1 90.56 540 GLY B C 1
ATOM 8940 O O . GLY B 1 540 ? 6.906 34.656 5.75 1 90.56 540 GLY B O 1
ATOM 8941 N N . ALA B 1 541 ? 7.508 34.688 3.539 1 90.88 541 ALA B N 1
ATOM 8942 C CA . ALA B 1 541 ? 7.137 36.094 3.35 1 90.88 541 ALA B CA 1
ATOM 8943 C C . ALA B 1 541 ? 5.664 36.219 2.971 1 90.88 541 ALA B C 1
ATOM 8945 O O . ALA B 1 541 ? 5.227 37.281 2.506 1 90.88 541 ALA B O 1
ATOM 8946 N N . HIS B 1 542 ? 4.93 35.125 3.066 1 94.19 542 HIS B N 1
ATOM 8947 C CA . HIS B 1 542 ? 3.492 35.094 2.826 1 94.19 542 HIS B CA 1
ATOM 8948 C C . HIS B 1 542 ? 3.16 35.562 1.409 1 94.19 542 HIS B C 1
ATOM 8950 O O . HIS B 1 542 ? 2.234 36.344 1.207 1 94.19 542 HIS B O 1
ATOM 8956 N N . GLU B 1 543 ? 3.918 35.094 0.506 1 92.81 543 GLU B N 1
ATOM 8957 C CA . GLU B 1 543 ? 3.76 35.5 -0.887 1 92.81 543 GLU B CA 1
ATOM 8958 C C . GLU B 1 543 ? 2.641 34.719 -1.568 1 92.81 543 GLU B C 1
ATOM 8960 O O . GLU B 1 543 ? 2.293 33.625 -1.136 1 92.81 543 GLU B O 1
ATOM 8965 N N . SER B 1 544 ? 2.057 35.312 -2.602 1 93.94 544 SER B N 1
ATOM 8966 C CA . SER B 1 544 ? 1.045 34.656 -3.422 1 93.94 544 SER B CA 1
ATOM 8967 C C . SER B 1 544 ? 1.369 34.781 -4.906 1 93.94 544 SER B C 1
ATOM 8969 O O . SER B 1 544 ? 2.268 35.531 -5.289 1 93.94 544 SER B O 1
ATOM 8971 N N . LYS B 1 545 ? 0.723 33.969 -5.691 1 93.75 545 LYS B N 1
ATOM 8972 C CA . LYS B 1 545 ? 0.762 34.062 -7.148 1 93.75 545 LYS B CA 1
ATOM 8973 C C . LYS B 1 545 ? -0.645 34.125 -7.734 1 93.75 545 LYS B C 1
ATOM 8975 O O . LYS B 1 545 ? -1.142 33.156 -8.312 1 93.75 545 LYS B O 1
ATOM 8980 N N . PRO B 1 546 ? -1.182 35.344 -7.711 1 92.62 546 PRO B N 1
ATOM 8981 C CA . PRO B 1 546 ? -2.572 35.5 -8.148 1 92.62 546 PRO B CA 1
ATOM 8982 C C . PRO B 1 546 ? -2.791 35.062 -9.594 1 92.62 546 PRO B C 1
ATOM 8984 O O . PRO B 1 546 ? -1.994 35.406 -10.469 1 92.62 546 PRO B O 1
ATOM 8987 N N . GLY B 1 547 ? -3.812 34.25 -9.812 1 92.88 547 GLY B N 1
ATOM 8988 C CA . GLY B 1 547 ? -4.199 33.844 -11.148 1 92.88 547 GLY B CA 1
ATOM 8989 C C . GLY B 1 547 ? -3.506 32.562 -11.586 1 92.88 547 GLY B C 1
ATOM 8990 O O . GLY B 1 547 ? -3.877 31.953 -12.602 1 92.88 547 GLY B O 1
ATOM 8991 N N . SER B 1 548 ? -2.584 32.125 -10.844 1 94.19 548 SER B N 1
ATOM 8992 C CA . SER B 1 548 ? -1.864 30.891 -11.195 1 94.19 548 SER B CA 1
ATOM 8993 C C . SER B 1 548 ? -2.652 29.656 -10.789 1 94.19 548 SER B C 1
ATOM 8995 O O . SER B 1 548 ? -3.289 29.625 -9.734 1 94.19 548 SER B O 1
ATOM 8997 N N . ILE B 1 549 ? -2.617 28.672 -11.688 1 95.81 549 ILE B N 1
ATOM 8998 C CA . ILE B 1 549 ? -3.303 27.406 -11.43 1 95.81 549 ILE B CA 1
ATOM 8999 C C . ILE B 1 549 ? -2.438 26.234 -11.906 1 95.81 549 ILE B C 1
ATOM 9001 O O . ILE B 1 549 ? -1.809 26.328 -12.969 1 95.81 549 ILE B O 1
ATOM 9005 N N . THR B 1 550 ? -2.297 25.219 -11.133 1 96.19 550 THR B N 1
ATOM 9006 C CA . THR B 1 550 ? -1.717 23.953 -11.555 1 96.19 550 THR B CA 1
ATOM 9007 C C . THR B 1 550 ? -2.812 22.953 -11.891 1 96.19 550 THR B C 1
ATOM 9009 O O . THR B 1 550 ? -3.729 22.734 -11.102 1 96.19 550 THR B O 1
ATOM 9012 N N . LEU B 1 551 ? -2.709 22.391 -13.07 1 96.5 551 LEU B N 1
ATOM 9013 C CA . LEU B 1 551 ? -3.607 21.328 -13.516 1 96.5 551 LEU B CA 1
ATOM 9014 C C . LEU B 1 551 ? -2.869 20 -13.617 1 96.5 551 LEU B C 1
ATOM 9016 O O . LEU B 1 551 ? -1.651 19.969 -13.805 1 96.5 551 LEU B O 1
ATOM 9020 N N . ASN B 1 552 ? -3.629 18.938 -13.461 1 94.94 552 ASN B N 1
ATOM 9021 C CA . ASN B 1 552 ? -3.082 17.625 -13.766 1 94.94 552 ASN B CA 1
ATOM 9022 C C . ASN B 1 552 ? -2.83 17.453 -15.258 1 94.94 552 ASN B C 1
ATOM 9024 O O . ASN B 1 552 ? -3.617 17.922 -16.078 1 94.94 552 ASN B O 1
ATOM 9028 N N . THR B 1 553 ? -1.838 16.688 -15.633 1 93 553 THR B N 1
ATOM 9029 C CA . THR B 1 553 ? -1.47 16.469 -17.031 1 93 553 THR B CA 1
ATOM 9030 C C . THR B 1 553 ? -2.59 15.75 -17.781 1 93 553 THR B C 1
ATOM 9032 O O . THR B 1 553 ? -2.656 15.805 -19 1 93 553 THR B O 1
ATOM 9035 N N . SER B 1 554 ? -3.5 15.156 -17.047 1 91.56 554 SER B N 1
ATOM 9036 C CA . SER B 1 554 ? -4.582 14.406 -17.688 1 91.56 554 SER B CA 1
ATOM 9037 C C . SER B 1 554 ? -5.684 15.336 -18.188 1 91.56 554 SER B C 1
ATOM 9039 O O . SER B 1 554 ? -6.555 14.922 -18.953 1 91.56 554 SER B O 1
ATOM 9041 N N . VAL B 1 555 ? -5.727 16.594 -17.75 1 93.88 555 VAL B N 1
ATOM 9042 C CA . VAL B 1 555 ? -6.711 17.562 -18.234 1 93.88 555 VAL B CA 1
ATOM 9043 C C . VAL B 1 555 ? -6.5 17.781 -19.734 1 93.88 555 VAL B C 1
ATOM 9045 O O . VAL B 1 555 ? -5.418 18.188 -20.156 1 93.88 555 VAL B O 1
ATOM 9048 N N . PRO B 1 556 ? -7.516 17.641 -20.484 1 94.38 556 PRO B N 1
ATOM 9049 C CA . PRO B 1 556 ? -7.332 17.656 -21.938 1 94.38 556 PRO B CA 1
ATOM 9050 C C . PRO B 1 556 ? -7.059 19.062 -22.469 1 94.38 556 PRO B C 1
ATOM 9052 O O . PRO B 1 556 ? -7.395 20.062 -21.812 1 94.38 556 PRO B O 1
ATOM 9055 N N . SER B 1 557 ? -6.637 19.109 -23.688 1 94.62 557 SER B N 1
ATOM 9056 C CA . SER B 1 557 ? -6.164 20.328 -24.297 1 94.62 557 SER B CA 1
ATOM 9057 C C . SER B 1 557 ? -7.305 21.328 -24.5 1 94.62 557 SER B C 1
ATOM 9059 O O . SER B 1 557 ? -7.105 22.531 -24.422 1 94.62 557 SER B O 1
ATOM 9061 N N . TRP B 1 558 ? -8.445 20.875 -24.781 1 94.75 558 TRP B N 1
ATOM 9062 C CA . TRP B 1 558 ? -9.547 21.797 -25.031 1 94.75 558 TRP B CA 1
ATOM 9063 C C . TRP B 1 558 ? -10.016 22.453 -23.75 1 94.75 558 TRP B C 1
ATOM 9065 O O . TRP B 1 558 ? -10.484 23.594 -23.766 1 94.75 558 TRP B O 1
ATOM 9075 N N . VAL B 1 559 ? -9.898 21.766 -22.625 1 97.19 559 VAL B N 1
ATOM 9076 C CA . VAL B 1 559 ? -10.188 22.391 -21.328 1 97.19 559 VAL B CA 1
ATOM 9077 C C . VAL B 1 559 ? -9.117 23.422 -21 1 97.19 559 VAL B C 1
ATOM 9079 O O . VAL B 1 559 ? -9.422 24.531 -20.547 1 97.19 559 VAL B O 1
ATOM 9082 N N . ARG B 1 560 ? -7.875 23.109 -21.281 1 96.62 560 ARG B N 1
ATOM 9083 C CA . ARG B 1 560 ? -6.754 24.016 -21.047 1 96.62 560 ARG B CA 1
ATOM 9084 C C . ARG B 1 560 ? -6.922 25.297 -21.844 1 96.62 560 ARG B C 1
ATOM 9086 O O . ARG B 1 560 ? -6.703 26.391 -21.312 1 96.62 560 ARG B O 1
ATOM 9093 N N . LYS B 1 561 ? -7.293 25.156 -23.078 1 96.19 561 LYS B N 1
ATOM 9094 C CA . LYS B 1 561 ? -7.48 26.312 -23.953 1 96.19 561 LYS B CA 1
ATOM 9095 C C . LYS B 1 561 ? -8.602 27.219 -23.438 1 96.19 561 LYS B C 1
ATOM 9097 O O . LYS B 1 561 ? -8.484 28.438 -23.484 1 96.19 561 LYS B O 1
ATOM 9102 N N . ASP B 1 562 ? -9.617 26.594 -23.016 1 97.25 562 ASP B N 1
ATOM 9103 C CA . ASP B 1 562 ? -10.734 27.359 -22.469 1 97.25 562 ASP B CA 1
ATOM 9104 C C . ASP B 1 562 ? -10.312 28.141 -21.219 1 97.25 562 ASP B C 1
ATOM 9106 O O . ASP B 1 562 ? -10.641 29.312 -21.094 1 97.25 562 ASP B O 1
ATOM 9110 N N . LEU B 1 563 ? -9.641 27.516 -20.328 1 97.69 563 LEU B N 1
ATOM 9111 C CA . LEU B 1 563 ? -9.188 28.156 -19.109 1 97.69 563 LEU B CA 1
ATOM 9112 C C . LEU B 1 563 ? -8.195 29.266 -19.406 1 97.69 563 LEU B C 1
ATOM 9114 O O . LEU B 1 563 ? -8.156 30.281 -18.703 1 97.69 563 LEU B O 1
ATOM 9118 N N . GLU B 1 564 ? -7.395 29.062 -20.406 1 95.81 564 GLU B N 1
ATOM 9119 C CA . GLU B 1 564 ? -6.496 30.125 -20.844 1 95.81 564 GLU B CA 1
ATOM 9120 C C . GLU B 1 564 ? -7.273 31.375 -21.266 1 95.81 564 GLU B C 1
ATOM 9122 O O . GLU B 1 564 ? -6.906 32.5 -20.891 1 95.81 564 GLU B O 1
ATOM 9127 N N . LYS B 1 565 ? -8.266 31.156 -21.969 1 95.88 565 LYS B N 1
ATOM 9128 C CA . LYS B 1 565 ? -9.109 32.281 -22.406 1 95.88 565 LYS B CA 1
ATOM 9129 C C . LYS B 1 565 ? -9.758 32.969 -21.219 1 95.88 565 LYS B C 1
ATOM 9131 O O . LYS B 1 565 ? -10.078 34.156 -21.297 1 95.88 565 LYS B O 1
ATOM 9136 N N . ARG B 1 566 ? -9.898 32.219 -20.203 1 96.88 566 ARG B N 1
ATOM 9137 C CA . ARG B 1 566 ? -10.562 32.781 -19.016 1 96.88 566 ARG B CA 1
ATOM 9138 C C . ARG B 1 566 ? -9.562 33.469 -18.109 1 96.88 566 ARG B C 1
ATOM 9140 O O . ARG B 1 566 ? -9.922 33.969 -17.031 1 96.88 566 ARG B O 1
ATOM 9147 N N . GLY B 1 567 ? -8.281 33.438 -18.469 1 94.12 567 GLY B N 1
ATOM 9148 C CA . GLY B 1 567 ? -7.312 34.281 -17.812 1 94.12 567 GLY B CA 1
ATOM 9149 C C . GLY B 1 567 ? -6.391 33.562 -16.859 1 94.12 567 GLY B C 1
ATOM 9150 O O . GLY B 1 567 ? -5.617 34.156 -16.125 1 94.12 567 GLY B O 1
ATOM 9151 N N . TYR B 1 568 ? -6.359 32.25 -16.875 1 96.06 568 TYR B N 1
ATOM 9152 C CA . TYR B 1 568 ? -5.539 31.469 -15.945 1 96.06 568 TYR B CA 1
ATOM 9153 C C . TYR B 1 568 ? -4.113 31.328 -16.469 1 96.06 568 TYR B C 1
ATOM 9155 O O . TYR B 1 568 ? -3.896 31.156 -17.672 1 96.06 568 TYR B O 1
ATOM 9163 N N . LYS B 1 569 ? -3.139 31.438 -15.602 1 94.69 569 LYS B N 1
ATOM 9164 C CA . LYS B 1 569 ? -1.747 31.062 -15.852 1 94.69 569 LYS B CA 1
ATOM 9165 C C . LYS B 1 569 ? -1.471 29.625 -15.414 1 94.69 569 LYS B C 1
ATOM 9167 O O . LYS B 1 569 ? -1.37 29.344 -14.219 1 94.69 569 LYS B O 1
ATOM 9172 N N . MET B 1 570 ? -1.223 28.859 -16.375 1 94.94 570 MET B N 1
ATOM 9173 C CA . MET B 1 570 ? -1.344 27.438 -16.062 1 94.94 570 MET B CA 1
ATOM 9174 C C . MET B 1 570 ? 0.021 26.766 -16.078 1 94.94 570 MET B C 1
ATOM 9176 O O . MET B 1 570 ? 0.895 27.141 -16.859 1 94.94 570 MET B O 1
ATOM 9180 N N . ASN B 1 571 ? 0.244 25.844 -15.258 1 93.44 571 ASN B N 1
ATOM 9181 C CA . ASN B 1 571 ? 1.267 24.797 -15.336 1 93.44 571 ASN B CA 1
ATOM 9182 C C . ASN B 1 571 ? 0.672 23.406 -15.125 1 93.44 571 ASN B C 1
ATOM 9184 O O . ASN B 1 571 ? -0.483 23.281 -14.711 1 93.44 571 ASN B O 1
ATOM 9188 N N . PHE B 1 572 ? 1.434 22.391 -15.469 1 92.75 572 PHE B N 1
ATOM 9189 C CA . PHE B 1 572 ? 0.895 21.031 -15.484 1 92.75 572 PHE B CA 1
ATOM 9190 C C . PHE B 1 572 ? 1.812 20.078 -14.734 1 92.75 572 PHE B C 1
ATOM 9192 O O . PHE B 1 572 ? 3.029 20.094 -14.93 1 92.75 572 PHE B O 1
ATOM 9199 N N . LEU B 1 573 ? 1.202 19.297 -13.844 1 90.88 573 LEU B N 1
ATOM 9200 C CA . LEU B 1 573 ? 1.926 18.266 -13.102 1 90.88 573 LEU B CA 1
ATOM 9201 C C . LEU B 1 573 ? 1.196 16.938 -13.172 1 90.88 573 LEU B C 1
ATOM 9203 O O . LEU B 1 573 ? -0.02 16.891 -13.367 1 90.88 573 LEU B O 1
ATOM 9207 N N . GLU B 1 574 ? 1.942 15.812 -13.016 1 86.62 574 GLU B N 1
ATOM 9208 C CA . GLU B 1 574 ? 1.355 14.469 -13.023 1 86.62 574 GLU B CA 1
ATOM 9209 C C . GLU B 1 574 ? 0.621 14.18 -11.719 1 86.62 574 GLU B C 1
ATOM 9211 O O . GLU B 1 574 ? -0.379 13.461 -11.711 1 86.62 574 GLU B O 1
ATOM 9216 N N . ARG B 1 575 ? 1.097 14.719 -10.648 1 87.12 575 ARG B N 1
ATOM 9217 C CA . ARG B 1 575 ? 0.493 14.602 -9.328 1 87.12 575 ARG B CA 1
ATOM 9218 C C . ARG B 1 575 ? 0.15 15.977 -8.758 1 87.12 575 ARG B C 1
ATOM 9220 O O . ARG B 1 575 ? 1.042 16.781 -8.508 1 87.12 575 ARG B O 1
ATOM 9227 N N . THR B 1 576 ? -1.146 16.219 -8.523 1 88.81 576 THR B N 1
ATOM 9228 C CA . THR B 1 576 ? -1.584 17.578 -8.242 1 88.81 576 THR B CA 1
ATOM 9229 C C . THR B 1 576 ? -2.242 17.656 -6.867 1 88.81 576 THR B C 1
ATOM 9231 O O . THR B 1 576 ? -3.049 18.547 -6.609 1 88.81 576 THR B O 1
ATOM 9234 N N . SER B 1 577 ? -2.037 16.688 -6.035 1 88.94 577 SER B N 1
ATOM 9235 C CA . SER B 1 577 ? -2.514 16.734 -4.656 1 88.94 577 SER B CA 1
ATOM 9236 C C . SER B 1 577 ? -1.413 16.328 -3.684 1 88.94 577 SER B C 1
ATOM 9238 O O . SER B 1 577 ? -0.417 15.719 -4.082 1 88.94 577 SER B O 1
ATOM 9240 N N . GLY B 1 578 ? -1.593 16.828 -2.455 1 90.75 578 GLY B N 1
ATOM 9241 C CA . GLY B 1 578 ? -0.814 16.188 -1.414 1 90.75 578 GLY B CA 1
ATOM 9242 C C . GLY B 1 578 ? -1.293 14.773 -1.103 1 90.75 578 GLY B C 1
ATOM 9243 O O . GLY B 1 578 ? -2.316 14.328 -1.626 1 90.75 578 GLY B O 1
ATOM 9244 N N . PRO B 1 579 ? -0.579 14.094 -0.303 1 94.25 579 PRO B N 1
ATOM 9245 C CA . PRO B 1 579 ? -0.987 12.734 0.061 1 94.25 579 PRO B CA 1
ATOM 9246 C C . PRO B 1 579 ? -2.273 12.703 0.883 1 94.25 579 PRO B C 1
ATOM 9248 O O . PRO B 1 579 ? -2.252 13 2.08 1 94.25 579 PRO B O 1
ATOM 9251 N N . LEU B 1 580 ? -3.365 12.375 0.234 1 96.94 580 LEU B N 1
ATOM 9252 C CA . LEU B 1 580 ? -4.688 12.289 0.845 1 96.94 580 LEU B CA 1
ATOM 9253 C C . LEU B 1 580 ? -4.902 10.938 1.504 1 96.94 580 LEU B C 1
ATOM 9255 O O . LEU B 1 580 ? -4.488 9.906 0.966 1 96.94 580 LEU B O 1
ATOM 9259 N N . ASN B 1 581 ? -5.441 10.875 2.645 1 98.5 581 ASN B N 1
ATOM 9260 C CA . ASN B 1 581 ? -5.902 9.688 3.35 1 98.5 581 ASN B CA 1
ATOM 9261 C C . ASN B 1 581 ? -7.352 9.828 3.807 1 98.5 581 ASN B C 1
ATOM 9263 O O . ASN B 1 581 ? -7.758 10.898 4.262 1 98.5 581 ASN B O 1
ATOM 9267 N N . ALA B 1 582 ? -8.117 8.758 3.652 1 98.88 582 ALA B N 1
ATOM 9268 C CA . ALA B 1 582 ? -9.531 8.875 4.012 1 98.88 582 ALA B CA 1
ATOM 9269 C C . ALA B 1 582 ? -10.125 7.512 4.363 1 98.88 582 ALA B C 1
ATOM 9271 O O . ALA B 1 582 ? -9.602 6.477 3.949 1 98.88 582 ALA B O 1
ATOM 9272 N N . ILE B 1 583 ? -11.125 7.492 5.16 1 98.94 583 ILE B N 1
ATOM 9273 C CA . ILE B 1 583 ? -11.969 6.344 5.461 1 98.94 583 ILE B CA 1
ATOM 9274 C C . ILE B 1 583 ? -13.422 6.664 5.113 1 98.94 583 ILE B C 1
ATOM 9276 O O . ILE B 1 583 ? -13.984 7.641 5.617 1 98.94 583 ILE B O 1
ATOM 9280 N N . TRP B 1 584 ? -13.992 5.914 4.242 1 98.88 584 TRP B N 1
ATOM 9281 C CA . TRP B 1 584 ? -15.414 5.98 3.936 1 98.88 584 TRP B CA 1
ATOM 9282 C C . TRP B 1 584 ? -16.172 4.859 4.633 1 98.88 584 TRP B C 1
ATOM 9284 O O . TRP B 1 584 ? -15.734 3.705 4.625 1 98.88 584 TRP B O 1
ATOM 9294 N N . PHE B 1 585 ? -17.297 5.137 5.227 1 98.75 585 PHE B N 1
ATOM 9295 C CA . PHE B 1 585 ? -18.047 4.168 6.012 1 98.75 585 PHE B CA 1
ATOM 9296 C C . PHE B 1 585 ? -19.188 3.58 5.191 1 98.75 585 PHE B C 1
ATOM 9298 O O . PHE B 1 585 ? -20.125 4.289 4.82 1 98.75 585 PHE B O 1
ATOM 9305 N N . ASP B 1 586 ? -19.094 2.314 4.895 1 98.06 586 ASP B N 1
ATOM 9306 C CA . ASP B 1 586 ? -20.109 1.577 4.145 1 98.06 586 ASP B CA 1
ATOM 9307 C C . ASP B 1 586 ? -21.188 1.005 5.07 1 98.06 586 ASP B C 1
ATOM 9309 O O . ASP B 1 586 ? -21.156 -0.183 5.398 1 98.06 586 ASP B O 1
ATOM 9313 N N . TRP B 1 587 ? -22.141 1.787 5.41 1 97.69 587 TRP B N 1
ATOM 9314 C CA . TRP B 1 587 ? -23.172 1.391 6.371 1 97.69 587 TRP B CA 1
ATOM 9315 C C . TRP B 1 587 ? -24.094 0.347 5.766 1 97.69 587 TRP B C 1
ATOM 9317 O O . TRP B 1 587 ? -24.75 -0.41 6.496 1 97.69 587 TRP B O 1
ATOM 9327 N N . LYS B 1 588 ? -24.156 0.345 4.441 1 96.62 588 LYS B N 1
ATOM 9328 C CA . LYS B 1 588 ? -24.969 -0.67 3.789 1 96.62 588 LYS B CA 1
ATOM 9329 C C . LYS B 1 588 ? -24.469 -2.074 4.102 1 96.62 588 LYS B C 1
ATOM 9331 O O . LYS B 1 588 ? -25.25 -3 4.289 1 96.62 588 LYS B O 1
ATOM 9336 N N . HIS B 1 589 ? -23.156 -2.219 4.18 1 97.19 589 HIS B N 1
ATOM 9337 C CA . HIS B 1 589 ? -22.578 -3.551 4.344 1 97.19 589 HIS B CA 1
ATOM 9338 C C . HIS B 1 589 ? -21.859 -3.682 5.68 1 97.19 589 HIS B C 1
ATOM 9340 O O . HIS B 1 589 ? -21.266 -4.723 5.973 1 97.19 589 HIS B O 1
ATOM 9346 N N . ASN B 1 590 ? -21.859 -2.596 6.438 1 96.56 590 ASN B N 1
ATOM 9347 C CA . ASN B 1 590 ? -21.219 -2.568 7.75 1 96.56 590 ASN B CA 1
ATOM 9348 C C . ASN B 1 590 ? -19.734 -2.863 7.66 1 96.56 590 ASN B C 1
ATOM 9350 O O . ASN B 1 590 ? -19.219 -3.746 8.352 1 96.56 590 ASN B O 1
ATOM 9354 N N . SER B 1 591 ? -19.031 -2.191 6.801 1 96.5 591 SER B N 1
ATOM 9355 C CA . SER B 1 591 ? -17.578 -2.248 6.621 1 96.5 591 SER B CA 1
ATOM 9356 C C . SER B 1 591 ? -17 -0.862 6.355 1 96.5 591 SER B C 1
ATOM 9358 O O . SER B 1 591 ? -17.75 0.12 6.273 1 96.5 591 SER B O 1
ATOM 9360 N N . PHE B 1 592 ? -15.633 -0.738 6.391 1 95.94 592 PHE B N 1
ATOM 9361 C CA . PHE B 1 592 ? -14.867 0.466 6.094 1 95.94 592 PHE B CA 1
ATOM 9362 C C . PHE B 1 592 ? -14.125 0.324 4.773 1 95.94 592 PHE B C 1
ATOM 9364 O O . PHE B 1 592 ? -13.625 -0.755 4.445 1 95.94 592 PHE B O 1
ATOM 9371 N N . TRP B 1 593 ? -14.164 1.411 4.027 1 98.38 593 TRP B N 1
ATOM 9372 C CA . TRP B 1 593 ? -13.211 1.522 2.926 1 98.38 593 TRP B CA 1
ATOM 9373 C C . TRP B 1 593 ? -12.148 2.572 3.229 1 98.38 593 TRP B C 1
ATOM 9375 O O . TRP B 1 593 ? -12.469 3.719 3.547 1 98.38 593 TRP B O 1
ATOM 9385 N N . GLY B 1 594 ? -10.938 2.178 3.178 1 98.69 594 GLY B N 1
ATOM 9386 C CA . GLY B 1 594 ? -9.836 3.115 3.312 1 98.69 594 GLY B CA 1
ATOM 9387 C C . GLY B 1 594 ? -9.195 3.473 1.987 1 98.69 594 GLY B C 1
ATOM 9388 O O . GLY B 1 594 ? -9.07 2.625 1.102 1 98.69 594 GLY B O 1
ATOM 9389 N N . GLY B 1 595 ? -8.867 4.695 1.802 1 98.25 595 GLY B N 1
ATOM 9390 C CA . GLY B 1 595 ? -8.109 5.18 0.662 1 98.25 595 GLY B CA 1
ATOM 9391 C C . GLY B 1 595 ? -6.852 5.926 1.06 1 98.25 595 GLY B C 1
ATOM 9392 O O . GLY B 1 595 ? -6.855 6.684 2.033 1 98.25 595 GLY B O 1
ATOM 9393 N N . SER B 1 596 ? -5.773 5.684 0.356 1 97.19 596 SER B N 1
ATOM 9394 C CA . SER B 1 596 ? -4.5 6.371 0.547 1 97.19 596 SER B CA 1
ATOM 9395 C C . SER B 1 596 ? -3.869 6.75 -0.789 1 97.19 596 SER B C 1
ATOM 9397 O O . SER B 1 596 ? -3.758 5.91 -1.687 1 97.19 596 SER B O 1
ATOM 9399 N N . SER B 1 597 ? -3.41 7.93 -0.862 1 93.31 597 SER B N 1
ATOM 9400 C CA . SER B 1 597 ? -2.906 8.5 -2.105 1 93.31 597 SER B CA 1
ATOM 9401 C C . SER B 1 597 ? -1.618 7.812 -2.547 1 93.31 597 SER B C 1
ATOM 9403 O O . SER B 1 597 ? -0.861 7.309 -1.716 1 93.31 597 SER B O 1
ATOM 9405 N N . ASN B 1 598 ? -1.366 7.863 -3.871 1 92.5 598 ASN B N 1
ATOM 9406 C CA . ASN B 1 598 ? -0.1 7.402 -4.43 1 92.5 598 ASN B CA 1
ATOM 9407 C C . ASN B 1 598 ? 0.909 8.539 -4.547 1 92.5 598 ASN B C 1
ATOM 9409 O O . ASN B 1 598 ? 1.948 8.391 -5.191 1 92.5 598 ASN B O 1
ATOM 9413 N N . HIS B 1 599 ? 0.519 9.75 -3.977 1 86.5 599 HIS B N 1
ATOM 9414 C CA . HIS B 1 599 ? 1.385 10.922 -3.949 1 86.5 599 HIS B CA 1
ATOM 9415 C C . HIS B 1 599 ? 2.248 10.945 -2.693 1 86.5 599 HIS B C 1
ATOM 9417 O O . HIS B 1 599 ? 1.829 11.453 -1.653 1 86.5 599 HIS B O 1
ATOM 9423 N N . GLY B 1 600 ? 3.043 10.039 -2.477 1 87 600 GLY B N 1
ATOM 9424 C CA . GLY B 1 600 ? 3.859 9.945 -1.278 1 87 600 GLY B CA 1
ATOM 9425 C C . GLY B 1 600 ? 3.979 8.531 -0.742 1 87 600 GLY B C 1
ATOM 9426 O O . GLY B 1 600 ? 3.805 7.566 -1.485 1 87 600 GLY B O 1
ATOM 9427 N N . GLU B 1 601 ? 4.289 8.547 0.584 1 92.94 601 GLU B N 1
ATOM 9428 C CA . GLU B 1 601 ? 4.531 7.242 1.185 1 92.94 601 GLU B CA 1
ATOM 9429 C C . GLU B 1 601 ? 3.379 6.828 2.096 1 92.94 601 GLU B C 1
ATOM 9431 O O . GLU B 1 601 ? 3.518 5.906 2.9 1 92.94 601 GLU B O 1
ATOM 9436 N N . ASP B 1 602 ? 2.285 7.578 2 1 96.31 602 ASP B N 1
ATOM 9437 C CA . ASP B 1 602 ? 1.127 7.281 2.836 1 96.31 602 ASP B CA 1
ATOM 9438 C C . ASP B 1 602 ? 0.686 5.828 2.664 1 96.31 602 ASP B C 1
ATOM 9440 O O . ASP B 1 602 ? 0.79 5.27 1.571 1 96.31 602 ASP B O 1
ATOM 9444 N N . TYR B 1 603 ? 0.217 5.27 3.73 1 97.62 603 TYR B N 1
ATOM 9445 C CA . TYR B 1 603 ? -0.013 3.83 3.742 1 97.62 603 TYR B CA 1
ATOM 9446 C C . TYR B 1 603 ? -1.054 3.451 4.789 1 97.62 603 TYR B C 1
ATOM 9448 O O . TYR B 1 603 ? -1.219 4.152 5.793 1 97.62 603 TYR B O 1
ATOM 9456 N N . GLY B 1 604 ? -1.819 2.398 4.516 1 98.5 604 GLY B N 1
ATOM 9457 C CA . GLY B 1 604 ? -2.848 1.968 5.449 1 98.5 604 GLY B CA 1
ATOM 9458 C C . GLY B 1 604 ? -2.871 0.466 5.66 1 98.5 604 GLY B C 1
ATOM 9459 O O . GLY B 1 604 ? -2.293 -0.286 4.875 1 98.5 604 GLY B O 1
ATOM 9460 N N . ILE B 1 605 ? -3.412 0.062 6.703 1 98.81 605 ILE B N 1
ATOM 9461 C CA . ILE B 1 605 ? -3.633 -1.335 7.059 1 98.81 605 ILE B CA 1
ATOM 9462 C C . ILE B 1 605 ? -5.02 -1.496 7.676 1 98.81 605 ILE B C 1
ATOM 9464 O O . ILE B 1 605 ? -5.461 -0.65 8.461 1 98.81 605 ILE B O 1
ATOM 9468 N N . ALA B 1 606 ? -5.68 -2.549 7.34 1 98.75 606 ALA B N 1
ATOM 9469 C CA . ALA B 1 606 ? -7.039 -2.748 7.84 1 98.75 606 ALA B CA 1
ATOM 9470 C C . ALA B 1 606 ? -7.297 -4.219 8.156 1 98.75 606 ALA B C 1
ATOM 9472 O O . ALA B 1 606 ? -6.551 -5.094 7.715 1 98.75 606 ALA B O 1
ATOM 9473 N N . TRP B 1 607 ? -8.367 -4.426 8.859 1 98.69 607 TRP B N 1
ATOM 9474 C CA . TRP B 1 607 ? -8.891 -5.758 9.148 1 98.69 607 TRP B CA 1
ATOM 9475 C C . TRP B 1 607 ? -10.398 -5.715 9.367 1 98.69 607 TRP B C 1
ATOM 9477 O O . TRP B 1 607 ? -10.906 -4.82 10.039 1 98.69 607 TRP B O 1
#

Radius of gyration: 31.6 Å; Cα contacts (8 Å, |Δi|>4): 3098; chains: 2; bounding box: 66×95×82 Å

Sequence (1214 aa):
MFLGLMLNESFGQNTQKPPLHGKHWMAITGKPLGATAGAMIFAQGGNAVDASCAMLAAVCTMWDVLSWGGETQALIYNPNTKQVIAINAMGISPTGATVDFFKEKNMQYPPEFGPLAATTPGTPGGLMTMLAEFGTMSLEQVLAPAMEMAKGYPIEAQTANMIESRKDLIKEWPYSKKVFLPHLGQEREAPHAGEIFVQEDLYQTLKKLVDTEKEALAQGKTRKEAIYAAYDRFYKGDIAEEIVRGTREQGGLFTLEDLAKWKVKIEEPLSTNYKGIEVYKLQEWTQGPVLLQTLNILENFDLKSMGYNSANYINTVYQAMNLAFADRDFYYGDPDFNPKSPMKGLLSKAYAKQRAKLIGEKNDPEIGPGDPYPFQNGKNPYLHLLVKRKNALAYYQPELPIQGPEDPFLKQFQSGTTSIQAADKDGWVVSVTPSGGWIPAVIAGNTGIGLSQRMQSFVLDETLNPFNVLEPGKRPRVTLTPSMALKDGKPFLSFAVQGGDTQDQDLLQLFLNIVEFGMTVQEATEAANIHSYQMQSSFGAHESKPGSITLNTSVPSWVRKDLEKRGYKMNFLERTSGPLNAIWFDWKHNSFWGGSSNHGEDYGIAWMFLGLMLNESFGQNTQKPPLHGKHWMAITGKPLGATAGAMIFAQGGNAVDASCAMLAAVCTMWDVLSWGGETQALIYNPNTKQVIAINAMGISPTGATVDFFKEKNMQYPPEFGPLAATTPGTPGGLMTMLAEFGTMSLEQVLAPAMEMAKGYPIEAQTANMIESRKDLIKEWPYSKKVFLPHLGQEREAPHAGEIFVQEDLYQTLKKLVDTEKEALAQGKTRKEAIYAAYDRFYKGDIAEEIVRGTREQGGLFTLEDLAKWKVKIEEPLSTNYKGIEVYKLQEWTQGPVLLQTLNILENFDLKSMGYNSANYINTVYQAMNLAFADRDFYYGDPDFNPKSPMKGLLSKAYAKQRAKLIGEKNDPEIGPGDPYPFQNGKNPYLHLLVKRKNALAYYQPELPIQGPEDPFLKQFQSGTTSIQAADKDGWVVSVTPSGGWIPAVIAGNTGIGLSQRMQSFVLDETLNPFNVLEPGKRPRVTLTPSMALKDGKPFLSFAVQGGDTQDQDLLQLFLNIVEFGMTVQEATEAANIHSYQMQSSFGAHESKPGSITLNTSVPSWVRKDLEKRGYKMNFLERTSGPLNAIWFDWKHNSFWGGSSNHGEDYGIAW

pLDDT: mean 95.1, std 10.22, range [22.33, 98.94]

Nearest PDB structures (foldseek):
  6j3i-assembly2_B  TM=9.017E-01  e=3.241E-50  Streptomyces lincolnensis
  6j3i-assembly1_A  TM=8.999E-01  e=2.745E-50  Streptomyces lincolnensis
  6j3a-assembly1_B-2  TM=8.981E-01  e=2.963E-49  Streptomyces lincolnensis
  4y23-assembly1_A  TM=8.973E-01  e=9.745E-45  Bacillus licheniformis
  2i3o-assembly2_C  TM=9.008E-01  e=1.129E-37  Thermoplasma acidophilum